Protein AF-0000000080060599 (afdb_homodimer)

Nearest PDB structures (foldseek):
  7nps-assembly1_B6  TM=2.228E-01  e=9.775E-01  Mycobacterium tuberculosis H37Rv
  7np7-assembly1_B4  TM=2.222E-01  e=7.904E-01  Mycobacterium tuberculosis H37Rv
  6sgy-assembly1_B  TM=2.007E-01  e=9.092E+00  Mycolicibacterium smegmatis MC2 155
  7np7-assembly1_B4  TM=2.135E-01  e=5.544E-01  Mycobacterium tuberculosis H37Rv
  7nps-assembly1_B6  TM=2.148E-01  e=8.032E-01  Mycobacterium tuberculosis H37Rv

Sequence (1050 aa):
MPGYEYFALPTGSSSIRVLLLQPSTEDTASINCQLINYSLPTTGDGYLPYEALSYVWGSESTPRCIFLDGTTLSITDNLYAALLHLRDHQLPRMLWVDAVCINQQDEQEKGYQIQLMPTIYGRASHVIVWLGEAADHSDRALEDIRLAAEDESFRYEPTRPRGNECTAILKLLQRPWFRRIWVLQEISAARSILVMCGHFKINGIAFASGLNKLNLTNTDYASSGLENTIRSITYLMRGAISRPDYVTRPYGMLSLGELIDMYHTREATKKHDKVYALLGMSADRFNKADLLPNYQLPWDILLQRVIMSILPEIHSVETWPDKEIAVLQGRGYILGRIDAVNRDSFRYDRQRVKISFKESLVSKIYMAIWGTIWTLQATASSIKEGDLVCLFSGAWKPSIVTMCEDYFAVKVINAVDRKEWKVGMFSDMILQDLLQSEKTSLREMLLVWNWEVSRANSVEEGQLQVSKSLRDAVPYLEIDFERKRQHEVELIIKDIAMIAREARWAREANHGTPMSRNWTKSPNYMPGYEYFALPTGSSSIRVLLLQPSTEDTASINCQLINYSLPTTGDGYLPYEALSYVWGSESTPRCIFLDGTTLSITDNLYAALLHLRDHQLPRMLWVDAVCINQQDEQEKGYQIQLMPTIYGRASHVIVWLGEAADHSDRALEDIRLAAEDESFRYEPTRPRGNECTAILKLLQRPWFRRIWVLQEISAARSILVMCGHFKINGIAFASGLNKLNLTNTDYASSGLENTIRSITYLMRGAISRPDYVTRPYGMLSLGELIDMYHTREATKKHDKVYALLGMSADRFNKADLLPNYQLPWDILLQRVIMSILPEIHSVETWPDKEIAVLQGRGYILGRIDAVNRDSFRYDRQRVKISFKESLVSKIYMAIWGTIWTLQATASSIKEGDLVCLFSGAWKPSIVTMCEDYFAVKVINAVDRKEWKVGMFSDMILQDLLQSEKTSLREMLLVWNWEVSRANSVEEGQLQVSKSLRDAVPYLEIDFERKRQHEVELIIKDIAMIAREARWAREANHGTPMSRNWTKSPNY

Radius of gyration: 34.1 Å; Cα contacts (8 Å, |Δi|>4): 1994; chains: 2; bounding box: 94×103×81 Å

Secondary structure (DSSP, 8-state):
-PPPPPPPPPTTS-EEEEEEE---S-TTSPPEEEEEEEE--SSS-S--S-EEEE-----SSS-EEEEETTEEEEE-HHHHHHHHHH--SSS-EEEE-HHHHS-TT-HHHHHHHHHHHHHHHHH-S-EEEE--SS-TTHHHHHHHHHHHHHTTSS-SS-----HHHHHHHHHHHTSGGGGBHHHHHHHHH-SSEEEEETTEEEEHHHHHHHHHHTTTTSHHHHTTTHHHHHHHHHHHHHGGGG--TT-SS---SS-HHHHHHHHTTSB-SSTTHHHHHHHTT-------GGGS--TTS-HHHHHHHHHHHHSTT-SEEEE-TT-SEEEEEEEEEEEEEEEEEEE-SSSTTEEEEEEEEPSSHHHHHHHHHH-SEEEEE--SSPP-TT-EEEEETT-SS-EEEEE-SSSEEEEESS-----S-------HHHHHHHHHH-GGG-EEEEEEEES-------SS-S-----SSHHHH-TT------TTHHHHHHHHHHHHHHHHHHHHHHHHHHHS-------------/-PPPPPPPPPTTS-EEEEEEE---S-TTSPPEEEEEEEE--SSS-S--S-EEEE-----SSS-EEEEETTEEEEE-HHHHHHHHHH--SSS-EEEE-HHHHS-TT-HHHHHHHHHHHHHHHHH-S-EEEE--SS-TTHHHHHHHHHHHHHTTTS-SS-----HHHHHHHHHHHTSGGGGBHHHHHHHHH-SSEEEEETTEEEEHHHHHHHHHHTTTTSSSSGGGTHHHHHHHHHHHHHGGGG--TT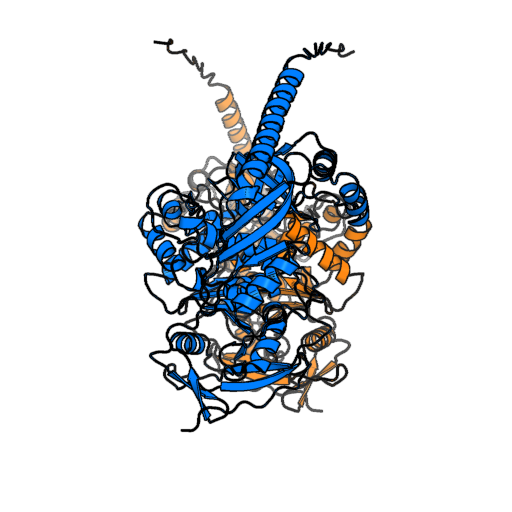-SS---SS-HHHHHHHHTTSB-SSTTHHHHHHHTT-------GGGS--TTS-HHHHHHHHHHHHSTT-SEEEE-TT-SEEEEEEEEEEEEEEEEEEE-SSSTTEEEEEEEE-SSHHHHHHHHHH-SEEEEE--SSPP-TT-EEEEETT-SS-EEEEE-SSSEEEEESS----S--------HHHHHHHHHH-GGG-EEEEEEEES-------SS-S-----SSHHHH-TT------TTHHHHHHHHHHHHHHHHHHHHHHHHHHHS-------------

InterPro domains:
  IPR010730 Heterokaryon incompatibility [PF06985] (50-186)
  IPR052895 Heterokaryon Regulation/Transcriptional Modulator [PTHR24148] (3-402)

Structure (mmCIF, N/CA/C/O backbone):
data_AF-0000000080060599-model_v1
#
loop_
_entity.id
_entity.type
_entity.pdbx_description
1 polymer 'Heterokaryon incompatibility domain-containing protein'
#
loop_
_atom_site.group_PDB
_atom_site.id
_atom_site.type_symbol
_atom_site.label_atom_id
_atom_site.label_alt_id
_atom_site.label_comp_id
_atom_site.label_asym_id
_atom_site.label_entity_id
_atom_site.label_seq_id
_atom_site.pdbx_PDB_ins_code
_atom_site.Cartn_x
_atom_site.Cartn_y
_atom_site.Cartn_z
_atom_site.occupancy
_atom_site.B_iso_or_equiv
_atom_site.auth_seq_id
_atom_site.auth_comp_id
_atom_site.auth_asym_id
_atom_site.auth_atom_id
_atom_site.pdbx_PDB_model_num
ATOM 1 N N . MET A 1 1 ? -32.094 -29.578 7.668 1 47.81 1 MET A N 1
ATOM 2 C CA . MET A 1 1 ? -32.531 -28.328 7.027 1 47.81 1 MET A CA 1
ATOM 3 C C . MET A 1 1 ? -31.891 -28.188 5.648 1 47.81 1 MET A C 1
ATOM 5 O O . MET A 1 1 ? -30.719 -28.547 5.449 1 47.81 1 MET A O 1
ATOM 9 N N . PRO A 1 2 ? -32.719 -28.094 4.688 1 58 2 PRO A N 1
ATOM 10 C CA . PRO A 1 2 ? -32.156 -28.125 3.334 1 58 2 PRO A CA 1
ATOM 11 C C . PRO A 1 2 ? -31.062 -27.078 3.121 1 58 2 PRO A C 1
ATOM 13 O O . PRO A 1 2 ? -31.094 -26.016 3.738 1 58 2 PRO A O 1
ATOM 16 N N . GLY A 1 3 ? -29.828 -27.469 2.68 1 76.06 3 GLY A N 1
ATOM 17 C CA . GLY A 1 3 ? -28.656 -26.672 2.371 1 76.06 3 GLY A CA 1
ATOM 18 C C . GLY A 1 3 ? -28.953 -25.5 1.452 1 76.06 3 GLY A C 1
ATOM 19 O O . GLY A 1 3 ? -30.031 -25.438 0.855 1 76.06 3 GLY A O 1
ATOM 20 N N . TYR A 1 4 ? -28.359 -24.422 1.42 1 88.44 4 TYR A N 1
ATOM 21 C CA . TYR A 1 4 ? -28.531 -23.234 0.583 1 88.44 4 TYR A CA 1
ATOM 22 C C . TYR A 1 4 ? -28.562 -23.609 -0.894 1 88.44 4 TYR A C 1
ATOM 24 O O . TYR A 1 4 ? -27.766 -24.438 -1.339 1 88.44 4 TYR A O 1
ATOM 32 N N . GLU A 1 5 ? -29.562 -23.141 -1.624 1 91.31 5 GLU A N 1
ATOM 33 C CA . GLU A 1 5 ? -29.672 -23.375 -3.061 1 91.31 5 GLU A CA 1
ATOM 34 C C . GLU A 1 5 ? -29.219 -22.156 -3.859 1 91.31 5 GLU A C 1
ATOM 36 O O . GLU A 1 5 ? -29.828 -21.094 -3.76 1 91.31 5 GLU A O 1
ATOM 41 N N . TYR A 1 6 ? -28.234 -22.328 -4.656 1 94 6 TYR A N 1
ATOM 42 C CA . TYR A 1 6 ? -27.703 -21.25 -5.465 1 94 6 TYR A CA 1
ATOM 43 C C . TYR A 1 6 ? -28.562 -21 -6.695 1 94 6 TYR A C 1
ATOM 45 O O . TYR A 1 6 ? -29.047 -21.953 -7.32 1 94 6 TYR A O 1
ATOM 53 N N . PHE A 1 7 ? -28.703 -19.703 -6.961 1 90.75 7 PHE A N 1
ATOM 54 C CA . PHE A 1 7 ? -29.297 -19.359 -8.242 1 90.75 7 PHE A CA 1
ATOM 55 C C . PHE A 1 7 ? -28.219 -19.297 -9.336 1 90.75 7 PHE A C 1
ATOM 57 O O . PHE A 1 7 ? -27.109 -18.812 -9.102 1 90.75 7 PHE A O 1
ATOM 64 N N . ALA A 1 8 ? -28.656 -19.766 -10.523 1 90.06 8 ALA A N 1
ATOM 65 C CA . ALA A 1 8 ? -27.703 -19.797 -11.625 1 90.06 8 ALA A CA 1
ATOM 66 C C . ALA A 1 8 ? -27.281 -18.391 -12.047 1 90.06 8 ALA A C 1
ATOM 68 O O . ALA A 1 8 ? -28.109 -17.484 -12.094 1 90.06 8 ALA A O 1
ATOM 69 N N . LEU A 1 9 ? -26 -18.203 -12.258 1 90.94 9 LEU A N 1
ATOM 70 C CA . LEU A 1 9 ? -25.484 -16.969 -12.828 1 90.94 9 LEU A CA 1
ATOM 71 C C . LEU A 1 9 ? -25.641 -16.953 -14.344 1 90.94 9 LEU A C 1
ATOM 73 O O . LEU A 1 9 ? -25.609 -18.016 -14.984 1 90.94 9 LEU A O 1
ATOM 77 N N . PRO A 1 10 ? -25.859 -15.695 -14.859 1 81.94 10 PRO A N 1
ATOM 78 C CA . PRO A 1 10 ? -25.953 -15.656 -16.328 1 81.94 10 PRO A CA 1
ATOM 79 C C . PRO A 1 10 ? -24.672 -16.172 -17 1 81.94 10 PRO A C 1
ATOM 81 O O . PRO A 1 10 ? -23.562 -15.82 -16.578 1 81.94 10 PRO A O 1
ATOM 84 N N . THR A 1 11 ? -24.906 -17.141 -17.953 1 70.88 11 THR A N 1
ATOM 85 C CA . THR A 1 11 ? -23.797 -17.781 -18.625 1 70.88 11 THR A CA 1
ATOM 86 C C . THR A 1 11 ? -23.094 -16.812 -19.562 1 70.88 11 THR A C 1
ATOM 88 O O . THR A 1 11 ? -23.734 -16.016 -20.25 1 70.88 11 THR A O 1
ATOM 91 N N . GLY A 1 12 ? -21.844 -16.969 -19.672 1 64.88 12 GLY A N 1
ATOM 92 C CA . GLY A 1 12 ? -21.031 -16.188 -20.609 1 64.88 12 GLY A CA 1
ATOM 93 C C . GLY A 1 12 ? -20.844 -14.75 -20.156 1 64.88 12 GLY A C 1
ATOM 94 O O . GLY A 1 12 ? -20.391 -13.914 -20.938 1 64.88 12 GLY A O 1
ATOM 95 N N . SER A 1 13 ? -21.203 -14.562 -18.859 1 74.44 13 SER A N 1
ATOM 96 C CA . SER A 1 13 ? -21.125 -13.18 -18.406 1 74.44 13 SER A CA 1
ATOM 97 C C . SER A 1 13 ? -20.031 -13.008 -17.359 1 74.44 13 SER A C 1
ATOM 99 O O . SER A 1 13 ? -19.469 -13.992 -16.875 1 74.44 13 SER A O 1
ATOM 101 N N . SER A 1 14 ? -19.531 -11.867 -17.188 1 88.81 14 SER A N 1
ATOM 102 C CA . SER A 1 14 ? -18.578 -11.508 -16.125 1 88.81 14 SER A CA 1
ATOM 103 C C . SER A 1 14 ? -19.312 -11.25 -14.812 1 88.81 14 SER A C 1
ATOM 105 O O . SER A 1 14 ? -18.938 -10.336 -14.07 1 88.81 14 SER A O 1
ATOM 107 N N . SER A 1 15 ? -20.344 -12.211 -14.57 1 93.81 15 SER A N 1
ATOM 108 C CA . SER A 1 15 ? -21.125 -12.062 -13.359 1 93.81 15 SER A CA 1
ATOM 109 C C . SER A 1 15 ? -20.547 -12.891 -12.211 1 93.81 15 SER A C 1
ATOM 111 O O . SER A 1 15 ? -20.188 -14.055 -12.406 1 93.81 15 SER A O 1
ATOM 113 N N . ILE A 1 16 ? -20.469 -12.297 -11.109 1 96.31 16 ILE A N 1
ATOM 114 C CA . ILE A 1 16 ? -20.016 -12.969 -9.898 1 96.31 16 ILE A CA 1
ATOM 115 C C . ILE A 1 16 ? -21 -12.711 -8.758 1 96.31 16 ILE A C 1
ATOM 117 O O . ILE A 1 16 ? -22 -12.039 -8.945 1 96.31 16 ILE A O 1
ATOM 121 N N . ARG A 1 17 ? -20.844 -13.391 -7.676 1 97.44 17 ARG A N 1
ATOM 122 C CA . ARG A 1 17 ? -21.594 -13.117 -6.461 1 97.44 17 ARG A CA 1
ATOM 123 C C . ARG A 1 17 ? -20.719 -12.422 -5.418 1 97.44 17 ARG A C 1
ATOM 125 O O . ARG A 1 17 ? -19.531 -12.727 -5.285 1 97.44 17 ARG A O 1
ATOM 132 N N . VAL A 1 18 ? -21.297 -11.461 -4.785 1 98 18 VAL A N 1
ATOM 133 C CA . VAL A 1 18 ? -20.641 -10.766 -3.684 1 98 18 VAL A CA 1
ATOM 134 C C . VAL A 1 18 ? -21.375 -11.047 -2.379 1 98 18 VAL A C 1
ATOM 136 O O . VAL A 1 18 ? -22.609 -11.008 -2.338 1 98 18 VAL A O 1
ATOM 139 N N . LEU A 1 19 ? -20.625 -11.445 -1.395 1 98.44 19 LEU A N 1
ATOM 140 C CA . LEU A 1 19 ? -21.172 -11.758 -0.078 1 98.44 19 LEU A CA 1
ATOM 141 C C . LEU A 1 19 ? -21.297 -10.5 0.772 1 98.44 19 LEU A C 1
ATOM 143 O O . LEU A 1 19 ? -20.312 -9.805 1.015 1 98.44 19 LEU A O 1
ATOM 147 N N . LEU A 1 20 ? -22.484 -10.18 1.161 1 98.31 20 LEU A N 1
ATOM 148 C CA . LEU A 1 20 ? -22.719 -9.102 2.115 1 98.31 20 LEU A CA 1
ATOM 149 C C . LEU A 1 20 ? -22.75 -9.633 3.543 1 98.31 20 LEU A C 1
ATOM 151 O O . LEU A 1 20 ? -23.703 -10.312 3.939 1 98.31 20 LEU A O 1
ATOM 155 N N . LEU A 1 21 ? -21.719 -9.422 4.305 1 98.12 21 LEU A N 1
ATOM 156 C CA . LEU A 1 21 ? -21.609 -9.828 5.699 1 98.12 21 LEU A CA 1
ATOM 157 C C . LEU A 1 21 ? -22.297 -8.82 6.613 1 98.12 21 LEU A C 1
ATOM 159 O O . LEU A 1 21 ? -21.844 -7.688 6.758 1 98.12 21 LEU A O 1
ATOM 163 N N . GLN A 1 22 ? -23.359 -9.273 7.246 1 97.88 22 GLN A N 1
ATOM 164 C CA . GLN A 1 22 ? -24.141 -8.375 8.086 1 97.88 22 GLN A CA 1
ATOM 165 C C . GLN A 1 22 ? -23.453 -8.117 9.422 1 97.88 22 GLN A C 1
ATOM 167 O O . GLN A 1 22 ? -22.844 -9.023 9.992 1 97.88 22 GLN A O 1
ATOM 172 N N . PRO A 1 23 ? -23.547 -6.859 9.875 1 96.06 23 PRO A N 1
ATOM 173 C CA . PRO A 1 23 ? -22.922 -6.523 11.148 1 96.06 23 PRO A CA 1
ATOM 174 C C . PRO A 1 23 ? -23.672 -7.094 12.352 1 96.06 23 PRO A C 1
ATOM 176 O O . PRO A 1 23 ? -24.797 -7.586 12.203 1 96.06 23 PRO A O 1
ATOM 179 N N . SER A 1 24 ? -22.953 -7.137 13.422 1 95.06 24 SER A N 1
ATOM 180 C CA . SER A 1 24 ? -23.547 -7.488 14.711 1 95.06 24 SER A CA 1
ATOM 181 C C . SER A 1 24 ? -22.781 -6.855 15.867 1 95.06 24 SER A C 1
ATOM 183 O O . SER A 1 24 ? -21.547 -6.773 15.828 1 95.06 24 SER A O 1
ATOM 185 N N . THR A 1 25 ? -23.453 -6.391 16.891 1 90.38 25 THR A N 1
ATOM 186 C CA . THR A 1 25 ? -22.828 -5.824 18.062 1 90.38 25 THR A CA 1
ATOM 187 C C . THR A 1 25 ? -22.375 -6.93 19.016 1 90.38 25 THR A C 1
ATOM 189 O O . THR A 1 25 ? -21.547 -6.691 19.906 1 90.38 25 THR A O 1
ATOM 192 N N . GLU A 1 26 ? -22.969 -8.086 18.781 1 90.06 26 GLU A N 1
ATOM 193 C CA . GLU A 1 26 ? -22.641 -9.219 19.641 1 90.06 26 GLU A CA 1
ATOM 194 C C . GLU A 1 26 ? -21.594 -10.125 18.984 1 90.06 26 GLU A C 1
ATOM 196 O O . GLU A 1 26 ? -21.844 -10.695 17.922 1 90.06 26 GLU A O 1
ATOM 201 N N . ASP A 1 27 ? -20.594 -10.312 19.609 1 81.38 27 ASP A N 1
ATOM 202 C CA . ASP A 1 27 ? -19.484 -11.086 19.062 1 81.38 27 ASP A CA 1
ATOM 203 C C . ASP A 1 27 ? -19.875 -12.555 18.891 1 81.38 27 ASP A C 1
ATOM 205 O O . ASP A 1 27 ? -19.344 -13.242 18.031 1 81.38 27 ASP A O 1
ATOM 209 N N . THR A 1 28 ? -20.781 -13.016 19.688 1 86.06 28 THR A N 1
ATOM 210 C CA . THR A 1 28 ? -21.094 -14.438 19.672 1 86.06 28 THR A CA 1
ATOM 211 C C . THR A 1 28 ? -22.328 -14.711 18.812 1 86.06 28 THR A C 1
ATOM 213 O O . THR A 1 28 ? -22.75 -15.859 18.672 1 86.06 28 THR A O 1
ATOM 216 N N . ALA A 1 29 ? -22.891 -13.641 18.266 1 91.94 29 ALA A N 1
ATOM 217 C CA . ALA A 1 29 ? -24.078 -13.82 17.422 1 91.94 29 ALA A CA 1
ATOM 218 C C . ALA A 1 29 ? -23.75 -14.625 16.172 1 91.94 29 ALA A C 1
ATOM 220 O O . ALA A 1 29 ? -22.609 -14.625 15.703 1 91.94 29 ALA A O 1
ATOM 221 N N . SER A 1 30 ? -24.75 -15.32 15.711 1 94.31 30 SER A N 1
ATOM 222 C CA . SER A 1 30 ? -24.594 -16.062 14.469 1 94.31 30 SER A CA 1
ATOM 223 C C . SER A 1 30 ? -24.219 -15.141 13.312 1 94.31 30 SER A C 1
ATOM 225 O O . SER A 1 30 ? -24.562 -13.953 13.32 1 94.31 30 SER A O 1
ATOM 227 N N . ILE A 1 31 ? -23.578 -15.672 12.352 1 97.06 31 ILE A N 1
ATOM 228 C CA . ILE A 1 31 ? -23.156 -14.898 11.195 1 97.06 31 ILE A CA 1
ATOM 229 C C . ILE A 1 31 ? -24.266 -14.883 10.141 1 97.06 31 ILE A C 1
ATOM 231 O O . ILE A 1 31 ? -24.703 -15.945 9.688 1 97.06 31 ILE A O 1
ATOM 235 N N . ASN A 1 32 ? -24.734 -13.727 9.844 1 97.75 32 ASN A N 1
ATOM 236 C CA . ASN A 1 32 ? -25.766 -13.523 8.828 1 97.75 32 ASN A CA 1
ATOM 237 C C . ASN A 1 32 ? -25.203 -12.859 7.578 1 97.75 32 ASN A C 1
ATOM 239 O O . ASN A 1 32 ? -24.469 -11.875 7.668 1 97.75 32 ASN A O 1
ATOM 243 N N . CYS A 1 33 ? -25.531 -13.461 6.379 1 98 33 CYS A N 1
ATOM 244 C CA . CYS A 1 33 ? -25 -12.953 5.117 1 98 33 CYS A CA 1
ATOM 245 C C . CYS A 1 33 ? -26.078 -12.938 4.039 1 98 33 CYS A C 1
ATOM 247 O O . CYS A 1 33 ? -27.141 -13.516 4.223 1 98 33 CYS A O 1
ATOM 249 N N . GLN A 1 34 ? -25.828 -12.195 3.043 1 97.5 34 GLN A N 1
ATOM 250 C CA . GLN A 1 34 ? -26.609 -12.172 1.811 1 97.5 34 GLN A CA 1
ATOM 251 C C . GLN A 1 34 ? -25.703 -12.266 0.585 1 97.5 34 GLN A C 1
ATOM 253 O O . GLN A 1 34 ? -24.547 -11.805 0.615 1 97.5 34 GLN A O 1
ATOM 258 N N . LEU A 1 35 ? -26.188 -12.938 -0.468 1 96.69 35 LEU A N 1
ATOM 259 C CA . LEU A 1 35 ? -25.469 -12.984 -1.729 1 96.69 35 LEU A CA 1
ATOM 260 C C . LEU A 1 35 ? -26.078 -12.039 -2.754 1 96.69 35 LEU A C 1
ATOM 262 O O . LEU A 1 35 ? -27.297 -12.047 -2.959 1 96.69 35 LEU A O 1
ATOM 266 N N . ILE A 1 36 ? -25.234 -11.203 -3.344 1 95.38 36 ILE A N 1
ATOM 267 C CA . ILE A 1 36 ? -25.672 -10.258 -4.371 1 95.38 36 ILE A CA 1
ATOM 268 C C . ILE A 1 36 ? -24.984 -10.594 -5.695 1 95.38 36 ILE A C 1
ATOM 270 O O . ILE A 1 36 ? -23.766 -10.766 -5.742 1 95.38 36 ILE A O 1
ATOM 274 N N . ASN A 1 37 ? -25.781 -10.711 -6.77 1 94.75 37 ASN A N 1
ATOM 275 C CA . ASN A 1 37 ? -25.188 -10.836 -8.094 1 94.75 37 ASN A CA 1
ATOM 276 C C . ASN A 1 37 ? -24.516 -9.539 -8.531 1 94.75 37 ASN A C 1
ATOM 278 O O . ASN A 1 37 ? -25.062 -8.453 -8.305 1 94.75 37 ASN A O 1
ATOM 282 N N . TYR A 1 38 ? -23.375 -9.633 -9.008 1 95.19 38 TYR A N 1
ATOM 283 C CA . TYR A 1 38 ? -22.578 -8.469 -9.406 1 95.19 38 TYR A CA 1
ATOM 284 C C . TYR A 1 38 ? -21.938 -8.695 -10.766 1 95.19 38 TYR A C 1
ATOM 286 O O . TYR A 1 38 ? -21.25 -9.695 -10.977 1 95.19 38 TYR A O 1
ATOM 294 N N . SER A 1 39 ? -22.188 -7.789 -11.688 1 92.5 39 SER A N 1
ATOM 295 C CA . SER A 1 39 ? -21.562 -7.852 -13 1 92.5 39 SER A CA 1
ATOM 296 C C . SER A 1 39 ? -20.25 -7.074 -13.016 1 92.5 39 SER A C 1
ATOM 298 O O . SER A 1 39 ? -20.234 -5.855 -12.82 1 92.5 39 SER A O 1
ATOM 300 N N . LEU A 1 40 ? -19.141 -7.82 -13.219 1 91.62 40 LEU A N 1
ATOM 301 C CA . LEU A 1 40 ? -17.859 -7.141 -13.305 1 91.62 40 LEU A CA 1
ATOM 302 C C . LEU A 1 40 ? -17.828 -6.199 -14.508 1 91.62 40 LEU A C 1
ATOM 304 O O . LEU A 1 40 ? -18.125 -6.605 -15.633 1 91.62 40 LEU A O 1
ATOM 308 N N . PRO A 1 41 ? -17.5 -4.965 -14.219 1 84.56 41 PRO A N 1
ATOM 309 C CA . PRO A 1 41 ? -17.438 -4.039 -15.352 1 84.56 41 PRO A CA 1
ATOM 310 C C . PRO A 1 41 ? -16.328 -4.391 -16.328 1 84.56 41 PRO A C 1
ATOM 312 O O . PRO A 1 41 ? -15.25 -4.852 -15.922 1 84.56 41 PRO A O 1
ATOM 315 N N . THR A 1 42 ? -16.562 -4.184 -17.609 1 74.69 42 THR A N 1
ATOM 316 C CA . THR A 1 42 ? -15.578 -4.477 -18.641 1 74.69 42 THR A CA 1
ATOM 317 C C . THR A 1 42 ? -14.633 -3.297 -18.828 1 74.69 42 THR A C 1
ATOM 319 O O . THR A 1 42 ? -13.531 -3.459 -19.359 1 74.69 42 THR A O 1
ATOM 322 N N . THR A 1 43 ? -15.219 -2.15 -18.641 1 64.38 43 THR A N 1
ATOM 323 C CA . THR A 1 43 ? -14.414 -0.942 -18.766 1 64.38 43 THR A CA 1
ATOM 324 C C . THR A 1 43 ? -14.305 -0.229 -17.422 1 64.38 43 THR A C 1
ATOM 326 O O . THR A 1 43 ? -15.07 -0.511 -16.5 1 64.38 43 THR A O 1
ATOM 329 N N . GLY A 1 44 ? -13.344 0.449 -17.359 1 60.81 44 GLY A N 1
ATOM 330 C CA . GLY A 1 44 ? -13.383 1.384 -16.25 1 60.81 44 GLY A CA 1
ATOM 331 C C . GLY A 1 44 ? -12.266 1.173 -15.25 1 60.81 44 GLY A C 1
ATOM 332 O O . GLY A 1 44 ? -11.219 0.623 -15.586 1 60.81 44 GLY A O 1
ATOM 333 N N . ASP A 1 45 ? -12.695 1.415 -13.938 1 62.53 45 ASP A N 1
ATOM 334 C CA . ASP A 1 45 ? -11.867 1.733 -12.773 1 62.53 45 ASP A CA 1
ATOM 335 C C . ASP A 1 45 ? -11.297 0.467 -12.141 1 62.53 45 ASP A C 1
ATOM 337 O O . ASP A 1 45 ? -11.977 -0.561 -12.078 1 62.53 45 ASP A O 1
ATOM 341 N N . GLY A 1 46 ? -10.047 0.35 -11.875 1 65.31 46 GLY A N 1
ATOM 342 C CA . GLY A 1 46 ? -9.312 -0.761 -11.289 1 65.31 46 GLY A CA 1
ATOM 343 C C . GLY A 1 46 ? -9.859 -1.198 -9.945 1 65.31 46 GLY A C 1
ATOM 344 O O . GLY A 1 46 ? -10.031 -2.395 -9.695 1 65.31 46 GLY A O 1
ATOM 345 N N . TYR A 1 47 ? -10.367 -0.391 -9.023 1 81.44 47 TYR A N 1
ATOM 346 C CA . TYR A 1 47 ? -10.773 -0.757 -7.672 1 81.44 47 TYR A CA 1
ATOM 347 C C . TYR A 1 47 ? -12.289 -0.796 -7.547 1 81.44 47 TYR A C 1
ATOM 349 O O . TYR A 1 47 ? -12.969 0.19 -7.844 1 81.44 47 TYR A O 1
ATOM 357 N N . LEU A 1 48 ? -12.805 -1.95 -7.184 1 90.44 48 LEU A N 1
ATOM 358 C CA . LEU A 1 48 ? -14.234 -2.139 -6.938 1 90.44 48 LEU A CA 1
ATOM 359 C C . LEU A 1 48 ? -14.523 -2.17 -5.441 1 90.44 48 LEU A C 1
ATOM 361 O O . LEU A 1 48 ? -13.609 -2.295 -4.629 1 90.44 48 LEU A O 1
ATOM 365 N N . PRO A 1 49 ? -15.773 -2.025 -5.051 1 92.94 49 PRO A N 1
ATOM 366 C CA . PRO A 1 49 ? -16.094 -1.777 -3.643 1 92.94 49 PRO A CA 1
ATOM 367 C C . PRO A 1 49 ? -15.961 -3.031 -2.779 1 92.94 49 PRO A C 1
ATOM 369 O O . PRO A 1 49 ? -15.93 -2.938 -1.55 1 92.94 49 PRO A O 1
ATOM 372 N N . TYR A 1 50 ? -15.898 -4.195 -3.361 1 96.5 50 TYR A N 1
ATOM 373 C CA . TYR A 1 50 ? -15.828 -5.395 -2.537 1 96.5 50 TYR A CA 1
ATOM 374 C C . TYR A 1 50 ? -14.383 -5.73 -2.184 1 96.5 50 TYR A C 1
ATOM 376 O O . TYR A 1 50 ? -13.453 -5.27 -2.848 1 96.5 50 TYR A O 1
ATOM 384 N N . GLU A 1 51 ? -14.211 -6.441 -1.098 1 97.38 51 GLU A N 1
ATOM 385 C CA . GLU A 1 51 ? -12.938 -7.035 -0.709 1 97.38 51 GLU A CA 1
ATOM 386 C C . GLU A 1 51 ? -12.898 -8.523 -1.038 1 97.38 51 GLU A C 1
ATOM 388 O O . GLU A 1 51 ? -13.945 -9.172 -1.122 1 97.38 51 GLU A O 1
ATOM 393 N N . ALA A 1 52 ? -11.773 -9.039 -1.388 1 98.31 52 ALA A N 1
ATOM 394 C CA . ALA A 1 52 ? -11.633 -10.461 -1.673 1 98.31 52 ALA A CA 1
ATOM 395 C C . ALA A 1 52 ? -10.812 -11.164 -0.591 1 98.31 52 ALA A C 1
ATOM 397 O O . ALA A 1 52 ? -9.805 -10.625 -0.123 1 98.31 52 ALA A O 1
ATOM 398 N N . LEU A 1 53 ? -11.258 -12.336 -0.187 1 98.62 53 LEU A N 1
ATOM 399 C CA . LEU A 1 53 ? -10.617 -13.062 0.905 1 98.62 53 LEU A CA 1
ATOM 400 C C . LEU A 1 53 ? -9.672 -14.133 0.366 1 98.62 53 LEU A C 1
ATOM 402 O O . LEU A 1 53 ? -10.062 -14.938 -0.48 1 98.62 53 LEU A O 1
ATOM 406 N N . SER A 1 54 ? -8.406 -14.086 0.719 1 98.44 54 SER A N 1
ATOM 407 C CA . SER A 1 54 ? -7.422 -15.141 0.49 1 98.44 54 SER A CA 1
ATOM 408 C C . SER A 1 54 ? -7.141 -15.922 1.769 1 98.44 54 SER A C 1
ATOM 410 O O . SER A 1 54 ? -6.621 -15.367 2.74 1 98.44 54 SER A O 1
ATOM 412 N N . TYR A 1 55 ? -7.504 -17.172 1.798 1 97.56 55 TYR A N 1
ATOM 413 C CA . TYR A 1 55 ? -7.426 -18.016 2.986 1 97.56 55 TYR A CA 1
ATOM 414 C C . TYR A 1 55 ? -7.32 -19.484 2.605 1 97.56 55 TYR A C 1
ATOM 416 O O . TYR A 1 55 ? -7.473 -19.844 1.435 1 97.56 55 TYR A O 1
ATOM 424 N N . VAL A 1 56 ? -6.938 -20.281 3.57 1 95.75 56 VAL A N 1
ATOM 425 C CA . VAL A 1 56 ? -6.973 -21.734 3.367 1 95.75 56 VAL A CA 1
ATOM 426 C C . VAL A 1 56 ? -8.297 -22.297 3.883 1 95.75 56 VAL A C 1
ATOM 428 O O . VAL A 1 56 ? -8.75 -21.938 4.969 1 95.75 56 VAL A O 1
ATOM 431 N N . TRP A 1 57 ? -8.914 -23.062 3.119 1 89.19 57 TRP A N 1
ATOM 432 C CA . TRP A 1 57 ? -10.219 -23.594 3.49 1 89.19 57 TRP A CA 1
ATOM 433 C C . TRP A 1 57 ? -10.141 -24.344 4.816 1 89.19 57 TRP A C 1
ATOM 435 O O . TRP A 1 57 ? -11.023 -24.219 5.664 1 89.19 57 TRP A O 1
ATOM 445 N N . GLY A 1 58 ? -8.969 -25.125 5.016 1 82.06 58 GLY A N 1
ATOM 446 C CA . GLY A 1 58 ? -8.859 -25.938 6.215 1 82.06 58 GLY A CA 1
ATOM 447 C C . GLY A 1 58 ? -9.68 -27.203 6.148 1 82.06 58 GLY A C 1
ATOM 448 O O . GLY A 1 58 ? -10.094 -27.625 5.066 1 82.06 58 GLY A O 1
ATOM 449 N N . SER A 1 59 ? -9.859 -27.812 7.344 1 79.56 59 SER A N 1
ATOM 450 C CA . SER A 1 59 ? -10.531 -29.109 7.438 1 79.56 59 SER A CA 1
ATOM 451 C C . SER A 1 59 ? -12.039 -28.969 7.281 1 79.56 59 SER A C 1
ATOM 453 O O . SER A 1 59 ? -12.633 -28.016 7.781 1 79.56 59 SER A O 1
ATOM 455 N N . GLU A 1 60 ? -12.609 -29.859 6.562 1 77.38 60 GLU A N 1
ATOM 456 C CA . GLU A 1 60 ? -14.062 -29.906 6.395 1 77.38 60 GLU A CA 1
ATOM 457 C C . GLU A 1 60 ? -14.711 -30.797 7.449 1 77.38 60 GLU A C 1
ATOM 459 O O . GLU A 1 60 ? -15.93 -30.953 7.473 1 77.38 60 GLU A O 1
ATOM 464 N N . SER A 1 61 ? -13.906 -31.25 8.305 1 78.81 61 SER A N 1
ATOM 465 C CA . SER A 1 61 ? -14.398 -32.25 9.25 1 78.81 61 SER A CA 1
ATOM 466 C C . SER A 1 61 ? -15.281 -31.625 10.312 1 78.81 61 SER A C 1
ATOM 468 O O . SER A 1 61 ? -16.141 -32.281 10.891 1 78.81 61 SER A O 1
ATOM 470 N N . THR A 1 62 ? -15.109 -30.391 10.609 1 81.19 62 THR A N 1
ATOM 471 C CA . THR A 1 62 ? -15.906 -29.703 11.609 1 81.19 62 THR A CA 1
ATOM 472 C C . THR A 1 62 ? -16.578 -28.469 11.016 1 81.19 62 THR A C 1
ATOM 474 O O . THR A 1 62 ? -16.188 -27.344 11.32 1 81.19 62 THR A O 1
ATOM 477 N N . PRO A 1 63 ? -17.578 -28.766 10.32 1 85.81 63 PRO A N 1
ATOM 478 C CA . PRO A 1 63 ? -18.234 -27.641 9.648 1 85.81 63 PRO A CA 1
ATOM 479 C C . PRO A 1 63 ? -19.016 -26.75 10.617 1 85.81 63 PRO A C 1
ATOM 481 O O . PRO A 1 63 ? -19.422 -27.219 11.688 1 85.81 63 PRO A O 1
ATOM 484 N N . ARG A 1 64 ? -19.016 -25.469 10.344 1 92.5 64 ARG A N 1
ATOM 485 C CA . ARG A 1 64 ? -19.828 -24.453 11.008 1 92.5 64 ARG A CA 1
ATOM 486 C C . ARG A 1 64 ? -20.891 -23.906 10.055 1 92.5 64 ARG A C 1
ATOM 488 O O . ARG A 1 64 ? -20.781 -24.062 8.836 1 92.5 64 ARG A O 1
ATOM 495 N N . CYS A 1 65 ? -21.906 -23.344 10.688 1 93.75 65 CYS A N 1
ATOM 496 C CA . CYS A 1 65 ? -23 -22.875 9.844 1 93.75 65 CYS A CA 1
ATOM 497 C C . CYS A 1 65 ? -23.125 -21.359 9.891 1 93.75 65 CYS A C 1
ATOM 499 O O . CYS A 1 65 ? -22.953 -20.75 10.945 1 93.75 65 CYS A O 1
ATOM 501 N N . ILE A 1 66 ? -23.453 -20.797 8.734 1 96 66 ILE A N 1
ATOM 502 C CA . ILE A 1 66 ? -23.828 -19.391 8.641 1 96 66 ILE A CA 1
ATOM 503 C C . ILE A 1 66 ? -25.219 -19.266 8.023 1 96 66 ILE A C 1
ATOM 505 O O . ILE A 1 66 ? -25.719 -20.219 7.41 1 96 66 ILE A O 1
ATOM 509 N N . PHE A 1 67 ? -25.844 -18.125 8.289 1 96.56 67 PHE A N 1
ATOM 510 C CA . PHE A 1 67 ? -27.109 -17.859 7.641 1 96.56 67 PHE A CA 1
ATOM 511 C C . PHE A 1 67 ? -26.906 -17.078 6.348 1 96.56 67 PHE A C 1
ATOM 513 O O . PHE A 1 67 ? -26.297 -16 6.355 1 96.56 67 PHE A O 1
ATOM 520 N N . LEU A 1 68 ? -27.344 -17.641 5.262 1 96 68 LEU A N 1
ATOM 521 C CA . LEU A 1 68 ? -27.266 -17.031 3.939 1 96 68 LEU A CA 1
ATOM 522 C C . LEU A 1 68 ? -28.656 -16.844 3.336 1 96 68 LEU A C 1
ATOM 524 O O . LEU A 1 68 ? -29.312 -17.828 2.971 1 96 68 LEU A O 1
ATOM 528 N N . ASP A 1 69 ? -29.109 -15.602 3.215 1 94.88 69 ASP A N 1
ATOM 529 C CA . ASP A 1 69 ? -30.438 -15.289 2.697 1 94.88 69 ASP A CA 1
ATOM 530 C C . ASP A 1 69 ? -31.531 -16.062 3.455 1 94.88 69 ASP A C 1
ATOM 532 O O . ASP A 1 69 ? -32.406 -16.656 2.846 1 94.88 69 ASP A O 1
ATOM 536 N N . GLY A 1 70 ? -31.344 -16.141 4.758 1 92.06 70 GLY A N 1
ATOM 537 C CA . GLY A 1 70 ? -32.344 -16.719 5.621 1 92.06 70 GLY A CA 1
ATOM 538 C C . GLY A 1 70 ? -32.219 -18.234 5.75 1 92.06 70 GLY A C 1
ATOM 539 O O . GLY A 1 70 ? -32.938 -18.859 6.547 1 92.06 70 GLY A O 1
ATOM 540 N N . THR A 1 71 ? -31.328 -18.797 4.992 1 94.56 71 THR A N 1
ATOM 541 C CA . THR A 1 71 ? -31.094 -20.234 5.066 1 94.56 71 THR A CA 1
ATOM 542 C C . THR A 1 71 ? -29.688 -20.547 5.562 1 94.56 71 THR A C 1
ATOM 544 O O . THR A 1 71 ? -28.844 -19.656 5.613 1 94.56 71 THR A O 1
ATOM 547 N N . THR A 1 72 ? -29.484 -21.766 5.852 1 94.19 72 THR A N 1
ATOM 548 C CA . THR A 1 72 ? -28.203 -22.141 6.445 1 94.19 72 THR A CA 1
ATOM 549 C C . THR A 1 72 ? -27.25 -22.688 5.383 1 94.19 72 THR A C 1
ATOM 551 O O . THR A 1 72 ? -27.672 -23.375 4.453 1 94.19 72 THR A O 1
ATOM 554 N N . LEU A 1 73 ? -26.031 -22.391 5.477 1 94.62 73 LEU A N 1
ATOM 555 C CA . LEU A 1 73 ? -24.938 -22.906 4.656 1 94.62 73 LEU A CA 1
ATOM 556 C C . LEU A 1 73 ? -23.781 -23.375 5.523 1 94.62 73 LEU A C 1
ATOM 558 O O . LEU A 1 73 ? -23.359 -22.672 6.438 1 94.62 73 LEU A O 1
ATOM 562 N N . SER A 1 74 ? -23.328 -24.594 5.234 1 93.62 74 SER A N 1
ATOM 563 C CA . SER A 1 74 ? -22.172 -25.125 5.957 1 93.62 74 SER A CA 1
ATOM 564 C C . SER A 1 74 ? -20.859 -24.641 5.359 1 93.62 74 SER A C 1
ATOM 566 O O . SER A 1 74 ? -20.656 -24.703 4.145 1 93.62 74 SER A O 1
ATOM 568 N N . ILE A 1 75 ? -19.984 -24.094 6.23 1 94.31 75 ILE A N 1
ATOM 569 C CA . ILE A 1 75 ? -18.672 -23.625 5.805 1 94.31 75 ILE A CA 1
ATOM 570 C C . ILE A 1 75 ? -17.594 -24.203 6.73 1 94.31 75 ILE A C 1
ATOM 572 O O . ILE A 1 75 ? -17.922 -24.844 7.734 1 94.31 75 ILE A O 1
ATOM 576 N N . THR A 1 76 ? -16.344 -24.047 6.398 1 94.75 76 THR A N 1
ATOM 577 C CA . THR A 1 76 ? -15.25 -24.578 7.203 1 94.75 76 THR A CA 1
ATOM 578 C C . THR A 1 76 ? -15.039 -23.719 8.445 1 94.75 76 THR A C 1
ATOM 580 O O . THR A 1 76 ? -15.469 -22.562 8.5 1 94.75 76 THR A O 1
ATOM 583 N N . ASP A 1 77 ? -14.352 -24.281 9.398 1 94.75 77 ASP A N 1
ATOM 584 C CA . ASP A 1 77 ? -14.07 -23.594 10.656 1 94.75 77 ASP A CA 1
ATOM 585 C C . ASP A 1 77 ? -13.195 -22.359 10.414 1 94.75 77 ASP A C 1
ATOM 587 O O . ASP A 1 77 ? -13.414 -21.312 11.023 1 94.75 77 ASP A O 1
ATOM 591 N N . ASN A 1 78 ? -12.25 -22.531 9.562 1 95.88 78 ASN A N 1
ATOM 592 C CA . ASN A 1 78 ? -11.328 -21.438 9.297 1 95.88 78 ASN A CA 1
ATOM 593 C C . ASN A 1 78 ? -12.039 -20.266 8.641 1 95.88 78 ASN A C 1
ATOM 595 O O . ASN A 1 78 ? -11.781 -19.109 8.977 1 95.88 78 ASN A O 1
ATOM 599 N N . LEU A 1 79 ? -12.945 -20.531 7.711 1 96.88 79 LEU A N 1
ATOM 600 C CA . LEU A 1 79 ? -13.711 -19.469 7.078 1 96.88 79 LEU A CA 1
ATOM 601 C C . LEU A 1 79 ? -14.641 -18.797 8.086 1 96.88 79 LEU A C 1
ATOM 603 O O . LEU A 1 79 ? -14.797 -17.578 8.07 1 96.88 79 LEU A O 1
ATOM 607 N N . TYR A 1 80 ? -15.234 -19.641 8.938 1 96.31 80 TYR A N 1
ATOM 608 C CA . TYR A 1 80 ? -16.094 -19.078 9.977 1 96.31 80 TYR A CA 1
ATOM 609 C C . TYR A 1 80 ? -15.336 -18.094 10.852 1 96.31 80 TYR A C 1
ATOM 611 O O . TYR A 1 80 ? -15.82 -17 11.125 1 96.31 80 TYR A O 1
ATOM 619 N N . ALA A 1 81 ? -14.18 -18.5 11.25 1 95.19 81 ALA A N 1
ATOM 620 C CA . ALA A 1 81 ? -13.336 -17.641 12.078 1 95.19 81 ALA A CA 1
ATOM 621 C C . ALA A 1 81 ? -12.984 -16.359 11.336 1 95.19 81 ALA A C 1
ATOM 623 O O . ALA A 1 81 ? -13 -15.273 11.922 1 95.19 81 ALA A O 1
ATOM 624 N N . ALA A 1 82 ? -12.656 -16.438 10.062 1 96.56 82 ALA A N 1
ATOM 625 C CA . ALA A 1 82 ? -12.32 -15.266 9.266 1 96.56 82 ALA A CA 1
ATOM 626 C C . ALA A 1 82 ? -13.492 -14.289 9.219 1 96.56 82 ALA A C 1
ATOM 628 O O . ALA A 1 82 ? -13.312 -13.086 9.445 1 96.56 82 ALA A O 1
ATOM 629 N N . LEU A 1 83 ? -14.719 -14.82 8.945 1 97.06 83 LEU A N 1
ATOM 630 C CA . LEU A 1 83 ? -15.906 -13.984 8.836 1 97.06 83 LEU A CA 1
ATOM 631 C C . LEU A 1 83 ? -16.234 -13.328 10.172 1 97.06 83 LEU A C 1
ATOM 633 O O . LEU A 1 83 ? -16.641 -12.164 10.219 1 97.06 83 LEU A O 1
ATOM 637 N N . LEU A 1 84 ? -16 -14.086 11.219 1 95.5 84 LEU A N 1
ATOM 638 C CA . LEU A 1 84 ? -16.25 -13.531 12.547 1 95.5 84 LEU A CA 1
ATOM 639 C C . LEU A 1 84 ? -15.32 -12.352 12.82 1 95.5 84 LEU A C 1
ATOM 641 O O . LEU A 1 84 ? -15.75 -11.336 13.375 1 95.5 84 LEU A O 1
ATOM 645 N N . HIS A 1 85 ? -14.078 -12.461 12.445 1 93.31 85 HIS A N 1
ATOM 646 C CA . HIS A 1 85 ? -13.102 -11.414 12.688 1 93.31 85 HIS A CA 1
ATOM 647 C C . HIS A 1 85 ? -13.32 -10.227 11.75 1 93.31 85 HIS A C 1
ATOM 649 O O . HIS A 1 85 ? -12.938 -9.102 12.062 1 93.31 85 HIS A O 1
ATOM 655 N N . LEU A 1 86 ? -13.961 -10.438 10.578 1 94.94 86 LEU A N 1
ATOM 656 C CA . LEU A 1 86 ? -14.156 -9.391 9.586 1 94.94 86 LEU A CA 1
ATOM 657 C C . LEU A 1 86 ? -15.477 -8.664 9.82 1 94.94 86 LEU A C 1
ATOM 659 O O . LEU A 1 86 ? -15.688 -7.574 9.281 1 94.94 86 LEU A O 1
ATOM 663 N N . ARG A 1 87 ? -16.328 -9.273 10.617 1 95.5 87 ARG A N 1
ATOM 664 C CA . ARG A 1 87 ? -17.641 -8.68 10.891 1 95.5 87 ARG A CA 1
ATOM 665 C C . ARG A 1 87 ? -17.484 -7.379 11.68 1 95.5 87 ARG A C 1
ATOM 667 O O . ARG A 1 87 ? -16.734 -7.316 12.648 1 95.5 87 ARG A O 1
ATOM 674 N N . ASP A 1 88 ? -18.094 -6.34 11.18 1 94.19 88 ASP A N 1
ATOM 675 C CA . ASP A 1 88 ? -18.156 -5.066 11.898 1 94.19 88 ASP A CA 1
ATOM 676 C C . ASP A 1 88 ? -19.344 -5.02 12.844 1 94.19 88 ASP A C 1
ATOM 678 O O . ASP A 1 88 ? -20.281 -5.809 12.711 1 94.19 88 ASP A O 1
ATOM 682 N N . HIS A 1 89 ? -19.312 -4.086 13.75 1 92.31 89 HIS A N 1
ATOM 683 C CA . HIS A 1 89 ? -20.359 -4.039 14.75 1 92.31 89 HIS A CA 1
ATOM 684 C C . HIS A 1 89 ? -21.594 -3.311 14.219 1 92.31 89 HIS A C 1
ATOM 686 O O . HIS A 1 89 ? -22.703 -3.508 14.727 1 92.31 89 HIS A O 1
ATOM 692 N N . GLN A 1 90 ? -21.406 -2.432 13.18 1 94.06 90 GLN A N 1
ATOM 693 C CA . GLN A 1 90 ? -22.562 -1.638 12.781 1 94.06 90 GLN A CA 1
ATOM 694 C C . GLN A 1 90 ? -22.688 -1.582 11.258 1 94.06 90 GLN A C 1
ATOM 696 O O . GLN A 1 90 ? -23.781 -1.369 10.734 1 94.06 90 GLN A O 1
ATOM 701 N N . LEU A 1 91 ? -21.609 -1.766 10.539 1 95.62 91 LEU A N 1
ATOM 702 C CA . LEU A 1 91 ? -21.641 -1.614 9.086 1 95.62 91 LEU A CA 1
ATOM 703 C C . LEU A 1 91 ? -21.469 -2.963 8.398 1 95.62 91 LEU A C 1
ATOM 705 O O . LEU A 1 91 ? -20.672 -3.795 8.836 1 95.62 91 LEU A O 1
ATOM 709 N N . PRO A 1 92 ? -22.281 -3.191 7.336 1 96.5 92 PRO A N 1
ATOM 710 C CA . PRO A 1 92 ? -22.047 -4.406 6.547 1 96.5 92 PRO A CA 1
ATOM 711 C C . PRO A 1 92 ? -20.75 -4.367 5.762 1 96.5 92 PRO A C 1
ATOM 713 O O . PRO A 1 92 ? -20.172 -3.291 5.559 1 96.5 92 PRO A O 1
ATOM 716 N N . ARG A 1 93 ? -20.312 -5.477 5.441 1 96.75 93 ARG A N 1
ATOM 717 C CA . ARG A 1 93 ? -19.078 -5.609 4.68 1 96.75 93 ARG A CA 1
ATOM 718 C C . ARG A 1 93 ? -19.297 -6.438 3.418 1 96.75 93 ARG A C 1
ATOM 720 O O . ARG A 1 93 ? -20 -7.457 3.449 1 96.75 93 ARG A O 1
ATOM 727 N N . MET A 1 94 ? -18.812 -5.988 2.236 1 97.69 94 MET A N 1
ATOM 728 C CA . MET A 1 94 ? -18.922 -6.707 0.97 1 97.69 94 MET A CA 1
ATOM 729 C C . MET A 1 94 ? -17.656 -7.516 0.688 1 97.69 94 MET A C 1
ATOM 731 O O . MET A 1 94 ? -16.578 -6.945 0.535 1 97.69 94 MET A O 1
ATOM 735 N N . LEU A 1 95 ? -17.828 -8.844 0.514 1 98.25 95 LEU A N 1
ATOM 736 C CA . LEU A 1 95 ? -16.688 -9.742 0.364 1 98.25 95 LEU A CA 1
ATOM 737 C C . LEU A 1 95 ? -16.906 -10.688 -0.814 1 98.25 95 LEU A C 1
ATOM 739 O O . LEU A 1 95 ? -18.031 -11.039 -1.144 1 98.25 95 LEU A O 1
ATOM 743 N N . TRP A 1 96 ? -15.867 -10.953 -1.461 1 98.56 96 TRP A N 1
ATOM 744 C CA . TRP A 1 96 ? -15.844 -12.125 -2.328 1 98.56 96 TRP A CA 1
ATOM 745 C C . TRP A 1 96 ? -15.086 -13.273 -1.673 1 98.56 96 TRP A C 1
ATOM 747 O O . TRP A 1 96 ? -13.914 -13.125 -1.311 1 98.56 96 TRP A O 1
ATOM 757 N N . VAL A 1 97 ? -15.766 -14.352 -1.462 1 98.25 97 VAL A N 1
ATOM 758 C CA . VAL A 1 97 ? -15.234 -15.57 -0.842 1 98.25 97 VAL A CA 1
ATOM 759 C C . VAL A 1 97 ? -15.5 -16.766 -1.748 1 98.25 97 VAL A C 1
ATOM 761 O O . VAL A 1 97 ? -16.656 -17.141 -1.978 1 98.25 97 VAL A O 1
ATOM 764 N N . ASP A 1 98 ? -14.5 -17.406 -2.217 1 96.62 98 ASP A N 1
ATOM 765 C CA . ASP A 1 98 ? -14.648 -18.453 -3.227 1 96.62 98 ASP A CA 1
ATOM 766 C C . ASP A 1 98 ? -15.594 -19.547 -2.742 1 96.62 98 ASP A C 1
ATOM 768 O O . ASP A 1 98 ? -16.453 -20.016 -3.492 1 96.62 98 ASP A O 1
ATOM 772 N N . ALA A 1 99 ? -15.484 -19.969 -1.446 1 95.06 99 ALA A N 1
ATOM 773 C CA . ALA A 1 99 ? -16.25 -21.094 -0.912 1 95.06 99 ALA A CA 1
ATOM 774 C C . ALA A 1 99 ? -17.75 -20.781 -0.883 1 95.06 99 ALA A C 1
ATOM 776 O O . ALA A 1 99 ? -18.578 -21.688 -0.881 1 95.06 99 ALA A O 1
ATOM 777 N N . VAL A 1 100 ? -18.109 -19.5 -0.881 1 96.88 100 VAL A N 1
ATOM 778 C CA . VAL A 1 100 ? -19.5 -19.109 -0.721 1 96.88 100 VAL A CA 1
ATOM 779 C C . VAL A 1 100 ? -20.016 -18.469 -2.01 1 96.88 100 VAL A C 1
ATOM 781 O O . VAL A 1 100 ? -21.141 -18.719 -2.434 1 96.88 100 VAL A O 1
ATOM 784 N N . CYS A 1 101 ? -19.188 -17.688 -2.646 1 97.81 101 CYS A N 1
ATOM 785 C CA . CYS A 1 101 ? -19.609 -16.906 -3.809 1 97.81 101 CYS A CA 1
ATOM 786 C C . CYS A 1 101 ? -19.656 -17.781 -5.055 1 97.81 101 CYS A C 1
ATOM 788 O O . CYS A 1 101 ? -20.25 -17.406 -6.062 1 97.81 101 CYS A O 1
ATOM 790 N N . ILE A 1 102 ? -19 -18.906 -5.02 1 96.06 102 ILE A N 1
ATOM 791 C CA . ILE A 1 102 ? -19.062 -19.891 -6.09 1 96.06 102 ILE A CA 1
ATOM 792 C C . ILE A 1 102 ? -19.891 -21.094 -5.645 1 96.06 102 ILE A C 1
ATOM 794 O O . ILE A 1 102 ? -19.719 -21.594 -4.527 1 96.06 102 ILE A O 1
ATOM 798 N N . ASN A 1 103 ? -20.828 -21.547 -6.453 1 94.75 103 ASN A N 1
ATOM 799 C CA . ASN A 1 103 ? -21.5 -22.828 -6.191 1 94.75 103 ASN A CA 1
ATOM 800 C C . ASN A 1 103 ? -20.531 -24 -6.367 1 94.75 103 ASN A C 1
ATOM 802 O O . ASN A 1 103 ? -20.344 -24.5 -7.477 1 94.75 103 ASN A O 1
ATOM 806 N N . GLN A 1 104 ? -20 -24.453 -5.27 1 91.19 104 GLN A N 1
ATOM 807 C CA . GLN A 1 104 ? -18.938 -25.469 -5.281 1 91.19 104 GLN A CA 1
ATOM 808 C C . GLN A 1 104 ? -19.469 -26.812 -5.77 1 91.19 104 GLN A C 1
ATOM 810 O O . GLN A 1 104 ? -18.688 -27.703 -6.102 1 91.19 104 GLN A O 1
ATOM 815 N N . GLN A 1 105 ? -20.797 -26.953 -5.875 1 90.94 105 GLN A N 1
ATOM 816 C CA . GLN A 1 105 ? -21.406 -28.203 -6.316 1 90.94 105 GLN A CA 1
ATOM 817 C C . GLN A 1 105 ? -21.656 -28.188 -7.82 1 90.94 105 GLN A C 1
ATOM 819 O O . GLN A 1 105 ? -22.094 -29.188 -8.391 1 90.94 105 GLN A O 1
ATOM 824 N N . ASP A 1 106 ? -21.391 -27.078 -8.43 1 92.31 106 ASP A N 1
ATOM 825 C CA . ASP A 1 106 ? -21.562 -26.922 -9.867 1 92.31 106 ASP A CA 1
ATOM 826 C C . ASP A 1 106 ? -20.203 -26.734 -10.562 1 92.31 106 ASP A C 1
ATOM 828 O O . ASP A 1 106 ? -19.656 -25.641 -10.594 1 92.31 106 ASP A O 1
ATOM 832 N N . GLU A 1 107 ? -19.766 -27.797 -11.258 1 90.25 107 GLU A N 1
ATOM 833 C CA . GLU A 1 107 ? -18.422 -27.797 -11.844 1 90.25 107 GLU A CA 1
ATOM 834 C C . GLU A 1 107 ? -18.328 -26.828 -13.016 1 90.25 107 GLU A C 1
ATOM 836 O O . GLU A 1 107 ? -17.266 -26.25 -13.273 1 90.25 107 GLU A O 1
ATOM 841 N N . GLN A 1 108 ? -19.391 -26.672 -13.688 1 88.94 108 GLN A N 1
ATOM 842 C CA . GLN A 1 108 ? -19.391 -25.719 -14.789 1 88.94 108 GLN A CA 1
ATOM 843 C C . GLN A 1 108 ? -19.234 -24.281 -14.281 1 88.94 108 GLN A C 1
ATOM 845 O O . GLN A 1 108 ? -18.438 -23.516 -14.805 1 88.94 108 GLN A O 1
ATOM 850 N N . GLU A 1 109 ? -20 -23.938 -13.242 1 92.25 109 GLU A N 1
ATOM 851 C CA . GLU A 1 109 ? -19.859 -22.609 -12.648 1 92.25 109 GLU A CA 1
ATOM 852 C C . GLU A 1 109 ? -18.453 -22.406 -12.094 1 92.25 109 GLU A C 1
ATOM 854 O O . GLU A 1 109 ? -17.875 -21.328 -12.25 1 92.25 109 GLU A O 1
ATOM 859 N N . LYS A 1 110 ? -17.984 -23.453 -11.484 1 92.19 110 LYS A N 1
ATOM 860 C CA . LYS A 1 110 ? -16.625 -23.391 -10.938 1 92.19 110 LYS A CA 1
ATOM 861 C C . LYS A 1 110 ? -15.609 -23.031 -12.023 1 92.19 110 LYS A C 1
ATOM 863 O O . LYS A 1 110 ? -14.766 -22.156 -11.828 1 92.19 110 LYS A O 1
ATOM 868 N N . GLY A 1 111 ? -15.695 -23.797 -13.102 1 89.75 111 GLY A N 1
ATOM 869 C CA . GLY A 1 111 ? -14.789 -23.531 -14.211 1 89.75 111 GLY A CA 1
ATOM 870 C C . GLY A 1 111 ? -14.844 -22.094 -14.703 1 89.75 111 GLY A C 1
ATOM 871 O O . GLY A 1 111 ? -13.805 -21.469 -14.922 1 89.75 111 GLY A O 1
ATOM 872 N N . TYR A 1 112 ? -16.016 -21.547 -14.773 1 90.75 112 TYR A N 1
ATOM 873 C CA . TYR A 1 112 ? -16.203 -20.172 -15.25 1 90.75 112 TYR A CA 1
ATOM 874 C C . TYR A 1 112 ? -15.672 -19.172 -14.234 1 90.75 112 TYR A C 1
ATOM 876 O O . TYR A 1 112 ? -15 -18.203 -14.602 1 90.75 112 TYR A O 1
ATOM 884 N N . GLN A 1 113 ? -16.016 -19.344 -12.969 1 94.19 113 GLN A N 1
ATOM 885 C CA . GLN A 1 113 ? -15.617 -18.406 -11.914 1 94.19 113 GLN A CA 1
ATOM 886 C C . GLN A 1 113 ? -14.102 -18.422 -11.727 1 94.19 113 GLN A C 1
ATOM 888 O O . GLN A 1 113 ? -13.508 -17.375 -11.445 1 94.19 113 GLN A O 1
ATOM 893 N N . ILE A 1 114 ? -13.492 -19.594 -11.883 1 93.5 114 ILE A N 1
ATOM 894 C CA . ILE A 1 114 ? -12.039 -19.703 -11.781 1 93.5 114 ILE A CA 1
ATOM 895 C C . ILE A 1 114 ? -11.375 -18.844 -12.859 1 93.5 114 ILE A C 1
ATOM 897 O O . ILE A 1 114 ? -10.367 -18.188 -12.602 1 93.5 114 ILE A O 1
ATOM 901 N N . GLN A 1 115 ? -11.945 -18.812 -14.039 1 90.56 115 GLN A N 1
ATOM 902 C CA . GLN A 1 115 ? -11.422 -17.984 -15.117 1 90.56 115 GLN A CA 1
ATOM 903 C C . GLN A 1 115 ? -11.492 -16.5 -14.766 1 90.56 115 GLN A C 1
ATOM 905 O O . GLN A 1 115 ? -10.688 -15.695 -15.25 1 90.56 115 GLN A O 1
ATOM 910 N N . LEU A 1 116 ? -12.375 -16.109 -13.859 1 92.69 116 LEU A N 1
ATOM 911 C CA . LEU A 1 116 ? -12.594 -14.711 -13.5 1 92.69 116 LEU A CA 1
ATOM 912 C C . LEU A 1 116 ? -11.789 -14.336 -12.266 1 92.69 116 LEU A C 1
ATOM 914 O O . LEU A 1 116 ? -11.703 -13.164 -11.906 1 92.69 116 LEU A O 1
ATOM 918 N N . MET A 1 117 ? -11.156 -15.289 -11.617 1 94.19 117 MET A N 1
ATOM 919 C CA . MET A 1 117 ? -10.531 -15.062 -10.312 1 94.19 117 MET A CA 1
ATOM 920 C C . MET A 1 117 ? -9.43 -14.016 -10.414 1 94.19 117 MET A C 1
ATOM 922 O O . MET A 1 117 ? -9.312 -13.141 -9.555 1 94.19 117 MET A O 1
ATOM 926 N N . PRO A 1 118 ? -8.57 -14.031 -11.508 1 92.06 118 PRO A N 1
ATOM 927 C CA . PRO A 1 118 ? -7.574 -12.953 -11.602 1 92.06 118 PRO A CA 1
ATOM 928 C C . PRO A 1 118 ? -8.211 -11.57 -11.617 1 92.06 118 PRO A C 1
ATOM 930 O O . PRO A 1 118 ? -7.703 -10.641 -10.977 1 92.06 118 PRO A O 1
ATOM 933 N N . THR A 1 119 ? -9.32 -11.461 -12.266 1 92.12 119 THR A N 1
ATOM 934 C CA . THR A 1 119 ? -10.039 -10.188 -12.328 1 92.12 119 THR A CA 1
ATOM 935 C C . THR A 1 119 ? -10.68 -9.859 -10.984 1 92.12 119 THR A C 1
ATOM 937 O O . THR A 1 119 ? -10.617 -8.719 -10.523 1 92.12 119 THR A O 1
ATOM 940 N N . ILE A 1 120 ? -11.281 -10.852 -10.375 1 94.94 120 ILE A N 1
ATOM 941 C CA . ILE A 1 120 ? -11.961 -10.672 -9.094 1 94.94 120 ILE A CA 1
ATOM 942 C C . ILE A 1 120 ? -10.961 -10.18 -8.055 1 94.94 120 ILE A C 1
ATOM 944 O O . ILE A 1 120 ? -11.195 -9.156 -7.402 1 94.94 120 ILE A O 1
ATOM 948 N N . TYR A 1 121 ? -9.867 -10.828 -7.941 1 95.19 121 TYR A N 1
ATOM 949 C CA . TYR A 1 121 ? -8.859 -10.43 -6.969 1 95.19 121 TYR A CA 1
ATOM 950 C C . TYR A 1 121 ? -8.156 -9.148 -7.398 1 95.19 121 TYR A C 1
ATOM 952 O O . TYR A 1 121 ? -7.816 -8.312 -6.562 1 95.19 121 TYR A O 1
ATOM 960 N N . GLY A 1 122 ? -7.965 -8.984 -8.656 1 92.31 122 GLY A N 1
ATOM 961 C CA . GLY A 1 122 ? -7.258 -7.82 -9.172 1 92.31 122 GLY A CA 1
ATOM 962 C C . GLY A 1 122 ? -8.047 -6.531 -9.039 1 92.31 122 GLY A C 1
ATOM 963 O O . GLY A 1 122 ? -7.465 -5.445 -8.992 1 92.31 122 GLY A O 1
ATOM 964 N N . ARG A 1 123 ? -9.32 -6.656 -8.906 1 92.56 123 ARG A N 1
ATOM 965 C CA . ARG A 1 123 ? -10.133 -5.449 -8.883 1 92.56 123 ARG A CA 1
ATOM 966 C C . ARG A 1 123 ? -10.758 -5.234 -7.508 1 92.56 123 ARG A C 1
ATOM 968 O O . ARG A 1 123 ? -11.516 -4.285 -7.305 1 92.56 123 ARG A O 1
ATOM 975 N N . ALA A 1 124 ? -10.469 -6.113 -6.562 1 94.69 124 ALA A N 1
ATOM 976 C CA . ALA A 1 124 ? -10.945 -5.957 -5.191 1 94.69 124 ALA A CA 1
ATOM 977 C C . ALA A 1 124 ? -10.312 -4.734 -4.527 1 94.69 124 ALA A C 1
ATOM 979 O O . ALA A 1 124 ? -9.164 -4.395 -4.801 1 94.69 124 ALA A O 1
ATOM 980 N N . SER A 1 125 ? -11.07 -4.098 -3.645 1 93.69 125 SER A N 1
ATOM 981 C CA . SER A 1 125 ? -10.539 -2.969 -2.893 1 93.69 125 SER A CA 1
ATOM 982 C C . SER A 1 125 ? -9.344 -3.385 -2.045 1 93.69 125 SER A C 1
ATOM 984 O O . SER A 1 125 ? -8.328 -2.678 -1.998 1 93.69 125 SER A O 1
ATOM 986 N N . HIS A 1 126 ? -9.516 -4.477 -1.355 1 95.06 126 HIS A N 1
ATOM 987 C CA . HIS A 1 126 ? -8.453 -5.16 -0.634 1 95.06 126 HIS A CA 1
ATOM 988 C C . HIS A 1 126 ? -8.508 -6.664 -0.859 1 95.06 126 HIS A C 1
ATOM 990 O O . HIS A 1 126 ? -9.602 -7.242 -0.948 1 95.06 126 HIS A O 1
ATOM 996 N N . VAL A 1 127 ? -7.371 -7.184 -1.091 1 97 127 VAL A N 1
ATOM 997 C CA . VAL A 1 127 ? -7.262 -8.617 -0.861 1 97 127 VAL A CA 1
ATOM 998 C C . VAL A 1 127 ? -6.828 -8.883 0.579 1 97 127 VAL A C 1
ATOM 1000 O O . VAL A 1 127 ? -5.727 -8.5 0.98 1 97 127 VAL A O 1
ATOM 1003 N N . ILE A 1 128 ? -7.727 -9.477 1.341 1 97.75 128 ILE A N 1
ATOM 1004 C CA . ILE A 1 128 ? -7.473 -9.758 2.75 1 97.75 128 ILE A CA 1
ATOM 1005 C C . ILE A 1 128 ? -6.879 -11.156 2.898 1 97.75 128 ILE A C 1
ATOM 1007 O O . ILE A 1 128 ? -7.555 -12.156 2.633 1 97.75 128 ILE A O 1
ATOM 1011 N N . VAL A 1 129 ? -5.625 -11.219 3.277 1 98.31 129 VAL A N 1
ATOM 1012 C CA . VAL A 1 129 ? -4.957 -12.477 3.576 1 98.31 129 VAL A CA 1
ATOM 1013 C C . VAL A 1 129 ? -5.25 -12.891 5.016 1 98.31 129 VAL A C 1
ATOM 1015 O O . VAL A 1 129 ? -4.848 -12.203 5.961 1 98.31 129 VAL A O 1
ATOM 1018 N N . TRP A 1 130 ? -5.992 -13.961 5.156 1 98.25 130 TRP A N 1
ATOM 1019 C CA . TRP A 1 130 ? -6.309 -14.5 6.473 1 98.25 130 TRP A CA 1
ATOM 1020 C C . TRP A 1 130 ? -5.387 -15.664 6.82 1 98.25 130 TRP A C 1
ATOM 1022 O O . TRP A 1 130 ? -5.477 -16.734 6.215 1 98.25 130 TRP A O 1
ATOM 1032 N N . LEU A 1 131 ? -4.527 -15.484 7.863 1 97.81 131 LEU A N 1
ATOM 1033 C CA . LEU A 1 131 ? -3.527 -16.484 8.211 1 97.81 131 LEU A CA 1
ATOM 1034 C C . LEU A 1 131 ? -4.016 -17.359 9.352 1 97.81 131 LEU A C 1
ATOM 1036 O O . LEU A 1 131 ? -3.275 -18.219 9.844 1 97.81 131 LEU A O 1
ATOM 1040 N N . GLY A 1 132 ? -5.242 -17.125 9.812 1 96.56 132 GLY A N 1
ATOM 1041 C CA . GLY A 1 132 ? -5.809 -17.922 10.891 1 96.56 132 GLY A CA 1
ATOM 1042 C C . GLY A 1 132 ? -5.949 -17.156 12.188 1 96.56 132 GLY A C 1
ATOM 1043 O O . GLY A 1 132 ? -5.668 -15.945 12.234 1 96.56 132 GLY A O 1
ATOM 1044 N N . GLU A 1 133 ? -6.43 -17.781 13.18 1 95.69 133 GLU A N 1
ATOM 1045 C CA . GLU A 1 133 ? -6.578 -17.188 14.508 1 95.69 133 GLU A CA 1
ATOM 1046 C C . GLU A 1 133 ? -5.219 -16.969 15.164 1 95.69 133 GLU A C 1
ATOM 1048 O O . GLU A 1 133 ? -4.223 -17.578 14.773 1 95.69 133 GLU A O 1
ATOM 1053 N N . ALA A 1 134 ? -5.219 -16.109 16.156 1 95.19 134 ALA A N 1
ATOM 1054 C CA . ALA A 1 134 ? -3.979 -15.836 16.875 1 95.19 134 ALA A CA 1
ATOM 1055 C C . ALA A 1 134 ? -3.469 -17.094 17.578 1 95.19 134 ALA A C 1
ATOM 1057 O O . ALA A 1 134 ? -4.234 -17.797 18.25 1 95.19 134 ALA A O 1
ATOM 1058 N N . ALA A 1 135 ? -2.289 -17.453 17.266 1 95.81 135 ALA A N 1
ATOM 1059 C CA . ALA A 1 135 ? -1.604 -18.578 17.891 1 95.81 135 ALA A CA 1
ATOM 1060 C C . ALA A 1 135 ? -0.09 -18.453 17.766 1 95.81 135 ALA A C 1
ATOM 1062 O O . ALA A 1 135 ? 0.4 -17.703 16.906 1 95.81 135 ALA A O 1
ATOM 1063 N N . ASP A 1 136 ? 0.69 -19.016 18.672 1 94.94 136 ASP A N 1
ATOM 1064 C CA . ASP A 1 136 ? 2.146 -19.094 18.594 1 94.94 136 ASP A CA 1
ATOM 1065 C C . ASP A 1 136 ? 2.773 -17.703 18.578 1 94.94 136 ASP A C 1
ATOM 1067 O O . ASP A 1 136 ? 3.725 -17.453 17.828 1 94.94 136 ASP A O 1
ATOM 1071 N N . HIS A 1 137 ? 2.17 -16.75 19.266 1 94.25 137 HIS A N 1
ATOM 1072 C CA . HIS A 1 137 ? 2.643 -15.375 19.359 1 94.25 137 HIS A CA 1
ATOM 1073 C C . HIS A 1 137 ? 2.633 -14.695 18 1 94.25 137 HIS A C 1
ATOM 1075 O O . HIS A 1 137 ? 3.578 -13.984 17.641 1 94.25 137 HIS A O 1
ATOM 1081 N N . SER A 1 138 ? 1.559 -15.016 17.25 1 94.94 138 SER A N 1
ATOM 1082 C CA . SER A 1 138 ? 1.449 -14.461 15.906 1 94.94 138 SER A CA 1
ATOM 1083 C C . SER A 1 138 ? 1.335 -12.938 15.938 1 94.94 138 SER A C 1
ATOM 1085 O O . SER A 1 138 ? 1.797 -12.258 15.023 1 94.94 138 SER A O 1
ATOM 1087 N N . ASP A 1 139 ? 0.765 -12.359 17 1 90.69 139 ASP A N 1
ATOM 1088 C CA . ASP A 1 139 ? 0.661 -10.906 17.125 1 90.69 139 ASP A CA 1
ATOM 1089 C C . ASP A 1 139 ? 2.043 -10.266 17.234 1 90.69 139 ASP A C 1
ATOM 1091 O O . ASP A 1 139 ? 2.322 -9.273 16.547 1 90.69 139 ASP A O 1
ATOM 1095 N N . ARG A 1 140 ? 2.84 -10.844 18.016 1 91.19 140 ARG A N 1
ATOM 1096 C CA . ARG A 1 140 ? 4.207 -10.359 18.172 1 91.19 140 ARG A CA 1
ATOM 1097 C C . ARG A 1 140 ? 4.988 -10.516 16.875 1 91.19 140 ARG A C 1
ATOM 1099 O O . ARG A 1 140 ? 5.77 -9.633 16.5 1 91.19 140 ARG A O 1
ATOM 1106 N N . ALA A 1 141 ? 4.77 -11.648 16.219 1 93.38 141 ALA A N 1
ATOM 1107 C CA . ALA A 1 141 ? 5.449 -11.891 14.945 1 93.38 141 ALA A CA 1
ATOM 1108 C C . ALA A 1 141 ? 5.113 -10.805 13.922 1 93.38 141 ALA A C 1
ATOM 1110 O O . ALA A 1 141 ? 6.012 -10.242 13.297 1 93.38 141 ALA A O 1
ATOM 1111 N N . LEU A 1 142 ? 3.836 -10.492 13.805 1 93.12 142 LEU A N 1
ATOM 1112 C CA . LEU A 1 142 ? 3.4 -9.484 12.844 1 93.12 142 LEU A CA 1
ATOM 1113 C C . LEU A 1 142 ? 3.928 -8.109 13.227 1 93.12 142 LEU A C 1
ATOM 1115 O O . LEU A 1 142 ? 4.312 -7.32 12.359 1 93.12 142 LEU A O 1
ATOM 1119 N N . GLU A 1 143 ? 3.959 -7.836 14.5 1 89.94 143 GLU A N 1
ATOM 1120 C CA . GLU A 1 143 ? 4.492 -6.559 14.953 1 89.94 143 GLU A CA 1
ATOM 1121 C C . GLU A 1 143 ? 5.98 -6.438 14.648 1 89.94 143 GLU A C 1
ATOM 1123 O O . GLU A 1 143 ? 6.445 -5.387 14.203 1 89.94 143 GLU A O 1
ATOM 1128 N N . ASP A 1 144 ? 6.684 -7.496 14.875 1 88.69 144 ASP A N 1
ATOM 1129 C CA . ASP A 1 144 ? 8.117 -7.5 14.578 1 88.69 144 ASP A CA 1
ATOM 1130 C C . ASP A 1 144 ? 8.367 -7.293 13.086 1 88.69 144 ASP A C 1
ATOM 1132 O O . ASP A 1 144 ? 9.297 -6.586 12.703 1 88.69 144 ASP A O 1
ATOM 1136 N N . ILE A 1 145 ? 7.582 -7.898 12.266 1 91.19 145 ILE A N 1
ATOM 1137 C CA . ILE A 1 145 ? 7.703 -7.738 10.82 1 91.19 145 ILE A CA 1
ATOM 1138 C C . ILE A 1 145 ? 7.41 -6.289 10.438 1 91.19 145 ILE A C 1
ATOM 1140 O O . ILE A 1 145 ? 8.125 -5.699 9.625 1 91.19 145 ILE A O 1
ATOM 1144 N N . ARG A 1 146 ? 6.387 -5.711 11.016 1 89.62 146 ARG A N 1
ATOM 1145 C CA . ARG A 1 146 ? 6.031 -4.324 10.734 1 89.62 146 ARG A CA 1
ATOM 1146 C C . ARG A 1 146 ? 7.168 -3.381 11.117 1 89.62 146 ARG A C 1
ATOM 1148 O O . ARG A 1 146 ? 7.516 -2.477 10.359 1 89.62 146 ARG A O 1
ATOM 1155 N N . LEU A 1 147 ? 7.746 -3.561 12.289 1 85.06 147 LEU A N 1
ATOM 1156 C CA . LEU A 1 147 ? 8.828 -2.723 12.789 1 85.06 147 LEU A CA 1
ATOM 1157 C C . LEU A 1 147 ? 10.055 -2.828 11.883 1 85.06 147 LEU A C 1
ATOM 1159 O O . LEU A 1 147 ? 10.758 -1.835 11.664 1 85.06 147 LEU A O 1
ATOM 1163 N N . ALA A 1 148 ? 10.281 -4.043 11.391 1 85.31 148 ALA A N 1
ATOM 1164 C CA . ALA A 1 148 ? 11.398 -4.238 10.477 1 85.31 148 ALA A CA 1
ATOM 1165 C C . ALA A 1 148 ? 11.219 -3.428 9.195 1 85.31 148 ALA A C 1
ATOM 1167 O O . ALA A 1 148 ? 12.188 -2.963 8.602 1 85.31 148 ALA A O 1
ATOM 1168 N N . ALA A 1 149 ? 10.023 -3.271 8.758 1 85.38 149 ALA A N 1
ATOM 1169 C CA . ALA A 1 149 ? 9.719 -2.518 7.539 1 85.38 149 ALA A CA 1
ATOM 1170 C C . ALA A 1 149 ? 9.961 -1.025 7.746 1 85.38 149 ALA A C 1
ATOM 1172 O O . ALA A 1 149 ? 10.312 -0.31 6.805 1 85.38 149 ALA A O 1
ATOM 1173 N N . GLU A 1 150 ? 9.625 -0.511 8.906 1 73.62 150 GLU A N 1
ATOM 1174 C CA . GLU A 1 150 ? 9.75 0.904 9.242 1 73.62 150 GLU A CA 1
ATOM 1175 C C . GLU A 1 150 ? 11.219 1.344 9.234 1 73.62 150 GLU A C 1
ATOM 1177 O O . GLU A 1 150 ? 11.523 2.486 8.891 1 73.62 150 GLU A O 1
ATOM 1182 N N . ASP A 1 151 ? 12.25 0.526 9.828 1 56.81 151 ASP A N 1
ATOM 1183 C CA . ASP A 1 151 ? 13.656 0.845 10.047 1 56.81 151 ASP A CA 1
ATOM 1184 C C . ASP A 1 151 ? 14.336 1.261 8.742 1 56.81 151 ASP A C 1
ATOM 1186 O O . ASP A 1 151 ? 15.492 1.695 8.742 1 56.81 151 ASP A O 1
ATOM 1190 N N . GLU A 1 152 ? 13.898 1.021 7.613 1 50.81 152 GLU A N 1
ATOM 1191 C CA . GLU A 1 152 ? 14.641 1.513 6.457 1 50.81 152 GLU A CA 1
ATOM 1192 C C . GLU A 1 152 ? 14.953 3 6.594 1 50.81 152 GLU A C 1
ATOM 1194 O O . GLU A 1 152 ? 15.977 3.475 6.094 1 50.81 152 GLU A O 1
ATOM 1199 N N . SER A 1 153 ? 14 3.908 7.027 1 42.66 153 SER A N 1
ATOM 1200 C CA . SER A 1 153 ? 14.305 5.336 7.055 1 42.66 153 SER A CA 1
ATOM 1201 C C . SER A 1 153 ? 15.266 5.676 8.188 1 42.66 153 SER A C 1
ATOM 1203 O O . SER A 1 153 ? 15.906 6.727 8.172 1 42.66 153 SER A O 1
ATOM 1205 N N . PHE A 1 154 ? 14.984 5.297 9.453 1 37.22 154 PHE A N 1
ATOM 1206 C CA . PHE A 1 154 ? 15.727 5.82 10.594 1 37.22 154 PHE A CA 1
ATOM 1207 C C . PHE A 1 154 ? 17 5.012 10.836 1 37.22 154 PHE A C 1
ATOM 1209 O O . PHE A 1 154 ? 18.031 5.566 11.227 1 37.22 154 PHE A O 1
ATOM 1216 N N . ARG A 1 155 ? 16.828 3.738 11.484 1 37.78 155 ARG A N 1
ATOM 1217 C CA . ARG A 1 155 ? 17.859 3.154 12.344 1 37.78 155 ARG A CA 1
ATOM 1218 C C . ARG A 1 155 ? 18.969 2.535 11.516 1 37.78 155 ARG A C 1
ATOM 1220 O O . ARG A 1 155 ? 18.75 2.113 10.383 1 37.78 155 ARG A O 1
ATOM 1227 N N . TYR A 1 156 ? 20.172 2.543 12.086 1 36.47 156 TYR A N 1
ATOM 1228 C CA . TYR A 1 156 ? 21.469 1.88 11.977 1 36.47 156 TYR A CA 1
ATOM 1229 C C . TYR A 1 156 ? 21.312 0.417 11.586 1 36.47 156 TYR A C 1
ATOM 1231 O O . TYR A 1 156 ? 20.188 -0.056 11.391 1 36.47 156 TYR A O 1
ATOM 1239 N N . GLU A 1 157 ? 21.906 -0.442 12.406 1 39.78 157 GLU A N 1
ATOM 1240 C CA . GLU A 1 157 ? 22.234 -1.862 12.344 1 39.78 157 GLU A CA 1
ATOM 1241 C C . GLU A 1 157 ? 20.984 -2.723 12.336 1 39.78 157 GLU A C 1
ATOM 1243 O O . GLU A 1 157 ? 20.078 -2.527 13.164 1 39.78 157 GLU A O 1
ATOM 1248 N N . PRO A 1 158 ? 20.672 -3.271 11.203 1 43.5 158 PRO A N 1
ATOM 1249 C CA . PRO A 1 158 ? 19.641 -4.305 11.297 1 43.5 158 PRO A CA 1
ATOM 1250 C C . PRO A 1 158 ? 19.516 -4.898 12.703 1 43.5 158 PRO A C 1
ATOM 1252 O O . PRO A 1 158 ? 20.5 -5.441 13.227 1 43.5 158 PRO A O 1
ATOM 1255 N N . THR A 1 159 ? 18.922 -4.266 13.648 1 43.69 159 THR A N 1
ATOM 1256 C CA . THR A 1 159 ? 18.75 -5.023 14.883 1 43.69 159 THR A CA 1
ATOM 1257 C C . THR A 1 159 ? 18.266 -6.438 14.586 1 43.69 159 THR A C 1
ATOM 1259 O O . THR A 1 159 ? 17.156 -6.621 14.055 1 43.69 159 THR A O 1
ATOM 1262 N N . ARG A 1 160 ? 19.156 -7.324 14.477 1 49.59 160 ARG A N 1
ATOM 1263 C CA . ARG A 1 160 ? 18.844 -8.742 14.391 1 49.59 160 ARG A CA 1
ATOM 1264 C C . ARG A 1 160 ? 17.797 -9.133 15.43 1 49.59 160 ARG A C 1
ATOM 1266 O O . ARG A 1 160 ? 17.938 -8.82 16.609 1 49.59 160 ARG A O 1
ATOM 1273 N N . PRO A 1 161 ? 16.609 -9.461 14.859 1 53.5 161 PRO A N 1
ATOM 1274 C CA . PRO A 1 161 ? 15.68 -9.969 15.875 1 53.5 161 PRO A CA 1
ATOM 1275 C C . PRO A 1 161 ? 16.375 -10.828 16.922 1 53.5 161 PRO A C 1
ATOM 1277 O O . PRO A 1 161 ? 17.266 -11.617 16.594 1 53.5 161 PRO A O 1
ATOM 1280 N N . ARG A 1 162 ? 16.281 -10.531 18.203 1 51.47 162 ARG A N 1
ATOM 1281 C CA . ARG A 1 162 ? 16.75 -11.414 19.266 1 51.47 162 ARG A CA 1
ATOM 1282 C C . ARG A 1 162 ? 16.188 -12.828 19.094 1 51.47 162 ARG A C 1
ATOM 1284 O O . ARG A 1 162 ? 15.148 -13.016 18.469 1 51.47 162 ARG A O 1
ATOM 1291 N N . GLY A 1 163 ? 16.859 -13.906 19.359 1 53.06 163 GLY A N 1
ATOM 1292 C CA . GLY A 1 163 ? 16.641 -15.336 19.219 1 53.06 163 GLY A CA 1
ATOM 1293 C C . GLY A 1 163 ? 15.172 -15.719 19.297 1 53.06 163 GLY A C 1
ATOM 1294 O O . GLY A 1 163 ? 14.664 -16.422 18.422 1 53.06 163 GLY A O 1
ATOM 1295 N N . ASN A 1 164 ? 14.391 -15.297 20.25 1 55.03 164 ASN A N 1
ATOM 1296 C CA . ASN A 1 164 ? 13 -15.68 20.469 1 55.03 164 ASN A CA 1
ATOM 1297 C C . ASN A 1 164 ? 12.078 -15.055 19.422 1 55.03 164 ASN A C 1
ATOM 1299 O O . ASN A 1 164 ? 11.07 -15.656 19.047 1 55.03 164 ASN A O 1
ATOM 1303 N N . GLU A 1 165 ? 12.453 -13.938 18.891 1 60.59 165 GLU A N 1
ATOM 1304 C CA . GLU A 1 165 ? 11.633 -13.219 17.922 1 60.59 165 GLU A CA 1
ATOM 1305 C C . GLU A 1 165 ? 11.648 -13.93 16.562 1 60.59 165 GLU A C 1
ATOM 1307 O O . GLU A 1 165 ? 10.617 -14.008 15.891 1 60.59 165 GLU A O 1
ATOM 1312 N N . CYS A 1 166 ? 12.586 -14.75 16.438 1 72.5 166 CYS A N 1
ATOM 1313 C CA . CYS A 1 166 ? 12.734 -15.453 15.172 1 72.5 166 CYS A CA 1
ATOM 1314 C C . CYS A 1 166 ? 11.883 -16.719 15.148 1 72.5 166 CYS A C 1
ATOM 1316 O O . CYS A 1 166 ? 11.336 -17.078 14.109 1 72.5 166 CYS A O 1
ATOM 1318 N N . THR A 1 167 ? 11.547 -17.094 16.375 1 83.81 167 THR A N 1
ATOM 1319 C CA . THR A 1 167 ? 10.773 -18.328 16.438 1 83.81 167 THR A CA 1
ATOM 1320 C C . THR A 1 167 ? 9.312 -18.078 16.109 1 83.81 167 THR A C 1
ATOM 1322 O O . THR A 1 167 ? 8.688 -18.859 15.383 1 83.81 167 THR A O 1
ATOM 1325 N N . ALA A 1 168 ? 8.789 -16.938 16.578 1 91.69 168 ALA A N 1
ATOM 1326 C CA . ALA A 1 168 ? 7.395 -16.609 16.328 1 91.69 168 ALA A CA 1
ATOM 1327 C C . ALA A 1 168 ? 7.156 -16.344 14.844 1 91.69 168 ALA A C 1
ATOM 1329 O O . ALA A 1 168 ? 6.145 -16.766 14.281 1 91.69 168 ALA A O 1
ATOM 1330 N N . ILE A 1 169 ? 8.078 -15.703 14.281 1 92.12 169 ILE A N 1
ATOM 1331 C CA . ILE A 1 169 ? 7.965 -15.391 12.859 1 92.12 169 ILE A CA 1
ATOM 1332 C C . ILE A 1 169 ? 8.031 -16.688 12.047 1 92.12 169 ILE A C 1
ATOM 1334 O O . ILE A 1 169 ? 7.254 -16.875 11.109 1 92.12 169 ILE A O 1
ATOM 1338 N N . LEU A 1 170 ? 8.898 -17.578 12.445 1 88.88 170 LEU A N 1
ATOM 1339 C CA . LEU A 1 170 ? 9.031 -18.844 11.75 1 88.88 170 LEU A CA 1
ATOM 1340 C C . LEU A 1 170 ? 7.738 -19.656 11.844 1 88.88 170 LEU A C 1
ATOM 1342 O O . LEU A 1 170 ? 7.277 -20.219 10.852 1 88.88 170 LEU A O 1
ATOM 1346 N N . LYS A 1 171 ? 7.207 -19.656 12.977 1 93.06 171 LYS A N 1
ATOM 1347 C CA . LYS A 1 171 ? 5.961 -20.391 13.172 1 93.06 171 LYS A CA 1
ATOM 1348 C C . LYS A 1 171 ? 4.836 -19.797 12.328 1 93.06 171 LYS A C 1
ATOM 1350 O O . LYS A 1 171 ? 4.016 -20.531 11.773 1 93.06 171 LYS A O 1
ATOM 1355 N N . LEU A 1 172 ? 4.789 -18.484 12.258 1 95 172 LEU A N 1
ATOM 1356 C CA . LEU A 1 172 ? 3.795 -17.797 11.438 1 95 172 LEU A CA 1
ATOM 1357 C C . LEU A 1 172 ? 3.943 -18.203 9.969 1 95 172 LEU A C 1
ATOM 1359 O O . LEU A 1 172 ? 2.953 -18.516 9.305 1 95 172 LEU A O 1
ATOM 1363 N N . LEU A 1 173 ? 5.191 -18.328 9.516 1 93.31 173 LEU A N 1
ATOM 1364 C CA . LEU A 1 173 ? 5.469 -18.547 8.102 1 93.31 173 LEU A CA 1
ATOM 1365 C C . LEU A 1 173 ? 5.312 -20.031 7.75 1 93.31 173 LEU A C 1
ATOM 1367 O O . LEU A 1 173 ? 5.332 -20.391 6.574 1 93.31 173 LEU A O 1
ATOM 1371 N N . GLN A 1 174 ? 5.129 -20.844 8.719 1 92.5 174 GLN A N 1
ATOM 1372 C CA . GLN A 1 174 ? 4.922 -22.281 8.508 1 92.5 174 GLN A CA 1
ATOM 1373 C C . GLN A 1 174 ? 3.438 -22.594 8.359 1 92.5 174 GLN A C 1
ATOM 1375 O O . GLN A 1 174 ? 3.07 -23.734 8.07 1 92.5 174 GLN A O 1
ATOM 1380 N N . ARG A 1 175 ? 2.621 -21.625 8.445 1 94.81 175 ARG A N 1
ATOM 1381 C CA . ARG A 1 175 ? 1.188 -21.859 8.289 1 94.81 175 ARG A CA 1
ATOM 1382 C C . ARG A 1 175 ? 0.849 -22.25 6.859 1 94.81 175 ARG A C 1
ATOM 1384 O O . ARG A 1 175 ? 1.565 -21.891 5.922 1 94.81 175 ARG A O 1
ATOM 1391 N N . PRO A 1 176 ? -0.213 -22.938 6.688 1 93.88 176 PRO A N 1
ATOM 1392 C CA . PRO A 1 176 ? -0.514 -23.562 5.398 1 93.88 176 PRO A CA 1
ATOM 1393 C C . PRO A 1 176 ? -0.703 -22.547 4.277 1 93.88 176 PRO A C 1
ATOM 1395 O O . PRO A 1 176 ? -0.451 -22.859 3.109 1 93.88 176 PRO A O 1
ATOM 1398 N N . TRP A 1 177 ? -1.181 -21.359 4.598 1 96.38 177 TRP A N 1
ATOM 1399 C CA . TRP A 1 177 ? -1.436 -20.344 3.58 1 96.38 177 TRP A CA 1
ATOM 1400 C C . TRP A 1 177 ? -0.21 -20.141 2.693 1 96.38 177 TRP A C 1
ATOM 1402 O O . TRP A 1 177 ? -0.331 -20.031 1.472 1 96.38 177 TRP A O 1
ATOM 1412 N N . PHE A 1 178 ? 0.948 -20.266 3.24 1 94.81 178 PHE A N 1
ATOM 1413 C CA . PHE A 1 178 ? 2.182 -19.938 2.537 1 94.81 178 PHE A CA 1
ATOM 1414 C C . PHE A 1 178 ? 2.549 -21.031 1.546 1 94.81 178 PHE A C 1
ATOM 1416 O O . PHE A 1 178 ? 3.375 -20.828 0.655 1 94.81 178 PHE A O 1
ATOM 1423 N N . ARG A 1 179 ? 1.895 -22.141 1.608 1 92.62 179 ARG A N 1
ATOM 1424 C CA . ARG A 1 179 ? 2.328 -23.281 0.808 1 92.62 179 ARG A CA 1
ATOM 1425 C C . ARG A 1 179 ? 1.319 -23.594 -0.294 1 92.62 179 ARG A C 1
ATOM 1427 O O . ARG A 1 179 ? 1.585 -24.422 -1.171 1 92.62 179 ARG A O 1
ATOM 1434 N N . ARG A 1 180 ? 0.207 -22.906 -0.305 1 94.25 180 ARG A N 1
ATOM 1435 C CA . ARG A 1 180 ? -0.859 -23.25 -1.242 1 94.25 180 ARG A CA 1
ATOM 1436 C C . ARG A 1 180 ? -0.655 -22.547 -2.582 1 94.25 180 ARG A C 1
ATOM 1438 O O . ARG A 1 180 ? -0.248 -21.391 -2.623 1 94.25 180 ARG A O 1
ATOM 1445 N N . ILE A 1 181 ? -1.027 -23.188 -3.65 1 95.62 181 ILE A N 1
ATOM 1446 C CA . ILE A 1 181 ? -0.729 -22.703 -4.996 1 95.62 181 ILE A CA 1
ATOM 1447 C C . ILE A 1 181 ? -1.672 -21.562 -5.355 1 95.62 181 ILE A C 1
ATOM 1449 O O . ILE A 1 181 ? -1.269 -20.609 -6.016 1 95.62 181 ILE A O 1
ATOM 1453 N N . TRP A 1 182 ? -2.975 -21.578 -4.902 1 96.25 182 TRP A N 1
ATOM 1454 C CA . TRP A 1 182 ? -3.957 -20.578 -5.273 1 96.25 182 TRP A CA 1
ATOM 1455 C C . TRP A 1 182 ? -3.557 -19.203 -4.742 1 96.25 182 TRP A C 1
ATOM 1457 O O . TRP A 1 182 ? -3.855 -18.172 -5.359 1 96.25 182 TRP A O 1
ATOM 1467 N N . VAL A 1 183 ? -2.879 -19.234 -3.633 1 95.88 183 VAL A N 1
ATOM 1468 C CA . VAL A 1 183 ? -2.512 -17.969 -2.99 1 95.88 183 VAL A CA 1
ATOM 1469 C C . VAL A 1 183 ? -1.601 -17.156 -3.912 1 95.88 183 VAL A C 1
ATOM 1471 O O . VAL A 1 183 ? -1.641 -15.93 -3.914 1 95.88 183 VAL A O 1
ATOM 1474 N N . LEU A 1 184 ? -0.825 -17.844 -4.73 1 94.19 184 LEU A N 1
ATOM 1475 C CA . LEU A 1 184 ? 0.081 -17.156 -5.652 1 94.19 184 LEU A CA 1
ATOM 1476 C C . LEU A 1 184 ? -0.696 -16.312 -6.656 1 94.19 184 LEU A C 1
ATOM 1478 O O . LEU A 1 184 ? -0.355 -15.156 -6.895 1 94.19 184 LEU A O 1
ATO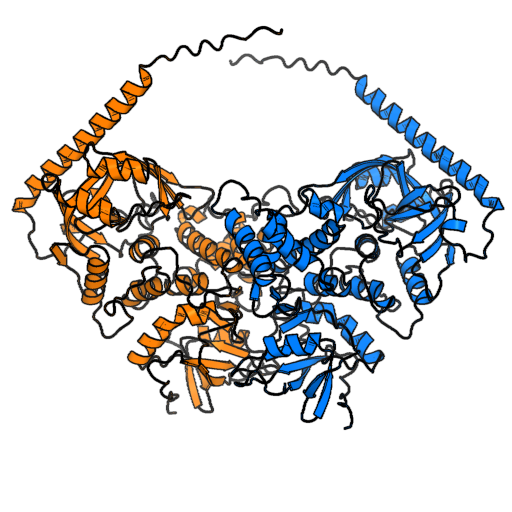M 1482 N N . GLN A 1 185 ? -1.735 -16.859 -7.191 1 94.56 185 GLN A N 1
ATOM 1483 C CA . GLN A 1 185 ? -2.572 -16.125 -8.133 1 94.56 185 GLN A CA 1
ATOM 1484 C C . GLN A 1 185 ? -3.279 -14.953 -7.453 1 94.56 185 GLN A C 1
ATOM 1486 O O . GLN A 1 185 ? -3.346 -13.852 -8.008 1 94.56 185 GLN A O 1
ATOM 1491 N N . GLU A 1 186 ? -3.775 -15.211 -6.266 1 96.31 186 GLU A N 1
ATOM 1492 C CA . GLU A 1 186 ? -4.551 -14.227 -5.523 1 96.31 186 GLU A CA 1
ATOM 1493 C C . GLU A 1 186 ? -3.717 -12.984 -5.207 1 96.31 186 GLU A C 1
ATOM 1495 O O . GLU A 1 186 ? -4.129 -11.859 -5.496 1 96.31 186 GLU A O 1
ATOM 1500 N N . ILE A 1 187 ? -2.537 -13.219 -4.719 1 94.06 187 ILE A N 1
ATOM 1501 C CA . ILE A 1 187 ? -1.712 -12.094 -4.297 1 94.06 187 ILE A CA 1
ATOM 1502 C C . ILE A 1 187 ? -1.042 -11.461 -5.516 1 94.06 187 ILE A C 1
ATOM 1504 O O . ILE A 1 187 ? -0.772 -10.258 -5.527 1 94.06 187 ILE A O 1
ATOM 1508 N N . SER A 1 188 ? -0.772 -12.25 -6.562 1 91.94 188 SER A N 1
ATOM 1509 C CA . SER A 1 188 ? -0.183 -11.703 -7.777 1 91.94 188 SER A CA 1
ATOM 1510 C C . SER A 1 188 ? -1.137 -10.727 -8.461 1 91.94 188 SER A C 1
ATOM 1512 O O . SER A 1 188 ? -0.699 -9.789 -9.133 1 91.94 188 SER A O 1
ATOM 1514 N N . ALA A 1 189 ? -2.406 -10.938 -8.281 1 92.38 189 ALA A N 1
ATOM 1515 C CA . ALA A 1 189 ? -3.418 -10.102 -8.93 1 92.38 189 ALA A CA 1
ATOM 1516 C C . ALA A 1 189 ? -3.766 -8.891 -8.07 1 92.38 189 ALA A C 1
ATOM 1518 O O . ALA A 1 189 ? -4.203 -7.863 -8.586 1 92.38 189 ALA A O 1
ATOM 1519 N N . ALA A 1 190 ? -3.57 -8.984 -6.809 1 93.69 190 ALA A N 1
ATOM 1520 C CA . ALA A 1 190 ? -4.043 -7.992 -5.844 1 93.69 190 ALA A CA 1
ATOM 1521 C C . ALA A 1 190 ? -3.359 -6.645 -6.055 1 93.69 190 ALA A C 1
ATOM 1523 O O . ALA A 1 190 ? -2.166 -6.59 -6.359 1 93.69 190 ALA A O 1
ATOM 1524 N N . ARG A 1 191 ? -4.105 -5.57 -5.855 1 90.81 191 ARG A N 1
ATOM 1525 C CA . ARG A 1 191 ? -3.557 -4.223 -5.926 1 90.81 191 ARG A CA 1
ATOM 1526 C C . ARG A 1 191 ? -3.344 -3.643 -4.531 1 90.81 191 ARG A C 1
ATOM 1528 O O . ARG A 1 191 ? -2.564 -2.703 -4.355 1 90.81 191 ARG A O 1
ATOM 1535 N N . SER A 1 192 ? -4.051 -4.117 -3.65 1 92.44 192 SER A N 1
ATOM 1536 C CA . SER A 1 192 ? -3.969 -3.771 -2.234 1 92.44 192 SER A CA 1
ATOM 1537 C C . SER A 1 192 ? -4.148 -5.004 -1.354 1 92.44 192 SER A C 1
ATOM 1539 O O . SER A 1 192 ? -5.113 -5.754 -1.518 1 92.44 192 SER A O 1
ATOM 1541 N N . ILE A 1 193 ? -3.186 -5.215 -0.48 1 95.25 193 ILE A N 1
ATOM 1542 C CA . ILE A 1 193 ? -3.199 -6.434 0.323 1 95.25 193 ILE A CA 1
ATOM 1543 C C . ILE A 1 193 ? -3.199 -6.074 1.807 1 95.25 193 ILE A C 1
ATOM 1545 O O . ILE A 1 193 ? -2.469 -5.18 2.234 1 95.25 193 ILE A O 1
ATOM 1549 N N . LEU A 1 194 ? -4.039 -6.664 2.541 1 95.12 194 LEU A N 1
ATOM 1550 C CA . LEU A 1 194 ? -4.062 -6.613 3.998 1 95.12 194 LEU A CA 1
ATOM 1551 C C . LEU A 1 194 ? -3.832 -8 4.594 1 95.12 194 LEU A C 1
ATOM 1553 O O . LEU A 1 194 ? -4.555 -8.945 4.273 1 95.12 194 LEU A O 1
ATOM 1557 N N . VAL A 1 195 ? -2.799 -8.141 5.41 1 96.25 195 VAL A N 1
ATOM 1558 C CA . VAL A 1 195 ? -2.504 -9.414 6.059 1 96.25 195 VAL A CA 1
ATOM 1559 C C . VAL A 1 195 ? -3.088 -9.43 7.469 1 96.25 195 VAL A C 1
ATOM 1561 O O . VAL A 1 195 ? -2.834 -8.516 8.258 1 96.25 195 VAL A O 1
ATOM 1564 N N . MET A 1 196 ? -3.812 -10.461 7.68 1 95.69 196 MET A N 1
ATOM 1565 C CA . MET A 1 196 ? -4.52 -10.547 8.953 1 95.69 196 MET A CA 1
ATOM 1566 C C . MET A 1 196 ? -4.234 -11.875 9.648 1 95.69 196 MET A C 1
ATOM 1568 O O . MET A 1 196 ? -4.195 -12.922 9 1 95.69 196 MET A O 1
ATOM 1572 N N . CYS A 1 197 ? -3.99 -11.867 10.922 1 95.88 197 CYS A N 1
ATOM 1573 C CA . CYS A 1 197 ? -3.916 -13.016 11.82 1 95.88 197 CYS A CA 1
ATOM 1574 C C . CYS A 1 197 ? -4.594 -12.703 13.156 1 95.88 197 CYS A C 1
ATOM 1576 O O . CYS A 1 197 ? -4.109 -11.875 13.922 1 95.88 197 CYS A O 1
ATOM 1578 N N . GLY A 1 198 ? -5.715 -13.375 13.391 1 92.56 198 GLY A N 1
ATOM 1579 C CA . GLY A 1 198 ? -6.539 -12.906 14.5 1 92.56 198 GLY A CA 1
ATOM 1580 C C . GLY A 1 198 ? -7.031 -11.484 14.32 1 92.56 198 GLY A C 1
ATOM 1581 O O . GLY A 1 198 ? -7.59 -11.141 13.273 1 92.56 198 GLY A O 1
ATOM 1582 N N . HIS A 1 199 ? -6.812 -10.688 15.305 1 88.44 199 HIS A N 1
ATOM 1583 C CA . HIS A 1 199 ? -7.285 -9.305 15.242 1 88.44 199 HIS A CA 1
ATOM 1584 C C . HIS A 1 199 ? -6.199 -8.375 14.719 1 88.44 199 HIS A C 1
ATOM 1586 O O . HIS A 1 199 ? -6.465 -7.199 14.445 1 88.44 199 HIS A O 1
ATOM 1592 N N . PHE A 1 200 ? -5.039 -8.93 14.5 1 89.62 200 PHE A N 1
ATOM 1593 C CA . PHE A 1 200 ? -3.922 -8.094 14.086 1 89.62 200 PHE A CA 1
ATOM 1594 C C . PHE A 1 200 ? -3.848 -8 12.562 1 89.62 200 PHE A C 1
ATOM 1596 O O . PHE A 1 200 ? -3.971 -9.016 11.867 1 89.62 200 PHE A O 1
ATOM 1603 N N . LYS A 1 201 ? -3.73 -6.777 12.109 1 91.19 201 LYS A N 1
ATOM 1604 C CA . LYS A 1 201 ? -3.652 -6.527 10.672 1 91.19 201 LYS A CA 1
ATOM 1605 C C . LYS A 1 201 ? -2.412 -5.707 10.32 1 91.19 201 LYS A C 1
ATOM 1607 O O . LYS A 1 201 ? -2.021 -4.812 11.078 1 91.19 201 LYS A O 1
ATOM 1612 N N . ILE A 1 202 ? -1.771 -6.023 9.234 1 91.19 202 ILE A N 1
ATOM 1613 C CA . ILE A 1 202 ? -0.683 -5.195 8.727 1 91.19 202 ILE A CA 1
ATOM 1614 C C . ILE A 1 202 ? -0.806 -5.055 7.211 1 91.19 202 ILE A C 1
ATOM 1616 O O . ILE A 1 202 ? -1.359 -5.934 6.543 1 91.19 202 ILE A O 1
ATOM 1620 N N . ASN A 1 203 ? -0.325 -3.955 6.734 1 91.06 203 ASN A N 1
ATOM 1621 C CA . ASN A 1 203 ? -0.274 -3.727 5.293 1 91.06 203 ASN A CA 1
ATOM 1622 C C . ASN A 1 203 ? 0.585 -4.773 4.59 1 91.06 203 ASN A C 1
ATOM 1624 O O . ASN A 1 203 ? 1.651 -5.145 5.086 1 91.06 203 ASN A O 1
ATOM 1628 N N . GLY A 1 204 ? 0.117 -5.242 3.465 1 93.56 204 GLY A N 1
ATOM 1629 C CA . GLY A 1 204 ? 0.824 -6.281 2.732 1 93.56 204 GLY A CA 1
ATOM 1630 C C . GLY A 1 204 ? 2.221 -5.867 2.309 1 93.56 204 GLY A C 1
ATOM 1631 O O . GLY A 1 204 ? 3.145 -6.684 2.318 1 93.56 204 GLY A O 1
ATOM 1632 N N . ILE A 1 205 ? 2.41 -4.629 1.962 1 90.5 205 ILE A N 1
ATOM 1633 C CA . ILE A 1 205 ? 3.717 -4.145 1.529 1 90.5 205 ILE A CA 1
ATOM 1634 C C . ILE A 1 205 ? 4.672 -4.102 2.721 1 90.5 205 ILE A C 1
ATOM 1636 O O . ILE A 1 205 ? 5.84 -4.484 2.602 1 90.5 205 ILE A O 1
ATOM 1640 N N . ALA A 1 206 ? 4.145 -3.619 3.82 1 90.44 206 ALA A N 1
ATOM 1641 C CA . ALA A 1 206 ? 4.945 -3.645 5.039 1 90.44 206 ALA A CA 1
ATOM 1642 C C . ALA A 1 206 ? 5.34 -5.07 5.406 1 90.44 206 ALA A C 1
ATOM 1644 O O . ALA A 1 206 ? 6.48 -5.324 5.812 1 90.44 206 ALA A O 1
ATOM 1645 N N . PHE A 1 207 ? 4.387 -5.949 5.246 1 93.56 207 PHE A N 1
ATOM 1646 C CA . PHE A 1 207 ? 4.629 -7.359 5.516 1 93.56 207 PHE A CA 1
ATOM 1647 C C . PHE A 1 207 ? 5.758 -7.895 4.645 1 93.56 207 PHE A C 1
ATOM 1649 O O . PHE A 1 207 ? 6.707 -8.5 5.148 1 93.56 207 PHE A O 1
ATOM 1656 N N . ALA A 1 208 ? 5.723 -7.648 3.357 1 91 208 ALA A N 1
ATOM 1657 C CA . ALA A 1 208 ? 6.723 -8.125 2.404 1 91 208 ALA A CA 1
ATOM 1658 C C . ALA A 1 208 ? 8.078 -7.465 2.654 1 91 208 ALA A C 1
ATOM 1660 O O . ALA A 1 208 ? 9.102 -8.148 2.717 1 91 208 ALA A O 1
ATOM 1661 N N . SER A 1 209 ? 8.086 -6.164 2.861 1 87.75 209 SER A N 1
ATOM 1662 C CA . SER A 1 209 ? 9.328 -5.422 3.092 1 87.75 209 SER A CA 1
ATOM 1663 C C . SER A 1 209 ? 9.984 -5.84 4.406 1 87.75 209 SER A C 1
ATOM 1665 O O . SER A 1 209 ? 11.203 -5.961 4.48 1 87.75 209 SER A O 1
ATOM 1667 N N . GLY A 1 210 ? 9.148 -6.004 5.391 1 88.31 210 GLY A N 1
ATOM 1668 C CA . GLY A 1 210 ? 9.68 -6.445 6.672 1 88.31 210 GLY A CA 1
ATOM 1669 C C . GLY A 1 210 ? 10.352 -7.801 6.602 1 88.31 210 GLY A C 1
ATOM 1670 O O . GLY A 1 210 ? 11.438 -7.988 7.156 1 88.31 210 GLY A O 1
ATOM 1671 N N . LEU A 1 211 ? 9.719 -8.695 5.926 1 88.44 211 LEU A N 1
ATOM 1672 C CA . LEU A 1 211 ? 10.289 -10.031 5.777 1 88.44 211 LEU A CA 1
ATOM 1673 C C . LEU A 1 211 ? 11.602 -9.977 5 1 88.44 211 LEU A C 1
ATOM 1675 O O . LEU A 1 211 ? 12.547 -10.703 5.312 1 88.44 211 LEU A O 1
ATOM 1679 N N . ASN A 1 212 ? 11.641 -9.148 3.99 1 82.94 212 ASN A N 1
ATOM 1680 C CA . ASN A 1 212 ? 12.867 -9 3.209 1 82.94 212 ASN A CA 1
ATOM 1681 C C . ASN A 1 212 ? 14.008 -8.445 4.055 1 82.94 212 ASN A C 1
ATOM 1683 O O . ASN A 1 212 ? 15.156 -8.883 3.914 1 82.94 212 ASN A O 1
ATOM 1687 N N . LYS A 1 213 ? 13.719 -7.582 4.879 1 81.56 213 LYS A N 1
ATOM 1688 C CA . LYS A 1 213 ? 14.734 -6.949 5.723 1 81.56 213 LYS A CA 1
ATOM 1689 C C . LYS A 1 213 ? 15.211 -7.906 6.809 1 81.56 213 LYS A C 1
ATOM 1691 O O . LYS A 1 213 ? 16.375 -7.855 7.215 1 81.56 213 LYS A O 1
ATOM 1696 N N . LEU A 1 214 ? 14.32 -8.625 7.301 1 80.06 214 LEU A N 1
ATOM 1697 C CA . LEU A 1 214 ? 14.672 -9.57 8.352 1 80.06 214 LEU A CA 1
ATOM 1698 C C . LEU A 1 214 ? 15.578 -10.672 7.801 1 80.06 214 LEU A C 1
ATOM 1700 O O . LEU A 1 214 ? 16.219 -11.398 8.57 1 80.06 214 LEU A O 1
ATOM 1704 N N . ASN A 1 215 ? 16.078 -10.531 6.555 1 68.62 215 ASN A N 1
ATOM 1705 C CA . ASN A 1 215 ? 16.984 -11.477 5.898 1 68.62 215 ASN A CA 1
ATOM 1706 C C . ASN A 1 215 ? 16.812 -12.883 6.473 1 68.62 215 ASN A C 1
ATOM 1708 O O . ASN A 1 215 ? 17.781 -13.453 6.996 1 68.62 215 ASN A O 1
ATOM 1712 N N . LEU A 1 216 ? 15.672 -13.273 6.535 1 61.41 216 LEU A N 1
ATOM 1713 C CA . LEU A 1 216 ? 15.391 -14.578 7.113 1 61.41 216 LEU A CA 1
ATOM 1714 C C . LEU A 1 216 ? 16.266 -15.656 6.477 1 61.41 216 LEU A C 1
ATOM 1716 O O . LEU A 1 216 ? 16.047 -16.844 6.691 1 61.41 216 LEU A O 1
ATOM 1720 N N . THR A 1 217 ? 17.203 -15.305 5.512 1 53.78 217 THR A N 1
ATOM 1721 C CA . THR A 1 217 ? 18.125 -16.25 4.883 1 53.78 217 THR A CA 1
ATOM 1722 C C . THR A 1 217 ? 19.141 -16.766 5.895 1 53.78 217 THR A C 1
ATOM 1724 O O . THR A 1 217 ? 19.875 -17.719 5.617 1 53.78 217 THR A O 1
ATOM 1727 N N . ASN A 1 218 ? 19.25 -15.977 6.957 1 49.69 218 ASN A N 1
ATOM 1728 C CA . ASN A 1 218 ? 20.312 -16.562 7.762 1 49.69 218 ASN A CA 1
ATOM 1729 C C . ASN A 1 218 ? 20.031 -18.016 8.094 1 49.69 218 ASN A C 1
ATOM 1731 O O . ASN A 1 218 ? 18.938 -18.516 7.828 1 49.69 218 ASN A O 1
ATOM 1735 N N . THR A 1 219 ? 20.75 -18.594 9.102 1 52.78 219 THR A N 1
ATOM 1736 C CA . THR A 1 219 ? 21.125 -19.984 9.375 1 52.78 219 THR A CA 1
ATOM 1737 C C . THR A 1 219 ? 19.891 -20.859 9.5 1 52.78 219 THR A C 1
ATOM 1739 O O . THR A 1 219 ? 19.812 -21.938 8.891 1 52.78 219 THR A O 1
ATOM 1742 N N . ASP A 1 220 ? 19.047 -20.484 10.312 1 51.94 220 ASP A N 1
ATOM 1743 C CA . ASP A 1 220 ? 18.047 -21.453 10.711 1 51.94 220 ASP A CA 1
ATOM 1744 C C . ASP A 1 220 ? 16.906 -21.531 9.688 1 51.94 220 ASP A C 1
ATOM 1746 O O . ASP A 1 220 ? 16.328 -22.594 9.469 1 51.94 220 ASP A O 1
ATOM 1750 N N . TYR A 1 221 ? 16.672 -20.531 8.836 1 56.12 221 TYR A N 1
ATOM 1751 C CA . TYR A 1 221 ? 15.539 -20.531 7.918 1 56.12 221 TYR A CA 1
ATOM 1752 C C . TYR A 1 221 ? 15.891 -21.266 6.621 1 56.12 221 TYR A C 1
ATOM 1754 O O . TYR A 1 221 ? 15.039 -21.922 6.016 1 56.12 221 TYR A O 1
ATOM 1762 N N . ALA A 1 222 ? 17.188 -21.078 6.254 1 53.78 222 ALA A N 1
ATOM 1763 C CA . ALA A 1 222 ? 17.672 -21.766 5.059 1 53.78 222 ALA A CA 1
ATOM 1764 C C . ALA A 1 222 ? 17.422 -23.266 5.141 1 53.78 222 ALA A C 1
ATOM 1766 O O . ALA A 1 222 ? 17.078 -23.906 4.145 1 53.78 222 ALA A O 1
ATOM 1767 N N . SER A 1 223 ? 17.453 -23.688 6.441 1 51 223 SER A N 1
ATOM 1768 C CA . SER A 1 223 ? 17.297 -25.125 6.613 1 51 223 SER A CA 1
ATOM 1769 C C . SER A 1 223 ? 15.844 -25.562 6.48 1 51 223 SER A C 1
ATOM 1771 O O . SER A 1 223 ? 15.555 -26.734 6.254 1 51 223 SER A O 1
ATOM 1773 N N . SER A 1 224 ? 14.938 -24.594 6.555 1 54.19 224 SER A N 1
ATOM 1774 C CA . SER A 1 224 ? 13.523 -24.953 6.641 1 54.19 224 SER A CA 1
ATOM 1775 C C . SER A 1 224 ? 12.891 -25.047 5.254 1 54.19 224 SER A C 1
ATOM 1777 O O . SER A 1 224 ? 11.766 -25.531 5.109 1 54.19 224 SER A O 1
ATOM 1779 N N . GLY A 1 225 ? 13.625 -24.859 4.188 1 63 225 GLY A N 1
ATOM 1780 C CA . GLY A 1 225 ? 13.055 -24.906 2.854 1 63 225 GLY A CA 1
ATOM 1781 C C . GLY A 1 225 ? 12.047 -23.797 2.604 1 63 225 GLY A C 1
ATOM 1782 O O . GLY A 1 225 ? 11.422 -23.75 1.542 1 63 225 GLY A O 1
ATOM 1783 N N . LEU A 1 226 ? 11.852 -22.969 3.643 1 73.94 226 LEU A N 1
ATOM 1784 C CA . LEU A 1 226 ? 10.82 -21.938 3.578 1 73.94 226 LEU A CA 1
ATOM 1785 C C . LEU A 1 226 ? 11.297 -20.734 2.773 1 73.94 226 LEU A C 1
ATOM 1787 O O . LEU A 1 226 ? 10.484 -19.922 2.322 1 73.94 226 LEU A O 1
ATOM 1791 N N . GLU A 1 227 ? 12.492 -20.641 2.561 1 74.44 227 GLU A N 1
ATOM 1792 C CA . GLU A 1 227 ? 13.078 -19.453 1.963 1 74.44 227 GLU A CA 1
ATOM 1793 C C . GLU A 1 227 ? 12.5 -19.188 0.578 1 74.44 227 GLU A C 1
ATOM 1795 O O . GLU A 1 227 ? 12.062 -18.062 0.284 1 74.44 227 GLU A O 1
ATOM 1800 N N . ASN A 1 228 ? 12.43 -20.281 -0.196 1 74.5 228 ASN A N 1
ATOM 1801 C CA . ASN A 1 228 ? 11.93 -20.109 -1.556 1 74.5 228 ASN A CA 1
ATOM 1802 C C . ASN A 1 228 ? 10.453 -19.734 -1.567 1 74.5 228 ASN A C 1
ATOM 1804 O O . ASN A 1 228 ? 10.023 -18.906 -2.373 1 74.5 228 ASN A O 1
ATOM 1808 N N . THR A 1 229 ? 9.789 -20.328 -0.651 1 82.88 229 THR A N 1
ATOM 1809 C CA . THR A 1 229 ? 8.359 -20.078 -0.559 1 82.88 229 THR A CA 1
ATOM 1810 C C . THR A 1 229 ? 8.086 -18.625 -0.166 1 82.88 229 THR A C 1
ATOM 1812 O O . THR A 1 229 ? 7.27 -17.953 -0.791 1 82.88 229 THR A O 1
ATOM 1815 N N . ILE A 1 230 ? 8.797 -18.188 0.766 1 85.12 230 ILE A N 1
ATOM 1816 C CA . ILE A 1 230 ? 8.586 -16.844 1.289 1 85.12 230 ILE A CA 1
ATOM 1817 C C . ILE A 1 230 ? 9.062 -15.805 0.269 1 85.12 230 ILE A C 1
ATOM 1819 O O . ILE A 1 230 ? 8.406 -14.781 0.061 1 85.12 230 ILE A O 1
ATOM 1823 N N . ARG A 1 231 ? 10.055 -16.109 -0.35 1 82.25 231 ARG A N 1
ATOM 1824 C CA . ARG A 1 231 ? 10.602 -15.195 -1.343 1 82.25 231 ARG A CA 1
ATOM 1825 C C . ARG A 1 231 ? 9.617 -14.969 -2.484 1 82.25 231 ARG A C 1
ATOM 1827 O O . ARG A 1 231 ? 9.438 -13.844 -2.947 1 82.25 231 ARG A O 1
ATOM 1834 N N . SER A 1 232 ? 9.055 -16.016 -2.947 1 85.25 232 SER A N 1
ATOM 1835 C CA . SER A 1 232 ? 8.078 -15.914 -4.023 1 85.25 232 SER A CA 1
ATOM 1836 C C . SER A 1 232 ? 6.875 -15.07 -3.6 1 85.25 232 SER A C 1
ATOM 1838 O O . SER A 1 232 ? 6.414 -14.219 -4.355 1 85.25 232 SER A O 1
ATOM 1840 N N . ILE A 1 233 ? 6.488 -15.312 -2.416 1 90.62 233 ILE A N 1
ATOM 1841 C CA . ILE A 1 233 ? 5.312 -14.625 -1.897 1 90.62 233 ILE A CA 1
ATOM 1842 C C . ILE A 1 233 ? 5.613 -13.133 -1.744 1 90.62 233 ILE A C 1
ATOM 1844 O O . ILE A 1 233 ? 4.82 -12.289 -2.168 1 90.62 233 ILE A O 1
ATOM 1848 N N . THR A 1 234 ? 6.754 -12.789 -1.154 1 89.19 234 THR A N 1
ATOM 1849 C CA . THR A 1 234 ? 7.102 -11.391 -0.938 1 89.19 234 THR A CA 1
ATOM 1850 C C . THR A 1 234 ? 7.305 -10.664 -2.268 1 89.19 234 THR A C 1
ATOM 1852 O O . THR A 1 234 ? 6.949 -9.492 -2.406 1 89.19 234 THR A O 1
ATOM 1855 N N . TYR A 1 235 ? 7.832 -11.383 -3.227 1 85.19 235 TYR A N 1
ATOM 1856 C CA . TYR A 1 235 ? 8.008 -10.82 -4.562 1 85.19 235 TYR A CA 1
ATOM 1857 C C . TYR A 1 235 ? 6.668 -10.469 -5.188 1 85.19 235 TYR A C 1
ATOM 1859 O O . TYR A 1 235 ? 6.488 -9.359 -5.703 1 85.19 235 TYR A O 1
ATOM 1867 N N . LEU A 1 236 ? 5.785 -11.367 -5.137 1 88.88 236 LEU A N 1
ATOM 1868 C CA . LEU A 1 236 ? 4.469 -11.156 -5.734 1 88.88 236 LEU A CA 1
ATOM 1869 C C . LEU A 1 236 ? 3.707 -10.055 -5 1 88.88 236 LEU A C 1
ATOM 1871 O O . LEU A 1 236 ? 3.051 -9.227 -5.629 1 88.88 236 LEU A O 1
ATOM 1875 N N . MET A 1 237 ? 3.781 -9.984 -3.688 1 91 237 MET A N 1
ATOM 1876 C CA . MET A 1 237 ? 3.088 -8.984 -2.881 1 91 237 MET A CA 1
ATOM 1877 C C . MET A 1 237 ? 3.609 -7.586 -3.184 1 91 237 MET A C 1
ATOM 1879 O O . MET A 1 237 ? 2.832 -6.633 -3.246 1 91 237 MET A O 1
ATOM 1883 N N . ARG A 1 238 ? 4.84 -7.426 -3.369 1 85.56 238 ARG A N 1
ATOM 1884 C CA . ARG A 1 238 ? 5.461 -6.125 -3.6 1 85.56 238 ARG A CA 1
ATOM 1885 C C . ARG A 1 238 ? 4.992 -5.523 -4.922 1 85.56 238 ARG A C 1
ATOM 1887 O O . ARG A 1 238 ? 4.934 -4.301 -5.066 1 85.56 238 ARG A O 1
ATOM 1894 N N . GLY A 1 239 ? 4.641 -6.387 -5.828 1 84.25 239 GLY A N 1
ATOM 1895 C CA . GLY A 1 239 ? 4.172 -5.906 -7.117 1 84.25 239 GLY A CA 1
ATOM 1896 C C . GLY A 1 239 ? 2.803 -5.258 -7.055 1 84.25 239 GLY A C 1
ATOM 1897 O O . GLY A 1 239 ? 2.385 -4.582 -7.996 1 84.25 239 GLY A O 1
ATOM 1898 N N . ALA A 1 240 ? 2.182 -5.371 -5.949 1 83 240 ALA A N 1
ATOM 1899 C CA . ALA A 1 240 ? 0.8 -4.914 -5.812 1 83 240 ALA A CA 1
ATOM 1900 C C . ALA A 1 240 ? 0.696 -3.408 -6.031 1 83 240 ALA A C 1
ATOM 1902 O O . ALA A 1 240 ? -0.241 -2.932 -6.68 1 83 240 ALA A O 1
ATOM 1903 N N . ILE A 1 241 ? 1.646 -2.668 -5.582 1 79.12 241 ILE A N 1
ATOM 1904 C CA . ILE A 1 241 ? 1.535 -1.213 -5.574 1 79.12 241 ILE A CA 1
ATOM 1905 C C . ILE A 1 241 ? 1.764 -0.67 -6.984 1 79.12 241 ILE A C 1
ATOM 1907 O O . ILE A 1 241 ? 1.364 0.455 -7.293 1 79.12 241 ILE A O 1
ATOM 1911 N N . SER A 1 242 ? 2.342 -1.415 -7.824 1 78.81 242 SER A N 1
ATOM 1912 C CA . SER A 1 242 ? 2.727 -0.888 -9.133 1 78.81 242 SER A CA 1
ATOM 1913 C C . SER A 1 242 ? 1.778 -1.369 -10.219 1 78.81 242 SER A C 1
ATOM 1915 O O . SER A 1 242 ? 1.917 -0.985 -11.383 1 78.81 242 SER A O 1
ATOM 1917 N N . ARG A 1 243 ? 0.862 -2.072 -9.867 1 79.56 243 ARG A N 1
ATOM 1918 C CA . ARG A 1 243 ? -0.056 -2.59 -10.875 1 79.56 243 ARG A CA 1
ATOM 1919 C C . ARG A 1 243 ? -0.982 -1.49 -11.383 1 79.56 243 ARG A C 1
ATOM 1921 O O . ARG A 1 243 ? -1.576 -0.755 -10.594 1 79.56 243 ARG A O 1
ATOM 1928 N N . PRO A 1 244 ? -1.055 -1.469 -12.711 1 71.38 244 PRO A N 1
ATOM 1929 C CA . PRO A 1 244 ? -1.848 -0.376 -13.281 1 71.38 244 PRO A CA 1
ATOM 1930 C C . PRO A 1 244 ? -3.348 -0.558 -13.055 1 71.38 244 PRO A C 1
ATOM 1932 O O . PRO A 1 244 ? -3.836 -1.689 -13.016 1 71.38 244 PRO A O 1
ATOM 1935 N N . ASP A 1 245 ? -4.035 0.526 -13 1 69.25 245 ASP A N 1
ATOM 1936 C CA . ASP A 1 245 ? -5.469 0.576 -12.734 1 69.25 245 ASP A CA 1
ATOM 1937 C C . ASP A 1 245 ? -6.273 0.127 -13.945 1 69.25 245 ASP A C 1
ATOM 1939 O O . ASP A 1 245 ? -7.371 -0.412 -13.805 1 69.25 245 ASP A O 1
ATOM 1943 N N . TYR A 1 246 ? -5.715 0.3 -15.062 1 63.94 246 TYR A N 1
ATOM 1944 C CA . TYR A 1 246 ? -6.52 0.1 -16.266 1 63.94 246 TYR A CA 1
ATOM 1945 C C . TYR A 1 246 ? -6.492 -1.36 -16.703 1 63.94 246 TYR A C 1
ATOM 1947 O O . TYR A 1 246 ? -7.277 -1.771 -17.562 1 63.94 246 TYR A O 1
ATOM 1955 N N . VAL A 1 247 ? -5.535 -2.018 -16.109 1 60.84 247 VAL A N 1
ATOM 1956 C CA . VAL A 1 247 ? -5.473 -3.428 -16.469 1 60.84 247 VAL A CA 1
ATOM 1957 C C . VAL A 1 247 ? -6.543 -4.211 -15.719 1 60.84 247 VAL A C 1
ATOM 1959 O O . VAL A 1 247 ? -6.488 -4.324 -14.492 1 60.84 247 VAL A O 1
ATOM 1962 N N . THR A 1 248 ? -7.613 -4.5 -16.484 1 54.88 248 THR A N 1
ATOM 1963 C CA . THR A 1 248 ? -8.727 -5.223 -15.883 1 54.88 248 THR A CA 1
ATOM 1964 C C . THR A 1 248 ? -8.391 -6.699 -15.711 1 54.88 248 THR A C 1
ATOM 1966 O O . THR A 1 248 ? -8.938 -7.371 -14.836 1 54.88 248 THR A O 1
ATOM 1969 N N . ARG A 1 249 ? -7.586 -7.16 -16.641 1 54.75 249 ARG A N 1
ATOM 1970 C CA . ARG A 1 249 ? -7.137 -8.539 -16.516 1 54.75 249 ARG A CA 1
ATOM 1971 C C . ARG A 1 249 ? -5.621 -8.617 -16.391 1 54.75 249 ARG A C 1
ATOM 1973 O O . ARG A 1 249 ? -4.902 -8.539 -17.391 1 54.75 249 ARG A O 1
ATOM 1980 N N . PRO A 1 250 ? -5.188 -8.586 -15.102 1 55.66 250 PRO A N 1
ATOM 1981 C CA . PRO A 1 250 ? -3.73 -8.602 -14.953 1 55.66 250 PRO A CA 1
ATOM 1982 C C . PRO A 1 250 ? -3.09 -9.867 -15.516 1 55.66 250 PRO A C 1
ATOM 1984 O O . PRO A 1 250 ? -3.512 -10.977 -15.18 1 55.66 250 PRO A O 1
ATOM 1987 N N . TYR A 1 251 ? -2.662 -9.82 -16.828 1 56.62 251 TYR A N 1
ATOM 1988 C CA . TYR A 1 251 ? -1.857 -10.938 -17.312 1 56.62 251 TYR A CA 1
ATOM 1989 C C . TYR A 1 251 ? -0.407 -10.797 -16.875 1 56.62 251 TYR A C 1
ATOM 1991 O O . TYR A 1 251 ? 0.1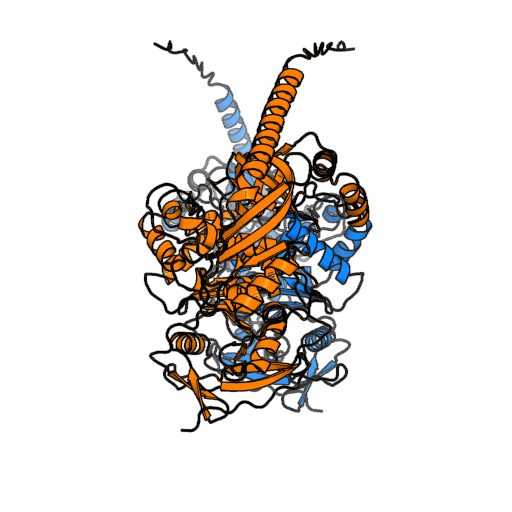02 -9.688 -16.734 1 56.62 251 TYR A O 1
ATOM 1999 N N . GLY A 1 252 ? -0.052 -11.945 -16.25 1 64.25 252 GLY A N 1
ATOM 2000 C CA . GLY A 1 252 ? 1.349 -11.938 -15.859 1 64.25 252 GLY A CA 1
ATOM 2001 C C . GLY A 1 252 ? 2.299 -11.797 -17.031 1 64.25 252 GLY A C 1
ATOM 2002 O O . GLY A 1 252 ? 1.865 -11.555 -18.156 1 64.25 252 GLY A O 1
ATOM 2003 N N . MET A 1 253 ? 3.471 -11.648 -16.766 1 68.5 253 MET A N 1
ATOM 2004 C CA . MET A 1 253 ? 4.531 -11.508 -17.766 1 68.5 253 MET A CA 1
ATOM 2005 C C . MET A 1 253 ? 5.191 -12.852 -18.047 1 68.5 253 MET A C 1
ATOM 2007 O O . MET A 1 253 ? 5.887 -13 -19.062 1 68.5 253 MET A O 1
ATOM 2011 N N . LEU A 1 254 ? 4.727 -13.891 -17.344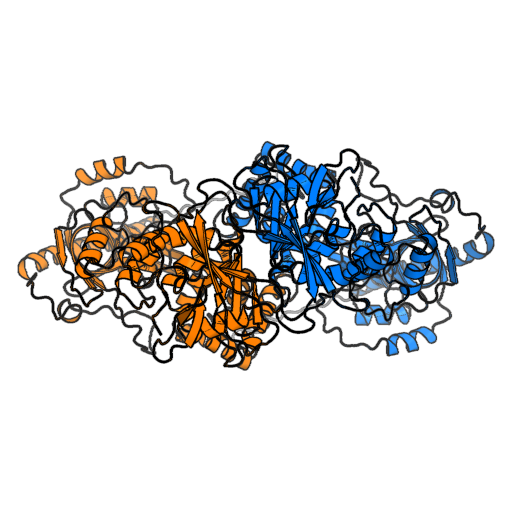 1 86.12 254 LEU A N 1
ATOM 2012 C CA . LEU A 1 254 ? 5.414 -15.172 -17.453 1 86.12 254 LEU A CA 1
ATOM 2013 C C . LEU A 1 254 ? 4.555 -16.188 -18.188 1 86.12 254 LEU A C 1
ATOM 2015 O O . LEU A 1 254 ? 3.324 -16.125 -18.125 1 86.12 254 LEU A O 1
ATOM 2019 N N . SER A 1 255 ? 5.242 -17.016 -18.891 1 88.81 255 SER A N 1
ATOM 2020 C CA . SER A 1 255 ? 4.535 -18.109 -19.562 1 88.81 255 SER A CA 1
ATOM 2021 C C . SER A 1 255 ? 4.094 -19.172 -18.562 1 88.81 255 SER A C 1
ATOM 2023 O O . SER A 1 255 ? 4.605 -19.234 -17.453 1 88.81 255 SER A O 1
ATOM 2025 N N . LEU A 1 256 ? 3.139 -19.984 -19 1 91.75 256 LEU A N 1
ATOM 2026 C CA . LEU A 1 256 ? 2.678 -21.078 -18.141 1 91.75 256 LEU A CA 1
ATOM 2027 C C . LEU A 1 256 ? 3.828 -22.016 -17.781 1 91.75 256 LEU A C 1
ATOM 2029 O O . LEU A 1 256 ? 3.945 -22.453 -16.641 1 91.75 256 LEU A O 1
ATOM 2033 N N . GLY A 1 257 ? 4.715 -22.266 -18.781 1 92.69 257 GLY A N 1
ATOM 2034 C CA . GLY A 1 257 ? 5.871 -23.125 -18.516 1 92.69 257 GLY A CA 1
ATOM 2035 C C . GLY A 1 257 ? 6.797 -22.547 -17.453 1 92.69 257 GLY A C 1
ATOM 2036 O O . GLY A 1 257 ? 7.242 -23.281 -16.562 1 92.69 257 GLY A O 1
ATOM 2037 N N . GLU A 1 258 ? 7.039 -21.281 -17.531 1 92.12 258 GLU A N 1
ATOM 2038 C CA . GLU A 1 258 ? 7.875 -20.625 -16.531 1 92.12 258 GLU A CA 1
ATOM 2039 C C . GLU A 1 258 ? 7.242 -20.703 -15.148 1 92.12 258 GLU A C 1
ATOM 2041 O O . GLU A 1 258 ? 7.926 -21 -14.156 1 92.12 258 GLU A O 1
ATOM 2046 N N . LEU A 1 259 ? 6 -20.5 -15.117 1 93.31 259 LEU A N 1
ATOM 2047 C CA . LEU A 1 259 ? 5.285 -20.5 -13.844 1 93.31 259 LEU A CA 1
ATOM 2048 C C . LEU A 1 259 ? 5.297 -21.875 -13.211 1 93.31 259 LEU A C 1
ATOM 2050 O O . LEU A 1 259 ? 5.492 -22.016 -12 1 93.31 259 LEU A O 1
ATOM 2054 N N . ILE A 1 260 ? 5.09 -22.859 -14.031 1 94.38 260 ILE A N 1
ATOM 2055 C CA . ILE A 1 260 ? 5.129 -24.219 -13.523 1 94.38 260 ILE A CA 1
ATOM 2056 C C . ILE A 1 260 ? 6.523 -24.531 -12.992 1 94.38 260 ILE A C 1
ATOM 2058 O O . ILE A 1 260 ? 6.668 -25.125 -11.914 1 94.38 260 ILE A O 1
ATOM 2062 N N . ASP A 1 261 ? 7.543 -24.109 -13.719 1 92.75 261 ASP A N 1
ATOM 2063 C CA . ASP A 1 261 ? 8.914 -24.328 -13.289 1 92.75 261 ASP A CA 1
ATOM 2064 C C . ASP A 1 261 ? 9.172 -23.688 -11.922 1 92.75 261 ASP A C 1
ATOM 2066 O O . ASP A 1 261 ? 9.945 -24.219 -11.117 1 92.75 261 ASP A O 1
ATOM 2070 N N . MET A 1 262 ? 8.469 -22.703 -11.695 1 90.94 262 MET A N 1
ATOM 2071 C CA . MET A 1 262 ? 8.703 -21.938 -10.469 1 90.94 262 MET A CA 1
ATOM 2072 C C . MET A 1 262 ? 7.91 -22.516 -9.305 1 90.94 262 MET A C 1
ATOM 2074 O O . MET A 1 262 ? 8.391 -22.562 -8.172 1 90.94 262 MET A O 1
ATOM 2078 N N . TYR A 1 263 ? 6.641 -23.047 -9.602 1 92.44 263 TYR A N 1
ATOM 2079 C CA . TYR A 1 263 ? 5.715 -23.141 -8.477 1 92.44 263 TYR A CA 1
ATOM 2080 C C . TYR A 1 263 ? 5.105 -24.531 -8.391 1 92.44 263 TYR A C 1
ATOM 2082 O O . TYR A 1 263 ? 4.223 -24.781 -7.566 1 92.44 263 TYR A O 1
ATOM 2090 N N . HIS A 1 264 ? 5.496 -25.484 -9.141 1 91.88 264 HIS A N 1
ATOM 2091 C CA . HIS A 1 264 ? 4.848 -26.797 -9.172 1 91.88 264 HIS A CA 1
ATOM 2092 C C . HIS A 1 264 ? 4.961 -27.5 -7.832 1 91.88 264 HIS A C 1
ATOM 2094 O O . HIS A 1 264 ? 4.227 -28.453 -7.562 1 91.88 264 HIS A O 1
ATOM 2100 N N . THR A 1 265 ? 5.871 -27.047 -6.949 1 89.69 265 THR A N 1
ATOM 2101 C CA . THR A 1 265 ? 6.059 -27.703 -5.656 1 89.69 265 THR A CA 1
ATOM 2102 C C . THR A 1 265 ? 5.016 -27.219 -4.652 1 89.69 265 THR A C 1
ATOM 2104 O O . THR A 1 265 ? 4.91 -27.766 -3.551 1 89.69 265 THR A O 1
ATOM 2107 N N . ARG A 1 266 ? 4.258 -26.234 -4.98 1 92.88 266 ARG A N 1
ATOM 2108 C CA . ARG A 1 266 ? 3.229 -25.719 -4.086 1 92.88 266 ARG A CA 1
ATOM 2109 C C . ARG A 1 266 ? 2.102 -26.734 -3.908 1 92.88 266 ARG A C 1
ATOM 2111 O O . ARG A 1 266 ? 1.845 -27.547 -4.797 1 92.88 266 ARG A O 1
ATOM 2118 N N . GLU A 1 267 ? 1.466 -26.625 -2.775 1 93 267 GLU A N 1
ATOM 2119 C CA . GLU A 1 267 ? 0.443 -27.609 -2.428 1 93 267 GLU A CA 1
ATOM 2120 C C . GLU A 1 267 ? -0.897 -27.266 -3.068 1 93 267 GLU A C 1
ATOM 2122 O O . GLU A 1 267 ? -1.22 -26.094 -3.242 1 93 267 GLU A O 1
ATOM 2127 N N . ALA A 1 268 ? -1.624 -28.281 -3.475 1 93.56 268 ALA A N 1
ATOM 2128 C CA . ALA A 1 268 ? -2.975 -28.172 -4.02 1 93.56 268 ALA A CA 1
ATOM 2129 C C . ALA A 1 268 ? -3.83 -29.375 -3.613 1 93.56 268 ALA A C 1
ATOM 2131 O O . ALA A 1 268 ? -3.332 -30.5 -3.529 1 93.56 268 ALA A O 1
ATOM 2132 N N . THR A 1 269 ? -5.07 -29.125 -3.295 1 90.38 269 THR A N 1
ATOM 2133 C CA . THR A 1 269 ? -5.984 -30.219 -2.979 1 90.38 269 THR A CA 1
ATOM 2134 C C . THR A 1 269 ? -6.293 -31.047 -4.227 1 90.38 269 THR A C 1
ATOM 2136 O O . THR A 1 269 ? -6.203 -32.281 -4.199 1 90.38 269 THR A O 1
ATOM 2139 N N . LYS A 1 270 ? -6.672 -30.438 -5.293 1 92.88 270 LYS A N 1
ATOM 2140 C CA . LYS A 1 270 ? -6.828 -31.078 -6.594 1 92.88 270 LYS A CA 1
ATOM 2141 C C . LYS A 1 270 ? -5.613 -30.828 -7.48 1 92.88 270 LYS A C 1
ATOM 2143 O O . LYS A 1 270 ? -5.125 -29.703 -7.566 1 92.88 270 LYS A O 1
ATOM 2148 N N . LYS A 1 271 ? -5.141 -31.875 -8.156 1 95.38 271 LYS A N 1
ATOM 2149 C CA . LYS A 1 271 ? -3.973 -31.734 -9.023 1 95.38 271 LYS A CA 1
ATOM 2150 C C . LYS A 1 271 ? -4.215 -30.672 -10.102 1 95.38 271 LYS A C 1
ATOM 2152 O O . LYS A 1 271 ? -3.299 -29.953 -10.484 1 95.38 271 LYS A O 1
ATOM 2157 N N . HIS A 1 272 ? -5.477 -30.578 -10.539 1 96.06 272 HIS A N 1
ATOM 2158 C CA . HIS A 1 272 ? -5.859 -29.625 -11.57 1 96.06 272 HIS A CA 1
ATOM 2159 C C . HIS A 1 272 ? -5.488 -28.188 -11.172 1 96.06 272 HIS A C 1
ATOM 2161 O O . HIS A 1 272 ? -5.176 -27.359 -12.031 1 96.06 272 HIS A O 1
ATOM 2167 N N . ASP A 1 273 ? -5.48 -27.938 -9.859 1 95.44 273 ASP A N 1
ATOM 2168 C CA . ASP A 1 273 ? -5.238 -26.594 -9.344 1 95.44 273 ASP A CA 1
ATOM 2169 C C . ASP A 1 273 ? -3.816 -26.141 -9.648 1 95.44 273 ASP A C 1
ATOM 2171 O O . ASP A 1 273 ? -3.555 -24.938 -9.758 1 95.44 273 ASP A O 1
ATOM 2175 N N . LYS A 1 274 ? -2.904 -27.031 -9.797 1 95.38 274 LYS A N 1
ATOM 2176 C CA . LYS A 1 274 ? -1.515 -26.703 -10.094 1 95.38 274 LYS A CA 1
ATOM 2177 C C . LYS A 1 274 ? -1.386 -26.062 -11.477 1 95.38 274 LYS A C 1
ATOM 2179 O O . LYS A 1 274 ? -0.421 -25.344 -11.75 1 95.38 274 LYS A O 1
ATOM 2184 N N . VAL A 1 275 ? -2.338 -26.359 -12.281 1 95.19 275 VAL A N 1
ATOM 2185 C CA . VAL A 1 275 ? -2.34 -25.781 -13.625 1 95.19 275 VAL A CA 1
ATOM 2186 C C . VAL A 1 275 ? -3.26 -24.562 -13.664 1 95.19 275 VAL A C 1
ATOM 2188 O O . VAL A 1 275 ? -2.85 -23.484 -14.094 1 95.19 275 VAL A O 1
ATOM 2191 N N . TYR A 1 276 ? -4.484 -24.703 -13.156 1 94.81 276 TYR A N 1
ATOM 2192 C CA . TYR A 1 276 ? -5.496 -23.672 -13.305 1 94.81 276 TYR A CA 1
ATOM 2193 C C . TYR A 1 276 ? -5.117 -22.422 -12.523 1 94.81 276 TYR A C 1
ATOM 2195 O O . TYR A 1 276 ? -5.387 -21.297 -12.961 1 94.81 276 TYR A O 1
ATOM 2203 N N . ALA A 1 277 ? -4.555 -22.562 -11.359 1 95.38 277 ALA A N 1
ATOM 2204 C CA . ALA A 1 277 ? -4.09 -21.406 -10.594 1 95.38 277 ALA A CA 1
ATOM 2205 C C . ALA A 1 277 ? -3.049 -20.609 -11.375 1 95.38 277 ALA A C 1
ATOM 2207 O O . ALA A 1 277 ? -3.125 -19.375 -11.461 1 95.38 277 ALA A O 1
ATOM 2208 N N . LEU A 1 278 ? -2.145 -21.344 -11.961 1 94.31 278 LEU A N 1
ATOM 2209 C CA . LEU A 1 278 ? -1.042 -20.719 -12.672 1 94.31 278 LEU A CA 1
ATOM 2210 C C . LEU A 1 278 ? -1.51 -20.156 -14.008 1 94.31 278 LEU A C 1
ATOM 2212 O O . LEU A 1 278 ? -0.958 -19.172 -14.5 1 94.31 278 LEU A O 1
ATOM 2216 N N . LEU A 1 279 ? -2.463 -20.766 -14.578 1 92.12 279 LEU A N 1
ATOM 2217 C CA . LEU A 1 279 ? -3.023 -20.266 -15.828 1 92.12 279 LEU A CA 1
ATOM 2218 C C . LEU A 1 279 ? -3.527 -18.844 -15.672 1 92.12 279 LEU A C 1
ATOM 2220 O O . LEU A 1 279 ? -3.355 -18.016 -16.562 1 92.12 279 LEU A O 1
ATOM 2224 N N . GLY A 1 280 ? -4.109 -18.547 -14.547 1 90.19 280 GLY A N 1
ATOM 2225 C CA . GLY A 1 280 ? -4.613 -17.219 -14.273 1 90.19 280 GLY A CA 1
ATOM 2226 C C . GLY A 1 280 ? -3.516 -16.188 -14.133 1 90.19 280 GLY A C 1
ATOM 2227 O O . GLY A 1 280 ? -3.775 -14.977 -14.211 1 90.19 280 GLY A O 1
ATOM 2228 N N . MET A 1 281 ? -2.355 -16.656 -13.984 1 90.75 281 MET A N 1
ATOM 2229 C CA . MET A 1 281 ? -1.197 -15.781 -13.844 1 90.75 281 MET A CA 1
ATOM 2230 C C . MET A 1 281 ? -0.426 -15.672 -15.156 1 90.75 281 MET A C 1
ATOM 2232 O O . MET A 1 281 ? 0.476 -14.844 -15.281 1 90.75 281 MET A O 1
ATOM 2236 N N . SER A 1 282 ? -0.676 -16.5 -16.031 1 89.88 282 SER A N 1
ATOM 2237 C CA . SER A 1 282 ? 0.137 -16.672 -17.234 1 89.88 282 SER A CA 1
ATOM 2238 C C . SER A 1 282 ? -0.147 -15.57 -18.266 1 89.88 282 SER A C 1
ATOM 2240 O O . SER A 1 282 ? -1.276 -15.086 -18.359 1 89.88 282 SER A O 1
ATOM 2242 N N . ALA A 1 283 ? 0.851 -15.133 -18.969 1 81.31 283 ALA A N 1
ATOM 2243 C CA . ALA A 1 283 ? 0.734 -14.164 -20.062 1 81.31 283 ALA A CA 1
ATOM 2244 C C . ALA A 1 283 ? 0.223 -14.836 -21.328 1 81.31 283 ALA A C 1
ATOM 2246 O O . ALA A 1 283 ? -0.205 -14.156 -22.266 1 81.31 283 ALA A O 1
ATOM 2247 N N . ASP A 1 284 ? 0.352 -16.062 -21.328 1 75.12 284 ASP A N 1
ATOM 2248 C CA . ASP A 1 284 ? 0.022 -16.812 -22.547 1 75.12 284 ASP A CA 1
ATOM 2249 C C . ASP A 1 284 ? -1.433 -16.578 -22.953 1 75.12 284 ASP A C 1
ATOM 2251 O O . ASP A 1 284 ? -2.324 -16.578 -22.094 1 75.12 284 ASP A O 1
ATOM 2255 N N . ARG A 1 285 ? -1.662 -15.781 -24.109 1 62.81 285 ARG A N 1
ATOM 2256 C CA . ARG A 1 285 ? -3.01 -15.586 -24.641 1 62.81 285 ARG A CA 1
ATOM 2257 C C . ARG A 1 285 ? -3.57 -16.891 -25.188 1 62.81 285 ARG A C 1
ATOM 2259 O O . ARG A 1 285 ? -3.205 -17.328 -26.297 1 62.81 285 ARG A O 1
ATOM 2266 N N . PHE A 1 286 ? -3.494 -17.797 -24.641 1 52.03 286 PHE A N 1
ATOM 2267 C CA . PHE A 1 286 ? -3.869 -19.062 -25.281 1 52.03 286 PHE A CA 1
ATOM 2268 C C . PHE A 1 286 ? -5.234 -18.938 -25.953 1 52.03 286 PHE A C 1
ATOM 2270 O O . PHE A 1 286 ? -6.172 -18.391 -25.359 1 52.03 286 PHE A O 1
ATOM 2277 N N . ASN A 1 287 ? -5.336 -18.719 -27.203 1 50.81 287 ASN A N 1
ATOM 2278 C CA . ASN A 1 287 ? -6.523 -19.266 -27.844 1 50.81 287 ASN A CA 1
ATOM 2279 C C . ASN A 1 287 ? -6.992 -20.547 -27.156 1 50.81 287 ASN A C 1
ATOM 2281 O O . ASN A 1 287 ? -7.637 -21.391 -27.781 1 50.81 287 ASN A O 1
ATOM 2285 N N . LYS A 1 288 ? -6.621 -20.844 -25.969 1 57.56 288 LYS A N 1
ATOM 2286 C CA . LYS A 1 288 ? -6.391 -22.125 -25.297 1 57.56 288 LYS A CA 1
ATOM 2287 C C . LYS A 1 288 ? -7.688 -22.688 -24.719 1 57.56 288 LYS A C 1
ATOM 2289 O O . LYS A 1 288 ? -7.855 -22.75 -23.5 1 57.56 288 LYS A O 1
ATOM 2294 N N . ALA A 1 289 ? -8.523 -22.688 -25.453 1 61.41 289 ALA A N 1
ATOM 2295 C CA . ALA A 1 289 ? -9.781 -23.344 -25.094 1 61.41 289 ALA A CA 1
ATOM 2296 C C . ALA A 1 289 ? -9.523 -24.688 -24.406 1 61.41 289 ALA A C 1
ATOM 2298 O O . ALA A 1 289 ? -10.25 -25.062 -23.5 1 61.41 289 ALA A O 1
ATOM 2299 N N . ASP A 1 290 ? -8.266 -25.219 -24.734 1 79.38 290 ASP A N 1
ATOM 2300 C CA . ASP A 1 290 ? -8.062 -26.578 -24.25 1 79.38 290 ASP A CA 1
ATOM 2301 C C . ASP A 1 290 ? -7.551 -26.578 -22.812 1 79.38 290 ASP A C 1
ATOM 2303 O O . ASP A 1 290 ? -7.594 -27.609 -22.141 1 79.38 290 ASP A O 1
ATOM 2307 N N . LEU A 1 291 ? -7.109 -25.438 -22.328 1 89.25 291 LEU A N 1
ATOM 2308 C CA . LEU A 1 291 ? -6.555 -25.469 -20.984 1 89.25 291 LEU A CA 1
ATOM 2309 C C . LEU A 1 291 ? -7.465 -24.719 -20.016 1 89.25 291 LEU A C 1
ATOM 2311 O O . LEU A 1 291 ? -7.113 -24.531 -18.844 1 89.25 291 LEU A O 1
ATOM 2315 N N . LEU A 1 292 ? -8.641 -24.406 -20.531 1 89.44 292 LEU A N 1
ATOM 2316 C CA . LEU A 1 292 ? -9.57 -23.688 -19.656 1 89.44 292 LEU A CA 1
ATOM 2317 C C . LEU A 1 292 ? -9.977 -24.562 -18.469 1 89.44 292 LEU A C 1
ATOM 2319 O O . LEU A 1 292 ? -10.078 -25.781 -18.594 1 89.44 292 LEU A O 1
ATOM 2323 N N . PRO A 1 293 ? -10.242 -23.984 -17.406 1 91.88 293 PRO A N 1
ATOM 2324 C CA . PRO A 1 293 ? -10.562 -24.766 -16.203 1 91.88 293 PRO A CA 1
ATOM 2325 C C . PRO A 1 293 ? -11.766 -25.672 -16.406 1 91.88 293 PRO A C 1
ATOM 2327 O O . PRO A 1 293 ? -12.844 -25.219 -16.797 1 91.88 293 PRO A O 1
ATOM 2330 N N . ASN A 1 294 ? -11.578 -26.922 -16.297 1 92.56 294 ASN A N 1
ATOM 2331 C CA . ASN A 1 294 ? -12.547 -28 -16.406 1 92.56 294 ASN A CA 1
ATOM 2332 C C . ASN A 1 294 ? -12.164 -29.188 -15.523 1 92.56 294 ASN A C 1
ATOM 2334 O O . ASN A 1 294 ? -11.289 -29.984 -15.883 1 92.56 294 ASN A O 1
ATOM 2338 N N . TYR A 1 295 ? -12.898 -29.375 -14.445 1 92.38 295 TYR A N 1
ATOM 2339 C CA . TYR A 1 295 ? -12.531 -30.406 -13.484 1 92.38 295 TYR A CA 1
ATOM 2340 C C . TYR A 1 295 ? -13.086 -31.75 -13.891 1 92.38 295 TYR A C 1
ATOM 2342 O O . TYR A 1 295 ? -12.766 -32.781 -13.281 1 92.38 295 TYR A O 1
ATOM 2350 N N . GLN A 1 296 ? -13.898 -31.688 -14.891 1 91.56 296 GLN A N 1
ATOM 2351 C CA . GLN A 1 296 ? -14.383 -32.969 -15.422 1 91.56 296 GLN A CA 1
ATOM 2352 C C . GLN A 1 296 ? -13.328 -33.625 -16.297 1 91.56 296 GLN A C 1
ATOM 2354 O O . GLN A 1 296 ? -13.406 -34.844 -16.562 1 91.56 296 GLN A O 1
ATOM 2359 N N . LEU A 1 297 ? -12.367 -32.875 -16.656 1 93.81 297 LEU A N 1
ATOM 2360 C CA . LEU A 1 297 ? -11.25 -33.406 -17.422 1 93.81 297 LEU A CA 1
ATOM 2361 C C . LEU A 1 297 ? -10.305 -34.188 -16.531 1 93.81 297 LEU A C 1
ATOM 2363 O O . LEU A 1 297 ? -9.852 -33.688 -15.5 1 93.81 297 LEU A O 1
ATOM 2367 N N . PRO A 1 298 ? -10.039 -35.438 -16.891 1 96.12 298 PRO A N 1
ATOM 2368 C CA . PRO A 1 298 ? -9.07 -36.188 -16.078 1 96.12 298 PRO A CA 1
ATOM 2369 C C . PRO A 1 298 ? -7.695 -35.531 -16.047 1 96.12 298 PRO A C 1
ATOM 2371 O O . PRO A 1 298 ? -7.258 -34.938 -17.031 1 96.12 298 PRO A O 1
ATOM 2374 N N . TRP A 1 299 ? -7.027 -35.656 -14.969 1 96.25 299 TRP A N 1
ATOM 2375 C CA . TRP A 1 299 ? -5.75 -35 -14.727 1 96.25 299 TRP A CA 1
ATOM 2376 C C . TRP A 1 299 ? -4.727 -35.375 -15.789 1 96.25 299 TRP A C 1
ATOM 2378 O O . TRP A 1 299 ? -3.996 -34.531 -16.297 1 96.25 299 TRP A O 1
ATOM 2388 N N . ASP A 1 300 ? -4.578 -36.688 -16.109 1 96.19 300 ASP A N 1
ATOM 2389 C CA . ASP A 1 300 ? -3.572 -37.156 -17.062 1 96.19 300 ASP A CA 1
ATOM 2390 C C . ASP A 1 300 ? -3.771 -36.5 -18.438 1 96.19 300 ASP A C 1
ATOM 2392 O O . ASP A 1 300 ? -2.801 -36.188 -19.109 1 96.19 300 ASP A O 1
ATOM 2396 N N . ILE A 1 301 ? -5.008 -36.312 -18.766 1 96 301 ILE A N 1
ATOM 2397 C CA . ILE A 1 301 ? -5.309 -35.656 -20.031 1 96 301 ILE A CA 1
ATOM 2398 C C . ILE A 1 301 ? -4.93 -34.188 -19.969 1 96 301 ILE A C 1
ATOM 2400 O O . ILE A 1 301 ? -4.359 -33.625 -20.906 1 96 301 ILE A O 1
ATOM 2404 N N . LEU A 1 302 ? -5.289 -33.5 -18.844 1 95.88 302 LEU A N 1
ATOM 2405 C CA . LEU A 1 302 ? -4.922 -32.125 -18.672 1 95.88 302 LEU A CA 1
ATOM 2406 C C . LEU A 1 302 ? -3.408 -31.938 -18.75 1 95.88 302 LEU A C 1
ATOM 2408 O O . LEU A 1 302 ? -2.92 -31.047 -19.453 1 95.88 302 LEU A O 1
ATOM 2412 N N . LEU A 1 303 ? -2.678 -32.781 -18.031 1 96.38 303 LEU A N 1
ATOM 2413 C CA . LEU A 1 303 ? -1.222 -32.688 -18.031 1 96.38 303 LEU A CA 1
ATOM 2414 C C . LEU A 1 303 ? -0.663 -32.875 -19.438 1 96.38 303 LEU A C 1
ATOM 2416 O O . LEU A 1 303 ? 0.273 -32.188 -19.844 1 96.38 303 LEU A O 1
ATOM 2420 N N . GLN A 1 304 ? -1.18 -33.781 -20.172 1 95.5 304 GLN A N 1
ATOM 2421 C CA . GLN A 1 304 ? -0.779 -34 -21.562 1 95.5 304 GLN A CA 1
ATOM 2422 C C . GLN A 1 304 ? -1.007 -32.719 -22.391 1 95.5 304 GLN A C 1
ATOM 2424 O O . GLN A 1 304 ? -0.146 -32.344 -23.188 1 95.5 304 GLN A O 1
ATOM 2429 N N . ARG A 1 305 ? -2.16 -32.125 -22.203 1 93.44 305 ARG A N 1
ATOM 2430 C CA . ARG A 1 305 ? -2.49 -30.922 -22.953 1 93.44 305 ARG A CA 1
ATOM 2431 C C . ARG A 1 305 ? -1.531 -29.797 -22.594 1 93.44 305 ARG A C 1
ATOM 2433 O O . ARG A 1 305 ? -1.149 -29.016 -23.469 1 93.44 305 ARG A O 1
ATOM 2440 N N . VAL A 1 306 ? -1.221 -29.688 -21.312 1 94.44 306 VAL A N 1
ATOM 2441 C CA . VAL A 1 306 ? -0.268 -28.672 -20.875 1 94.44 306 VAL A CA 1
ATOM 2442 C C . VAL A 1 306 ? 1.068 -28.875 -21.578 1 94.44 306 VAL A C 1
ATOM 2444 O O . VAL A 1 306 ? 1.635 -27.938 -22.125 1 94.44 306 VAL A O 1
ATOM 2447 N N . ILE A 1 307 ? 1.562 -30.062 -21.625 1 94.5 307 ILE A N 1
ATOM 2448 C CA . ILE A 1 307 ? 2.852 -30.391 -22.219 1 94.5 307 ILE A CA 1
ATOM 2449 C C . ILE A 1 307 ? 2.818 -30.078 -23.719 1 94.5 307 ILE A C 1
ATOM 2451 O O . ILE A 1 307 ? 3.74 -29.453 -24.25 1 94.5 307 ILE A O 1
ATOM 2455 N N . MET A 1 308 ? 1.783 -30.438 -24.344 1 91.81 308 MET A N 1
ATOM 2456 C CA . MET A 1 308 ? 1.655 -30.219 -25.781 1 91.81 308 MET A CA 1
ATOM 2457 C C . MET A 1 308 ? 1.581 -28.734 -26.094 1 91.81 308 MET A C 1
ATOM 2459 O O . MET A 1 308 ? 2.025 -28.297 -27.156 1 91.81 308 MET A O 1
ATOM 2463 N N . SER A 1 309 ? 1.004 -28.016 -25.172 1 90.62 309 SER A N 1
ATOM 2464 C CA . SER A 1 309 ? 0.938 -26.578 -25.359 1 90.62 309 SER A CA 1
ATOM 2465 C C . SER A 1 309 ? 2.316 -25.938 -25.234 1 90.62 309 SER A C 1
ATOM 2467 O O . SER A 1 309 ? 2.602 -24.922 -25.891 1 90.62 309 SER A O 1
ATOM 2469 N N . ILE A 1 310 ? 3.139 -26.469 -24.438 1 91.12 310 ILE A N 1
ATOM 2470 C CA . ILE A 1 310 ? 4.473 -25.938 -24.188 1 91.12 310 ILE A CA 1
ATOM 2471 C C . ILE A 1 310 ? 5.434 -26.453 -25.266 1 91.12 310 ILE A C 1
ATOM 2473 O O . ILE A 1 310 ? 6.25 -25.688 -25.797 1 91.12 310 ILE A O 1
ATOM 2477 N N . LEU A 1 311 ? 5.352 -27.766 -25.547 1 92.44 311 LEU A N 1
ATOM 2478 C CA . LEU A 1 311 ? 6.148 -28.438 -26.562 1 92.44 311 LEU A CA 1
ATOM 2479 C C . LEU A 1 311 ? 5.25 -29.062 -27.625 1 92.44 311 LEU A C 1
ATOM 2481 O O . LEU A 1 311 ? 5.004 -30.266 -27.609 1 92.44 311 LEU A O 1
ATOM 2485 N N . PRO A 1 312 ? 4.965 -28.312 -28.656 1 88.69 312 PRO A N 1
ATOM 2486 C CA . PRO A 1 312 ? 3.928 -28.734 -29.594 1 88.69 312 PRO A CA 1
ATOM 2487 C C . PRO A 1 312 ? 4.363 -29.938 -30.453 1 88.69 312 PRO A C 1
ATOM 2489 O O . PRO A 1 312 ? 3.523 -30.719 -30.891 1 88.69 312 PRO A O 1
ATOM 2492 N N . GLU A 1 313 ? 5.633 -30.156 -30.656 1 89.75 313 GLU A N 1
ATOM 2493 C CA . GLU A 1 313 ? 6.062 -31.203 -31.562 1 89.75 313 GLU A CA 1
ATOM 2494 C C . GLU A 1 313 ? 6.691 -32.375 -30.812 1 89.75 313 GLU A C 1
ATOM 2496 O O . GLU A 1 313 ? 7.488 -33.125 -31.375 1 89.75 313 GLU A O 1
ATOM 2501 N N . ILE A 1 314 ? 6.332 -32.438 -29.609 1 90.12 314 ILE A N 1
ATOM 2502 C CA . ILE A 1 314 ? 6.805 -33.594 -28.844 1 90.12 314 ILE A CA 1
ATOM 2503 C C . ILE A 1 314 ? 6.168 -34.875 -29.375 1 90.12 314 ILE A C 1
ATOM 2505 O O . ILE A 1 314 ? 5 -34.875 -29.766 1 90.12 314 ILE A O 1
ATOM 2509 N N . HIS A 1 315 ? 6.934 -35.938 -29.5 1 87.44 315 HIS A N 1
ATOM 2510 C CA . HIS A 1 315 ? 6.523 -37.188 -30.188 1 87.44 315 HIS A CA 1
ATOM 2511 C C . HIS A 1 315 ? 5.602 -38 -29.297 1 87.44 315 HIS A C 1
ATOM 2513 O O . HIS A 1 315 ? 4.617 -38.562 -29.781 1 87.44 315 HIS A O 1
ATOM 2519 N N . SER A 1 316 ? 6 -38.156 -28.109 1 91.38 316 SER A N 1
ATOM 2520 C CA . SER A 1 316 ? 5.242 -39.031 -27.203 1 91.38 316 SER A CA 1
ATOM 2521 C C . SER A 1 316 ? 5.199 -38.406 -25.797 1 91.38 316 SER A C 1
ATOM 2523 O O . SER A 1 316 ? 6.188 -37.844 -25.328 1 91.38 316 SER A O 1
ATOM 2525 N N . VAL A 1 317 ? 4.016 -38.562 -25.25 1 94.38 317 VAL A N 1
ATOM 2526 C CA . VAL A 1 317 ? 3.805 -38.094 -23.875 1 94.38 317 VAL A CA 1
ATOM 2527 C C . VAL A 1 317 ? 3.061 -39.156 -23.078 1 94.38 317 VAL A C 1
ATOM 2529 O O . VAL A 1 317 ? 1.999 -39.625 -23.5 1 94.38 317 VAL A O 1
ATOM 2532 N N . GLU A 1 318 ? 3.65 -39.625 -22 1 94.44 318 GLU A N 1
ATOM 2533 C CA . GLU A 1 318 ? 3.004 -40.531 -21.094 1 94.44 318 GLU A CA 1
ATOM 2534 C C . GLU A 1 318 ? 2.725 -39.906 -19.734 1 94.44 318 GLU A C 1
ATOM 2536 O O . GLU A 1 318 ? 3.633 -39.344 -19.109 1 94.44 318 GLU A O 1
ATOM 2541 N N . THR A 1 319 ? 1.5 -39.938 -19.359 1 95.06 319 THR A N 1
ATOM 2542 C CA . THR A 1 319 ? 1.058 -39.406 -18.078 1 95.06 319 THR A CA 1
ATOM 2543 C C . THR A 1 319 ? 0.142 -40.375 -17.375 1 95.06 319 THR A C 1
ATOM 2545 O O . THR A 1 319 ? -0.286 -41.375 -17.969 1 95.06 319 THR A O 1
ATOM 2548 N N . TRP A 1 320 ? -0.126 -40.219 -16.094 1 94.94 320 TRP A N 1
ATOM 2549 C CA . TRP A 1 320 ? -0.954 -41.094 -15.266 1 94.94 320 TRP A CA 1
ATOM 2550 C C . TRP A 1 320 ? -1.955 -40.281 -14.445 1 94.94 320 TRP A C 1
ATOM 2552 O O . TRP A 1 320 ? -1.658 -39.156 -14.023 1 94.94 320 TRP A O 1
ATOM 2562 N N . PRO A 1 321 ? -3.121 -40.812 -14.164 1 93.94 321 PRO A N 1
ATOM 2563 C CA . PRO A 1 321 ? -4.191 -40.062 -13.5 1 93.94 321 PRO A CA 1
ATOM 2564 C C . PRO A 1 321 ? -3.834 -39.656 -12.07 1 93.94 321 PRO A C 1
ATOM 2566 O O . PRO A 1 321 ? -4.344 -38.688 -11.555 1 93.94 321 PRO A O 1
ATOM 2569 N N . ASP A 1 322 ? -2.977 -40.375 -11.398 1 92.31 322 ASP A N 1
ATOM 2570 C CA . ASP A 1 322 ? -2.748 -40.125 -9.984 1 92.31 322 ASP A CA 1
ATOM 2571 C C . ASP A 1 322 ? -1.324 -39.625 -9.734 1 92.31 322 ASP A C 1
ATOM 2573 O O . ASP A 1 322 ? -0.884 -39.531 -8.586 1 92.31 322 ASP A O 1
ATOM 2577 N N . LYS A 1 323 ? -0.629 -39.281 -10.82 1 93.19 323 LYS A N 1
ATOM 2578 C CA . LYS A 1 323 ? 0.764 -38.875 -10.672 1 93.19 323 LYS A CA 1
ATOM 2579 C C . LYS A 1 323 ? 1.003 -37.5 -11.297 1 93.19 323 LYS A C 1
ATOM 2581 O O . LYS A 1 323 ? 0.374 -37.156 -12.305 1 93.19 323 LYS A O 1
ATOM 2586 N N . GLU A 1 324 ? 1.838 -36.781 -10.672 1 94.75 324 GLU A N 1
ATOM 2587 C CA . GLU A 1 324 ? 2.258 -35.5 -11.227 1 94.75 324 GLU A CA 1
ATOM 2588 C C . GLU A 1 324 ? 3.615 -35.625 -11.914 1 94.75 324 GLU A C 1
ATOM 2590 O O . GLU A 1 324 ? 4.531 -34.844 -11.625 1 94.75 324 GLU A O 1
ATOM 2595 N N . ILE A 1 325 ? 3.783 -36.594 -12.695 1 93.94 325 ILE A N 1
ATOM 2596 C CA . ILE A 1 325 ? 4.996 -36.875 -13.453 1 93.94 325 ILE A CA 1
ATOM 2597 C C . ILE A 1 325 ? 4.633 -37.188 -14.906 1 93.94 325 ILE A C 1
ATOM 2599 O O . ILE A 1 325 ? 3.543 -37.688 -15.188 1 93.94 325 ILE A O 1
ATOM 2603 N N . ALA A 1 326 ? 5.48 -36.812 -15.836 1 95.56 326 ALA A N 1
ATOM 2604 C CA . ALA A 1 326 ? 5.293 -37.125 -17.25 1 95.56 326 ALA A CA 1
ATOM 2605 C C . ALA A 1 326 ? 6.59 -37.594 -17.891 1 95.56 326 ALA A C 1
ATOM 2607 O O . ALA A 1 326 ? 7.68 -37.156 -17.5 1 95.56 326 ALA A O 1
ATOM 2608 N N . VAL A 1 327 ? 6.52 -38.5 -18.734 1 94.69 327 VAL A N 1
ATOM 2609 C CA . VAL A 1 327 ? 7.621 -38.969 -19.562 1 94.69 327 VAL A CA 1
ATOM 2610 C C . VAL A 1 327 ? 7.41 -38.531 -21.016 1 94.69 327 VAL A C 1
ATOM 2612 O O . VAL A 1 327 ? 6.348 -38.781 -21.594 1 94.69 327 VAL A O 1
ATOM 2615 N N . LEU A 1 328 ? 8.391 -37.812 -21.5 1 94.69 328 LEU A N 1
ATOM 2616 C CA . LEU A 1 328 ? 8.297 -37.25 -22.844 1 94.69 328 LEU A CA 1
ATOM 2617 C C . LEU A 1 328 ? 9.406 -37.781 -23.734 1 94.69 328 LEU A C 1
ATOM 2619 O O . LEU A 1 328 ? 10.531 -38 -23.281 1 94.69 328 LEU A O 1
ATOM 2623 N N . GLN A 1 329 ? 9.102 -38.031 -24.969 1 91.81 329 GLN A N 1
ATOM 2624 C CA . GLN A 1 329 ? 10.086 -38.312 -26 1 91.81 329 GLN A CA 1
ATOM 2625 C C . GLN A 1 329 ? 10.047 -37.281 -27.125 1 91.81 329 GLN A C 1
ATOM 2627 O O . GLN A 1 329 ? 8.992 -37.031 -27.688 1 91.81 329 GLN A O 1
ATOM 2632 N N . GLY A 1 330 ? 11.125 -36.656 -27.281 1 89.75 330 GLY A N 1
ATOM 2633 C CA . GLY A 1 330 ? 11.164 -35.625 -28.312 1 89.75 330 GLY A CA 1
ATOM 2634 C C . GLY A 1 330 ? 12.547 -35.406 -28.891 1 89.75 330 GLY A C 1
ATOM 2635 O O . GLY A 1 330 ? 13.523 -35.969 -28.391 1 89.75 330 GLY A O 1
ATOM 2636 N N . ARG A 1 331 ? 12.562 -34.688 -30.016 1 90.5 331 ARG A N 1
ATOM 2637 C CA . ARG A 1 331 ? 13.805 -34.312 -30.672 1 90.5 331 ARG A CA 1
ATOM 2638 C C . ARG A 1 331 ? 14.156 -32.844 -30.438 1 90.5 331 ARG A C 1
ATOM 2640 O O . ARG A 1 331 ? 13.273 -32 -30.422 1 90.5 331 ARG A O 1
ATOM 2647 N N . GLY A 1 332 ? 15.445 -32.656 -30.109 1 90.69 332 GLY A N 1
ATOM 2648 C CA . GLY A 1 332 ? 15.852 -31.281 -29.859 1 90.69 332 GLY A CA 1
ATOM 2649 C C . GLY A 1 332 ? 17.312 -31.031 -30.156 1 90.69 332 GLY A C 1
ATOM 2650 O O . GLY A 1 332 ? 18.078 -31.969 -30.406 1 90.69 332 GLY A O 1
ATOM 2651 N N . TYR A 1 333 ? 17.656 -29.75 -30.219 1 90.81 333 TYR A N 1
ATOM 2652 C CA . TYR A 1 333 ? 19.031 -29.297 -30.391 1 90.81 333 TYR A CA 1
ATOM 2653 C C . TYR A 1 333 ? 19.703 -29.078 -29.047 1 90.81 333 TYR A C 1
ATOM 2655 O O . TYR A 1 333 ? 19.094 -28.547 -28.125 1 90.81 333 TYR A O 1
ATOM 2663 N N . ILE A 1 334 ? 20.906 -29.625 -28.938 1 92.75 334 ILE A N 1
ATOM 2664 C CA . ILE A 1 334 ? 21.719 -29.25 -27.781 1 92.75 334 ILE A CA 1
ATOM 2665 C C . ILE A 1 334 ? 22.375 -27.891 -28.047 1 92.75 334 ILE A C 1
ATOM 2667 O O . ILE A 1 334 ? 23.25 -27.766 -28.891 1 92.75 334 ILE A O 1
ATOM 2671 N N . LEU A 1 335 ? 21.953 -26.938 -27.297 1 93.06 335 LEU A N 1
ATOM 2672 C CA . LEU A 1 335 ? 22.453 -25.578 -27.516 1 93.06 335 LEU A CA 1
ATOM 2673 C C . LEU A 1 335 ? 23.766 -25.359 -26.75 1 93.06 335 LEU A C 1
ATOM 2675 O O . LEU A 1 335 ? 24.656 -24.656 -27.234 1 93.06 335 LEU A O 1
ATOM 2679 N N . GLY A 1 336 ? 23.75 -25.844 -25.578 1 94.88 336 GLY A N 1
ATOM 2680 C CA . GLY A 1 336 ? 24.922 -25.625 -24.75 1 94.88 336 GLY A CA 1
ATOM 2681 C C . GLY A 1 336 ? 24.812 -26.266 -23.375 1 94.88 336 GLY A C 1
ATOM 2682 O O . GLY A 1 336 ? 24 -27.172 -23.172 1 94.88 336 GLY A O 1
ATOM 2683 N N . ARG A 1 337 ? 25.781 -25.906 -22.531 1 96 337 ARG A N 1
ATOM 2684 C CA . ARG A 1 337 ? 25.875 -26.438 -21.172 1 96 337 ARG A CA 1
ATOM 2685 C C . ARG A 1 337 ? 26.031 -25.312 -20.156 1 96 337 ARG A C 1
ATOM 2687 O O . ARG A 1 337 ? 26.688 -24.297 -20.438 1 96 337 ARG A O 1
ATOM 2694 N N . ILE A 1 338 ? 25.422 -25.531 -18.984 1 96.31 338 ILE A N 1
ATOM 2695 C CA . ILE A 1 338 ? 25.5 -24.547 -17.922 1 96.31 338 ILE A CA 1
ATOM 2696 C C . ILE A 1 338 ? 26.875 -24.609 -17.266 1 96.31 338 ILE A C 1
ATOM 2698 O O . ILE A 1 338 ? 27.297 -25.656 -16.766 1 96.31 338 ILE A O 1
ATOM 2702 N N . ASP A 1 339 ? 27.516 -23.469 -17.188 1 94.62 339 ASP A N 1
ATOM 2703 C CA . ASP A 1 339 ? 28.859 -23.406 -16.609 1 94.62 339 ASP A CA 1
ATOM 2704 C C . ASP A 1 339 ? 28.797 -22.969 -15.148 1 94.62 339 ASP A C 1
ATOM 2706 O O . ASP A 1 339 ? 29.594 -23.422 -14.32 1 94.62 339 ASP A O 1
ATOM 2710 N N . ALA A 1 340 ? 27.938 -22.031 -15 1 94.38 340 ALA A N 1
ATOM 2711 C CA . ALA A 1 340 ? 27.828 -21.484 -13.648 1 94.38 340 ALA A CA 1
ATOM 2712 C C . ALA A 1 340 ? 26.422 -20.953 -13.383 1 94.38 340 ALA A C 1
ATOM 2714 O O . ALA A 1 340 ? 25.734 -20.516 -14.312 1 94.38 340 ALA A O 1
ATOM 2715 N N . VAL A 1 341 ? 26.078 -21.125 -12.164 1 92.94 341 VAL A N 1
ATOM 2716 C CA . VAL A 1 341 ? 24.797 -20.594 -11.711 1 92.94 341 VAL A CA 1
ATOM 2717 C C . VAL A 1 341 ? 25.031 -19.641 -10.531 1 92.94 341 VAL A C 1
ATOM 2719 O O . VAL A 1 341 ? 25.688 -20 -9.555 1 92.94 341 VAL A O 1
ATOM 2722 N N . ASN A 1 342 ? 24.594 -18.375 -10.703 1 87.12 342 ASN A N 1
ATOM 2723 C CA . ASN A 1 342 ? 24.688 -17.391 -9.633 1 87.12 342 ASN A CA 1
ATOM 2724 C C . ASN A 1 342 ? 23.312 -16.891 -9.211 1 87.12 342 ASN A C 1
ATOM 2726 O O . ASN A 1 342 ? 22.5 -16.5 -10.055 1 87.12 342 ASN A O 1
ATOM 2730 N N . ARG A 1 343 ? 23.141 -17.047 -7.992 1 76.06 343 ARG A N 1
ATOM 2731 C CA . ARG A 1 343 ? 21.859 -16.547 -7.48 1 76.06 343 ARG A CA 1
ATOM 2732 C C . ARG A 1 343 ? 21.953 -15.07 -7.148 1 76.06 343 ARG A C 1
ATOM 2734 O O . ARG A 1 343 ? 22.984 -14.594 -6.66 1 76.06 343 ARG A O 1
ATOM 2741 N N . ASP A 1 344 ? 21.016 -14.32 -7.773 1 61.91 344 ASP A N 1
ATOM 2742 C CA . ASP A 1 344 ? 20.984 -12.898 -7.457 1 61.91 344 ASP A CA 1
ATOM 2743 C C . ASP A 1 344 ? 20.531 -12.664 -6.012 1 61.91 344 ASP A C 1
ATOM 2745 O O . ASP A 1 344 ? 19.406 -13 -5.641 1 61.91 344 ASP A O 1
ATOM 2749 N N . SER A 1 345 ? 21.469 -12.375 -5.109 1 55.62 345 SER A N 1
ATOM 2750 C CA . SER A 1 345 ? 21.203 -12.195 -3.686 1 55.62 345 SER A CA 1
ATOM 2751 C C . SER A 1 345 ? 20.234 -11.047 -3.439 1 55.62 345 SER A C 1
ATOM 2753 O O . SER A 1 345 ? 19.578 -11 -2.398 1 55.62 345 SER A O 1
ATOM 2755 N N . PHE A 1 346 ? 20.172 -10.156 -4.473 1 51.09 346 PHE A N 1
ATOM 2756 C CA . PHE A 1 346 ? 19.391 -8.961 -4.215 1 51.09 346 PHE A CA 1
ATOM 2757 C C . PHE A 1 346 ? 17.938 -9.156 -4.652 1 51.09 346 PHE A C 1
ATOM 2759 O O . PHE A 1 346 ? 17.016 -8.625 -4.031 1 51.09 346 PHE A O 1
ATOM 2766 N N . ARG A 1 347 ? 17.906 -9.789 -5.832 1 56.22 347 ARG A N 1
ATOM 2767 C CA . ARG A 1 347 ? 16.578 -10.062 -6.363 1 56.22 347 ARG A CA 1
ATOM 2768 C C . ARG A 1 347 ? 16.25 -11.547 -6.309 1 56.22 347 ARG A C 1
ATOM 2770 O O . ARG A 1 347 ? 16.484 -12.273 -7.277 1 56.22 347 ARG A O 1
ATOM 2777 N N . TYR A 1 348 ? 15.906 -11.969 -5.242 1 56.97 348 TYR A N 1
ATOM 2778 C CA . TYR A 1 348 ? 15.836 -13.375 -4.848 1 56.97 348 TYR A CA 1
ATOM 2779 C C . TYR A 1 348 ? 14.914 -14.156 -5.773 1 56.97 348 TYR A C 1
ATOM 2781 O O . TYR A 1 348 ? 14.852 -15.383 -5.703 1 56.97 348 TYR A O 1
ATOM 2789 N N . ASP A 1 349 ? 14.328 -13.461 -6.77 1 70.62 349 ASP A N 1
ATOM 2790 C CA . ASP A 1 349 ? 13.406 -14.203 -7.629 1 70.62 349 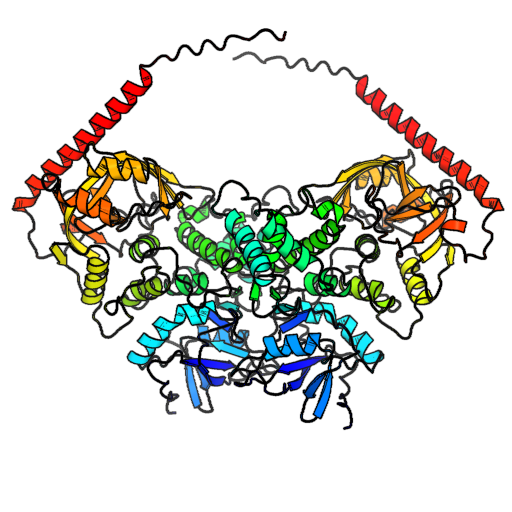ASP A CA 1
ATOM 2791 C C . ASP A 1 349 ? 14.031 -14.477 -8.992 1 70.62 349 ASP A C 1
ATOM 2793 O O . ASP A 1 349 ? 13.375 -15.023 -9.883 1 70.62 349 ASP A O 1
ATOM 2797 N N . ARG A 1 350 ? 15.375 -14.086 -9.023 1 80.5 350 ARG A N 1
ATOM 2798 C CA . ARG A 1 350 ? 16.047 -14.297 -10.305 1 80.5 350 ARG A CA 1
ATOM 2799 C C . ARG A 1 350 ? 17.375 -15.039 -10.102 1 80.5 350 ARG A C 1
ATOM 2801 O O . ARG A 1 350 ? 17.859 -15.164 -8.969 1 80.5 350 ARG A O 1
ATOM 2808 N N . GLN A 1 351 ? 17.828 -15.625 -11.109 1 87.06 351 GLN A N 1
ATOM 2809 C CA . GLN A 1 351 ? 19.125 -16.297 -11.141 1 87.06 351 GLN A CA 1
ATOM 2810 C C . GLN A 1 351 ? 19.844 -16.062 -12.469 1 87.06 351 GLN A C 1
ATOM 2812 O O . GLN A 1 351 ? 19.203 -15.898 -13.508 1 87.06 351 GLN A O 1
ATOM 2817 N N . ARG A 1 352 ? 21.141 -15.938 -12.312 1 90.44 352 ARG A N 1
ATOM 2818 C CA . ARG A 1 352 ? 21.969 -15.781 -13.508 1 90.44 352 ARG A CA 1
ATOM 2819 C C . ARG A 1 352 ? 22.703 -17.078 -13.836 1 90.44 352 ARG A C 1
ATOM 2821 O O . ARG A 1 352 ? 23.312 -17.688 -12.953 1 90.44 352 ARG A O 1
ATOM 2828 N N . VAL A 1 353 ? 22.547 -17.453 -15.102 1 94 353 VAL A N 1
ATOM 2829 C CA . VAL A 1 353 ? 23.203 -18.672 -15.539 1 94 353 VAL A CA 1
ATOM 2830 C C . VAL A 1 353 ? 24.172 -18.359 -16.672 1 94 353 VAL A C 1
ATOM 2832 O O . VAL A 1 353 ? 23.844 -17.594 -17.594 1 94 353 VAL A O 1
ATOM 2835 N N . LYS A 1 354 ? 25.344 -18.812 -16.516 1 95.38 354 LYS A N 1
ATOM 2836 C CA . LYS A 1 354 ? 26.328 -18.703 -17.578 1 95.38 354 LYS A CA 1
ATOM 2837 C C . LYS A 1 354 ? 26.312 -19.953 -18.469 1 95.38 354 LYS A C 1
ATOM 2839 O O . LYS A 1 354 ? 26.359 -21.078 -17.953 1 95.38 354 LYS A O 1
ATOM 2844 N N . ILE A 1 355 ? 26.297 -19.75 -19.75 1 95.88 355 ILE A N 1
ATOM 2845 C CA . ILE A 1 355 ? 26.141 -20.859 -20.688 1 95.88 355 ILE A CA 1
ATOM 2846 C C . ILE A 1 355 ? 27.328 -20.906 -21.641 1 95.88 355 ILE A C 1
ATOM 2848 O O . ILE A 1 355 ? 27.75 -19.875 -22.172 1 95.88 355 ILE A O 1
ATOM 2852 N N . SER A 1 356 ? 27.891 -22.062 -21.812 1 94.5 356 SER A N 1
ATOM 2853 C CA . SER A 1 356 ? 28.797 -22.359 -22.906 1 94.5 356 SER A CA 1
ATOM 2854 C C . SER A 1 356 ? 28.062 -22.984 -24.094 1 94.5 356 SER A C 1
ATOM 2856 O O . SER A 1 356 ? 27.578 -24.109 -23.984 1 94.5 356 SER A O 1
ATOM 2858 N N . PHE A 1 357 ? 28.078 -22.328 -25.172 1 93.75 357 PHE A N 1
ATOM 2859 C CA . PHE A 1 357 ? 27.266 -22.75 -26.312 1 93.75 357 PHE A CA 1
ATOM 2860 C C . PHE A 1 357 ? 28.078 -23.672 -27.219 1 93.75 357 PHE A C 1
ATOM 2862 O O . PHE A 1 357 ? 29.297 -23.562 -27.312 1 93.75 357 PHE A O 1
ATOM 2869 N N . LYS A 1 358 ? 27.281 -24.516 -27.797 1 90.31 358 LYS A N 1
ATOM 2870 C CA . LYS A 1 358 ? 27.828 -25.359 -28.859 1 90.31 358 LYS A CA 1
ATOM 2871 C C . LYS A 1 358 ? 28.062 -24.547 -30.125 1 90.31 358 LYS A C 1
ATOM 2873 O O . LYS A 1 358 ? 27.406 -23.531 -30.359 1 90.31 358 LYS A O 1
ATOM 2878 N N . GLU A 1 359 ? 29.016 -25.031 -30.953 1 85.62 359 GLU A N 1
ATOM 2879 C CA . GLU A 1 359 ? 29.266 -24.359 -32.219 1 85.62 359 GLU A CA 1
ATOM 2880 C C . GLU A 1 359 ? 28.266 -24.812 -33.281 1 85.62 359 GLU A C 1
ATOM 2882 O O . GLU A 1 359 ? 28.609 -25.625 -34.156 1 85.62 359 GLU A O 1
ATOM 2887 N N . SER A 1 360 ? 27.156 -24.484 -33.156 1 84.88 360 SER A N 1
ATOM 2888 C CA . SER A 1 360 ? 26.094 -24.734 -34.156 1 84.88 360 SER A CA 1
ATOM 2889 C C . SER A 1 360 ? 25.375 -23.438 -34.5 1 84.88 360 SER A C 1
ATOM 2891 O O . SER A 1 360 ? 25.484 -22.438 -33.812 1 84.88 360 SER A O 1
ATOM 2893 N N . LEU A 1 361 ? 24.734 -23.5 -35.594 1 82.88 361 LEU A N 1
ATOM 2894 C CA . LEU A 1 361 ? 24.031 -22.297 -36.062 1 82.88 361 LEU A CA 1
ATOM 2895 C C . LEU A 1 361 ? 22.969 -21.859 -35.062 1 82.88 361 LEU A C 1
ATOM 2897 O O . LEU A 1 361 ? 22.844 -20.672 -34.75 1 82.88 361 LEU A O 1
ATOM 2901 N N . VAL A 1 362 ? 22.188 -22.844 -34.594 1 84.38 362 VAL A N 1
ATOM 2902 C CA . VAL A 1 362 ? 21.109 -22.547 -33.688 1 84.38 362 VAL A CA 1
ATOM 2903 C C . VAL A 1 362 ? 21.672 -21.938 -32.375 1 84.38 362 VAL A C 1
ATOM 2905 O O . VAL A 1 362 ? 21.141 -20.969 -31.859 1 84.38 362 VAL A O 1
ATOM 2908 N N . SER A 1 363 ? 22.734 -22.516 -31.922 1 89.31 363 SER A N 1
ATOM 2909 C CA . SER A 1 363 ? 23.391 -22.016 -30.719 1 89.31 363 SER A CA 1
ATOM 2910 C C . SER A 1 363 ? 23.875 -20.578 -30.906 1 89.31 363 SER A C 1
ATOM 2912 O O . SER A 1 363 ? 23.75 -19.75 -30 1 89.31 363 SER A O 1
ATOM 2914 N N . LYS A 1 364 ? 24.406 -20.266 -32.031 1 86.31 364 LYS A N 1
ATOM 2915 C CA . LYS A 1 364 ? 24.922 -18.938 -32.344 1 86.31 364 LYS A CA 1
ATOM 2916 C C . LYS A 1 364 ? 23.812 -17.906 -32.344 1 86.31 364 LYS A C 1
ATOM 2918 O O . LYS A 1 364 ? 24.031 -16.75 -31.953 1 86.31 364 LYS A O 1
ATOM 2923 N N . ILE A 1 365 ? 22.766 -18.344 -32.781 1 83.69 365 ILE A N 1
ATOM 2924 C CA . ILE A 1 365 ? 21.625 -17.438 -32.844 1 83.69 365 ILE A CA 1
ATOM 2925 C C . ILE A 1 365 ? 21.219 -17.047 -31.422 1 83.69 365 ILE A C 1
ATOM 2927 O O . ILE A 1 365 ? 21.062 -15.859 -31.125 1 83.69 365 ILE A O 1
ATOM 2931 N N . TYR A 1 366 ? 21.047 -18.016 -30.594 1 88 366 TYR A N 1
ATOM 2932 C CA . TYR A 1 366 ? 20.656 -17.734 -29.219 1 88 366 TYR A CA 1
ATOM 2933 C C . TYR A 1 366 ? 21.75 -16.953 -28.5 1 88 366 TYR A C 1
ATOM 2935 O O . TYR A 1 366 ? 21.453 -16.078 -27.688 1 88 366 TYR A O 1
ATOM 2943 N N . MET A 1 367 ? 22.922 -17.281 -28.797 1 88.69 367 MET A N 1
ATOM 2944 C CA . MET A 1 367 ? 24.031 -16.531 -28.219 1 88.69 367 MET A CA 1
ATOM 2945 C C . MET A 1 367 ? 23.984 -15.07 -28.641 1 88.69 367 MET A C 1
ATOM 2947 O O . MET A 1 367 ? 24.266 -14.18 -27.828 1 88.69 367 MET A O 1
ATOM 2951 N N . ALA A 1 368 ? 23.641 -14.859 -29.812 1 84.75 368 ALA A N 1
ATOM 2952 C CA . ALA A 1 368 ? 23.609 -13.5 -30.344 1 84.75 368 ALA A CA 1
ATOM 2953 C C . ALA A 1 368 ? 22.453 -12.711 -29.734 1 84.75 368 ALA A C 1
ATOM 2955 O O . ALA A 1 368 ? 22.578 -11.516 -29.453 1 84.75 368 ALA A O 1
ATOM 2956 N N . ILE A 1 369 ? 21.375 -13.422 -29.562 1 82 369 ILE A N 1
ATOM 2957 C CA . ILE A 1 369 ? 20.172 -12.727 -29.125 1 82 369 ILE A CA 1
ATOM 2958 C C . ILE A 1 369 ? 20.188 -12.586 -27.609 1 82 369 ILE A C 1
ATOM 2960 O O . ILE A 1 369 ? 19.922 -11.508 -27.078 1 82 369 ILE A O 1
ATOM 2964 N N . TRP A 1 370 ? 20.547 -13.664 -26.906 1 88.19 370 TRP A N 1
ATOM 2965 C CA . TRP A 1 370 ? 20.375 -13.688 -25.453 1 88.19 370 TRP A CA 1
ATOM 2966 C C . TRP A 1 370 ? 21.719 -13.547 -24.75 1 88.19 370 TRP A C 1
ATOM 2968 O O . TRP A 1 370 ? 21.781 -13.266 -23.547 1 88.19 370 TRP A O 1
ATOM 2978 N N . GLY A 1 371 ? 22.734 -13.672 -25.469 1 89 371 GLY A N 1
ATOM 2979 C CA . GLY A 1 371 ? 24.047 -13.641 -24.844 1 89 371 GLY A CA 1
ATOM 2980 C C . GLY A 1 371 ? 24.391 -14.93 -24.141 1 89 371 GLY A C 1
ATOM 2981 O O . GLY A 1 371 ? 23.688 -15.93 -24.266 1 89 371 GLY A O 1
ATOM 2982 N N . THR A 1 372 ? 25.531 -14.938 -23.391 1 93.25 372 THR A N 1
ATOM 2983 C CA . THR A 1 372 ? 26.016 -16.125 -22.719 1 93.25 372 THR A CA 1
ATOM 2984 C C . THR A 1 372 ? 25.594 -16.141 -21.25 1 93.25 372 THR A C 1
ATOM 2986 O O . THR A 1 372 ? 25.719 -17.172 -20.578 1 93.25 372 THR A O 1
ATOM 2989 N N . ILE A 1 373 ? 25.141 -15.039 -20.844 1 92.94 373 ILE A N 1
ATOM 2990 C CA . ILE A 1 373 ? 24.625 -14.938 -19.484 1 92.94 373 ILE A CA 1
ATOM 2991 C C . ILE A 1 373 ? 23.125 -14.656 -19.516 1 92.94 373 ILE A C 1
ATOM 2993 O O . ILE A 1 373 ? 22.703 -13.594 -19.969 1 92.94 373 ILE A O 1
ATOM 2997 N N . TRP A 1 374 ? 22.422 -15.688 -19.062 1 92.25 374 TRP A N 1
ATOM 2998 C CA . TRP A 1 374 ? 20.969 -15.555 -19.031 1 92.25 374 TRP A CA 1
ATOM 2999 C C . TRP A 1 374 ? 20.484 -15.203 -17.625 1 92.25 374 TRP A C 1
ATOM 3001 O O . TRP A 1 374 ? 20.984 -15.727 -16.641 1 92.25 374 TRP A O 1
ATOM 3011 N N . THR A 1 375 ? 19.531 -14.266 -17.516 1 89.31 375 THR A N 1
ATOM 3012 C CA . THR A 1 375 ? 18.797 -14 -16.281 1 89.31 375 THR A CA 1
ATOM 3013 C C . THR A 1 375 ? 17.438 -14.688 -16.297 1 89.31 375 THR A C 1
ATOM 3015 O O . THR A 1 375 ? 16.547 -14.305 -17.078 1 89.31 375 THR A O 1
ATOM 3018 N N . LEU A 1 376 ? 17.328 -15.727 -15.477 1 89.81 376 LEU A N 1
ATOM 3019 C CA . LEU A 1 376 ? 16.109 -16.531 -15.43 1 89.81 376 LEU A CA 1
ATOM 3020 C C . LEU A 1 376 ? 15.391 -16.344 -14.094 1 89.81 376 LEU A C 1
ATOM 3022 O O . LEU A 1 376 ? 16 -15.938 -13.109 1 89.81 376 LEU A O 1
ATOM 3026 N N . GLN A 1 377 ? 14.094 -16.609 -14.148 1 86.19 377 GLN A N 1
ATOM 3027 C CA . GLN A 1 377 ? 13.391 -16.688 -12.875 1 86.19 377 GLN A CA 1
ATOM 3028 C C . GLN A 1 377 ? 13.906 -17.859 -12.039 1 86.19 377 GLN A C 1
ATOM 3030 O O . GLN A 1 377 ? 14.336 -18.875 -12.586 1 86.19 377 GLN A O 1
ATOM 3035 N N . ALA A 1 378 ? 13.898 -17.609 -10.758 1 84.56 378 ALA A N 1
ATOM 3036 C CA . ALA A 1 378 ? 14.289 -18.734 -9.898 1 84.56 378 ALA A CA 1
ATOM 3037 C C . ALA A 1 378 ? 13.305 -19.891 -10.031 1 84.56 378 ALA A C 1
ATOM 3039 O O . ALA A 1 378 ? 12.094 -19.688 -10.062 1 84.56 378 ALA A O 1
ATOM 3040 N N . THR A 1 379 ? 13.875 -21.094 -10.195 1 88.38 379 THR A N 1
ATOM 3041 C CA . THR A 1 379 ? 13.055 -22.281 -10.422 1 88.38 379 THR A CA 1
ATOM 3042 C C . THR A 1 379 ? 13 -23.156 -9.164 1 88.38 379 THR A C 1
ATOM 3044 O O . THR A 1 379 ? 13.859 -23.031 -8.289 1 88.38 379 THR A O 1
ATOM 3047 N N . ALA A 1 380 ? 11.922 -23.922 -9.055 1 86.19 380 ALA A N 1
ATOM 3048 C CA . ALA A 1 380 ? 11.781 -24.844 -7.93 1 86.19 380 ALA A CA 1
ATOM 3049 C C . ALA A 1 380 ? 12.891 -25.906 -7.941 1 86.19 380 ALA A C 1
ATOM 3051 O O . ALA A 1 380 ? 13.453 -26.234 -6.895 1 86.19 380 ALA A O 1
ATOM 3052 N N . SER A 1 381 ? 13.156 -26.438 -9.102 1 86.5 381 SER A N 1
ATOM 3053 C CA . SER A 1 381 ? 14.289 -27.328 -9.273 1 86.5 381 SER A CA 1
ATOM 3054 C C . SER A 1 381 ? 15.57 -26.547 -9.547 1 86.5 381 SER A C 1
ATOM 3056 O O . SER A 1 381 ? 15.625 -25.75 -10.477 1 86.5 381 SER A O 1
ATOM 3058 N N . SER A 1 382 ? 16.547 -26.844 -8.844 1 87.06 382 SER A N 1
ATOM 3059 C CA . SER A 1 382 ? 17.781 -26.062 -8.945 1 87.06 382 SER A CA 1
ATOM 3060 C C . SER A 1 382 ? 18.531 -26.406 -10.227 1 87.06 382 SER A C 1
ATOM 3062 O O . SER A 1 382 ? 18.766 -27.578 -10.516 1 87.06 382 SER A O 1
ATOM 3064 N N . ILE A 1 383 ? 18.875 -25.406 -10.938 1 92.62 383 ILE A N 1
ATOM 3065 C CA . ILE A 1 383 ? 19.781 -25.578 -12.07 1 92.62 383 ILE A CA 1
ATOM 3066 C C . ILE A 1 383 ? 21.203 -25.781 -11.562 1 92.62 383 ILE A C 1
ATOM 3068 O O . ILE A 1 383 ? 21.625 -25.141 -10.602 1 92.62 383 ILE A O 1
ATOM 3072 N N . LYS A 1 384 ? 21.906 -26.688 -12.094 1 93.31 384 LYS A N 1
ATOM 3073 C CA . LYS A 1 384 ? 23.266 -26.984 -11.648 1 93.31 384 LYS A CA 1
ATOM 3074 C C . LYS A 1 384 ? 24.25 -26.875 -12.805 1 93.31 384 LYS A C 1
ATOM 3076 O O . LYS A 1 384 ? 23.859 -26.922 -13.977 1 93.31 384 LYS A O 1
ATOM 3081 N N . GLU A 1 385 ? 25.484 -26.734 -12.281 1 94 385 GLU A N 1
ATOM 3082 C CA . GLU A 1 385 ? 26.562 -26.828 -13.273 1 94 385 GLU A CA 1
ATOM 3083 C C . GLU A 1 385 ? 26.547 -28.172 -13.984 1 94 385 GLU A C 1
ATOM 3085 O O . GLU A 1 385 ? 26.375 -29.219 -13.352 1 94 385 GLU A O 1
ATOM 3090 N N . GLY A 1 386 ? 26.641 -28.094 -15.266 1 93.94 386 GLY A N 1
ATOM 3091 C CA . GLY A 1 386 ? 26.656 -29.328 -16.031 1 93.94 386 GLY A CA 1
ATOM 3092 C C . GLY A 1 386 ? 25.312 -29.625 -16.703 1 93.94 386 GLY A C 1
ATOM 3093 O O . GLY A 1 386 ? 25.25 -30.469 -17.594 1 93.94 3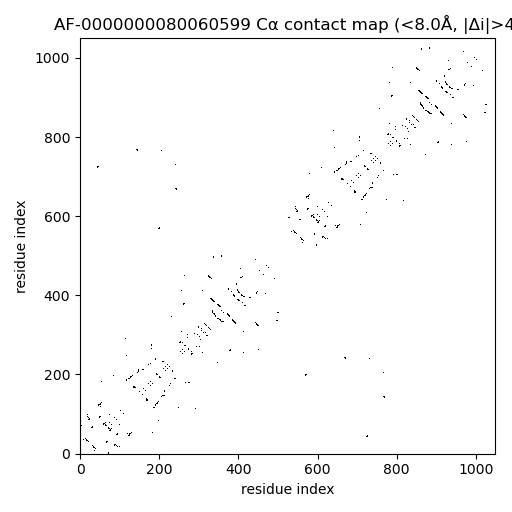86 GLY A O 1
ATOM 3094 N N . ASP A 1 387 ? 24.312 -28.922 -16.297 1 96.44 387 ASP A N 1
ATOM 3095 C CA . ASP A 1 387 ? 23.016 -29.094 -16.953 1 96.44 387 ASP A CA 1
ATOM 3096 C C . ASP A 1 387 ? 23.094 -28.688 -18.422 1 96.44 387 ASP A C 1
ATOM 3098 O O . ASP A 1 387 ? 23.938 -27.875 -18.797 1 96.44 387 ASP A O 1
ATOM 3102 N N . LEU A 1 388 ? 22.203 -29.234 -19.188 1 96.31 388 LEU A N 1
ATOM 3103 C CA . LEU A 1 388 ? 22.219 -28.984 -20.625 1 96.31 388 LEU A CA 1
ATOM 3104 C C . LEU A 1 388 ? 21.094 -28.031 -21.016 1 96.31 388 LEU A C 1
ATOM 3106 O O . LEU A 1 388 ? 19.984 -28.109 -20.484 1 96.31 388 LEU A O 1
ATOM 3110 N N . VAL A 1 389 ? 21.406 -27.141 -21.938 1 96.69 389 VAL A N 1
ATOM 3111 C CA . VAL A 1 389 ? 20.406 -26.281 -22.562 1 96.69 389 VAL A CA 1
ATOM 3112 C C . VAL A 1 389 ? 20 -26.859 -23.906 1 96.69 389 VAL A C 1
ATOM 3114 O O . VAL A 1 389 ? 20.844 -27.078 -24.781 1 96.69 389 VAL A O 1
ATOM 3117 N N . CYS A 1 390 ? 18.719 -27.094 -24.062 1 94.94 390 CYS A N 1
ATOM 3118 C CA . CYS A 1 390 ? 18.219 -27.734 -25.281 1 94.94 390 CYS A CA 1
ATOM 3119 C C . CYS A 1 390 ? 17.062 -26.938 -25.875 1 94.94 390 CYS A C 1
ATOM 3121 O O . CYS A 1 390 ? 16.375 -26.219 -25.156 1 94.94 390 CYS A O 1
ATOM 3123 N N . LEU A 1 391 ? 16.953 -27.078 -27.141 1 93.44 391 LEU A N 1
ATOM 3124 C CA . LEU A 1 391 ? 15.805 -26.531 -27.844 1 93.44 391 LEU A CA 1
ATOM 3125 C C . LEU A 1 391 ? 15.047 -27.641 -28.562 1 93.44 391 LEU A C 1
ATOM 3127 O O . LEU A 1 391 ? 15.539 -28.188 -29.547 1 93.44 391 LEU A O 1
ATOM 3131 N N . PHE A 1 392 ? 13.922 -27.906 -28.078 1 92.19 392 PHE A N 1
ATOM 3132 C CA . PHE A 1 392 ? 13.141 -28.969 -28.688 1 92.19 392 PHE A CA 1
ATOM 3133 C C . PHE A 1 392 ? 12.445 -28.484 -29.953 1 92.19 392 PHE A C 1
ATOM 3135 O O . PHE A 1 392 ? 12.109 -27.312 -30.078 1 92.19 392 PHE A O 1
ATOM 3142 N N . SER A 1 393 ? 12.211 -29.406 -30.812 1 87.56 393 SER A N 1
ATOM 3143 C CA . SER A 1 393 ? 11.594 -29.094 -32.094 1 87.56 393 SER A CA 1
ATOM 3144 C C . SER A 1 393 ? 10.227 -28.453 -31.906 1 87.56 393 SER A C 1
ATOM 3146 O O . SER A 1 393 ? 9.414 -28.938 -31.109 1 87.56 393 SER A O 1
ATOM 3148 N N . GLY A 1 394 ? 9.984 -27.375 -32.562 1 83 394 GLY A N 1
ATOM 3149 C CA . GLY A 1 394 ? 8.703 -26.703 -32.531 1 83 394 GLY A CA 1
ATOM 3150 C C . GLY A 1 394 ? 8.609 -25.672 -31.406 1 83 394 GLY A C 1
ATOM 3151 O O . GLY A 1 394 ? 7.684 -24.859 -31.375 1 83 394 GLY A O 1
ATOM 3152 N N . ALA A 1 395 ? 9.539 -25.781 -30.484 1 86.81 395 ALA A N 1
ATOM 3153 C CA . ALA A 1 395 ? 9.539 -24.844 -29.359 1 86.81 395 ALA A CA 1
ATOM 3154 C C . ALA A 1 395 ? 10.422 -23.641 -29.672 1 86.81 395 ALA A C 1
ATOM 3156 O O . ALA A 1 395 ? 11.344 -23.734 -30.484 1 86.81 395 ALA A O 1
ATOM 3157 N N . TRP A 1 396 ? 10.125 -22.531 -29.047 1 82 396 TRP A N 1
ATOM 3158 C CA . TRP A 1 396 ? 10.93 -21.328 -29.234 1 82 396 TRP A CA 1
ATOM 3159 C C . TRP A 1 396 ? 11.734 -21.016 -27.969 1 82 396 TRP A C 1
ATOM 3161 O O . TRP A 1 396 ? 12.727 -20.281 -28.031 1 82 396 TRP A O 1
ATOM 3171 N N . LYS A 1 397 ? 11.266 -21.547 -26.922 1 89.69 397 LYS A N 1
ATOM 3172 C CA . LYS A 1 397 ? 11.977 -21.344 -25.656 1 89.69 397 LYS A CA 1
ATOM 3173 C C . LYS A 1 397 ? 12.781 -22.594 -25.281 1 89.69 397 LYS A C 1
ATOM 3175 O O . LYS A 1 397 ? 12.258 -23.703 -25.281 1 89.69 397 LYS A O 1
ATOM 3180 N N . PRO A 1 398 ? 14.008 -22.328 -24.953 1 94.56 398 PRO A N 1
ATOM 3181 C CA . PRO A 1 398 ? 14.852 -23.469 -24.594 1 94.56 398 PRO A CA 1
ATOM 3182 C C . PRO A 1 398 ? 14.445 -24.109 -23.266 1 94.56 398 PRO A C 1
ATOM 3184 O O . PRO A 1 398 ? 13.711 -23.5 -22.484 1 94.56 398 PRO A O 1
ATOM 3187 N N . SER A 1 399 ? 14.875 -25.344 -23.109 1 96.62 399 SER A N 1
ATOM 3188 C CA . SER A 1 399 ? 14.719 -26.078 -21.859 1 96.62 399 SER A CA 1
ATOM 3189 C C . SER A 1 399 ? 16.062 -26.391 -21.234 1 96.62 399 SER A C 1
ATOM 3191 O O . SER A 1 399 ? 17.094 -26.391 -21.906 1 96.62 399 SER A O 1
ATOM 3193 N N . ILE A 1 400 ? 16.078 -26.516 -19.953 1 97.5 400 ILE A N 1
ATOM 3194 C CA . ILE A 1 400 ? 17.266 -26.953 -19.234 1 97.5 400 ILE A CA 1
ATOM 3195 C C . ILE A 1 400 ? 17.016 -28.312 -18.594 1 97.5 400 ILE A C 1
ATOM 3197 O O . ILE A 1 400 ? 16.047 -28.484 -17.859 1 97.5 400 ILE A O 1
ATOM 3201 N N . VAL A 1 401 ? 17.953 -29.281 -18.906 1 96.25 401 VAL A N 1
ATOM 3202 C CA . VAL A 1 401 ? 17.75 -30.656 -18.453 1 96.25 401 VAL A CA 1
ATOM 3203 C C . VAL A 1 401 ? 19.031 -31.172 -17.797 1 96.25 401 VAL A C 1
ATOM 3205 O O . VAL A 1 401 ? 20.125 -30.688 -18.078 1 96.25 401 VAL A O 1
ATOM 3208 N N . THR A 1 402 ? 18.859 -32.062 -16.891 1 95.31 402 THR A N 1
ATOM 3209 C CA . THR A 1 402 ? 19.984 -32.781 -16.281 1 95.31 402 THR A CA 1
ATOM 3210 C C . THR A 1 402 ? 20.109 -34.188 -16.859 1 95.31 402 THR A C 1
ATOM 3212 O O . THR A 1 402 ? 19.125 -34.906 -16.984 1 95.31 402 THR A O 1
ATOM 3215 N N . MET A 1 403 ? 21.312 -34.5 -17.266 1 92.81 403 MET A N 1
ATOM 3216 C CA . MET A 1 403 ? 21.562 -35.844 -17.812 1 92.81 403 MET A CA 1
ATOM 3217 C C . MET A 1 403 ? 21.656 -36.875 -16.688 1 92.81 403 MET A C 1
ATOM 3219 O O . MET A 1 403 ? 22.469 -36.719 -15.773 1 92.81 403 MET A O 1
ATOM 3223 N N . CYS A 1 404 ? 20.828 -37.812 -16.75 1 91.31 404 CYS A N 1
ATOM 3224 C CA . CYS A 1 404 ? 20.859 -38.969 -15.844 1 91.31 404 CYS A CA 1
ATOM 3225 C C . CYS A 1 404 ? 21.406 -40.188 -16.547 1 91.31 404 CYS A C 1
ATOM 3227 O O . CYS A 1 404 ? 22.109 -40.094 -17.547 1 91.31 404 CYS A O 1
ATOM 3229 N N . GLU A 1 405 ? 21.188 -41.406 -15.992 1 85.25 405 GLU A N 1
ATOM 3230 C CA . GLU A 1 405 ? 21.781 -42.594 -16.562 1 85.25 405 GLU A CA 1
ATOM 3231 C C . GLU A 1 405 ? 21.141 -42.938 -17.906 1 85.25 405 GLU A C 1
ATOM 3233 O O . GLU A 1 405 ? 21.844 -43.25 -18.875 1 85.25 405 GLU A O 1
ATOM 3238 N N . ASP A 1 406 ? 19.828 -42.906 -17.984 1 86.38 406 ASP A N 1
ATOM 3239 C CA . ASP A 1 406 ? 19.172 -43.375 -19.203 1 86.38 406 ASP A CA 1
ATOM 3240 C C . ASP A 1 406 ? 18.047 -42.406 -19.625 1 86.38 406 ASP A C 1
ATOM 3242 O O . ASP A 1 406 ? 17.203 -42.781 -20.453 1 86.38 406 ASP A O 1
ATOM 3246 N N . TYR A 1 407 ? 18.016 -41.281 -19.031 1 91.06 407 TYR A N 1
ATOM 3247 C CA . TYR A 1 407 ? 17.016 -40.281 -19.375 1 91.06 407 TYR A CA 1
ATOM 3248 C C . TYR A 1 407 ? 17.484 -38.875 -19 1 91.06 407 TYR A C 1
ATOM 3250 O O . TYR A 1 407 ? 18.578 -38.719 -18.469 1 91.06 407 TYR A O 1
ATOM 3258 N N . PHE A 1 408 ? 16.734 -37.875 -19.328 1 93.88 408 PHE A N 1
ATOM 3259 C CA . PHE A 1 408 ? 17.016 -36.5 -18.953 1 93.88 408 PHE A CA 1
ATOM 3260 C C . PHE A 1 408 ? 15.914 -35.938 -18.078 1 93.88 408 PHE A C 1
ATOM 3262 O O . PHE A 1 408 ? 14.734 -36.031 -18.422 1 93.88 408 PHE A O 1
ATOM 3269 N N . ALA A 1 409 ? 16.281 -35.438 -16.953 1 94.69 409 ALA A N 1
ATOM 3270 C CA . ALA A 1 409 ? 15.312 -34.812 -16.047 1 94.69 409 ALA A CA 1
ATOM 3271 C C . ALA A 1 409 ? 15.117 -33.344 -16.391 1 94.69 409 ALA A C 1
ATOM 3273 O O . ALA A 1 409 ? 16.078 -32.594 -16.484 1 94.69 409 ALA A O 1
ATOM 3274 N N . VAL A 1 410 ? 13.914 -32.969 -16.578 1 95.69 410 VAL A N 1
ATOM 3275 C CA . VAL A 1 410 ? 13.609 -31.578 -16.922 1 95.69 410 VAL A CA 1
ATOM 3276 C C . VAL A 1 410 ? 13.711 -30.703 -15.672 1 95.69 410 VAL A C 1
ATOM 3278 O O . VAL A 1 410 ? 13.031 -30.953 -14.672 1 95.69 410 VAL A O 1
ATOM 3281 N N . LYS A 1 411 ? 14.531 -29.656 -15.68 1 94.5 411 LYS A N 1
ATOM 3282 C CA . LYS A 1 411 ? 14.633 -28.672 -14.617 1 94.5 411 LYS A CA 1
ATOM 3283 C C . LYS A 1 411 ? 13.836 -27.406 -14.953 1 94.5 411 LYS A C 1
ATOM 3285 O O . LYS A 1 411 ? 13.203 -26.812 -14.078 1 94.5 411 LYS A O 1
ATOM 3290 N N . VAL A 1 412 ? 14.008 -27 -16.156 1 96.19 412 VAL A N 1
ATOM 3291 C CA . VAL A 1 412 ? 13.289 -25.859 -16.719 1 96.19 412 VAL A CA 1
ATOM 3292 C C . VAL A 1 412 ? 12.672 -26.234 -18.062 1 96.19 412 VAL A C 1
ATOM 3294 O O . VAL A 1 412 ? 13.391 -26.625 -18.984 1 96.19 412 VAL A O 1
ATOM 3297 N N . ILE A 1 413 ? 11.445 -26.141 -18.156 1 95.5 413 ILE A N 1
ATOM 3298 C CA . ILE A 1 413 ? 10.781 -26.547 -19.391 1 95.5 413 ILE A CA 1
ATOM 3299 C C . ILE A 1 413 ? 10.781 -25.391 -20.391 1 95.5 413 ILE A C 1
ATOM 3301 O O . ILE A 1 413 ? 10.859 -25.594 -21.594 1 95.5 413 ILE A O 1
ATOM 3305 N N . ASN A 1 414 ? 10.648 -24.172 -19.844 1 92.25 414 ASN A N 1
ATOM 3306 C CA . ASN A 1 414 ? 10.68 -22.953 -20.641 1 92.25 414 ASN A CA 1
ATOM 3307 C C . ASN A 1 414 ? 11.586 -21.891 -20.031 1 92.25 414 ASN A C 1
ATOM 3309 O O . ASN A 1 414 ? 11.18 -21.172 -19.125 1 92.25 414 ASN A O 1
ATOM 3313 N N . ALA A 1 415 ? 12.742 -21.734 -20.594 1 92.62 415 ALA A N 1
ATOM 3314 C CA . ALA A 1 415 ? 13.664 -20.703 -20.141 1 92.62 415 ALA A CA 1
ATOM 3315 C C . ALA A 1 415 ? 13.484 -19.406 -20.938 1 92.62 415 ALA A C 1
ATOM 3317 O O . ALA A 1 415 ? 13.422 -19.438 -22.172 1 92.62 415 ALA A O 1
ATOM 3318 N N . VAL A 1 416 ? 13.328 -18.375 -20.25 1 87.69 416 VAL A N 1
ATOM 3319 C CA . VAL A 1 416 ? 13.211 -17.062 -20.891 1 87.69 416 VAL A CA 1
ATOM 3320 C C . VAL A 1 416 ? 14.188 -16.078 -20.234 1 87.69 416 VAL A C 1
ATOM 3322 O O . VAL A 1 416 ? 14.164 -15.891 -19.016 1 87.69 416 VAL A O 1
ATOM 3325 N N . ASP A 1 417 ? 15.047 -15.492 -21.031 1 87.62 417 ASP A N 1
ATOM 3326 C CA . ASP A 1 417 ? 15.977 -14.492 -20.516 1 87.62 417 ASP A CA 1
ATOM 3327 C C . ASP A 1 417 ? 15.266 -13.188 -20.203 1 87.62 417 ASP A C 1
ATOM 3329 O O . ASP A 1 417 ? 14.656 -12.57 -21.094 1 87.62 417 ASP A O 1
ATOM 3333 N N . ARG A 1 418 ? 15.297 -12.836 -18.984 1 77.62 418 ARG A N 1
ATOM 3334 C CA . ARG A 1 418 ? 14.602 -11.641 -18.531 1 77.62 418 ARG A CA 1
ATOM 3335 C C . ARG A 1 418 ? 15.531 -10.43 -18.516 1 77.62 418 ARG A C 1
ATOM 3337 O O . ARG A 1 418 ? 15.273 -9.453 -17.812 1 77.62 418 ARG A O 1
ATOM 3344 N N . LYS A 1 419 ? 16.672 -10.359 -19.141 1 66.62 419 LYS A N 1
ATOM 3345 C CA . LYS A 1 419 ? 17.484 -9.148 -19.219 1 66.62 419 LYS A CA 1
ATOM 3346 C C . LYS A 1 419 ? 16.688 -7.992 -19.828 1 66.62 419 LYS A C 1
ATOM 3348 O O . LYS A 1 419 ? 15.719 -8.211 -20.562 1 66.62 419 LYS A O 1
ATOM 3353 N N . GLU A 1 420 ? 16.719 -6.691 -19.25 1 51.66 420 GLU A N 1
ATOM 3354 C CA . GLU A 1 420 ? 16.109 -5.449 -19.703 1 51.66 420 GLU A CA 1
ATOM 3355 C C . GLU A 1 420 ? 16.125 -5.34 -21.234 1 51.66 420 GLU A C 1
ATOM 3357 O O . GLU A 1 420 ? 15.812 -4.289 -21.781 1 51.66 420 GLU A O 1
ATOM 3362 N N . TRP A 1 421 ? 16.75 -6.113 -21.922 1 42.91 421 TRP A N 1
ATOM 3363 C CA . TRP A 1 421 ? 16.984 -5.672 -23.297 1 42.91 421 TRP A CA 1
ATOM 3364 C C . TRP A 1 421 ? 15.672 -5.395 -24.016 1 42.91 421 TRP A C 1
ATOM 3366 O O . TRP A 1 421 ? 14.625 -5.918 -23.625 1 42.91 421 TRP A O 1
ATOM 3376 N N . LYS A 1 422 ? 15.742 -4.41 -24.969 1 38.94 422 LYS A N 1
ATOM 3377 C CA . LYS A 1 422 ? 14.961 -4.152 -26.172 1 38.94 422 LYS A CA 1
ATOM 3378 C C . LYS A 1 422 ? 14.562 -5.457 -26.859 1 38.94 422 LYS A C 1
ATOM 3380 O O . LYS A 1 422 ? 15.367 -6.043 -27.594 1 38.94 422 LYS A O 1
ATOM 3385 N N . VAL A 1 423 ? 14.055 -6.254 -26.203 1 38.91 423 VAL A N 1
ATOM 3386 C CA . VAL A 1 423 ? 13.664 -7.426 -26.984 1 38.91 423 VAL A CA 1
ATOM 3387 C C . VAL A 1 423 ? 13.211 -6.996 -28.375 1 38.91 423 VAL A C 1
ATOM 3389 O O . VAL A 1 423 ? 12.141 -6.41 -28.531 1 38.91 423 VAL A O 1
ATOM 3392 N N . GLY A 1 424 ? 13.945 -6.301 -28.969 1 37.66 424 GLY A N 1
ATOM 3393 C CA . GLY A 1 424 ? 13.555 -6.266 -30.375 1 37.66 424 GLY A CA 1
ATOM 3394 C C . GLY A 1 424 ? 12.992 -7.586 -30.859 1 37.66 424 GLY A C 1
ATOM 3395 O O . GLY A 1 424 ? 13.305 -8.648 -30.312 1 37.66 424 GLY A O 1
ATOM 3396 N N . MET A 1 425 ? 11.734 -7.543 -31.297 1 42.16 425 MET A N 1
ATOM 3397 C CA . MET A 1 425 ? 11 -8.547 -32.062 1 42.16 425 MET A CA 1
ATOM 3398 C C . MET A 1 425 ? 11.953 -9.43 -32.844 1 42.16 425 MET A C 1
ATOM 3400 O O . MET A 1 425 ? 12.289 -9.117 -34 1 42.16 425 MET A O 1
ATOM 3404 N N . PHE A 1 426 ? 13.031 -9.719 -32.531 1 43.62 426 PHE A N 1
ATOM 3405 C CA . PHE A 1 426 ? 13.5 -10.734 -33.469 1 43.62 426 PHE A CA 1
ATOM 3406 C C . PHE A 1 426 ? 12.438 -11.797 -33.688 1 43.62 426 PHE A C 1
ATOM 3408 O O . PHE A 1 426 ? 11.953 -12.414 -32.75 1 43.62 426 PHE A O 1
ATOM 3415 N N . SER A 1 427 ? 11.594 -11.57 -34.594 1 46.22 427 SER A N 1
ATOM 3416 C CA . SER A 1 427 ? 10.398 -12.258 -35.062 1 46.22 427 SER A CA 1
ATOM 3417 C C . SER A 1 427 ? 10.586 -13.773 -35.031 1 46.22 427 SER A C 1
ATOM 3419 O O . SER A 1 427 ? 11.648 -14.289 -35.375 1 46.22 427 SER A O 1
ATOM 3421 N N . ASP A 1 428 ? 9.836 -14.492 -34.125 1 51.72 428 ASP A N 1
ATOM 3422 C CA . ASP A 1 428 ? 9.516 -15.914 -34.156 1 51.72 428 ASP A CA 1
ATOM 3423 C C . ASP A 1 428 ? 9.766 -16.5 -35.531 1 51.72 428 ASP A C 1
ATOM 3425 O O . ASP A 1 428 ? 10.234 -17.625 -35.656 1 51.72 428 ASP A O 1
ATOM 3429 N N . MET A 1 429 ? 9.617 -15.625 -36.469 1 51.75 429 MET A N 1
ATOM 3430 C CA . MET A 1 429 ? 9.672 -16.109 -37.844 1 51.75 429 MET A CA 1
ATOM 3431 C C . MET A 1 429 ? 11.102 -16.422 -38.25 1 51.75 429 MET A C 1
ATOM 3433 O O . MET A 1 429 ? 11.359 -17.438 -38.906 1 51.75 429 MET A O 1
ATOM 3437 N N . ILE A 1 430 ? 12.016 -15.602 -37.875 1 53.41 430 ILE A N 1
ATOM 3438 C CA . ILE A 1 430 ? 13.383 -15.797 -38.344 1 53.41 430 ILE A CA 1
ATOM 3439 C C . ILE A 1 430 ? 13.984 -17.047 -37.688 1 53.41 430 ILE A C 1
ATOM 3441 O O . ILE A 1 430 ? 14.688 -17.812 -38.344 1 53.41 430 ILE A O 1
ATOM 3445 N N . LEU A 1 431 ? 13.586 -17.219 -36.469 1 57.62 431 LEU A N 1
ATOM 3446 C CA . LEU A 1 431 ? 14.109 -18.391 -35.781 1 57.62 431 LEU A CA 1
ATOM 3447 C C . LEU A 1 431 ? 13.562 -19.672 -36.406 1 57.62 431 LEU A C 1
ATOM 3449 O O . LEU A 1 431 ? 14.281 -20.672 -36.531 1 57.62 431 LEU A O 1
ATOM 3453 N N . GLN A 1 432 ? 12.289 -19.594 -36.844 1 57.97 432 GLN A N 1
ATOM 3454 C CA . GLN A 1 432 ? 11.672 -20.781 -37.406 1 57.97 432 GLN A CA 1
ATOM 3455 C C . GLN A 1 432 ? 12.375 -21.188 -38.719 1 57.97 432 GLN A C 1
ATOM 3457 O O . GLN A 1 432 ? 12.617 -22.359 -38.938 1 57.97 432 GLN A O 1
ATOM 3462 N N . ASP A 1 433 ? 12.586 -20.219 -39.531 1 58.31 433 ASP A N 1
ATOM 3463 C CA . ASP A 1 433 ? 13.18 -20.531 -40.812 1 58.31 433 ASP A CA 1
ATOM 3464 C C . ASP A 1 433 ? 14.602 -21.062 -40.656 1 58.31 433 ASP A C 1
ATOM 3466 O O . ASP A 1 433 ? 15.008 -21.984 -41.375 1 58.31 433 ASP A O 1
ATOM 3470 N N . LEU A 1 434 ? 15.273 -20.531 -39.688 1 56.38 434 LEU A N 1
ATOM 3471 C CA . LEU A 1 434 ? 16.672 -20.906 -39.5 1 56.38 434 LEU A CA 1
ATOM 3472 C C . LEU A 1 434 ? 16.781 -22.297 -38.875 1 56.38 434 LEU A C 1
ATOM 3474 O O . LEU A 1 434 ? 17.703 -23.047 -39.219 1 56.38 434 LEU A O 1
ATOM 3478 N N . LEU A 1 435 ? 15.805 -22.641 -38.125 1 60.56 435 LEU A N 1
ATOM 3479 C CA . LEU A 1 435 ? 15.828 -23.938 -37.469 1 60.56 435 LEU A CA 1
ATOM 3480 C C . LEU A 1 435 ? 15.492 -25.047 -38.438 1 60.56 435 LEU A C 1
ATOM 3482 O O . LEU A 1 435 ? 15.945 -26.188 -38.281 1 60.56 435 LEU A O 1
ATOM 3486 N N . GLN A 1 436 ? 14.727 -24.781 -39.469 1 58.81 436 GLN A N 1
ATOM 3487 C CA . GLN A 1 436 ? 14.352 -25.797 -40.438 1 58.81 436 GLN A CA 1
ATOM 3488 C C . GLN A 1 436 ? 15.555 -26.25 -41.25 1 58.81 436 GLN A C 1
ATOM 3490 O O . GLN A 1 436 ? 15.594 -27.375 -41.75 1 58.81 436 GLN A O 1
ATOM 3495 N N . SER A 1 437 ? 16.531 -25.406 -41.312 1 54.69 437 SER A N 1
ATOM 3496 C CA . SER A 1 437 ? 17.625 -25.734 -42.219 1 54.69 437 SER A CA 1
ATOM 3497 C C . SER A 1 437 ? 18.641 -26.672 -41.562 1 54.69 437 SER A C 1
ATOM 3499 O O . SER A 1 437 ? 19.406 -27.344 -42.25 1 54.69 437 SER A O 1
ATOM 3501 N N . GLU A 1 438 ? 18.781 -26.75 -40.25 1 58.59 438 GLU A N 1
ATOM 3502 C CA . GLU A 1 438 ? 19.797 -27.578 -39.625 1 58.59 438 GLU A CA 1
ATOM 3503 C C . GLU A 1 438 ? 19.188 -28.828 -39 1 58.59 438 GLU A C 1
ATOM 3505 O O . GLU A 1 438 ? 19.328 -29.062 -37.781 1 58.59 438 GLU A O 1
ATOM 3510 N N . LYS A 1 439 ? 18.5 -29.688 -39.812 1 60.78 439 LYS A N 1
ATOM 3511 C CA . LYS A 1 439 ? 17.844 -30.906 -39.344 1 60.78 439 LYS A CA 1
ATOM 3512 C C . LYS A 1 439 ? 18.875 -31.938 -38.875 1 60.78 439 LYS A C 1
ATOM 3514 O O . LYS A 1 439 ? 18.578 -32.75 -38 1 60.78 439 LYS A O 1
ATOM 3519 N N . THR A 1 440 ? 20.094 -31.922 -39.312 1 60.91 440 THR A N 1
ATOM 3520 C CA . THR A 1 440 ? 21.062 -32.969 -39.031 1 60.91 440 THR A CA 1
ATOM 3521 C C . THR A 1 440 ? 21.547 -32.938 -37.594 1 60.91 440 THR A C 1
ATOM 3523 O O . THR A 1 440 ? 22.109 -33.906 -37.094 1 60.91 440 THR A O 1
ATOM 3526 N N . SER A 1 441 ? 21.141 -31.953 -36.812 1 78.75 441 SER A N 1
ATOM 3527 C CA . SER A 1 441 ? 21.719 -31.828 -35.469 1 78.75 441 SER A CA 1
ATOM 3528 C C . SER A 1 441 ? 20.688 -32.062 -34.375 1 78.75 441 SER A C 1
ATOM 3530 O O . SER A 1 441 ? 20.969 -31.859 -33.188 1 78.75 441 SER A O 1
ATOM 3532 N N . LEU A 1 442 ? 19.641 -32.781 -34.844 1 86.94 442 LEU A N 1
ATOM 3533 C CA . LEU A 1 442 ? 18.609 -33.062 -33.875 1 86.94 442 LEU A CA 1
ATOM 3534 C C . LEU A 1 442 ? 18.906 -34.375 -33.125 1 86.94 442 LEU A C 1
ATOM 3536 O O . LEU A 1 442 ? 19.344 -35.344 -33.75 1 86.94 442 LEU A O 1
ATOM 3540 N N . ARG A 1 443 ? 18.734 -34.344 -31.859 1 89.06 443 ARG A N 1
ATOM 3541 C CA . ARG A 1 443 ? 18.922 -35.531 -31.016 1 89.06 443 ARG A CA 1
ATOM 3542 C C . ARG A 1 443 ? 17.594 -35.969 -30.391 1 89.06 443 ARG A C 1
ATOM 3544 O O . ARG A 1 443 ? 16.781 -35.125 -29.984 1 89.06 443 ARG A O 1
ATOM 3551 N N . GLU A 1 444 ? 17.375 -37.281 -30.422 1 90.25 444 GLU A N 1
ATOM 3552 C CA . GLU A 1 444 ? 16.219 -37.812 -29.703 1 90.25 444 GLU A CA 1
ATOM 3553 C C . GLU A 1 444 ? 16.5 -37.906 -28.203 1 90.25 444 GLU A C 1
ATOM 3555 O O . GLU A 1 444 ? 17.531 -38.438 -27.797 1 90.25 444 GLU A O 1
ATOM 3560 N N . MET A 1 445 ? 15.625 -37.406 -27.391 1 91.5 445 MET A N 1
ATOM 3561 C CA . MET A 1 445 ? 15.828 -37.375 -25.938 1 91.5 445 MET A CA 1
ATOM 3562 C C . MET A 1 445 ? 14.594 -37.906 -25.219 1 91.5 445 MET A C 1
ATOM 3564 O O . MET A 1 445 ? 13.461 -37.656 -25.641 1 91.5 445 MET A O 1
ATOM 3568 N N . LEU A 1 446 ? 14.852 -38.75 -24.234 1 92.56 446 LEU A N 1
ATOM 3569 C CA . LEU A 1 446 ? 13.828 -39.156 -23.297 1 92.56 446 LEU A CA 1
ATOM 3570 C C . LEU A 1 446 ? 13.844 -38.281 -22.047 1 92.56 446 LEU A C 1
ATOM 3572 O O . LEU A 1 446 ? 14.836 -38.25 -21.328 1 92.56 446 LEU A O 1
ATOM 3576 N N . LEU A 1 447 ? 12.734 -37.625 -21.844 1 93.94 447 LEU A N 1
ATOM 3577 C CA . LEU A 1 447 ? 12.664 -36.625 -20.781 1 93.94 447 LEU A CA 1
ATOM 3578 C C . LEU A 1 447 ? 11.695 -37.094 -19.688 1 93.94 447 LEU A C 1
ATOM 3580 O O . LEU A 1 447 ? 10.703 -37.75 -19.969 1 93.94 447 LEU A O 1
ATOM 3584 N N . VAL A 1 448 ? 12.016 -36.812 -18.438 1 94.62 448 VAL A N 1
ATOM 3585 C CA . VAL A 1 448 ? 11.102 -36.969 -17.312 1 94.62 448 VAL A CA 1
ATOM 3586 C C . VAL A 1 448 ? 10.852 -35.625 -16.641 1 94.62 448 VAL A C 1
ATOM 3588 O O . VAL A 1 448 ? 11.797 -34.938 -16.234 1 94.62 448 VAL A O 1
ATOM 3591 N N . TRP A 1 449 ? 9.648 -35.219 -16.688 1 95.19 449 TRP A N 1
ATOM 3592 C CA . TRP A 1 449 ? 9.219 -34 -16 1 95.19 449 TRP A CA 1
ATOM 3593 C C . TRP A 1 449 ? 8.438 -34.344 -14.734 1 95.19 449 TRP A C 1
ATOM 3595 O O . TRP A 1 449 ? 7.242 -34.625 -14.789 1 95.19 449 TRP A O 1
ATOM 3605 N N . ASN A 1 450 ? 9.102 -34.281 -13.539 1 93.19 450 ASN A N 1
ATOM 3606 C CA . ASN A 1 450 ? 8.57 -34.719 -12.258 1 93.19 450 ASN A CA 1
ATOM 3607 C C . ASN A 1 450 ? 8.219 -33.562 -11.352 1 93.19 450 ASN A C 1
ATOM 3609 O O . ASN A 1 450 ? 9.109 -32.812 -10.914 1 93.19 450 ASN A O 1
ATOM 3613 N N . TRP A 1 451 ? 6.887 -33.406 -11.102 1 92.12 451 TRP A N 1
ATOM 3614 C CA . TRP A 1 451 ? 6.426 -32.344 -10.227 1 92.12 451 TRP A CA 1
ATOM 3615 C C . TRP A 1 451 ? 6.375 -32.812 -8.773 1 92.12 451 TRP A C 1
ATOM 3617 O O . TRP A 1 451 ? 6.145 -32 -7.871 1 92.12 451 TRP A O 1
ATOM 3627 N N . GLU A 1 452 ? 6.441 -34.094 -8.547 1 82.25 452 GLU A N 1
ATOM 3628 C CA . GLU A 1 452 ? 6.273 -34.656 -7.215 1 82.25 452 GLU A CA 1
ATOM 3629 C C . GLU A 1 452 ? 7.539 -34.469 -6.375 1 82.25 452 GLU A C 1
ATOM 3631 O O . GLU A 1 452 ? 7.555 -34.812 -5.191 1 82.25 452 GLU A O 1
ATOM 3636 N N . VAL A 1 453 ? 8.453 -33.969 -6.914 1 59.88 453 VAL A N 1
ATOM 3637 C CA . VAL A 1 453 ? 9.75 -34.031 -6.254 1 59.88 453 VAL A CA 1
ATOM 3638 C C . VAL A 1 453 ? 9.602 -33.656 -4.781 1 59.88 453 VAL A C 1
ATOM 3640 O O . VAL A 1 453 ? 9.039 -32.594 -4.453 1 59.88 453 VAL A O 1
ATOM 3643 N N . SER A 1 454 ? 9.383 -34.656 -4 1 51.66 454 SER A N 1
ATOM 3644 C CA . SER A 1 454 ? 9.289 -34.844 -2.557 1 51.66 454 SER A CA 1
ATOM 3645 C C . SER A 1 454 ? 10.156 -33.812 -1.816 1 51.66 454 SER A C 1
ATOM 3647 O O . SER A 1 454 ? 11.32 -33.625 -2.17 1 51.66 454 SER A O 1
ATOM 3649 N N . ARG A 1 455 ? 9.648 -32.781 -1.246 1 45.72 455 ARG A N 1
ATOM 3650 C CA . ARG A 1 455 ? 10.359 -32.125 -0.148 1 45.72 455 ARG A CA 1
ATOM 3651 C C . ARG A 1 455 ? 10.984 -33.156 0.786 1 45.72 455 ARG A C 1
ATOM 3653 O O . ARG A 1 455 ? 10.383 -33.531 1.802 1 45.72 455 ARG A O 1
ATOM 3660 N N . ALA A 1 456 ? 11.242 -34.281 0.526 1 38.12 456 ALA A N 1
ATOM 3661 C CA . ALA A 1 456 ? 11.875 -35.031 1.616 1 38.12 456 ALA A CA 1
ATOM 3662 C C . ALA A 1 456 ? 12.852 -34.125 2.379 1 38.12 456 ALA A C 1
ATOM 3664 O O . ALA A 1 456 ? 13.57 -33.312 1.778 1 38.12 456 ALA A O 1
ATOM 3665 N N . ASN A 1 457 ? 12.5 -33.875 3.609 1 36.84 457 ASN A N 1
ATOM 3666 C CA . ASN A 1 457 ? 13.266 -33.375 4.742 1 36.84 457 ASN A CA 1
ATOM 3667 C C . ASN A 1 457 ? 14.758 -33.625 4.574 1 36.84 457 ASN A C 1
ATOM 3669 O O . ASN A 1 457 ? 15.453 -33.938 5.539 1 36.84 457 ASN A O 1
ATOM 3673 N N . SER A 1 458 ? 15.281 -34.25 3.646 1 35.97 458 SER A N 1
ATOM 3674 C CA . SER A 1 458 ? 16.672 -34.594 3.904 1 35.97 458 SER A CA 1
ATOM 3675 C C . SER A 1 458 ? 17.469 -33.375 4.395 1 35.97 458 SER A C 1
ATOM 3677 O O . SER A 1 458 ? 17.375 -32.281 3.822 1 35.97 458 SER A O 1
ATOM 3679 N N . VAL A 1 459 ? 17.734 -33.25 5.59 1 37.09 459 VAL A N 1
ATOM 3680 C CA . VAL A 1 459 ? 18.766 -32.5 6.312 1 37.09 459 VAL A CA 1
ATOM 3681 C C . VAL A 1 459 ? 19.828 -32 5.332 1 37.09 459 VAL A C 1
ATOM 3683 O O . VAL A 1 459 ? 20.516 -31.031 5.602 1 37.09 459 VAL A O 1
ATOM 3686 N N . GLU A 1 460 ? 20.438 -32.969 4.535 1 36.97 460 GLU A N 1
ATOM 3687 C CA . GLU A 1 460 ? 21.578 -32.469 3.783 1 36.97 460 GLU A CA 1
ATOM 3688 C C . GLU A 1 460 ? 21.156 -31.406 2.756 1 36.97 460 GLU A C 1
ATOM 3690 O O . GLU A 1 460 ? 19.969 -31.297 2.436 1 36.97 460 GLU A O 1
ATOM 3695 N N . GLU A 1 461 ? 22.031 -30.922 1.839 1 37.28 461 GLU A N 1
ATOM 3696 C CA . GLU A 1 461 ? 21.984 -29.812 0.894 1 37.28 461 GLU A CA 1
ATOM 3697 C C . GLU A 1 461 ? 20.734 -29.875 0.023 1 37.28 461 GLU A C 1
ATOM 3699 O O . GLU A 1 461 ? 20.469 -30.891 -0.624 1 37.28 461 GLU A O 1
ATOM 3704 N N . GLY A 1 462 ? 19.531 -29.109 0.162 1 41.09 462 GLY A N 1
ATOM 3705 C CA . GLY A 1 462 ? 18.422 -28.5 -0.526 1 41.09 462 GLY A CA 1
ATOM 3706 C C . GLY A 1 462 ? 18.109 -29.141 -1.866 1 41.09 462 GLY A C 1
ATOM 3707 O O . GLY A 1 462 ? 17.406 -28.562 -2.691 1 41.09 462 GLY A O 1
ATOM 3708 N N . GLN A 1 463 ? 18.875 -30.016 -2.463 1 48.09 463 GLN A N 1
ATOM 3709 C CA . GLN A 1 463 ? 18.781 -30.344 -3.883 1 48.09 463 GLN A CA 1
ATOM 3710 C C . GLN A 1 463 ? 17.781 -31.453 -4.129 1 48.09 463 GLN A C 1
ATOM 3712 O O . GLN A 1 463 ? 17.844 -32.5 -3.482 1 48.09 463 GLN A O 1
ATOM 3717 N N . LEU A 1 464 ? 16.5 -31.234 -4.57 1 54.44 464 LEU A N 1
ATOM 3718 C CA . LEU A 1 464 ? 15.641 -32.25 -5.172 1 54.44 464 LEU A CA 1
ATOM 3719 C C . LEU A 1 464 ? 16.469 -33.312 -5.863 1 54.44 464 LEU A C 1
ATOM 3721 O O . LEU A 1 464 ? 17.25 -33.031 -6.766 1 54.44 464 LEU A O 1
ATOM 3725 N N . GLN A 1 465 ? 16.672 -34.531 -5.199 1 62.41 465 GLN A N 1
ATOM 3726 C CA . GLN A 1 465 ? 17.516 -35.594 -5.734 1 62.41 465 GLN A CA 1
ATOM 3727 C C . GLN A 1 465 ? 16.875 -36.219 -6.957 1 62.41 465 GLN A C 1
ATOM 3729 O O . GLN A 1 465 ? 15.758 -36.75 -6.883 1 62.41 465 GLN A O 1
ATOM 3734 N N . VAL A 1 466 ? 17.328 -35.906 -8.125 1 70.88 466 VAL A N 1
ATOM 3735 C CA . VAL A 1 466 ? 16.984 -36.562 -9.391 1 70.88 466 VAL A CA 1
ATOM 3736 C C . VAL A 1 466 ? 17.406 -38.031 -9.352 1 70.88 466 VAL A C 1
ATOM 3738 O O . VAL A 1 466 ? 18.516 -38.344 -8.922 1 70.88 466 VAL A O 1
ATOM 3741 N N . SER A 1 467 ? 16.391 -38.938 -9.578 1 77.5 467 SER A N 1
ATOM 3742 C CA . SER A 1 467 ? 16.688 -40.375 -9.648 1 77.5 467 SER A CA 1
ATOM 3743 C C . SER A 1 467 ? 17.734 -40.656 -10.719 1 77.5 467 SER A C 1
ATOM 3745 O O . SER A 1 467 ? 17.766 -40 -11.758 1 77.5 467 SER A O 1
ATOM 3747 N N . LYS A 1 468 ? 18.484 -41.625 -10.469 1 79.56 468 LYS A N 1
ATOM 3748 C CA . LYS A 1 468 ? 19.578 -41.938 -11.383 1 79.56 468 LYS A CA 1
ATOM 3749 C C . LYS A 1 468 ? 19.062 -42.656 -12.633 1 79.56 468 LYS A C 1
ATOM 3751 O O . LYS A 1 468 ? 19.484 -42.344 -13.75 1 79.56 468 LYS A O 1
ATOM 3756 N N . SER A 1 469 ? 18.094 -43.562 -12.422 1 84.94 469 SER A N 1
ATOM 3757 C CA . SER A 1 469 ? 17.578 -44.312 -13.562 1 84.94 469 SER A CA 1
ATOM 3758 C C . SER A 1 469 ? 16.109 -44.031 -13.812 1 84.94 469 SER A C 1
ATOM 3760 O O . SER A 1 469 ? 15.391 -43.594 -12.906 1 84.94 469 SER A O 1
ATOM 3762 N N . LEU A 1 470 ? 15.758 -44.25 -15.062 1 86.88 470 LEU A N 1
ATOM 3763 C CA . LEU A 1 470 ? 14.367 -44.062 -15.453 1 86.88 470 LEU A CA 1
ATOM 3764 C C . LEU A 1 470 ? 13.445 -44.969 -14.633 1 86.88 470 LEU A C 1
ATOM 3766 O O . LEU A 1 470 ? 12.359 -44.562 -14.227 1 86.88 470 LEU A O 1
ATOM 3770 N N . ARG A 1 471 ? 13.891 -46.219 -14.383 1 83.56 471 ARG A N 1
ATOM 3771 C CA . ARG A 1 471 ? 13.109 -47.188 -13.617 1 83.56 471 ARG A CA 1
ATOM 3772 C C . ARG A 1 471 ? 12.875 -46.719 -12.188 1 83.56 471 ARG A C 1
ATOM 3774 O O . ARG A 1 471 ? 11.812 -46.938 -11.617 1 83.56 471 ARG A O 1
ATOM 3781 N N . ASP A 1 472 ? 13.828 -46.031 -11.734 1 85 472 ASP A N 1
ATOM 3782 C CA . ASP A 1 472 ? 13.703 -45.5 -10.391 1 85 472 ASP A CA 1
ATOM 3783 C C . ASP A 1 472 ? 12.805 -44.25 -10.383 1 85 472 ASP A C 1
ATOM 3785 O O . ASP A 1 472 ? 12.078 -44 -9.422 1 85 472 ASP A O 1
ATOM 3789 N N .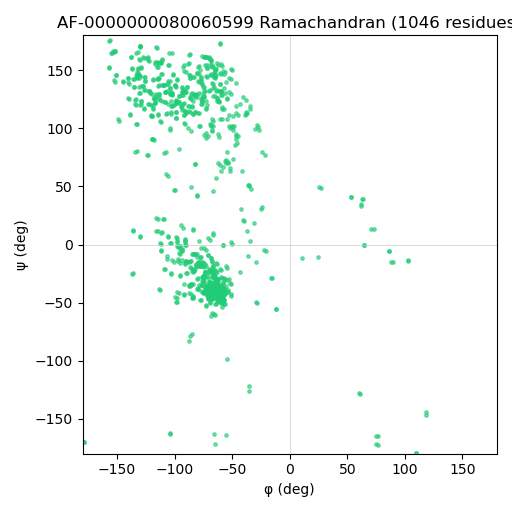 ALA A 1 473 ? 12.93 -43.531 -11.469 1 85.31 473 ALA A N 1
ATOM 3790 C CA . ALA A 1 473 ? 12.172 -42.312 -11.547 1 85.31 473 ALA A CA 1
ATOM 3791 C C . ALA A 1 473 ? 10.695 -42.594 -11.812 1 85.31 473 ALA A C 1
ATOM 3793 O O . ALA A 1 473 ? 9.82 -41.938 -11.234 1 85.31 473 ALA A O 1
ATOM 3794 N N . VAL A 1 474 ? 10.445 -43.562 -12.727 1 90.12 474 VAL A N 1
ATOM 3795 C CA . VAL A 1 474 ? 9.078 -43.906 -13.102 1 90.12 474 VAL A CA 1
ATOM 3796 C C . VAL A 1 474 ? 8.906 -45.438 -13.078 1 90.12 474 VAL A C 1
ATOM 3798 O O . VAL A 1 474 ? 8.773 -46.062 -14.133 1 90.12 474 VAL A O 1
ATOM 3801 N N . PRO A 1 475 ? 8.711 -46 -11.93 1 81.56 475 PRO A N 1
ATOM 3802 C CA . PRO A 1 475 ? 8.648 -47.438 -11.805 1 81.56 475 PRO A CA 1
ATOM 3803 C C . PRO A 1 475 ? 7.426 -48.031 -12.508 1 81.56 475 PRO A C 1
ATOM 3805 O O . PRO A 1 475 ? 7.426 -49.219 -12.844 1 81.56 475 PRO A O 1
ATOM 3808 N N . TYR A 1 476 ? 6.48 -47.344 -12.789 1 80.75 476 TYR A N 1
ATOM 3809 C CA . TYR A 1 476 ? 5.234 -47.875 -13.352 1 80.75 476 TYR A CA 1
ATOM 3810 C C . TYR A 1 476 ? 5.215 -47.688 -14.867 1 80.75 476 TYR A C 1
ATOM 3812 O O . TYR A 1 476 ? 4.215 -48 -15.516 1 80.75 476 TYR A O 1
ATOM 3820 N N . LEU A 1 477 ? 6.387 -47.219 -15.367 1 83.31 477 LEU A N 1
ATOM 3821 C CA . LEU A 1 477 ? 6.469 -47.062 -16.812 1 83.31 477 LEU A CA 1
ATOM 3822 C C . LEU A 1 477 ? 6.547 -48.406 -17.516 1 83.31 477 LEU A C 1
ATOM 3824 O O . LEU A 1 477 ? 7.398 -49.25 -17.172 1 83.31 477 LEU A O 1
ATOM 3828 N N . GLU A 1 478 ? 5.695 -48.812 -18.375 1 71.06 478 GLU A N 1
ATOM 3829 C CA . GLU A 1 478 ? 5.637 -50.125 -19.047 1 71.06 478 GLU A CA 1
ATOM 3830 C C . GLU A 1 478 ? 6.367 -50.062 -20.391 1 71.06 478 GLU A C 1
ATOM 3832 O O . GLU A 1 478 ? 6.77 -51.125 -20.922 1 71.06 478 GLU A O 1
ATOM 3837 N N . ILE A 1 479 ? 6.691 -48.906 -20.906 1 64.94 479 ILE A N 1
ATOM 3838 C CA . ILE A 1 479 ? 7.223 -48.844 -22.266 1 64.94 479 ILE A CA 1
ATOM 3839 C C . ILE A 1 479 ? 8.742 -49.031 -22.234 1 64.94 479 ILE A C 1
ATOM 3841 O O . ILE A 1 479 ? 9.43 -48.406 -21.422 1 64.94 479 ILE A O 1
ATOM 3845 N N . ASP A 1 480 ? 9.281 -50.125 -22.812 1 60.47 480 ASP A N 1
ATOM 3846 C CA . ASP A 1 480 ? 10.711 -50.375 -22.984 1 60.47 480 ASP A CA 1
ATOM 3847 C C . ASP A 1 480 ? 11.305 -49.438 -24.047 1 60.47 480 ASP A C 1
ATOM 3849 O O . ASP A 1 480 ? 10.984 -49.562 -25.234 1 60.47 480 ASP A O 1
ATOM 3853 N N . PHE A 1 481 ? 11.844 -48.312 -23.672 1 60.34 481 PHE A N 1
ATOM 3854 C CA . PHE A 1 481 ? 12.438 -47.375 -24.609 1 60.34 481 PHE A CA 1
ATOM 3855 C C . PHE A 1 481 ? 13.867 -47.75 -24.938 1 60.34 481 PHE A C 1
ATOM 3857 O O . PHE A 1 481 ? 14.617 -46.969 -25.516 1 60.34 481 PHE A O 1
ATOM 3864 N N . GLU A 1 482 ? 14.484 -49 -24.641 1 56.66 482 GLU A N 1
ATOM 3865 C CA . GLU A 1 482 ? 15.883 -49.344 -24.453 1 56.66 482 GLU A CA 1
ATOM 3866 C C . GLU A 1 482 ? 16.656 -49.219 -25.766 1 56.66 482 GLU A C 1
ATOM 3868 O O . GLU A 1 482 ? 17.766 -48.656 -25.781 1 56.66 482 GLU A O 1
ATOM 3873 N N . ARG A 1 483 ? 16.391 -49.906 -26.812 1 52 483 ARG A N 1
ATOM 3874 C CA . ARG A 1 483 ? 17.438 -50.219 -27.781 1 52 483 ARG A CA 1
ATOM 3875 C C . ARG A 1 483 ? 17.969 -48.969 -28.469 1 52 483 ARG A C 1
ATOM 3877 O O . ARG A 1 483 ? 19.172 -48.781 -28.562 1 52 483 ARG A O 1
ATOM 3884 N N . LYS A 1 484 ? 17.281 -48.125 -29.203 1 58.03 484 LYS A N 1
ATOM 3885 C CA . LYS A 1 484 ? 17.672 -47 -30.047 1 58.03 484 LYS A CA 1
ATOM 3886 C C . LYS A 1 484 ? 18.188 -45.844 -29.203 1 58.03 484 LYS A C 1
ATOM 3888 O O . LYS A 1 484 ? 18.984 -45.031 -29.688 1 58.03 484 LYS A O 1
ATOM 3893 N N . ARG A 1 485 ? 18.266 -46.062 -27.906 1 68.19 485 ARG A N 1
ATOM 3894 C CA . ARG A 1 485 ? 18.531 -44.938 -27.031 1 68.19 485 ARG A CA 1
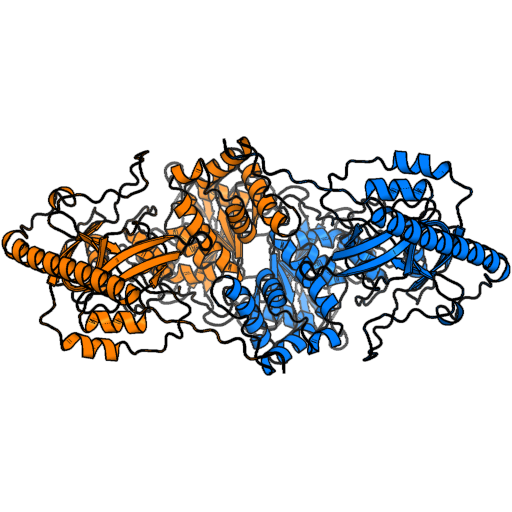ATOM 3895 C C . ARG A 1 485 ? 20.016 -44.812 -26.719 1 68.19 485 ARG A C 1
ATOM 3897 O O . ARG A 1 485 ? 20.547 -43.688 -26.609 1 68.19 485 ARG A O 1
ATOM 3904 N N . GLN A 1 486 ? 20.672 -45.938 -26.797 1 72.69 486 GLN A N 1
ATOM 3905 C CA . GLN A 1 486 ? 22.094 -45.875 -26.453 1 72.69 486 GLN A CA 1
ATOM 3906 C C . GLN A 1 486 ? 22.875 -45.062 -27.484 1 72.69 486 GLN A C 1
ATOM 3908 O O . GLN A 1 486 ? 23.766 -44.281 -27.125 1 72.69 486 GLN A O 1
ATOM 3913 N N . HIS A 1 487 ? 22.453 -45.25 -28.703 1 77.88 487 HIS A N 1
ATOM 3914 C CA . HIS A 1 487 ? 23.141 -44.531 -29.766 1 77.88 487 HIS A CA 1
ATOM 3915 C C . HIS A 1 487 ? 22.938 -43.031 -29.641 1 77.88 487 HIS A C 1
ATOM 3917 O O . HIS A 1 487 ? 23.875 -42.25 -29.797 1 77.88 487 HIS A O 1
ATOM 3923 N N . GLU A 1 488 ? 21.781 -42.688 -29.359 1 82.56 488 GLU A N 1
ATOM 3924 C CA . GLU A 1 488 ? 21.453 -41.281 -29.25 1 82.56 488 GLU A CA 1
ATOM 3925 C C . GLU A 1 488 ? 22.188 -40.625 -28.062 1 82.56 488 GLU A C 1
ATOM 3927 O O . GLU A 1 488 ? 22.641 -39.5 -28.156 1 82.56 488 GLU A O 1
ATOM 3932 N N . VAL A 1 489 ? 22.312 -41.344 -27.047 1 82.94 489 VAL A N 1
ATOM 3933 C CA . VAL A 1 489 ? 22.984 -40.812 -25.844 1 82.94 489 VAL A CA 1
ATOM 3934 C C . VAL A 1 489 ? 24.469 -40.594 -26.141 1 82.94 489 VAL A C 1
ATOM 3936 O O . VAL A 1 489 ? 25.062 -39.625 -25.688 1 82.94 489 VAL A O 1
ATOM 3939 N N . GLU A 1 490 ? 24.984 -41.5 -26.906 1 82.62 490 GLU A N 1
ATOM 3940 C CA . GLU A 1 490 ? 26.391 -41.375 -27.281 1 82.62 490 GLU A CA 1
ATOM 3941 C C . GLU A 1 490 ? 26.609 -40.094 -28.109 1 82.62 490 GLU A C 1
ATOM 3943 O O . GLU A 1 490 ? 27.625 -39.406 -27.953 1 82.62 490 GLU A O 1
ATOM 3948 N N . LEU A 1 491 ? 25.688 -39.875 -28.938 1 85.5 491 LEU A N 1
ATOM 3949 C CA . LEU A 1 491 ? 25.781 -38.656 -29.75 1 85.5 491 LEU A CA 1
ATOM 3950 C C . LEU A 1 491 ? 25.688 -37.406 -28.891 1 85.5 491 LEU A C 1
ATOM 3952 O O . LEU A 1 491 ? 26.375 -36.438 -29.156 1 85.5 491 LEU A O 1
ATOM 3956 N N . ILE A 1 492 ? 24.875 -37.469 -27.938 1 88.56 492 ILE A N 1
ATOM 3957 C CA . ILE A 1 492 ? 24.703 -36.312 -27.047 1 88.56 492 ILE A CA 1
ATOM 3958 C C . ILE A 1 492 ? 25.969 -36.094 -26.219 1 88.56 492 ILE A C 1
ATOM 3960 O O . ILE A 1 492 ? 26.406 -34.969 -26.016 1 88.56 492 ILE A O 1
ATOM 3964 N N . ILE A 1 493 ? 26.562 -37.156 -25.797 1 86.31 493 ILE A N 1
ATOM 3965 C CA . ILE A 1 493 ? 27.812 -37.094 -25.047 1 86.31 493 ILE A CA 1
ATOM 3966 C C . ILE A 1 493 ? 28.906 -36.469 -25.906 1 86.31 493 ILE A C 1
ATOM 3968 O O . ILE A 1 493 ? 29.703 -35.656 -25.422 1 86.31 493 ILE A O 1
ATOM 3972 N N . LYS A 1 494 ? 28.859 -36.812 -27.156 1 86.12 494 LYS A N 1
ATOM 3973 C CA . LYS A 1 494 ? 29.797 -36.188 -28.094 1 86.12 494 LYS A CA 1
ATOM 3974 C C . LYS A 1 494 ? 29.578 -34.688 -28.203 1 86.12 494 LYS A C 1
ATOM 3976 O O . LYS A 1 494 ? 30.531 -33.906 -28.25 1 86.12 494 LYS A O 1
ATOM 3981 N N . ASP A 1 495 ? 28.359 -34.375 -28.312 1 87.5 495 ASP A N 1
ATOM 3982 C CA . ASP A 1 495 ? 28.016 -32.969 -28.359 1 87.5 495 ASP A CA 1
ATOM 3983 C C . ASP A 1 495 ? 28.531 -32.219 -27.125 1 87.5 495 ASP A C 1
ATOM 3985 O O . ASP A 1 495 ? 29.078 -31.125 -27.219 1 87.5 495 ASP A O 1
ATOM 3989 N N . ILE A 1 496 ? 28.375 -32.844 -25.953 1 87.94 496 ILE A N 1
ATOM 3990 C CA . ILE A 1 496 ? 28.797 -32.25 -24.688 1 87.94 496 ILE A CA 1
ATOM 3991 C C . ILE A 1 496 ? 30.312 -32.062 -24.672 1 87.94 496 ILE A C 1
ATOM 3993 O O . ILE A 1 496 ? 30.828 -31.031 -24.234 1 87.94 496 ILE A O 1
ATOM 3997 N N . ALA A 1 497 ? 30.938 -33.062 -25.156 1 86.38 497 ALA A N 1
ATOM 3998 C CA . ALA A 1 497 ? 32.375 -33.031 -25.219 1 86.38 497 ALA A CA 1
ATOM 3999 C C . ALA A 1 497 ? 32.844 -31.906 -26.141 1 86.38 497 ALA A C 1
ATOM 4001 O O . ALA A 1 497 ? 33.844 -31.234 -25.859 1 86.38 497 ALA A O 1
ATOM 4002 N N . MET A 1 498 ? 32.188 -31.766 -27.188 1 85.88 498 MET A N 1
ATOM 4003 C CA . MET A 1 498 ? 32.531 -30.703 -28.125 1 85.88 498 MET A CA 1
ATOM 4004 C C . MET A 1 498 ? 32.375 -29.328 -27.484 1 85.88 498 MET A C 1
ATOM 4006 O O . MET A 1 498 ? 33.188 -28.438 -27.703 1 85.88 498 MET A O 1
ATOM 4010 N N . ILE A 1 499 ? 31.359 -29.156 -26.75 1 88.88 499 ILE A N 1
ATOM 4011 C CA . ILE A 1 499 ? 31.109 -27.891 -26.062 1 88.88 499 ILE A CA 1
ATOM 4012 C C . ILE A 1 499 ? 32.25 -27.609 -25.078 1 88.88 499 ILE A C 1
ATOM 4014 O O . ILE A 1 499 ? 32.75 -26.484 -25 1 88.88 499 ILE A O 1
ATOM 4018 N N . ALA A 1 500 ? 32.625 -28.625 -24.312 1 84.75 500 ALA A N 1
ATOM 4019 C CA . ALA A 1 500 ? 33.688 -28.484 -23.328 1 84.75 500 ALA A CA 1
ATOM 4020 C C . ALA A 1 500 ? 35 -28.109 -24.016 1 84.75 500 ALA A C 1
ATOM 4022 O O . ALA A 1 500 ? 35.75 -27.266 -23.5 1 84.75 500 ALA A O 1
ATOM 4023 N N . ARG A 1 501 ? 35.281 -28.703 -25.125 1 81.38 501 ARG A N 1
ATOM 4024 C CA . ARG A 1 501 ? 36.5 -28.406 -25.875 1 81.38 501 ARG A CA 1
ATOM 4025 C C . ARG A 1 501 ? 36.5 -26.984 -26.406 1 81.38 501 ARG A C 1
ATOM 4027 O O . ARG A 1 501 ? 37.5 -26.281 -26.312 1 81.38 501 ARG A O 1
ATOM 4034 N N . GLU A 1 502 ? 35.438 -26.656 -26.922 1 80.25 502 GLU A N 1
ATOM 4035 C CA . GLU A 1 502 ? 35.312 -25.312 -27.484 1 80.25 502 GLU A CA 1
ATOM 4036 C C . GLU A 1 502 ? 35.406 -24.25 -26.406 1 80.25 502 GLU A C 1
ATOM 4038 O O . GLU A 1 502 ? 36 -23.188 -26.625 1 80.25 502 GLU A O 1
ATOM 4043 N N . ALA A 1 503 ? 34.812 -24.531 -25.266 1 76.38 503 ALA A N 1
ATOM 4044 C CA . ALA A 1 503 ? 34.906 -23.609 -24.141 1 76.38 503 ALA A CA 1
ATOM 4045 C C . ALA A 1 503 ? 36.344 -23.438 -23.672 1 76.38 503 ALA A C 1
ATOM 4047 O O . ALA A 1 503 ? 36.781 -22.328 -23.312 1 76.38 503 ALA A O 1
ATOM 4048 N N . ARG A 1 504 ? 37.125 -24.5 -23.703 1 71.19 504 ARG A N 1
ATOM 4049 C CA . ARG A 1 504 ? 38.531 -24.453 -23.344 1 71.19 504 ARG A CA 1
ATOM 4050 C C . ARG A 1 504 ? 39.312 -23.641 -24.359 1 71.19 504 ARG A C 1
ATOM 4052 O O . ARG A 1 504 ? 40.188 -22.844 -23.984 1 71.19 504 ARG A O 1
ATOM 4059 N N . TRP A 1 505 ? 39 -23.781 -25.578 1 68.56 505 TRP A N 1
ATOM 4060 C CA . TRP A 1 505 ? 39.688 -23.062 -26.625 1 68.56 505 TRP A CA 1
ATOM 4061 C C . TRP A 1 505 ? 39.406 -21.562 -26.531 1 68.56 505 TRP A C 1
ATOM 4063 O O . TRP A 1 505 ? 40.312 -20.75 -26.688 1 68.56 505 TRP A O 1
ATOM 4073 N N . ALA A 1 506 ? 38.188 -21.25 -26.25 1 69.12 506 ALA A N 1
ATOM 4074 C CA . ALA A 1 506 ? 37.781 -19.844 -26.125 1 69.12 506 ALA A CA 1
ATOM 4075 C C . ALA A 1 506 ? 38.5 -19.188 -24.938 1 69.12 506 ALA A C 1
ATOM 4077 O O . ALA A 1 506 ? 38.938 -18.047 -25.031 1 69.12 506 ALA A O 1
ATOM 4078 N N . ARG A 1 507 ? 38.75 -19.906 -23.875 1 66.69 507 ARG A N 1
ATOM 4079 C CA . ARG A 1 507 ? 39.5 -19.406 -22.719 1 66.69 507 ARG A CA 1
ATOM 4080 C C . ARG A 1 507 ? 40.969 -19.234 -23.047 1 66.69 507 ARG A C 1
ATOM 4082 O O . ARG A 1 507 ? 41.594 -18.25 -22.641 1 66.69 507 ARG A O 1
ATOM 4089 N N . GLU A 1 508 ? 41.562 -20.125 -23.75 1 64.81 508 GLU A N 1
ATOM 4090 C CA . GLU A 1 508 ? 42.969 -20.078 -24.141 1 64.81 508 GLU A CA 1
ATOM 4091 C C . GLU A 1 508 ? 43.219 -18.969 -25.156 1 64.81 508 GLU A C 1
ATOM 4093 O O . GLU A 1 508 ? 44.25 -18.297 -25.109 1 64.81 508 GLU A O 1
ATOM 4098 N N . ALA A 1 509 ? 42.281 -18.781 -25.984 1 60.91 509 ALA A N 1
ATOM 4099 C CA . ALA A 1 509 ? 42.406 -17.719 -26.984 1 60.91 509 ALA A CA 1
ATOM 4100 C C . ALA A 1 509 ? 42.312 -16.344 -26.328 1 60.91 509 ALA A C 1
ATOM 4102 O O . ALA A 1 509 ? 43 -15.406 -26.766 1 60.91 509 ALA A O 1
ATOM 4103 N N . ASN A 1 510 ? 41.562 -16.172 -25.406 1 58.06 510 ASN A N 1
ATOM 4104 C CA . ASN A 1 510 ? 41.469 -14.906 -24.688 1 58.06 510 ASN A CA 1
ATOM 4105 C C . ASN A 1 510 ? 42.656 -14.664 -23.797 1 58.06 510 ASN A C 1
ATOM 4107 O O . ASN A 1 510 ? 43.031 -13.516 -23.516 1 58.06 510 ASN A O 1
ATOM 4111 N N . HIS A 1 511 ? 43.438 -15.539 -23.312 1 55.06 511 HIS A N 1
ATOM 4112 C CA . HIS A 1 511 ? 44.688 -15.375 -22.562 1 55.06 511 HIS A CA 1
ATOM 4113 C C . HIS A 1 511 ? 45.875 -15.117 -23.469 1 55.06 511 HIS A C 1
ATOM 4115 O O . HIS A 1 511 ? 46.938 -14.703 -23.016 1 55.06 511 HIS A O 1
ATOM 4121 N N . GLY A 1 512 ? 45.969 -15.312 -24.75 1 45.22 512 GLY A N 1
ATOM 4122 C CA . GLY A 1 512 ? 47.125 -15.07 -25.609 1 45.22 512 GLY A CA 1
ATOM 4123 C C . GLY A 1 512 ? 47.219 -13.633 -26.078 1 45.22 512 GLY A C 1
ATOM 4124 O O . GLY A 1 512 ? 48.156 -13.289 -26.812 1 45.22 512 GLY A O 1
ATOM 4125 N N . THR A 1 513 ? 46.281 -12.844 -26.344 1 41.81 513 THR A N 1
ATOM 4126 C CA . THR A 1 513 ? 46.562 -11.5 -26.828 1 41.81 513 THR A CA 1
ATOM 4127 C C . THR A 1 513 ? 47.062 -10.609 -25.703 1 41.81 513 THR A C 1
ATOM 4129 O O . THR A 1 513 ? 46.344 -10.312 -24.75 1 41.81 513 THR A O 1
ATOM 4132 N N . PRO A 1 514 ? 48.438 -10.461 -25.5 1 39.38 514 PRO A N 1
ATOM 4133 C CA . PRO A 1 514 ? 49.062 -9.461 -24.641 1 39.38 514 PRO A CA 1
ATOM 4134 C C . PRO A 1 514 ? 48.75 -8.031 -25.062 1 39.38 514 PRO A C 1
ATOM 4136 O O . PRO A 1 514 ? 49.062 -7.617 -26.172 1 39.38 514 PRO A O 1
ATOM 4139 N N . MET A 1 515 ? 47.594 -7.387 -25.016 1 32.78 515 MET A N 1
ATOM 4140 C CA . MET A 1 515 ? 47.5 -5.945 -25.234 1 32.78 515 MET A CA 1
ATOM 4141 C C . MET A 1 515 ? 48.469 -5.188 -24.344 1 32.78 515 MET A C 1
ATOM 4143 O O . MET A 1 515 ? 48.469 -5.336 -23.125 1 32.78 515 MET A O 1
ATOM 4147 N N . SER A 1 516 ? 49.656 -4.754 -24.922 1 29.75 516 SER A N 1
ATOM 4148 C CA . SER A 1 516 ? 50.562 -3.688 -24.547 1 29.75 516 SER A CA 1
ATOM 4149 C C . SER A 1 516 ? 49.844 -2.361 -24.359 1 29.75 516 SER A C 1
ATOM 4151 O O . SER A 1 516 ? 49.438 -1.734 -25.344 1 29.75 516 SER A O 1
ATOM 4153 N N . ARG A 1 517 ? 48.969 -2.104 -23.5 1 26.36 517 ARG A N 1
ATOM 4154 C CA . ARG A 1 517 ? 48.438 -0.81 -23.109 1 26.36 517 ARG A CA 1
ATOM 4155 C C . ARG A 1 517 ? 49.531 0.138 -22.656 1 26.36 517 ARG A C 1
ATOM 4157 O O . ARG A 1 517 ? 50.062 0.001 -21.547 1 26.36 517 ARG A O 1
ATOM 4164 N N . ASN A 1 518 ? 50.344 0.625 -23.609 1 27.3 518 ASN A N 1
ATOM 4165 C CA . ASN A 1 518 ? 51.188 1.817 -23.453 1 27.3 518 ASN A CA 1
ATOM 4166 C C . ASN A 1 518 ? 50.312 3.061 -23.219 1 27.3 518 ASN A C 1
ATOM 4168 O O . ASN A 1 518 ? 49.625 3.533 -24.125 1 27.3 518 ASN A O 1
ATOM 4172 N N . TRP A 1 519 ? 49.656 3.238 -22.109 1 23.25 519 TRP A N 1
ATOM 4173 C CA . TRP A 1 519 ? 49.094 4.484 -21.625 1 23.25 519 TRP A CA 1
ATOM 4174 C C . TRP A 1 519 ? 50.156 5.582 -21.531 1 23.25 519 TRP A C 1
ATOM 4176 O O . TRP A 1 519 ? 51.062 5.5 -20.703 1 23.25 519 TRP A O 1
ATOM 4186 N N . THR A 1 520 ? 50.625 6.125 -22.625 1 22.58 520 THR A N 1
ATOM 4187 C CA . THR A 1 520 ? 51.406 7.355 -22.719 1 22.58 520 THR A CA 1
ATOM 4188 C C . THR A 1 520 ? 50.656 8.523 -22.109 1 22.58 520 THR A C 1
ATOM 4190 O O . THR A 1 520 ? 49.469 8.742 -22.422 1 22.58 520 THR A O 1
ATOM 4193 N N . LYS A 1 521 ? 51.156 9.188 -21 1 28.45 521 LYS A N 1
ATOM 4194 C CA . LYS A 1 521 ? 50.938 10.391 -20.219 1 28.45 521 LYS A CA 1
ATOM 4195 C C . LYS A 1 521 ? 51 11.641 -21.078 1 28.45 521 LYS A C 1
ATOM 4197 O O . LYS A 1 521 ? 52.031 11.93 -21.703 1 28.45 521 LYS A O 1
ATOM 4202 N N . SER A 1 522 ? 50.031 11.914 -21.969 1 23.23 522 SER A N 1
ATOM 4203 C CA . SER A 1 522 ? 50.156 13.234 -22.594 1 23.23 522 SER A CA 1
ATOM 4204 C C . SER A 1 522 ? 50.438 14.305 -21.547 1 23.23 522 SER A C 1
ATOM 4206 O O . SER A 1 522 ? 49.875 14.266 -20.438 1 23.23 522 SER A O 1
ATOM 4208 N N . PRO A 1 523 ? 51.594 14.977 -21.688 1 27.92 523 PRO A N 1
ATOM 4209 C CA . PRO A 1 523 ? 52.031 16.156 -20.953 1 27.92 523 PRO A CA 1
ATOM 4210 C C . PRO A 1 523 ? 51 17.266 -20.906 1 27.92 523 PRO A C 1
ATOM 4212 O O . PRO A 1 523 ? 50.156 17.359 -21.812 1 27.92 523 PRO A O 1
ATOM 4215 N N . ASN A 1 524 ? 50.438 17.5 -19.688 1 23.25 524 ASN A N 1
ATOM 4216 C CA . ASN A 1 524 ? 49.719 18.719 -19.328 1 23.25 524 ASN A CA 1
ATOM 4217 C C . ASN A 1 524 ? 50.438 19.969 -19.875 1 23.25 524 ASN A C 1
ATOM 4219 O O . ASN A 1 524 ? 51.531 20.281 -19.469 1 23.25 524 ASN A O 1
ATOM 4223 N N . TYR A 1 525 ? 50.5 20.016 -21.297 1 21.58 525 TYR A N 1
ATOM 4224 C CA . TYR A 1 525 ? 50.5 21.422 -21.688 1 21.58 525 TYR A CA 1
ATOM 4225 C C . TYR A 1 525 ? 49.156 22.062 -21.438 1 21.58 525 TYR A C 1
ATOM 4227 O O . TYR A 1 525 ? 48.125 21.422 -21.594 1 21.58 525 TYR A O 1
ATOM 4235 N N . MET B 1 1 ? -36.844 24.25 -1.567 1 48.16 1 MET B N 1
ATOM 4236 C CA . MET B 1 1 ? -36.969 22.984 -0.87 1 48.16 1 MET B CA 1
ATOM 4237 C C . MET B 1 1 ? -36.094 22.953 0.376 1 48.16 1 MET B C 1
ATOM 4239 O O . MET B 1 1 ? -35 23.469 0.369 1 48.16 1 MET B O 1
ATOM 4243 N N . PRO B 1 2 ? -36.75 22.734 1.461 1 58 2 PRO B N 1
ATOM 4244 C CA . PRO B 1 2 ? -35.969 22.875 2.693 1 58 2 PRO B CA 1
ATOM 4245 C C . PRO B 1 2 ? -34.719 22.016 2.695 1 58 2 PRO B C 1
ATOM 4247 O O . PRO B 1 2 ? -34.688 20.938 2.078 1 58 2 PRO B O 1
ATOM 4250 N N . GLY B 1 3 ? -33.469 22.562 2.93 1 76.31 3 GLY B N 1
ATOM 4251 C CA . GLY B 1 3 ? -32.156 21.938 3.018 1 76.31 3 GLY B CA 1
ATOM 4252 C C . GLY B 1 3 ? -32.125 20.75 3.965 1 76.31 3 GLY B C 1
ATOM 4253 O O . GLY B 1 3 ? -33.062 20.531 4.734 1 76.31 3 GLY B O 1
ATOM 4254 N N . TYR B 1 4 ? -31.375 19.766 3.881 1 88.38 4 TYR B N 1
ATOM 4255 C CA . TYR B 1 4 ? -31.25 18.578 4.727 1 88.38 4 TYR B CA 1
ATOM 4256 C C . TYR B 1 4 ? -31.062 18.969 6.188 1 88.38 4 TYR B C 1
ATOM 4258 O O . TYR B 1 4 ? -30.328 19.922 6.496 1 88.38 4 TYR B O 1
ATOM 4266 N N . GLU B 1 5 ? -31.844 18.359 7.078 1 91.31 5 GLU B N 1
ATOM 4267 C CA . GLU B 1 5 ? -31.734 18.594 8.516 1 91.31 5 GLU B CA 1
ATOM 4268 C C . GLU B 1 5 ? -30.984 17.469 9.211 1 91.31 5 GLU B C 1
ATOM 4270 O O . GLU B 1 5 ? -31.438 16.328 9.211 1 91.31 5 GLU B O 1
ATOM 4275 N N . TYR B 1 6 ? -29.906 17.812 9.836 1 94 6 TYR B N 1
ATOM 4276 C CA . TYR B 1 6 ? -29.078 16.828 10.523 1 94 6 TYR B CA 1
ATOM 4277 C C . TYR B 1 6 ? -29.672 16.469 11.883 1 94 6 TYR B C 1
ATOM 4279 O O . TYR B 1 6 ? -30.188 17.344 12.594 1 94 6 TYR B O 1
ATOM 4287 N N . PHE B 1 7 ? -29.562 15.18 12.148 1 90.81 7 PHE B N 1
ATOM 4288 C CA . PHE B 1 7 ? -29.859 14.766 13.516 1 90.81 7 PHE B CA 1
ATOM 4289 C C . PHE B 1 7 ? -28.625 14.875 14.398 1 90.81 7 PHE B C 1
ATOM 4291 O O . PHE B 1 7 ? -27.516 14.562 13.961 1 90.81 7 PHE B O 1
ATOM 4298 N N . ALA B 1 8 ? -28.906 15.281 15.641 1 90.19 8 ALA B N 1
ATOM 4299 C CA . ALA B 1 8 ? -27.797 15.484 16.562 1 90.19 8 ALA B CA 1
ATOM 4300 C C . ALA B 1 8 ? -27.109 14.156 16.891 1 90.19 8 ALA B C 1
ATOM 4302 O O . ALA B 1 8 ? -27.781 13.141 17.078 1 90.19 8 ALA B O 1
ATOM 4303 N N . LEU B 1 9 ? -25.781 14.156 16.859 1 90.88 9 LEU B N 1
ATOM 4304 C CA . LEU B 1 9 ? -25 13.016 17.312 1 90.88 9 LEU B CA 1
ATOM 4305 C C . LEU B 1 9 ? -24.875 13.016 18.844 1 90.88 9 LEU B C 1
ATOM 4307 O O . LEU B 1 9 ? -24.891 14.078 19.469 1 90.88 9 LEU B O 1
ATOM 4311 N N . PRO B 1 10 ? -24.812 11.75 19.375 1 81.88 10 PRO B N 1
ATOM 4312 C CA . PRO B 1 10 ? -24.625 11.734 20.828 1 81.88 10 PRO B CA 1
ATOM 4313 C C . PRO B 1 10 ? -23.344 12.445 21.266 1 81.88 10 PRO B C 1
ATOM 4315 O O . PRO B 1 10 ? -22.281 12.258 20.641 1 81.88 10 PRO B O 1
ATOM 4318 N N . THR B 1 11 ? -23.547 13.383 22.25 1 70.81 11 THR B N 1
ATOM 4319 C CA . THR B 1 11 ? -22.438 14.203 22.719 1 70.81 11 THR B CA 1
ATOM 4320 C C . THR B 1 11 ? -21.422 13.352 23.484 1 70.81 11 THR B C 1
ATOM 4322 O O . THR B 1 11 ? -21.812 12.484 24.281 1 70.81 11 THR B O 1
ATOM 4325 N N . GLY B 1 12 ? -20.219 13.711 23.375 1 65 12 GLY B N 1
ATOM 4326 C CA . GLY B 1 12 ? -19.156 13.07 24.125 1 65 12 GLY B CA 1
ATOM 4327 C C . GLY B 1 12 ? -18.844 11.664 23.656 1 65 12 GLY B C 1
ATOM 4328 O O . GLY B 1 12 ? -18.125 10.922 24.328 1 65 12 GLY B O 1
ATOM 4329 N N . SER B 1 13 ? -19.422 11.398 22.453 1 74.12 13 SER B N 1
ATOM 4330 C CA . SER B 1 13 ? -19.219 10.023 21.984 1 74.12 13 SER B CA 1
ATOM 4331 C C . SER B 1 13 ? -18.328 9.984 20.766 1 74.12 13 SER B C 1
ATOM 4333 O O . SER B 1 13 ? -17.984 11.023 20.188 1 74.12 13 SER B O 1
ATOM 4335 N N . SER B 1 14 ? -17.703 8.914 20.5 1 88.94 14 SER B N 1
ATOM 4336 C CA . SER B 1 14 ? -16.922 8.664 19.297 1 88.94 14 SER B CA 1
ATOM 4337 C C . SER B 1 14 ? -17.812 8.281 18.125 1 88.94 14 SER B C 1
ATOM 4339 O O . SER B 1 14 ? -17.469 7.402 17.328 1 88.94 14 SER B O 1
ATOM 4341 N N . SER B 1 15 ? -19.016 9.094 18.078 1 93.88 15 SER B N 1
ATOM 4342 C CA . SER B 1 15 ? -19.969 8.812 17.016 1 93.88 15 SER B CA 1
ATOM 4343 C C . SER B 1 15 ? -19.734 9.695 15.805 1 93.88 15 SER B C 1
ATOM 4345 O O . SER B 1 15 ? -19.516 10.898 15.938 1 93.88 15 SER B O 1
ATOM 4347 N N . ILE B 1 16 ? -19.766 9.117 14.688 1 96.31 16 ILE B N 1
ATOM 4348 C CA . ILE B 1 16 ? -19.625 9.828 13.422 1 96.31 16 ILE B CA 1
ATOM 4349 C C . ILE B 1 16 ? -20.75 9.414 12.477 1 96.31 16 ILE B C 1
ATOM 4351 O O . ILE B 1 16 ? -21.609 8.609 12.828 1 96.31 16 ILE B O 1
ATOM 4355 N N . ARG B 1 17 ? -20.875 10.086 11.391 1 97.44 17 ARG B N 1
ATOM 4356 C CA . ARG B 1 17 ? -21.797 9.695 10.32 1 97.44 17 ARG B CA 1
ATOM 4357 C C . ARG B 1 17 ? -21.016 9.117 9.133 1 97.44 17 ARG B C 1
ATOM 4359 O O . ARG B 1 17 ? -19.938 9.586 8.805 1 97.44 17 ARG B O 1
ATOM 4366 N N . VAL B 1 18 ? -21.547 8.07 8.602 1 98 18 VAL B N 1
ATOM 4367 C CA . VAL B 1 18 ? -21 7.465 7.391 1 98 18 VAL B CA 1
ATOM 4368 C C . VAL B 1 18 ? -21.984 7.617 6.242 1 98 18 VAL B C 1
ATOM 4370 O O . VAL B 1 18 ? -23.188 7.391 6.414 1 98 18 VAL B O 1
ATOM 4373 N N . LEU B 1 19 ? -21.484 8.109 5.145 1 98.5 19 LEU B N 1
ATOM 4374 C CA . LEU B 1 19 ? -22.281 8.328 3.949 1 98.5 19 LEU B CA 1
ATOM 4375 C C . LEU B 1 19 ? -22.375 7.051 3.121 1 98.5 19 LEU B C 1
ATOM 4377 O O . LEU B 1 19 ? -21.359 6.5 2.699 1 98.5 19 LEU B O 1
ATOM 4381 N N . LEU B 1 20 ? -23.562 6.547 2.943 1 98.31 20 LEU B N 1
ATOM 4382 C CA . LEU B 1 20 ? -23.812 5.434 2.033 1 98.31 20 LEU B CA 1
ATOM 4383 C C . LEU B 1 20 ? -24.156 5.938 0.639 1 98.31 20 LEU B C 1
ATOM 4385 O O . LEU B 1 20 ? -25.25 6.473 0.427 1 98.31 20 LEU B O 1
ATOM 4389 N N . LEU B 1 21 ? -23.25 5.871 -0.295 1 98.19 21 LEU B N 1
ATOM 4390 C CA . LEU B 1 21 ? -23.453 6.27 -1.685 1 98.19 21 LEU B CA 1
ATOM 4391 C C . LEU B 1 21 ? -24.141 5.156 -2.475 1 98.19 21 LEU B C 1
ATOM 4393 O O . LEU B 1 21 ? -23.547 4.102 -2.711 1 98.19 21 LEU B O 1
ATOM 4397 N N . GLN B 1 22 ? -25.359 5.445 -2.908 1 97.88 22 GLN B N 1
ATOM 4398 C CA . GLN B 1 22 ? -26.141 4.43 -3.604 1 97.88 22 GLN B CA 1
ATOM 4399 C C . GLN B 1 22 ? -25.656 4.258 -5.043 1 97.88 22 GLN B C 1
ATOM 4401 O O . GLN B 1 22 ? -25.297 5.234 -5.703 1 97.88 22 GLN B O 1
ATOM 4406 N N . PRO B 1 23 ? -25.641 2.984 -5.492 1 96.12 23 PRO B N 1
ATOM 4407 C CA . PRO B 1 23 ? -25.203 2.729 -6.867 1 96.12 23 PRO B CA 1
ATOM 4408 C C . PRO B 1 23 ? -26.219 3.17 -7.91 1 96.12 23 PRO B C 1
ATOM 4410 O O . PRO B 1 23 ? -27.359 3.496 -7.562 1 96.12 23 PRO B O 1
ATOM 4413 N N . SER B 1 24 ? -25.719 3.311 -9.086 1 95 24 SER B N 1
ATOM 4414 C CA . SER B 1 24 ? -26.562 3.561 -10.242 1 95 24 SER B CA 1
ATOM 4415 C C . SER B 1 24 ? -25.938 3.029 -11.523 1 95 24 SER B C 1
ATOM 4417 O O . SER B 1 24 ? -24.719 3.121 -11.703 1 95 24 SER B O 1
ATOM 4419 N N . THR B 1 25 ? -26.719 2.447 -12.414 1 90.25 25 THR B N 1
ATOM 4420 C CA . THR B 1 25 ? -26.219 1.958 -13.695 1 90.25 25 THR B CA 1
ATOM 4421 C C . THR B 1 25 ? -26.109 3.1 -14.703 1 90.25 25 THR B C 1
ATOM 4423 O O . THR B 1 25 ? -25.422 2.969 -15.727 1 90.25 25 THR B O 1
ATOM 4426 N N . GLU B 1 26 ? -26.812 4.168 -14.352 1 90 26 GLU B N 1
ATOM 4427 C CA . GLU B 1 26 ? -26.797 5.32 -15.25 1 90 26 GLU B CA 1
ATOM 4428 C C . GLU B 1 26 ? -25.797 6.375 -14.781 1 90 26 GLU B C 1
ATOM 4430 O O . GLU B 1 26 ? -25.938 6.918 -13.68 1 90 26 GLU B O 1
ATOM 4435 N N . ASP B 1 27 ? -24.969 6.707 -15.555 1 81.38 27 ASP B N 1
ATOM 4436 C CA . ASP B 1 27 ? -23.906 7.648 -15.211 1 81.38 27 ASP B CA 1
ATOM 4437 C C . ASP B 1 27 ? -24.469 9.047 -14.961 1 81.38 27 ASP B C 1
ATOM 4439 O O . ASP B 1 27 ? -23.891 9.82 -14.195 1 81.38 27 ASP B O 1
ATOM 4443 N N . THR B 1 28 ? -25.562 9.359 -15.578 1 85.94 28 THR B N 1
ATOM 4444 C CA . THR B 1 28 ? -26.078 10.719 -15.5 1 85.94 28 THR B CA 1
ATOM 4445 C C . THR B 1 28 ? -27.156 10.82 -14.422 1 85.94 28 THR B C 1
ATOM 4447 O O . THR B 1 28 ? -27.719 11.891 -14.188 1 85.94 28 THR B O 1
ATOM 4450 N N . ALA B 1 29 ? -27.453 9.688 -13.797 1 91.88 29 ALA B N 1
ATOM 4451 C CA . ALA B 1 29 ? -28.484 9.695 -12.766 1 91.88 29 ALA B CA 1
ATOM 4452 C C . ALA B 1 29 ? -28.062 10.555 -11.578 1 91.88 29 ALA B C 1
ATOM 4454 O O . ALA B 1 29 ? -26.859 10.734 -11.32 1 91.88 29 ALA B O 1
ATOM 4455 N N . SER B 1 30 ? -29.062 11.094 -10.93 1 94.31 30 SER B N 1
ATOM 4456 C CA . SER B 1 30 ? -28.797 11.875 -9.727 1 94.31 30 SER B CA 1
ATOM 4457 C C . SER B 1 30 ? -28.094 11.031 -8.664 1 94.31 30 SER B C 1
ATOM 4459 O O . SER B 1 30 ? -28.266 9.805 -8.625 1 94.31 30 SER B O 1
ATOM 4461 N N . ILE B 1 31 ? -27.391 11.672 -7.82 1 97.06 31 ILE B N 1
ATOM 4462 C CA . ILE B 1 31 ? -26.656 10.984 -6.758 1 97.06 31 ILE B CA 1
ATOM 4463 C C . ILE B 1 31 ? -27.547 10.828 -5.535 1 97.06 31 ILE B C 1
ATOM 4465 O O . ILE B 1 31 ? -28.062 11.82 -4.996 1 97.06 31 ILE B O 1
ATOM 4469 N N . ASN B 1 32 ? -27.781 9.617 -5.168 1 97.75 32 ASN B N 1
ATOM 4470 C CA . ASN B 1 32 ? -28.578 9.281 -3.994 1 97.75 32 ASN B CA 1
ATOM 4471 C C . ASN B 1 32 ? -27.719 8.727 -2.865 1 97.75 32 ASN B C 1
ATOM 4473 O O . ASN B 1 32 ? -26.875 7.852 -3.094 1 97.75 32 ASN B O 1
ATOM 4477 N N . CYS B 1 33 ? -27.922 9.289 -1.622 1 98 33 CYS B N 1
ATOM 4478 C CA . CYS B 1 33 ? -27.109 8.883 -0.482 1 98 33 CYS B CA 1
ATOM 4479 C C . CYS B 1 33 ? -27.969 8.727 0.769 1 98 33 CYS B C 1
ATOM 4481 O O . CYS B 1 33 ? -29.125 9.133 0.785 1 98 33 CYS B O 1
ATOM 4483 N N . GLN B 1 34 ? -27.438 8.039 1.696 1 97.5 34 GLN B N 1
ATOM 4484 C CA . GLN B 1 34 ? -27.969 7.914 3.047 1 97.5 34 GLN B CA 1
ATOM 4485 C C . GLN B 1 34 ? -26.891 8.156 4.094 1 97.5 34 GLN B C 1
ATOM 4487 O O . GLN B 1 34 ? -25.719 7.863 3.859 1 97.5 34 GLN B O 1
ATOM 4492 N N . LEU B 1 35 ? -27.281 8.758 5.227 1 96.69 35 LEU B N 1
ATOM 4493 C CA . LEU B 1 35 ? -26.359 8.922 6.34 1 96.69 35 LEU B CA 1
ATOM 4494 C C . LEU B 1 35 ? -26.641 7.914 7.445 1 96.69 35 LEU B C 1
ATOM 4496 O O . LEU B 1 35 ? -27.797 7.754 7.859 1 96.69 35 LEU B O 1
ATOM 4500 N N . ILE B 1 36 ? -25.609 7.227 7.875 1 95.38 36 ILE B N 1
ATOM 4501 C CA . ILE B 1 36 ? -25.703 6.242 8.945 1 95.38 36 ILE B CA 1
ATOM 4502 C C . ILE B 1 36 ? -24.859 6.691 10.141 1 95.38 36 ILE B C 1
ATOM 4504 O O . ILE B 1 36 ? -23.688 7.043 9.977 1 95.38 36 ILE B O 1
ATOM 4508 N N . ASN B 1 37 ? -25.469 6.715 11.344 1 94.75 37 ASN B N 1
ATOM 4509 C CA . ASN B 1 37 ? -24.672 6.949 12.539 1 94.75 37 ASN B CA 1
ATOM 4510 C C . ASN B 1 37 ? -23.766 5.766 12.852 1 94.75 37 ASN B C 1
ATOM 4512 O O . ASN B 1 37 ? -24.172 4.609 12.711 1 94.75 37 ASN B O 1
ATOM 4516 N N . TYR B 1 38 ? -22.562 6.031 13.109 1 95.25 38 TYR B N 1
ATOM 4517 C CA . TYR B 1 38 ? -21.562 5 13.352 1 95.25 38 TYR B CA 1
ATOM 4518 C C . TYR B 1 38 ? -20.719 5.332 14.578 1 95.25 38 TYR B C 1
ATOM 4520 O O . TYR B 1 38 ? -20.172 6.43 14.68 1 95.25 38 TYR B O 1
ATOM 4528 N N . SER B 1 39 ? -20.672 4.402 15.508 1 92.56 39 SER B N 1
ATOM 4529 C CA . SER B 1 39 ? -19.844 4.574 16.688 1 92.56 39 SER B CA 1
ATOM 4530 C C . SER B 1 39 ? -18.438 3.996 16.469 1 92.56 39 SER B C 1
ATOM 4532 O O . SER B 1 39 ? -18.297 2.791 16.25 1 92.56 39 SER B O 1
ATOM 4534 N N . LEU B 1 40 ? -17.438 4.887 16.484 1 91.62 40 LEU B N 1
ATOM 4535 C CA . LEU B 1 40 ? -16.078 4.406 16.328 1 91.62 40 LEU B CA 1
ATOM 4536 C C . LEU B 1 40 ? -15.695 3.494 17.5 1 91.62 40 LEU B C 1
ATOM 4538 O O . LEU B 1 40 ? -15.844 3.871 18.656 1 91.62 40 LEU B O 1
ATOM 4542 N N . PRO B 1 41 ? -15.25 2.332 17.141 1 84.94 41 PRO B N 1
ATOM 4543 C CA . PRO B 1 41 ? -14.859 1.441 18.234 1 84.94 41 PRO B CA 1
ATOM 4544 C C . PRO B 1 41 ? -13.648 1.959 19 1 84.94 41 PRO B C 1
ATOM 4546 O O . PRO B 1 41 ? -12.742 2.559 18.422 1 84.94 41 PRO B O 1
ATOM 4549 N N . THR B 1 42 ? -13.625 1.721 20.297 1 75 42 THR B N 1
ATOM 4550 C CA . THR B 1 42 ? -12.523 2.164 21.141 1 75 42 THR B CA 1
ATOM 4551 C C . THR B 1 42 ? -11.391 1.143 21.141 1 75 42 THR B C 1
ATOM 4553 O O . THR B 1 42 ? -10.242 1.475 21.453 1 75 42 THR B O 1
ATOM 4556 N N . THR B 1 43 ? -11.836 -0.078 21.047 1 64.62 43 THR B N 1
ATOM 4557 C CA . THR B 1 43 ? -10.844 -1.147 21 1 64.62 43 THR B CA 1
ATOM 4558 C C . THR B 1 43 ? -10.883 -1.864 19.656 1 64.62 43 THR B C 1
ATOM 4560 O O . THR B 1 43 ? -11.836 -1.723 18.891 1 64.62 43 THR B O 1
ATOM 4563 N N . GLY B 1 44 ? -9.859 -2.41 19.422 1 61.44 44 GLY B N 1
ATOM 4564 C CA . GLY B 1 44 ? -9.969 -3.354 18.312 1 61.44 44 GLY B CA 1
ATOM 4565 C C . GLY B 1 44 ? -9.07 -3 17.141 1 61.44 44 GLY B C 1
ATOM 4566 O O . GLY B 1 44 ? -8.078 -2.295 17.297 1 61.44 44 GLY B O 1
ATOM 4567 N N . ASP B 1 45 ? -9.672 -3.363 15.945 1 62.66 45 ASP B N 1
ATOM 4568 C CA . ASP B 1 45 ? -9.008 -3.564 14.664 1 62.66 45 ASP B CA 1
ATOM 4569 C C . ASP B 1 45 ? -8.773 -2.236 13.945 1 62.66 45 ASP B C 1
ATOM 4571 O O . ASP B 1 45 ? -9.609 -1.335 14.016 1 62.66 45 ASP B O 1
ATOM 4575 N N . GLY B 1 46 ? -7.625 -1.896 13.477 1 66.5 46 GLY B N 1
ATOM 4576 C CA . GLY B 1 46 ? -7.18 -0.691 12.797 1 66.5 46 GLY B CA 1
ATOM 4577 C C . GLY B 1 46 ? -8.031 -0.337 11.586 1 66.5 46 GLY B C 1
ATOM 4578 O O . GLY B 1 46 ? -8.477 0.802 11.453 1 66.5 46 GLY B O 1
ATOM 4579 N N . TYR B 1 47 ? -8.523 -1.213 10.734 1 82 47 TYR B N 1
ATOM 4580 C CA . TYR B 1 47 ? -9.219 -0.91 9.492 1 82 47 TYR B CA 1
ATOM 4581 C C . TYR B 1 47 ? -10.727 -1.09 9.648 1 82 47 TYR B C 1
ATOM 4583 O O . TYR B 1 47 ? -11.188 -2.141 10.102 1 82 47 TYR B O 1
ATOM 4591 N N . LEU B 1 48 ? -11.469 -0.059 9.367 1 90.56 48 LEU B N 1
ATOM 4592 C CA . LEU B 1 48 ? -12.93 -0.087 9.375 1 90.56 48 LEU B CA 1
ATOM 4593 C C . LEU B 1 48 ? -13.477 -0.115 7.953 1 90.56 48 LEU B C 1
ATOM 4595 O O . LEU B 1 48 ? -12.75 0.134 6.996 1 90.56 48 LEU B O 1
ATOM 4599 N N . PRO B 1 49 ? -14.742 -0.456 7.785 1 92.94 49 PRO B N 1
ATOM 4600 C CA . PRO B 1 49 ? -15.266 -0.766 6.449 1 92.94 49 PRO B CA 1
ATOM 4601 C C . PRO B 1 49 ? -15.477 0.481 5.594 1 92.94 49 PRO B C 1
ATOM 4603 O O . PRO B 1 49 ? -15.648 0.377 4.379 1 92.94 49 PRO B O 1
ATOM 4606 N N . TYR B 1 50 ? -15.477 1.656 6.156 1 96.5 50 TYR B N 1
ATOM 4607 C CA . TYR B 1 50 ? -15.734 2.844 5.348 1 96.5 50 TYR B CA 1
ATOM 4608 C C . TYR B 1 50 ? -14.438 3.379 4.75 1 96.5 50 TYR B C 1
ATOM 4610 O O . TYR B 1 50 ? -13.344 3.066 5.234 1 96.5 50 TYR B O 1
ATOM 4618 N N . GLU B 1 51 ? -14.562 4.086 3.662 1 97.44 51 GLU B N 1
ATOM 4619 C CA . GLU B 1 51 ? -13.477 4.852 3.064 1 97.44 51 GLU B CA 1
ATOM 4620 C C . GLU B 1 51 ? -13.602 6.336 3.395 1 97.44 51 GLU B C 1
ATOM 4622 O O . GLU B 1 51 ? -14.695 6.828 3.658 1 97.44 51 GLU B O 1
ATOM 4627 N N . ALA B 1 52 ? -12.508 7.016 3.555 1 98.31 52 ALA B N 1
ATOM 4628 C CA . ALA B 1 52 ? -12.531 8.453 3.826 1 98.31 52 ALA B CA 1
ATOM 4629 C C . ALA B 1 52 ? -12.023 9.242 2.625 1 98.31 52 ALA B C 1
ATOM 4631 O O . ALA B 1 52 ? -11.047 8.852 1.98 1 98.31 52 ALA B O 1
ATOM 4632 N N . LEU B 1 53 ? -12.703 10.328 2.314 1 98.62 53 LEU B N 1
ATOM 4633 C CA . LEU B 1 53 ? -12.383 11.133 1.138 1 98.62 53 LEU B CA 1
ATOM 4634 C C . LEU B 1 53 ? -11.516 12.328 1.515 1 98.62 53 LEU B C 1
ATOM 4636 O O . LEU B 1 53 ? -11.859 13.086 2.428 1 98.62 53 LEU B O 1
ATOM 4640 N N . SER B 1 54 ? -10.344 12.469 0.947 1 98.44 54 SER B N 1
ATOM 4641 C CA . SER B 1 54 ? -9.492 13.648 1.011 1 98.44 54 SER B CA 1
ATOM 4642 C C . SER B 1 54 ? -9.555 14.445 -0.287 1 98.44 54 SER B C 1
ATOM 4644 O O . SER B 1 54 ? -9.141 13.961 -1.341 1 98.44 54 SER B O 1
ATOM 4646 N N . TYR B 1 55 ? -10.109 15.625 -0.243 1 97.56 55 TYR B N 1
ATOM 4647 C CA . TYR B 1 55 ? -10.359 16.453 -1.417 1 97.56 55 TYR B CA 1
ATOM 4648 C C . TYR B 1 55 ? -10.406 17.922 -1.044 1 97.56 55 TYR B C 1
ATOM 4650 O O . TYR B 1 55 ? -10.398 18.281 0.14 1 97.56 55 TYR B O 1
ATOM 4658 N N . VAL B 1 56 ? -10.32 18.766 -2.047 1 95.62 56 VAL B N 1
ATOM 4659 C CA . VAL B 1 56 ? -10.531 20.203 -1.821 1 95.62 56 VAL B CA 1
ATOM 4660 C C . VAL B 1 56 ? -11.984 20.562 -2.09 1 95.62 56 VAL B C 1
ATOM 4662 O O . VAL B 1 56 ? -12.57 20.125 -3.086 1 95.62 56 VAL B O 1
ATOM 4665 N N . TRP B 1 57 ? -12.562 21.234 -1.226 1 89.12 57 TRP B N 1
ATOM 4666 C CA . TRP B 1 57 ? -13.977 21.578 -1.352 1 89.12 57 TRP B CA 1
ATOM 4667 C C . TRP B 1 57 ? -14.25 22.312 -2.662 1 89.12 57 TRP B C 1
ATOM 4669 O O . TRP B 1 57 ? -15.242 22.031 -3.34 1 89.12 57 TRP B O 1
ATOM 4679 N N . GLY B 1 58 ? -13.25 23.219 -3.061 1 82.31 58 GLY B N 1
ATOM 4680 C CA . GLY B 1 58 ? -13.477 24.031 -4.25 1 82.31 58 GLY B CA 1
ATOM 4681 C C . GLY B 1 58 ? -14.453 25.172 -4.023 1 82.31 58 GLY B C 1
ATOM 4682 O O . GLY B 1 58 ? -14.719 25.547 -2.883 1 82.31 58 GLY B O 1
ATOM 4683 N N . SER B 1 59 ? -14.938 25.734 -5.164 1 79.12 59 SER B N 1
ATOM 4684 C CA . SER B 1 59 ? -15.789 26.906 -5.121 1 79.12 59 SER B CA 1
ATOM 4685 C C . SER B 1 59 ? -17.203 26.547 -4.699 1 79.12 59 SER B C 1
ATOM 4687 O O . SER B 1 59 ? -17.734 25.516 -5.094 1 79.12 59 SER B O 1
ATOM 4689 N N . GLU B 1 60 ? -17.766 27.359 -3.871 1 76.75 60 GLU B N 1
ATOM 4690 C CA . GLU B 1 60 ? -19.156 27.203 -3.447 1 76.75 60 GLU B CA 1
ATOM 4691 C C . GLU B 1 60 ? -20.109 27.984 -4.352 1 76.75 60 GLU B C 1
ATOM 4693 O O . GLU B 1 60 ? -21.312 27.969 -4.148 1 76.75 60 GLU B O 1
ATOM 4698 N N . SER B 1 61 ? -19.531 28.516 -5.332 1 78.69 61 SER B N 1
ATOM 4699 C CA . SER B 1 61 ? -20.328 29.422 -6.16 1 78.69 61 SER B CA 1
ATOM 4700 C C . SER B 1 61 ? -21.297 28.656 -7.055 1 78.69 61 SER B C 1
ATOM 4702 O O . SER B 1 61 ? -22.344 29.188 -7.441 1 78.69 61 SER B O 1
ATOM 4704 N N . THR B 1 62 ? -21 27.484 -7.398 1 80.69 62 THR B N 1
ATOM 4705 C CA . THR B 1 62 ? -21.859 26.672 -8.25 1 80.69 62 THR B CA 1
ATOM 4706 C C . THR B 1 62 ? -22.219 25.359 -7.562 1 80.69 62 THR B C 1
ATOM 4708 O O . THR B 1 62 ? -21.734 24.297 -7.949 1 80.69 62 THR B O 1
ATOM 4711 N N . PRO B 1 63 ? -23.109 25.531 -6.695 1 85.62 63 PRO B N 1
ATOM 4712 C CA . PRO B 1 63 ? -23.469 24.328 -5.938 1 85.62 63 PRO B CA 1
ATOM 4713 C C . PRO B 1 63 ? -24.266 23.328 -6.758 1 85.62 63 PRO B C 1
ATOM 4715 O O . PRO B 1 63 ? -24.938 23.703 -7.719 1 85.62 63 PRO B O 1
ATOM 4718 N N . ARG B 1 64 ? -24.031 22.047 -6.52 1 92.56 64 ARG B N 1
ATOM 4719 C CA . ARG B 1 64 ? -24.797 20.922 -7.039 1 92.56 64 ARG B CA 1
ATOM 4720 C C . ARG B 1 64 ? -25.578 20.234 -5.922 1 92.56 64 ARG B C 1
ATOM 4722 O O . ARG B 1 64 ? -25.281 20.422 -4.742 1 92.56 64 ARG B O 1
ATOM 4729 N N . CYS B 1 65 ? -26.594 19.516 -6.375 1 93.69 65 CYS B N 1
ATOM 4730 C CA . CYS B 1 65 ? -27.438 18.922 -5.355 1 93.69 65 CYS B CA 1
ATOM 4731 C C . CYS B 1 65 ? -27.359 17.391 -5.398 1 93.69 65 CYS B C 1
ATOM 4733 O O . CYS B 1 65 ? -27.281 16.812 -6.48 1 93.69 65 CYS B O 1
ATOM 4735 N N . ILE B 1 66 ? -27.375 16.812 -4.211 1 96.06 66 ILE B N 1
ATOM 4736 C CA . ILE B 1 66 ? -27.516 15.367 -4.074 1 96.06 66 ILE B CA 1
ATOM 4737 C C . ILE B 1 66 ? -28.75 15.047 -3.221 1 96.06 66 ILE B C 1
ATOM 4739 O O . ILE B 1 66 ? -29.266 15.922 -2.514 1 96.06 66 ILE B O 1
ATOM 4743 N N . PHE B 1 67 ? -29.234 13.828 -3.395 1 96.5 67 PHE B N 1
ATOM 4744 C CA . PHE B 1 67 ? -30.312 13.375 -2.529 1 96.5 67 PHE B CA 1
ATOM 4745 C C . PHE B 1 67 ? -29.766 12.664 -1.302 1 96.5 67 PHE B C 1
ATOM 4747 O O . PHE B 1 67 ? -29 11.695 -1.429 1 96.5 67 PHE B O 1
ATOM 4754 N N . LEU B 1 68 ? -30.094 13.164 -0.141 1 96 68 LEU B N 1
ATOM 4755 C CA . LEU B 1 68 ? -29.703 12.586 1.138 1 96 68 LEU B CA 1
ATOM 4756 C C . LEU B 1 68 ? -30.922 12.219 1.975 1 96 68 LEU B C 1
ATOM 4758 O O . LEU B 1 68 ? -31.625 13.094 2.467 1 96 68 LEU B O 1
ATOM 4762 N N . ASP B 1 69 ? -31.156 10.914 2.164 1 94.81 69 ASP B N 1
ATOM 4763 C CA . ASP B 1 69 ? -32.312 10.422 2.904 1 94.81 69 ASP B CA 1
ATOM 4764 C C . ASP B 1 69 ? -33.594 11.008 2.359 1 94.81 69 ASP B C 1
ATOM 4766 O O . ASP B 1 69 ? -34.438 11.484 3.125 1 94.81 69 ASP B O 1
ATOM 4770 N N . GLY B 1 70 ? -33.688 11.094 1.04 1 91.94 70 GLY B N 1
ATOM 4771 C CA . GLY B 1 70 ? -34.906 11.516 0.377 1 91.94 70 GLY B CA 1
ATOM 4772 C C . GLY B 1 70 ? -35.031 13.023 0.244 1 91.94 70 GLY B C 1
ATOM 4773 O O . GLY B 1 70 ? -35.938 13.523 -0.41 1 91.94 70 GLY B O 1
ATOM 4774 N N . THR B 1 71 ? -34.094 13.734 0.84 1 94.56 71 THR B N 1
ATOM 4775 C CA . THR B 1 71 ? -34.094 15.188 0.742 1 94.56 71 THR B CA 1
ATOM 4776 C C . THR B 1 71 ? -32.844 15.688 0.004 1 94.56 71 THR B C 1
ATOM 4778 O O . THR B 1 71 ? -31.906 14.922 -0.221 1 94.56 71 THR B O 1
ATOM 4781 N N . THR B 1 72 ? -32.875 16.922 -0.291 1 94.12 72 THR B N 1
ATOM 4782 C CA . THR B 1 72 ? -31.781 17.469 -1.098 1 94.12 72 THR B CA 1
ATOM 4783 C C . THR B 1 72 ? -30.75 18.156 -0.218 1 94.12 72 THR B C 1
ATOM 4785 O O . THR B 1 72 ? -31.094 18.797 0.783 1 94.12 72 THR B O 1
ATOM 4788 N N . LEU B 1 73 ? -29.531 18.031 -0.523 1 94.62 73 LEU B N 1
ATOM 4789 C CA . LEU B 1 73 ? -28.406 18.719 0.096 1 94.62 73 LEU B CA 1
ATOM 4790 C C . LEU B 1 73 ? -27.5 19.344 -0.961 1 94.62 73 LEU B C 1
ATOM 4792 O O . LEU B 1 73 ? -27.141 18.703 -1.943 1 94.62 73 LEU B O 1
ATOM 4796 N N . SER B 1 74 ? -27.188 20.625 -0.75 1 93.62 74 SER B N 1
ATOM 4797 C CA . SER B 1 74 ? -26.266 21.312 -1.663 1 93.62 74 SER B CA 1
ATOM 4798 C C . SER B 1 74 ? -24.812 21.016 -1.31 1 93.62 74 SER B C 1
ATOM 4800 O O . SER B 1 74 ? -24.422 21.141 -0.149 1 93.62 74 SER B O 1
ATOM 4802 N N . ILE B 1 75 ? -24.047 20.594 -2.328 1 94.31 75 ILE B N 1
ATOM 4803 C CA . ILE B 1 75 ? -22.609 20.344 -2.143 1 94.31 75 ILE B CA 1
ATOM 4804 C C . ILE B 1 75 ? -21.828 21.047 -3.236 1 94.31 75 ILE B C 1
ATOM 4806 O O . ILE B 1 75 ? -22.406 21.625 -4.156 1 94.31 75 ILE B O 1
ATOM 4810 N N . THR B 1 76 ? -20.531 21.094 -3.137 1 94.75 76 THR B N 1
ATOM 4811 C CA . THR B 1 76 ? -19.672 21.75 -4.117 1 94.75 76 THR B CA 1
ATOM 4812 C C . THR B 1 76 ? -19.562 20.922 -5.391 1 94.75 76 THR B C 1
ATOM 4814 O O . THR B 1 76 ? -19.828 19.719 -5.375 1 94.75 76 THR B O 1
ATOM 4817 N N . ASP B 1 77 ? -19.141 21.578 -6.441 1 94.75 77 ASP B N 1
ATOM 4818 C CA . ASP B 1 77 ? -18.984 20.922 -7.734 1 94.75 77 ASP B CA 1
ATOM 4819 C C . ASP B 1 77 ? -17.906 19.828 -7.664 1 94.75 77 ASP B C 1
ATOM 4821 O O . ASP B 1 77 ? -18.078 18.75 -8.242 1 94.75 77 ASP B O 1
ATOM 4825 N N . ASN B 1 78 ? -16.875 20.156 -6.984 1 95.88 78 ASN B N 1
ATOM 4826 C CA . ASN B 1 78 ? -15.766 19.203 -6.895 1 95.88 78 ASN B CA 1
ATOM 4827 C C . ASN B 1 78 ? -16.172 17.953 -6.137 1 95.88 78 ASN B C 1
ATOM 4829 O O . ASN B 1 78 ? -15.812 16.844 -6.531 1 95.88 78 ASN B O 1
ATOM 4833 N N . LEU B 1 79 ? -16.938 18.094 -5.062 1 96.81 79 LEU B N 1
ATOM 4834 C CA . LEU B 1 79 ? -17.422 16.938 -4.316 1 96.81 79 LEU B CA 1
ATOM 4835 C C . LEU B 1 79 ? -18.391 16.125 -5.152 1 96.81 79 LEU B C 1
ATOM 4837 O O . LEU B 1 79 ? -18.359 14.891 -5.133 1 96.81 79 LEU B O 1
ATOM 4841 N N . TYR B 1 80 ? -19.25 16.859 -5.875 1 96.31 80 TYR B N 1
ATOM 4842 C CA . TYR B 1 80 ? -20.188 16.172 -6.75 1 96.31 80 TYR B CA 1
ATOM 4843 C C . TYR B 1 80 ? -19.453 15.297 -7.762 1 96.31 80 TYR B C 1
ATOM 4845 O O . TYR B 1 80 ? -19.812 14.133 -7.961 1 96.31 80 TYR B O 1
ATOM 4853 N N . ALA B 1 81 ? -18.453 15.859 -8.352 1 95.19 81 ALA B N 1
ATOM 4854 C CA . ALA B 1 81 ? -17.656 15.109 -9.32 1 95.19 81 ALA B CA 1
ATOM 4855 C C . ALA B 1 81 ? -16.984 13.898 -8.672 1 95.19 81 ALA B C 1
ATOM 4857 O O . ALA B 1 81 ? -16.953 12.812 -9.258 1 95.19 81 ALA B O 1
ATOM 4858 N N . ALA B 1 82 ? -16.453 14.055 -7.48 1 96.5 82 ALA B N 1
ATOM 4859 C CA . ALA B 1 82 ? -15.82 12.945 -6.766 1 96.5 82 ALA B CA 1
ATOM 4860 C C . ALA B 1 82 ? -16.812 11.812 -6.523 1 96.5 82 ALA B C 1
ATOM 4862 O O . ALA B 1 82 ? -16.5 10.648 -6.793 1 96.5 82 ALA B O 1
ATOM 4863 N N . LEU B 1 83 ? -18.047 12.164 -6.039 1 97.06 83 LEU B N 1
ATOM 4864 C CA . LEU B 1 83 ? -19.062 11.164 -5.734 1 97.06 83 LEU B CA 1
ATOM 4865 C C . LEU B 1 83 ? -19.516 10.453 -7 1 97.06 83 LEU B C 1
ATOM 4867 O O . LEU B 1 83 ? -19.75 9.242 -6.984 1 97.06 83 LEU B O 1
ATOM 4871 N N . LEU B 1 84 ? -19.594 11.219 -8.062 1 95.44 84 LEU B N 1
ATOM 4872 C CA . LEU B 1 84 ? -19.969 10.625 -9.336 1 95.44 84 LEU B CA 1
ATOM 4873 C C . LEU B 1 84 ? -18.953 9.586 -9.781 1 95.44 84 LEU B C 1
ATOM 4875 O O . LEU B 1 84 ? -19.312 8.516 -10.266 1 95.44 84 LEU B O 1
ATOM 4879 N N . HIS B 1 85 ? -17.688 9.883 -9.625 1 93.31 85 HIS B N 1
ATOM 4880 C CA . HIS B 1 85 ? -16.625 8.984 -10.047 1 93.31 85 HIS B CA 1
ATOM 4881 C C . HIS B 1 85 ? -16.5 7.793 -9.102 1 93.31 85 HIS B C 1
ATOM 4883 O O . HIS B 1 85 ? -16.016 6.73 -9.5 1 93.31 85 HIS B O 1
ATOM 4889 N N . LEU B 1 86 ? -16.953 7.922 -7.84 1 94.94 86 LEU B N 1
ATOM 4890 C CA . LEU B 1 86 ? -16.812 6.867 -6.836 1 94.94 86 LEU B CA 1
ATOM 4891 C C . LEU B 1 86 ? -18.031 5.949 -6.848 1 94.94 86 LEU B C 1
ATOM 4893 O O . LEU B 1 86 ? -17.984 4.848 -6.297 1 94.94 86 LEU B O 1
ATOM 4897 N N . ARG B 1 87 ? -19.094 6.43 -7.461 1 95.44 87 ARG B N 1
ATOM 4898 C CA . ARG B 1 87 ? -20.328 5.645 -7.516 1 95.44 87 ARG B CA 1
ATOM 4899 C C . ARG B 1 87 ? -20.125 4.371 -8.328 1 95.44 87 ARG B C 1
ATOM 4901 O O . ARG B 1 87 ? -19.562 4.406 -9.422 1 95.44 87 ARG B O 1
ATOM 4908 N N . ASP B 1 88 ? -20.484 3.258 -7.742 1 94.19 88 ASP B N 1
ATOM 4909 C CA . ASP B 1 88 ? -20.484 1.979 -8.445 1 94.19 88 ASP B CA 1
ATOM 4910 C C . ASP B 1 88 ? -21.797 1.744 -9.172 1 94.19 88 ASP B C 1
ATOM 4912 O O . ASP B 1 88 ? -22.812 2.385 -8.859 1 94.19 88 ASP B O 1
ATOM 4916 N N . HIS B 1 89 ? -21.781 0.819 -10.086 1 92.38 89 HIS B N 1
ATOM 4917 C CA . HIS B 1 89 ? -22.984 0.601 -10.891 1 92.38 89 HIS B CA 1
ATOM 4918 C C . HIS B 1 89 ? -23.984 -0.293 -10.164 1 92.38 89 HIS B C 1
ATOM 4920 O O . HIS B 1 89 ? -25.172 -0.276 -10.469 1 92.38 89 HIS B O 1
ATOM 4926 N N . GLN B 1 90 ? -23.484 -1.115 -9.172 1 93.94 90 GLN B N 1
ATOM 4927 C CA . GLN B 1 90 ? -24.422 -2.064 -8.586 1 93.94 90 GLN B CA 1
ATOM 4928 C C . GLN B 1 90 ? -24.281 -2.115 -7.07 1 93.94 90 GLN B C 1
ATOM 4930 O O . GLN B 1 90 ? -25.234 -2.469 -6.363 1 93.94 90 GLN B O 1
ATOM 4935 N N . LEU B 1 91 ? -23.125 -1.776 -6.547 1 95.62 91 LEU B N 1
ATOM 4936 C CA . LEU B 1 91 ? -22.875 -1.909 -5.117 1 95.62 91 LEU B CA 1
ATOM 4937 C C . LEU B 1 91 ? -22.797 -0.541 -4.449 1 95.62 91 LEU B C 1
ATOM 4939 O O . LEU B 1 91 ? -22.219 0.393 -5.016 1 95.62 91 LEU B O 1
ATOM 4943 N N . PRO B 1 92 ? -23.438 -0.414 -3.264 1 96.5 92 PRO B N 1
ATOM 4944 C CA . PRO B 1 92 ? -23.25 0.832 -2.514 1 96.5 92 PRO B CA 1
ATOM 4945 C C . PRO B 1 92 ? -21.828 0.993 -1.973 1 96.5 92 PRO B C 1
ATOM 4947 O O . PRO B 1 92 ? -21.094 0.014 -1.88 1 96.5 92 PRO B O 1
ATOM 4950 N N . ARG B 1 93 ? -21.516 2.154 -1.709 1 96.81 93 ARG B N 1
ATOM 4951 C CA . ARG B 1 93 ? -20.203 2.473 -1.172 1 96.81 93 ARG B CA 1
ATOM 4952 C C . ARG B 1 93 ? -20.312 3.275 0.12 1 96.81 93 ARG B C 1
ATOM 4954 O O . ARG B 1 93 ? -21.141 4.184 0.222 1 96.81 93 ARG B O 1
ATOM 4961 N N . MET B 1 94 ? -19.562 2.922 1.186 1 97.69 94 MET B N 1
ATOM 4962 C CA . MET B 1 94 ? -19.547 3.633 2.461 1 97.69 94 MET B CA 1
ATOM 4963 C C . MET B 1 94 ? -18.391 4.617 2.525 1 97.69 94 MET B C 1
ATOM 4965 O O . MET B 1 94 ? -17.219 4.215 2.475 1 97.69 94 MET B O 1
ATOM 4969 N N . LEU B 1 95 ? -18.719 5.906 2.744 1 98.31 95 LEU B N 1
ATOM 4970 C CA . LEU B 1 95 ? -17.719 6.961 2.701 1 98.31 95 LEU B CA 1
ATOM 4971 C C . LEU B 1 95 ? -17.844 7.887 3.908 1 98.31 95 LEU B C 1
ATOM 4973 O O . LEU B 1 95 ? -18.938 8.07 4.441 1 98.31 95 LEU B O 1
ATOM 4977 N N . TRP B 1 96 ? -16.766 8.32 4.363 1 98.56 96 TRP B N 1
ATOM 4978 C CA . TRP B 1 96 ? -16.766 9.492 5.227 1 98.56 96 TRP B CA 1
ATOM 4979 C C . TRP B 1 96 ? -16.297 10.734 4.461 1 98.56 96 TRP B C 1
ATOM 4981 O O . TRP B 1 96 ? -15.203 10.75 3.902 1 98.56 96 TRP B O 1
ATOM 4991 N N . VAL B 1 97 ? -17.156 11.688 4.383 1 98.25 97 VAL B N 1
ATOM 4992 C CA . VAL B 1 97 ? -16.938 12.953 3.693 1 98.25 97 VAL B CA 1
ATOM 4993 C C . VAL B 1 97 ? -17.219 14.117 4.645 1 98.25 97 VAL B C 1
ATOM 4995 O O . VAL B 1 97 ? -18.359 14.32 5.07 1 98.25 97 VAL B O 1
ATOM 4998 N N . ASP B 1 98 ? -16.25 14.898 4.945 1 96.62 98 ASP B N 1
ATOM 4999 C CA . ASP B 1 98 ? -16.375 15.922 5.98 1 96.62 98 ASP B CA 1
ATOM 5000 C C . ASP B 1 98 ? -17.531 16.859 5.68 1 96.62 98 ASP B C 1
ATOM 5002 O O . ASP B 1 98 ? -18.312 17.203 6.574 1 96.62 98 ASP B O 1
ATOM 5006 N N . ALA B 1 99 ? -17.703 17.281 4.391 1 95 99 ALA B N 1
ATOM 5007 C CA . ALA B 1 99 ? -18.719 18.281 4.012 1 95 99 ALA B CA 1
ATOM 5008 C C . ALA B 1 99 ? -20.125 17.75 4.242 1 95 99 ALA B C 1
ATOM 5010 O O . ALA B 1 99 ? -21.078 18.516 4.398 1 95 99 ALA B O 1
ATOM 5011 N N . VAL B 1 100 ? -20.281 16.422 4.285 1 96.88 100 VAL B N 1
ATOM 5012 C CA . VAL B 1 100 ? -21.609 15.836 4.371 1 96.88 100 VAL B CA 1
ATOM 5013 C C . VAL B 1 100 ? -21.781 15.141 5.719 1 96.88 100 VAL B C 1
ATOM 5015 O O . VAL B 1 100 ? -22.844 15.234 6.34 1 96.88 100 VAL B O 1
ATOM 5018 N N . CYS B 1 101 ? -20.766 14.508 6.195 1 97.81 101 CYS B N 1
ATOM 5019 C CA . CYS B 1 101 ? -20.859 13.695 7.406 1 97.81 101 CYS B CA 1
ATOM 5020 C C . CYS B 1 101 ? -20.812 14.57 8.656 1 97.81 101 CYS B C 1
ATOM 5022 O O . CYS B 1 101 ? -21.156 14.117 9.742 1 97.81 101 CYS B O 1
ATOM 5024 N N . ILE B 1 102 ? -20.344 15.781 8.508 1 96.06 102 ILE B N 1
ATOM 5025 C CA . ILE B 1 102 ? -20.359 16.766 9.586 1 96.06 102 ILE B CA 1
ATOM 5026 C C . ILE B 1 102 ? -21.422 17.828 9.305 1 96.06 102 ILE B C 1
ATOM 5028 O O . ILE B 1 102 ? -21.516 18.328 8.188 1 96.06 102 ILE B O 1
ATOM 5032 N N . ASN B 1 103 ? -22.266 18.141 10.273 1 94.81 103 ASN B N 1
ATOM 5033 C CA . ASN B 1 103 ? -23.141 19.297 10.148 1 94.81 103 ASN B CA 1
ATOM 5034 C C . ASN B 1 103 ? -22.344 20.594 10.164 1 94.81 103 ASN B C 1
ATOM 5036 O O . ASN B 1 103 ? -22.047 21.141 11.227 1 94.81 103 ASN B O 1
ATOM 5040 N N . GLN B 1 104 ? -22.094 21.109 8.992 1 91.19 104 GLN B N 1
ATOM 5041 C CA . GLN B 1 104 ? -21.219 22.25 8.828 1 91.19 104 GLN B CA 1
ATOM 5042 C C . GLN B 1 104 ? -21.844 23.516 9.422 1 91.19 104 GLN B C 1
ATOM 5044 O O . GLN B 1 104 ? -21.156 24.516 9.625 1 91.19 104 GLN B O 1
ATOM 5049 N N . GLN B 1 105 ? -23.125 23.469 9.766 1 91 105 GLN B N 1
ATOM 5050 C CA . GLN B 1 105 ? -23.828 24.625 10.32 1 91 105 GLN B CA 1
ATOM 5051 C C . GLN B 1 105 ? -23.797 24.594 11.852 1 91 105 GLN B C 1
ATOM 5053 O O . GLN B 1 105 ? -24.266 25.531 12.5 1 91 105 GLN B O 1
ATOM 5058 N N . ASP B 1 106 ? -23.281 23.547 12.391 1 92.44 106 ASP B N 1
ATOM 5059 C CA . ASP B 1 106 ? -23.156 23.391 13.836 1 92.44 106 ASP B CA 1
ATOM 5060 C C . ASP B 1 106 ? -21.703 23.422 14.273 1 92.44 106 ASP B C 1
ATOM 5062 O O . ASP B 1 106 ? -21 22.406 14.211 1 92.44 106 ASP B O 1
ATOM 5066 N N . GLU B 1 107 ? -21.297 24.531 14.875 1 90.38 107 GLU B N 1
ATOM 5067 C CA . GLU B 1 107 ? -19.891 24.75 15.219 1 90.38 107 GLU B CA 1
ATOM 5068 C C . GLU B 1 107 ? -19.453 23.812 16.344 1 90.38 107 GLU B C 1
ATOM 5070 O O . GLU B 1 107 ? -18.297 23.406 16.406 1 90.38 107 GLU B O 1
ATOM 5075 N N . GLN B 1 108 ? -20.359 23.516 17.188 1 89 108 GLN B N 1
ATOM 5076 C CA . GLN B 1 108 ? -20.016 22.594 18.266 1 89 108 GLN B CA 1
ATOM 5077 C C . GLN B 1 108 ? -19.75 21.188 17.719 1 89 108 GLN B C 1
ATOM 5079 O O . GLN B 1 108 ? -18.766 20.547 18.094 1 89 108 GLN B O 1
ATOM 5084 N N . GLU B 1 109 ? -20.625 20.703 16.844 1 92.31 109 GLU B N 1
ATOM 5085 C CA . GLU B 1 109 ? -20.406 19.406 16.219 1 92.31 109 GLU B CA 1
ATOM 5086 C C . GLU B 1 109 ? -19.109 19.406 15.414 1 92.31 109 GLU B C 1
ATOM 5088 O O . GLU B 1 109 ? -18.344 18.422 15.461 1 92.31 109 GLU B O 1
ATOM 5093 N N . LYS B 1 110 ? -18.891 20.5 14.75 1 92.25 110 LYS B N 1
ATOM 5094 C CA . LYS B 1 110 ? -17.656 20.625 13.977 1 92.25 110 LYS B CA 1
ATOM 5095 C C . LYS B 1 110 ? -16.438 20.438 14.859 1 92.25 110 LYS B C 1
ATOM 5097 O O . LYS B 1 110 ? -15.516 19.703 14.516 1 92.25 110 LYS B O 1
ATOM 5102 N N . GLY B 1 111 ? -16.438 21.203 15.953 1 89.88 111 GLY B N 1
ATOM 5103 C CA . GLY B 1 111 ? -15.32 21.078 16.891 1 89.88 111 GLY B CA 1
ATOM 5104 C C . GLY B 1 111 ? -15.078 19.656 17.359 1 89.88 111 GLY B C 1
ATOM 5105 O O . GLY B 1 111 ? -13.938 19.203 17.391 1 89.88 111 GLY B O 1
ATOM 5106 N N . TYR B 1 112 ? -16.141 18.953 17.625 1 90.88 112 TYR B N 1
ATOM 5107 C CA . TYR B 1 112 ? -16.031 17.578 18.109 1 90.88 112 TYR B CA 1
ATOM 5108 C C . TYR B 1 112 ? -15.547 16.641 17 1 90.88 112 TYR B C 1
ATOM 5110 O O . TYR B 1 112 ? -14.688 15.797 17.234 1 90.88 112 TYR B O 1
ATOM 5118 N N . GLN B 1 113 ? -16.125 16.75 15.82 1 94.31 113 GLN B N 1
ATOM 5119 C CA . GLN B 1 113 ? -15.773 15.875 14.711 1 94.31 113 GLN B CA 1
ATOM 5120 C C . GLN B 1 113 ? -14.336 16.094 14.258 1 94.31 113 GLN B C 1
ATOM 5122 O O . GLN B 1 113 ? -13.648 15.148 13.875 1 94.31 113 GLN B O 1
ATOM 5127 N N . ILE B 1 114 ? -13.883 17.344 14.328 1 93.62 114 ILE B N 1
ATOM 5128 C CA . ILE B 1 114 ? -12.508 17.672 13.969 1 93.62 114 ILE B CA 1
ATOM 5129 C C . ILE B 1 114 ? -11.547 16.938 14.906 1 93.62 114 ILE B C 1
ATOM 5131 O O . ILE B 1 114 ? -10.508 16.422 14.477 1 93.62 114 ILE B O 1
ATOM 5135 N N . GLN B 1 115 ? -11.891 16.828 16.156 1 90.62 115 GLN B N 1
ATOM 5136 C CA . GLN B 1 115 ? -11.07 16.109 17.125 1 90.62 115 GLN B CA 1
ATOM 5137 C C . GLN B 1 115 ? -10.984 14.625 16.766 1 90.62 115 GLN B C 1
ATOM 5139 O O . GLN B 1 115 ? -10 13.961 17.094 1 90.62 115 GLN B O 1
ATOM 5144 N N . LEU B 1 116 ? -11.945 14.102 16.031 1 92.81 116 LEU B N 1
ATOM 5145 C CA . LEU B 1 116 ? -12.016 12.68 15.703 1 92.81 116 LEU B CA 1
ATOM 5146 C C . LEU B 1 116 ? -11.391 12.406 14.336 1 92.81 116 LEU B C 1
ATOM 5148 O O . LEU B 1 116 ? -11.195 11.25 13.961 1 92.81 116 LEU B O 1
ATOM 5152 N N . MET B 1 117 ? -11.039 13.43 13.594 1 94.31 117 MET B N 1
ATOM 5153 C CA . MET B 1 117 ? -10.625 13.273 12.203 1 94.31 117 MET B CA 1
ATOM 5154 C C . MET B 1 117 ? -9.383 12.398 12.094 1 94.31 117 MET B C 1
ATOM 5156 O O . MET B 1 117 ? -9.297 11.539 11.219 1 94.31 117 MET B O 1
ATOM 5160 N N . PRO B 1 118 ? -8.344 12.555 13.016 1 92.19 118 PRO B N 1
ATOM 5161 C CA . PRO B 1 118 ? -7.211 11.641 12.914 1 92.19 118 PRO B CA 1
ATOM 5162 C C . PRO B 1 118 ? -7.621 10.172 13.031 1 92.19 118 PRO B C 1
ATOM 5164 O O . PRO B 1 118 ? -7.109 9.328 12.297 1 92.19 118 PRO B O 1
ATOM 5167 N N . THR B 1 119 ? -8.578 9.914 13.867 1 92.19 119 THR B N 1
ATOM 5168 C CA . THR B 1 119 ? -9.078 8.555 14.039 1 92.19 119 THR B CA 1
ATOM 5169 C C . THR B 1 119 ? -9.891 8.117 12.82 1 92.19 119 THR B C 1
ATOM 5171 O O . THR B 1 119 ? -9.75 6.992 12.344 1 92.19 119 THR B O 1
ATOM 5174 N N . ILE B 1 120 ? -10.734 9 12.344 1 95.06 120 ILE B N 1
ATOM 5175 C CA . ILE B 1 120 ? -11.594 8.711 11.195 1 95.06 120 ILE B CA 1
ATOM 5176 C C . ILE B 1 120 ? -10.734 8.344 9.984 1 95.06 120 ILE B C 1
ATOM 5178 O O . ILE B 1 120 ? -10.922 7.293 9.375 1 95.06 120 ILE B O 1
ATOM 5182 N N . TYR B 1 121 ? -9.773 9.148 9.695 1 95.31 121 TYR B N 1
ATOM 5183 C CA . TYR B 1 121 ? -8.906 8.891 8.555 1 95.31 121 TYR B CA 1
ATOM 5184 C C . TYR B 1 121 ? -7.957 7.73 8.844 1 95.31 121 TYR B C 1
ATOM 5186 O O . TYR B 1 121 ? -7.652 6.938 7.945 1 95.31 121 TYR B O 1
ATOM 5194 N N . GLY B 1 122 ? -7.531 7.613 10.039 1 92.5 122 GLY B N 1
ATOM 5195 C CA . GLY B 1 122 ? -6.586 6.574 10.406 1 92.5 122 GLY B CA 1
ATOM 5196 C C . GLY B 1 122 ? -7.188 5.18 10.391 1 92.5 122 GLY B C 1
ATOM 5197 O O . GLY B 1 122 ? -6.473 4.191 10.234 1 92.5 122 GLY B O 1
ATOM 5198 N N . ARG B 1 123 ? -8.469 5.121 10.492 1 92.69 123 ARG B N 1
ATOM 5199 C CA . ARG B 1 123 ? -9.094 3.807 10.594 1 92.69 123 ARG B CA 1
ATOM 5200 C C . ARG B 1 123 ? -9.906 3.484 9.344 1 92.69 123 ARG B C 1
ATOM 5202 O O . ARG B 1 123 ? -10.539 2.43 9.266 1 92.69 123 ARG B O 1
ATOM 5209 N N . ALA B 1 124 ? -9.922 4.383 8.375 1 94.69 124 ALA B N 1
ATOM 5210 C CA . ALA B 1 124 ? -10.602 4.141 7.109 1 94.69 124 ALA B CA 1
ATOM 5211 C C . ALA B 1 124 ? -9.93 3.014 6.332 1 94.69 124 ALA B C 1
ATOM 5213 O O . ALA B 1 124 ? -8.711 2.852 6.395 1 94.69 124 ALA B O 1
ATOM 5214 N N . SER B 1 125 ? -10.727 2.26 5.59 1 93.69 125 SER B N 1
ATOM 5215 C CA . SER B 1 125 ? -10.18 1.209 4.742 1 93.69 125 SER B CA 1
ATOM 5216 C C . SER B 1 125 ? -9.219 1.784 3.705 1 93.69 125 SER B C 1
ATOM 5218 O O . SER B 1 125 ? -8.141 1.232 3.479 1 93.69 125 SER B O 1
ATOM 5220 N N . HIS B 1 126 ? -9.656 2.82 3.062 1 95.12 126 HIS B N 1
ATOM 5221 C CA . HIS B 1 126 ? -8.844 3.643 2.18 1 95.12 126 HIS B CA 1
ATOM 5222 C C . HIS B 1 126 ? -9.078 5.129 2.43 1 95.12 126 HIS B C 1
ATOM 5224 O O . HIS B 1 126 ? -10.211 5.539 2.719 1 95.12 126 HIS B O 1
ATOM 5230 N N . VAL B 1 127 ? -8.008 5.812 2.467 1 97 127 VAL B N 1
ATOM 5231 C CA . VAL B 1 127 ? -8.156 7.25 2.24 1 97 127 VAL B CA 1
ATOM 5232 C C . VAL B 1 127 ? -8.023 7.551 0.749 1 97 127 VAL B C 1
ATOM 5234 O O . VAL B 1 127 ? -6.965 7.328 0.154 1 97 127 VAL B O 1
ATOM 5237 N N . ILE B 1 128 ? -9.117 8 0.161 1 97.75 128 ILE B N 1
ATOM 5238 C CA . ILE B 1 128 ? -9.156 8.297 -1.267 1 97.75 128 ILE B CA 1
ATOM 5239 C C . ILE B 1 128 ? -8.805 9.766 -1.501 1 97.75 128 ILE B C 1
ATOM 5241 O O . ILE B 1 128 ? -9.562 10.656 -1.113 1 97.75 128 ILE B O 1
ATOM 5245 N N . VAL B 1 129 ? -7.664 10 -2.092 1 98.31 129 VAL B N 1
ATOM 5246 C CA . VAL B 1 129 ? -7.246 11.344 -2.49 1 98.31 129 VAL B CA 1
ATOM 5247 C C . VAL B 1 129 ? -7.844 11.688 -3.852 1 98.31 129 VAL B C 1
ATOM 5249 O O . VAL B 1 129 ? -7.523 11.047 -4.855 1 98.31 129 VAL B O 1
ATOM 5252 N N . TRP B 1 130 ? -8.742 12.633 -3.852 1 98.25 130 TRP B N 1
ATOM 5253 C CA . TRP B 1 130 ? -9.367 13.102 -5.086 1 98.25 130 TRP B CA 1
ATOM 5254 C C . TRP B 1 130 ? -8.703 14.383 -5.578 1 98.25 130 TRP B C 1
ATOM 5256 O O . TRP B 1 130 ? -8.828 15.438 -4.949 1 98.25 130 TRP B O 1
ATOM 5266 N N . LEU B 1 131 ? -8.023 14.312 -6.75 1 97.75 131 LEU B N 1
ATOM 5267 C CA . LEU B 1 131 ? -7.258 15.445 -7.258 1 97.75 131 LEU B CA 1
ATOM 5268 C C . LEU B 1 131 ? -8.062 16.219 -8.289 1 97.75 131 LEU B C 1
ATOM 5270 O O . LEU B 1 131 ? -7.547 17.172 -8.906 1 97.75 131 LEU B O 1
ATOM 5274 N N . GLY B 1 132 ? -9.305 15.812 -8.531 1 96.56 132 GLY B N 1
ATOM 5275 C CA . GLY B 1 132 ? -10.156 16.5 -9.492 1 96.56 132 GLY B CA 1
ATOM 5276 C C . GLY B 1 132 ? -10.406 15.688 -10.75 1 96.56 132 GLY B C 1
ATOM 5277 O O . GLY B 1 132 ? -9.984 14.539 -10.844 1 96.56 132 GLY B O 1
ATOM 5278 N N . GLU B 1 133 ? -11.141 16.234 -11.641 1 95.62 133 GLU B N 1
ATOM 5279 C CA . GLU B 1 133 ? -11.43 15.602 -12.922 1 95.62 133 GLU B CA 1
ATOM 5280 C C . GLU B 1 133 ? -10.188 15.578 -13.812 1 95.62 133 GLU B C 1
ATOM 5282 O O . GLU B 1 133 ? -9.242 16.328 -13.594 1 95.62 133 GLU B O 1
ATOM 5287 N N . ALA B 1 134 ? -10.242 14.703 -14.789 1 95.06 134 ALA B N 1
ATOM 5288 C CA . ALA B 1 134 ? -9.117 14.602 -15.727 1 95.06 134 ALA B CA 1
ATOM 5289 C C . ALA B 1 134 ? -8.93 15.914 -16.484 1 95.06 134 ALA B C 1
ATOM 5291 O O . ALA B 1 134 ? -9.891 16.484 -17 1 95.06 134 ALA B O 1
ATOM 5292 N N . ALA B 1 135 ? -7.781 16.453 -16.391 1 95.81 135 ALA B N 1
ATOM 5293 C CA . ALA B 1 135 ? -7.383 17.672 -17.109 1 95.81 135 ALA B CA 1
ATOM 5294 C C . ALA B 1 135 ? -5.867 17.75 -17.25 1 95.81 135 ALA B C 1
ATOM 5296 O O . ALA B 1 135 ? -5.133 17.094 -16.5 1 95.81 135 ALA B O 1
ATOM 5297 N N . ASP B 1 136 ? -5.355 18.391 -18.266 1 94.88 136 ASP B N 1
ATOM 5298 C CA . ASP B 1 136 ? -3.938 18.688 -18.453 1 94.88 136 ASP B CA 1
ATOM 5299 C C . ASP B 1 136 ? -3.119 17.406 -18.547 1 94.88 136 ASP B C 1
ATOM 5301 O O . ASP B 1 136 ? -2.029 17.312 -17.984 1 94.88 136 ASP B O 1
ATOM 5305 N N . HIS B 1 137 ? -3.688 16.375 -19.141 1 94.12 137 HIS B N 1
ATOM 5306 C CA . HIS B 1 137 ? -3.045 15.078 -19.328 1 94.12 137 HIS B CA 1
ATOM 5307 C C . HIS B 1 137 ? -2.715 14.422 -18 1 94.12 137 HIS B C 1
ATOM 5309 O O . HIS B 1 137 ? -1.63 13.859 -17.828 1 94.12 137 HIS B O 1
ATOM 5315 N N . SER B 1 138 ? -3.666 14.594 -17.062 1 94.88 138 SER B N 1
ATOM 5316 C CA . SER B 1 138 ? -3.457 14.047 -15.727 1 94.88 138 SER B CA 1
ATOM 5317 C C . SER B 1 138 ? -3.35 12.531 -15.758 1 94.88 138 SER B C 1
ATOM 5319 O O . SER B 1 138 ? -2.637 11.938 -14.945 1 94.88 138 SER B O 1
ATOM 5321 N N . ASP B 1 139 ? -4.012 11.859 -16.703 1 90.69 139 ASP B N 1
ATOM 5322 C CA . ASP B 1 139 ? -3.922 10.406 -16.828 1 90.69 139 ASP B CA 1
ATOM 5323 C C . ASP B 1 139 ? -2.502 9.969 -17.188 1 90.69 139 ASP B C 1
ATOM 5325 O O . ASP B 1 139 ? -1.963 9.039 -16.578 1 90.69 139 ASP B O 1
ATOM 5329 N N . ARG B 1 140 ? -1.96 10.633 -18.094 1 91.25 140 ARG B N 1
ATOM 5330 C CA . ARG B 1 140 ? -0.585 10.344 -18.5 1 91.25 140 ARG B CA 1
ATOM 5331 C C . ARG B 1 140 ? 0.384 10.633 -17.344 1 91.25 140 ARG B C 1
ATOM 5333 O O . ARG B 1 140 ? 1.34 9.883 -17.141 1 91.25 140 ARG B O 1
ATOM 5340 N N . ALA B 1 141 ? 0.129 11.727 -16.656 1 93.44 141 ALA B N 1
ATOM 5341 C CA . ALA B 1 141 ? 0.978 12.094 -15.523 1 93.44 141 ALA B CA 1
ATOM 5342 C C . ALA B 1 141 ? 0.99 10.984 -14.477 1 93.44 141 ALA B C 1
ATOM 5344 O O . ALA B 1 141 ? 2.055 10.562 -14.023 1 93.44 141 ALA B O 1
ATOM 5345 N N . LEU B 1 142 ? -0.186 10.492 -14.133 1 93.19 142 LEU B N 1
ATOM 5346 C CA . LEU B 1 142 ? -0.297 9.453 -13.125 1 93.19 142 LEU B CA 1
ATOM 5347 C C . LEU B 1 142 ? 0.349 8.156 -13.609 1 93.19 142 LEU B C 1
ATOM 5349 O O . LEU B 1 142 ? 0.991 7.449 -12.828 1 93.19 142 LEU B O 1
ATOM 5353 N N . GLU B 1 143 ? 0.187 7.875 -14.859 1 89.94 143 GLU B N 1
ATOM 5354 C CA . GLU B 1 143 ? 0.812 6.68 -15.414 1 89.94 143 GLU B CA 1
ATOM 5355 C C . GLU B 1 143 ? 2.334 6.781 -15.375 1 89.94 143 GLU B C 1
ATOM 5357 O O . GLU B 1 143 ? 3.018 5.812 -15.039 1 89.94 143 GLU B O 1
ATOM 5362 N N . ASP B 1 144 ? 2.83 7.922 -15.719 1 88.94 144 ASP B N 1
ATOM 5363 C CA . ASP B 1 144 ? 4.273 8.141 -15.672 1 88.94 144 ASP B CA 1
ATOM 5364 C C . ASP B 1 144 ? 4.809 7.992 -14.25 1 88.94 144 ASP B C 1
ATOM 5366 O O . ASP B 1 144 ? 5.891 7.434 -14.047 1 88.94 144 ASP B O 1
ATOM 5370 N N . ILE B 1 145 ? 4.102 8.492 -13.297 1 91.25 145 ILE B N 1
ATOM 5371 C CA . ILE B 1 145 ? 4.496 8.375 -11.898 1 91.25 145 ILE B CA 1
ATOM 5372 C C . ILE B 1 145 ? 4.492 6.902 -11.484 1 91.25 145 ILE B C 1
ATOM 5374 O O . ILE B 1 145 ? 5.418 6.438 -10.82 1 91.25 145 ILE B O 1
ATOM 5378 N N . ARG B 1 146 ? 3.473 6.18 -11.875 1 89.69 146 ARG B N 1
ATOM 5379 C CA . ARG B 1 146 ? 3.377 4.758 -11.562 1 89.69 146 ARG B CA 1
ATOM 5380 C C . ARG B 1 146 ? 4.551 3.984 -12.148 1 89.69 146 ARG B C 1
ATOM 5382 O O . ARG B 1 146 ? 5.156 3.152 -11.461 1 89.69 146 ARG B O 1
ATOM 5389 N N . LEU B 1 147 ? 4.887 4.223 -13.398 1 85.12 147 LEU B N 1
ATOM 5390 C CA . LEU B 1 147 ? 5.977 3.545 -14.086 1 85.12 147 LEU B CA 1
ATOM 5391 C C . LEU B 1 147 ? 7.312 3.84 -13.406 1 85.12 147 LEU B C 1
ATOM 5393 O O . LEU B 1 147 ? 8.172 2.963 -13.312 1 85.12 147 LEU B O 1
ATOM 5397 N N . ALA B 1 148 ? 7.449 5.078 -12.945 1 85.44 148 ALA B N 1
ATOM 5398 C CA . ALA B 1 148 ? 8.672 5.449 -12.242 1 85.44 148 ALA B CA 1
ATOM 5399 C C . ALA B 1 148 ? 8.828 4.641 -10.953 1 85.44 148 ALA B C 1
ATOM 5401 O O . ALA B 1 148 ? 9.953 4.336 -10.547 1 85.44 148 ALA B O 1
ATOM 5402 N N . ALA B 1 149 ? 7.762 4.316 -10.32 1 85.44 149 ALA B N 1
ATOM 5403 C CA . ALA B 1 149 ? 7.793 3.547 -9.078 1 85.44 149 ALA B CA 1
ATOM 5404 C C . ALA B 1 149 ? 8.203 2.102 -9.336 1 85.44 149 ALA B C 1
ATOM 5406 O O . ALA B 1 149 ? 8.812 1.457 -8.477 1 85.44 149 ALA B O 1
ATOM 5407 N N . GLU B 1 150 ? 7.742 1.528 -10.43 1 73.62 150 GLU B N 1
ATOM 5408 C CA . GLU B 1 150 ? 8.008 0.141 -10.797 1 73.62 150 GLU B CA 1
ATOM 5409 C C . GLU B 1 150 ? 9.5 -0.082 -11.047 1 73.62 150 GLU B C 1
ATOM 5411 O O . GLU B 1 150 ? 10.031 -1.159 -10.766 1 73.62 150 GLU B O 1
ATOM 5416 N N . ASP B 1 151 ? 10.273 0.86 -11.805 1 56.66 151 ASP B N 1
ATOM 5417 C CA . ASP B 1 151 ? 11.664 0.748 -12.242 1 56.66 151 ASP B CA 1
ATOM 5418 C C . ASP B 1 151 ? 12.594 0.468 -11.07 1 56.66 151 ASP B C 1
ATOM 5420 O O . ASP B 1 151 ? 13.773 0.175 -11.258 1 56.66 151 ASP B O 1
ATOM 5424 N N . GLU B 1 152 ? 12.289 0.711 -9.891 1 51.12 152 GLU B N 1
ATOM 5425 C CA . GLU B 1 152 ? 13.25 0.369 -8.852 1 51.12 152 GLU B CA 1
ATOM 5426 C C . GLU B 1 152 ? 13.727 -1.074 -8.984 1 51.12 152 GLU B C 1
ATOM 5428 O O . GLU B 1 152 ? 14.859 -1.396 -8.633 1 51.12 152 GLU B O 1
ATOM 5433 N N . SER B 1 153 ? 12.852 -2.121 -9.273 1 43.06 153 SER B N 1
ATOM 5434 C CA . SER B 1 153 ? 13.32 -3.504 -9.336 1 43.06 153 SER B CA 1
ATOM 5435 C C . SER B 1 153 ? 14.141 -3.754 -10.594 1 43.06 153 SER B C 1
ATOM 5437 O O . SER B 1 153 ? 14.914 -4.711 -10.656 1 43.06 153 SER B O 1
ATOM 5439 N N . PHE B 1 154 ? 13.641 -3.41 -11.805 1 37.84 154 PHE B N 1
ATOM 5440 C CA . PHE B 1 154 ? 14.273 -3.848 -13.047 1 37.84 154 PHE B CA 1
ATOM 5441 C C . PHE B 1 154 ? 15.367 -2.877 -13.469 1 37.84 154 PHE B C 1
ATOM 5443 O O . PHE B 1 154 ? 16.406 -3.293 -13.977 1 37.84 154 PHE B O 1
ATOM 5450 N N . ARG B 1 155 ? 14.93 -1.658 -14.102 1 38.12 155 ARG B N 1
ATOM 5451 C CA . ARG B 1 155 ? 15.719 -0.955 -15.109 1 38.12 155 ARG B CA 1
ATOM 5452 C C . ARG B 1 155 ? 16.828 -0.145 -14.461 1 38.12 155 ARG B C 1
ATOM 5454 O O . ARG B 1 155 ? 16.703 0.291 -13.312 1 38.12 155 ARG B O 1
ATOM 5461 N N . TYR B 1 156 ? 17.938 -0.034 -15.156 1 36.91 156 TYR B N 1
ATOM 5462 C CA . TYR B 1 156 ? 19.141 0.806 -15.203 1 36.91 156 TYR B CA 1
ATOM 5463 C C . TYR B 1 156 ? 18.797 2.248 -14.844 1 36.91 156 TYR B C 1
ATOM 5465 O O . TYR B 1 156 ? 17.656 2.562 -14.508 1 36.91 156 TYR B O 1
ATOM 5473 N N . GLU B 1 157 ? 19.109 3.131 -15.781 1 40.41 157 GLU B N 1
ATOM 5474 C CA . GLU B 1 157 ? 19.234 4.586 -15.789 1 40.41 157 GLU B CA 1
ATOM 5475 C C . GLU B 1 157 ? 17.875 5.258 -15.594 1 40.41 157 GLU B C 1
ATOM 5477 O O . GLU B 1 157 ? 16.906 4.918 -16.266 1 40.41 157 GLU B O 1
ATOM 5482 N N . PRO B 1 158 ? 17.688 5.82 -14.43 1 44.16 158 PRO B N 1
ATOM 5483 C CA . PRO B 1 158 ? 16.516 6.691 -14.352 1 44.16 158 PRO B CA 1
ATOM 5484 C C . PRO B 1 158 ? 16.094 7.238 -15.711 1 44.16 158 PRO B C 1
ATOM 5486 O O . PRO B 1 158 ? 16.891 7.898 -16.391 1 44.16 158 PRO B O 1
ATOM 5489 N N . THR B 1 159 ? 15.422 6.523 -16.531 1 44.41 159 THR B N 1
ATOM 5490 C CA . THR B 1 159 ? 14.938 7.215 -17.719 1 44.41 159 THR B CA 1
ATOM 5491 C C . THR B 1 159 ? 14.297 8.547 -17.344 1 44.41 159 THR B C 1
ATOM 5493 O O . THR B 1 159 ? 13.289 8.578 -16.641 1 44.41 159 THR B O 1
ATOM 5496 N N . ARG B 1 160 ? 15.039 9.555 -17.406 1 50.19 160 ARG B N 1
ATOM 5497 C CA . ARG B 1 160 ? 14.531 10.914 -17.266 1 50.19 160 ARG B CA 1
ATOM 5498 C C . ARG B 1 160 ? 13.281 11.117 -18.125 1 50.19 160 ARG B C 1
ATOM 5500 O O . ARG B 1 160 ? 13.281 10.805 -19.312 1 50.19 160 ARG B O 1
ATOM 5507 N N . PRO B 1 161 ? 12.188 11.312 -17.375 1 54.16 161 PRO B N 1
ATOM 5508 C CA . PRO B 1 161 ? 11.039 11.641 -18.234 1 54.16 161 PRO B CA 1
ATOM 5509 C C . PRO B 1 161 ? 11.406 12.578 -19.375 1 54.16 161 PRO B C 1
ATOM 5511 O O . PRO B 1 161 ? 12.219 13.492 -19.188 1 54.16 161 PRO B O 1
ATOM 5514 N N . ARG B 1 162 ? 11.102 12.242 -20.625 1 51.91 162 ARG B N 1
ATOM 5515 C CA . ARG B 1 162 ? 11.25 13.156 -21.75 1 51.91 162 ARG B CA 1
ATOM 5516 C C . ARG B 1 162 ? 10.531 14.477 -21.469 1 51.91 162 ARG B C 1
ATOM 5518 O O . ARG B 1 162 ? 9.602 14.523 -20.672 1 51.91 162 ARG B O 1
ATOM 5525 N N . GLY B 1 163 ? 10.977 15.648 -21.844 1 53.75 163 GLY B N 1
ATOM 5526 C CA . GLY B 1 163 ? 10.57 17.031 -21.656 1 53.75 163 GLY B CA 1
ATOM 5527 C C . GLY B 1 163 ? 9.07 17.188 -21.453 1 53.75 163 GLY B C 1
ATOM 5528 O O . GLY B 1 163 ? 8.633 17.828 -20.5 1 53.75 163 GLY B O 1
ATOM 5529 N N . ASN B 1 164 ? 8.211 16.641 -22.266 1 55.59 164 ASN B N 1
ATOM 5530 C CA . ASN B 1 164 ? 6.762 16.797 -22.219 1 55.59 164 ASN B CA 1
ATOM 5531 C C . ASN B 1 164 ? 6.145 16.078 -21.031 1 55.59 164 ASN B C 1
ATOM 5533 O O . ASN B 1 164 ? 5.145 16.531 -20.469 1 55.59 164 ASN B O 1
ATOM 5537 N N . GLU B 1 165 ? 6.777 15.039 -20.594 1 60.84 165 GLU B N 1
ATOM 5538 C CA . GLU B 1 165 ? 6.262 14.234 -19.484 1 60.84 165 GLU B CA 1
ATOM 5539 C C . GLU B 1 165 ? 6.414 14.969 -18.156 1 60.84 165 GLU B C 1
ATOM 5541 O O . GLU B 1 165 ? 5.52 14.914 -17.297 1 60.84 165 GLU B O 1
ATOM 5546 N N . CYS B 1 166 ? 7.238 15.898 -18.203 1 71.94 166 CYS B N 1
ATOM 5547 C CA . CYS B 1 166 ? 7.512 16.641 -16.984 1 71.94 166 CYS B CA 1
ATOM 5548 C C . CYS B 1 166 ? 6.5 17.766 -16.797 1 71.94 166 CYS B C 1
ATOM 5550 O O . CYS B 1 166 ? 6.094 18.062 -15.672 1 71.94 166 CYS B O 1
ATOM 5552 N N . THR B 1 167 ? 5.898 18.094 -17.938 1 83.69 167 THR B N 1
ATOM 5553 C CA . THR B 1 167 ? 4.961 19.203 -17.844 1 83.69 167 THR B CA 1
ATOM 5554 C C . THR B 1 167 ? 3.627 18.75 -17.266 1 83.69 167 THR B C 1
ATOM 5556 O O . THR B 1 167 ? 3.031 19.438 -16.438 1 83.69 167 THR B O 1
ATOM 5559 N N . ALA B 1 168 ? 3.207 17.531 -17.656 1 91.69 168 ALA B N 1
ATOM 5560 C CA . ALA B 1 168 ? 1.938 17 -17.172 1 91.69 168 ALA B CA 1
ATOM 5561 C C . ALA B 1 168 ? 2.004 16.734 -15.664 1 91.69 168 ALA B C 1
ATOM 5563 O O . ALA B 1 168 ? 1.055 17.016 -14.93 1 91.69 168 ALA B O 1
ATOM 5564 N N . ILE B 1 169 ? 3.096 16.25 -15.281 1 92.25 169 ILE B N 1
ATOM 5565 C CA . ILE B 1 169 ? 3.277 15.945 -13.867 1 92.25 169 ILE B CA 1
ATOM 5566 C C . ILE B 1 169 ? 3.297 17.25 -13.062 1 92.25 169 ILE B C 1
ATOM 5568 O O . ILE B 1 169 ? 2.672 17.328 -12 1 92.25 169 ILE B O 1
ATOM 5572 N N . LEU B 1 170 ? 3.939 18.234 -13.602 1 88.81 170 LEU B N 1
ATOM 5573 C CA . LEU B 1 170 ? 4.004 19.531 -12.914 1 88.81 170 LEU B CA 1
ATOM 5574 C C . LEU B 1 170 ? 2.615 20.141 -12.781 1 88.81 170 LEU B C 1
ATOM 5576 O O . LEU B 1 170 ? 2.26 20.656 -11.719 1 88.81 170 LEU B O 1
ATOM 5580 N N . LYS B 1 171 ? 1.896 20.047 -13.797 1 93 171 LYS B N 1
ATOM 5581 C CA . LYS B 1 171 ? 0.542 20.594 -13.758 1 93 171 LYS B CA 1
ATOM 5582 C C . LYS B 1 171 ? -0.323 19.859 -12.742 1 93 171 LYS B C 1
ATOM 5584 O O . LYS B 1 171 ? -1.131 20.484 -12.047 1 93 171 LYS B O 1
ATOM 5589 N N . LEU B 1 172 ? -0.164 18.547 -12.672 1 95 172 LEU B N 1
ATOM 5590 C CA . LEU B 1 172 ? -0.889 17.75 -11.688 1 95 172 LEU B CA 1
ATOM 5591 C C . LEU B 1 172 ? -0.548 18.188 -10.273 1 95 172 LEU B C 1
ATOM 5593 O O . LEU B 1 172 ? -1.441 18.359 -9.438 1 95 172 LEU B O 1
ATOM 5597 N N . LEU B 1 173 ? 0.739 18.484 -10.047 1 93.31 173 LEU B N 1
ATOM 5598 C CA . LEU B 1 173 ? 1.224 18.781 -8.703 1 93.31 173 LEU B CA 1
ATOM 5599 C C . LEU B 1 173 ? 0.914 20.219 -8.32 1 93.31 173 LEU B C 1
ATOM 5601 O O . LEU B 1 173 ? 1.088 20.609 -7.16 1 93.31 173 LEU B O 1
ATOM 5605 N N . GLN B 1 174 ? 0.436 21 -9.227 1 92.56 174 GLN B N 1
ATOM 5606 C CA . GLN B 1 174 ? 0.061 22.375 -8.961 1 92.56 174 GLN B CA 1
ATOM 5607 C C . GLN B 1 174 ? -1.406 22.484 -8.555 1 92.56 174 GLN B C 1
ATOM 5609 O O . GLN B 1 174 ? -1.882 23.562 -8.195 1 92.56 174 GLN B O 1
ATOM 5614 N N . ARG B 1 175 ? -2.072 21.406 -8.516 1 94.75 175 ARG B N 1
ATOM 5615 C CA . ARG B 1 175 ? -3.473 21.406 -8.109 1 94.75 175 ARG B CA 1
ATOM 5616 C C . ARG B 1 175 ? -3.607 21.781 -6.633 1 94.75 175 ARG B C 1
ATOM 5618 O O . ARG B 1 175 ? -2.691 21.547 -5.844 1 94.75 175 ARG B O 1
ATOM 5625 N N . PRO B 1 176 ? -4.711 22.312 -6.27 1 93.81 176 PRO B N 1
ATOM 5626 C CA . PRO B 1 176 ? -4.867 22.906 -4.941 1 93.81 176 PRO B CA 1
ATOM 5627 C C . PRO B 1 176 ? -4.703 21.891 -3.814 1 93.81 176 PRO B C 1
ATOM 5629 O O . PRO B 1 176 ? -4.293 22.25 -2.707 1 93.81 176 PRO B O 1
ATOM 5632 N N . TRP B 1 177 ? -5.043 20.641 -4.055 1 96.38 177 TRP B N 1
ATOM 5633 C CA . TRP B 1 177 ? -4.965 19.625 -3.018 1 96.38 177 TRP B CA 1
ATOM 5634 C C . TRP B 1 177 ? -3.586 19.609 -2.363 1 96.38 177 TRP B C 1
ATOM 5636 O O . TRP B 1 177 ? -3.473 19.516 -1.14 1 96.38 177 TRP B O 1
ATOM 5646 N N . PHE B 1 178 ? -2.572 19.906 -3.1 1 94.75 178 PHE B N 1
ATOM 5647 C CA . PHE B 1 178 ? -1.198 19.766 -2.629 1 94.75 178 PHE B CA 1
ATOM 5648 C C . PHE B 1 178 ? -0.827 20.922 -1.707 1 94.75 178 PHE B C 1
ATOM 5650 O O . PHE B 1 178 ? 0.165 20.859 -0.979 1 94.75 178 PHE B O 1
ATOM 5657 N N . ARG B 1 179 ? -1.639 21.922 -1.637 1 92.56 179 ARG B N 1
ATOM 5658 C CA . ARG B 1 179 ? -1.244 23.125 -0.914 1 92.56 179 ARG B CA 1
ATOM 5659 C C . ARG B 1 179 ? -2.078 23.312 0.351 1 92.56 179 ARG B C 1
ATOM 5661 O O . ARG B 1 179 ? -1.788 24.172 1.175 1 92.56 179 ARG B O 1
ATOM 5668 N N . ARG B 1 180 ? -3.066 22.453 0.553 1 94.31 180 ARG B N 1
ATOM 5669 C CA . ARG B 1 180 ? -3.988 22.656 1.667 1 94.31 180 ARG B CA 1
ATOM 5670 C C . ARG B 1 180 ? -3.451 22 2.939 1 94.31 180 ARG B C 1
ATOM 5672 O O . ARG B 1 180 ? -2.873 20.922 2.895 1 94.31 180 ARG B O 1
ATOM 5679 N N . ILE B 1 181 ? -3.711 22.609 4.07 1 95.56 181 ILE B N 1
ATOM 5680 C CA . ILE B 1 181 ? -3.115 22.188 5.336 1 95.56 181 ILE B CA 1
ATOM 5681 C C . ILE B 1 181 ? -3.803 20.922 5.84 1 95.56 181 ILE B C 1
ATOM 5683 O O . ILE B 1 181 ? -3.154 20.047 6.41 1 95.56 181 ILE B O 1
ATOM 5687 N N . TRP B 1 182 ? -5.148 20.75 5.621 1 96.25 182 TRP B N 1
ATOM 5688 C CA . TRP B 1 182 ? -5.891 19.609 6.145 1 96.25 182 TRP B CA 1
ATOM 5689 C C . TRP B 1 182 ? -5.395 18.297 5.531 1 96.25 182 TRP B C 1
ATOM 5691 O O . TRP B 1 182 ? -5.426 17.25 6.18 1 96.25 182 TRP B O 1
ATOM 5701 N N . VAL B 1 183 ? -4.938 18.406 4.316 1 95.88 183 VAL B N 1
ATOM 5702 C CA . VAL B 1 183 ? -4.508 17.203 3.602 1 95.88 183 VAL B CA 1
ATOM 5703 C C . VAL B 1 183 ? -3.342 16.562 4.344 1 95.88 183 VAL B C 1
ATOM 5705 O O . VAL B 1 183 ? -3.203 15.328 4.34 1 95.88 183 VAL B O 1
ATOM 5708 N N . LEU B 1 184 ? -2.547 17.359 5.023 1 94.12 184 LEU B N 1
ATOM 5709 C CA . LEU B 1 184 ? -1.404 16.828 5.766 1 94.12 184 LEU B CA 1
ATOM 5710 C C . LEU B 1 184 ? -1.862 15.898 6.883 1 94.12 184 LEU B C 1
ATOM 5712 O O . LEU B 1 184 ? -1.321 14.805 7.039 1 94.12 184 LEU B O 1
ATOM 5716 N N . GLN B 1 185 ? -2.857 16.281 7.586 1 94.56 185 GLN B N 1
ATOM 5717 C CA . GLN B 1 185 ? -3.398 15.453 8.656 1 94.56 185 GLN B CA 1
ATOM 5718 C C . GLN B 1 185 ? -4.035 14.188 8.094 1 94.56 185 GLN B C 1
ATOM 5720 O O . GLN B 1 185 ? -3.846 13.094 8.633 1 94.56 185 GLN B O 1
ATOM 5725 N N . GLU B 1 186 ? -4.773 14.352 7.027 1 96.38 186 GLU B N 1
ATOM 5726 C CA . GLU B 1 186 ? -5.516 13.25 6.418 1 96.38 186 GLU B CA 1
ATOM 5727 C C . GLU B 1 186 ? -4.574 12.141 5.949 1 96.38 186 GLU B C 1
ATOM 5729 O O . GLU B 1 186 ? -4.762 10.977 6.297 1 96.38 186 GLU B O 1
ATOM 5734 N N . ILE B 1 187 ? -3.545 12.539 5.262 1 94.25 187 ILE B N 1
ATOM 5735 C CA . ILE B 1 187 ? -2.648 11.531 4.695 1 94.25 187 ILE B CA 1
ATOM 5736 C C . ILE B 1 187 ? -1.694 11.023 5.773 1 94.25 187 ILE B C 1
ATOM 5738 O O . ILE B 1 187 ? -1.254 9.875 5.727 1 94.25 187 ILE B O 1
ATOM 5742 N N . SER B 1 188 ? -1.365 11.867 6.77 1 92 188 SER B N 1
ATOM 5743 C CA . SER B 1 188 ? -0.5 11.43 7.855 1 92 188 SER B CA 1
ATOM 5744 C C . SER B 1 188 ? -1.167 10.336 8.688 1 92 188 SER B C 1
ATOM 5746 O O . SER B 1 188 ? -0.488 9.477 9.258 1 92 188 SER B O 1
ATOM 5748 N N . ALA B 1 189 ? -2.457 10.344 8.719 1 92.5 189 ALA B N 1
ATOM 5749 C CA . ALA B 1 189 ? -3.203 9.383 9.531 1 92.5 189 ALA B CA 1
ATOM 5750 C C . ALA B 1 189 ? -3.518 8.125 8.727 1 92.5 189 ALA B C 1
ATOM 5752 O O . ALA B 1 189 ? -3.705 7.051 9.297 1 92.5 189 ALA B O 1
ATOM 5753 N N . ALA B 1 190 ? -3.57 8.219 7.457 1 93.81 190 ALA B N 1
ATOM 5754 C CA . ALA B 1 190 ? -4.059 7.16 6.578 1 93.81 190 ALA B CA 1
ATOM 5755 C C . ALA B 1 190 ? -3.16 5.93 6.648 1 93.81 190 ALA B C 1
ATOM 5757 O O . ALA B 1 190 ? -1.936 6.051 6.742 1 93.81 190 ALA B O 1
ATOM 5758 N N . ARG B 1 191 ? -3.76 4.762 6.555 1 90.88 191 ARG B N 1
ATOM 5759 C CA . ARG B 1 191 ? -3.016 3.508 6.508 1 90.88 191 ARG B CA 1
ATOM 5760 C C . ARG B 1 191 ? -2.967 2.949 5.094 1 90.88 191 ARG B C 1
ATOM 5762 O O . ARG B 1 191 ? -2.105 2.129 4.77 1 90.88 191 ARG B O 1
ATOM 5769 N N . SER B 1 192 ? -3.887 3.299 4.352 1 92.44 192 SER B N 1
ATOM 5770 C CA . SER B 1 192 ? -4.004 2.951 2.939 1 92.44 192 SER B CA 1
ATOM 5771 C C . SER B 1 192 ? -4.512 4.133 2.121 1 92.44 192 SER B C 1
ATOM 5773 O O . SER B 1 192 ? -5.527 4.742 2.463 1 92.44 192 SER B O 1
ATOM 5775 N N . ILE B 1 193 ? -3.76 4.473 1.104 1 95.31 193 ILE B N 1
ATOM 5776 C CA . ILE B 1 193 ? -4.094 5.664 0.332 1 95.31 193 ILE B CA 1
ATOM 5777 C C . ILE B 1 193 ? -4.297 5.293 -1.134 1 95.31 193 ILE B C 1
ATOM 5779 O O . ILE B 1 193 ? -3.523 4.512 -1.695 1 95.31 193 ILE B O 1
ATOM 5783 N N . LEU B 1 194 ? -5.328 5.742 -1.712 1 95.19 194 LEU B N 1
ATOM 5784 C CA . LEU B 1 194 ? -5.59 5.672 -3.145 1 95.19 194 LEU B CA 1
ATOM 5785 C C . LEU B 1 194 ? -5.672 7.07 -3.752 1 95.19 194 LEU B C 1
ATOM 5787 O O . LEU B 1 194 ? -6.461 7.902 -3.295 1 95.19 194 LEU B O 1
ATOM 5791 N N . VAL B 1 195 ? -4.832 7.352 -4.727 1 96.25 195 VAL B N 1
ATOM 5792 C CA . VAL B 1 195 ? -4.848 8.648 -5.398 1 96.25 195 VAL B CA 1
ATOM 5793 C C . VAL B 1 195 ? -5.664 8.555 -6.684 1 96.25 195 VAL B C 1
ATOM 5795 O O . VAL B 1 195 ? -5.418 7.684 -7.523 1 96.25 195 VAL B O 1
ATOM 5798 N N . MET B 1 196 ? -6.562 9.445 -6.762 1 95.69 196 MET B N 1
ATOM 5799 C CA . MET B 1 196 ? -7.492 9.406 -7.887 1 95.69 196 MET B CA 1
ATOM 5800 C C . MET B 1 196 ? -7.535 10.758 -8.602 1 95.69 196 MET B C 1
ATOM 5802 O O . MET B 1 196 ? -7.543 11.805 -7.961 1 95.69 196 MET B O 1
ATOM 5806 N N . CYS B 1 197 ? -7.516 10.766 -9.891 1 95.88 197 CYS B N 1
ATOM 5807 C CA . CYS B 1 197 ? -7.77 11.891 -10.781 1 95.88 197 CYS B CA 1
ATOM 5808 C C . CYS B 1 197 ? -8.617 11.469 -11.977 1 95.88 197 CYS B C 1
ATOM 5810 O O . CYS B 1 197 ? -8.156 10.703 -12.82 1 95.88 197 CYS B O 1
ATOM 5812 N N . GLY B 1 198 ? -9.852 11.977 -12.016 1 92.56 198 GLY B N 1
ATOM 5813 C CA . GLY B 1 198 ? -10.781 11.383 -12.961 1 92.56 198 GLY B CA 1
ATOM 5814 C C . GLY B 1 198 ? -11.023 9.906 -12.719 1 92.56 198 GLY B C 1
ATOM 5815 O O . GLY B 1 198 ? -11.344 9.5 -11.594 1 92.56 198 GLY B O 1
ATOM 5816 N N . HIS B 1 199 ? -10.859 9.133 -13.719 1 88.38 199 HIS B N 1
ATOM 5817 C CA . HIS B 1 199 ? -11.117 7.699 -13.594 1 88.38 199 HIS B CA 1
ATOM 5818 C C . HIS B 1 199 ? -9.828 6.938 -13.281 1 88.38 199 HIS B C 1
ATOM 5820 O O . HIS B 1 199 ? -9.867 5.742 -12.984 1 88.38 199 HIS B O 1
ATOM 5826 N N . PHE B 1 200 ? -8.75 7.66 -13.266 1 89.69 200 PHE B N 1
ATOM 5827 C CA . PHE B 1 200 ? -7.461 7 -13.062 1 89.69 200 PHE B CA 1
ATOM 5828 C C . PHE B 1 200 ? -7.113 6.945 -11.578 1 89.69 200 PHE B C 1
ATOM 5830 O O . PHE B 1 200 ? -7.262 7.938 -10.859 1 89.69 200 PHE B O 1
ATOM 5837 N N . LYS B 1 201 ? -6.734 5.754 -11.156 1 91.25 201 LYS B N 1
ATOM 5838 C CA . LYS B 1 201 ? -6.367 5.539 -9.758 1 91.25 201 LYS B CA 1
ATOM 5839 C C . LYS B 1 201 ? -4.98 4.91 -9.648 1 91.25 201 LYS B C 1
ATOM 5841 O O . LYS B 1 201 ? -4.605 4.07 -10.469 1 91.25 201 LYS B O 1
ATOM 5846 N N . ILE B 1 202 ? -4.215 5.344 -8.688 1 91.25 202 ILE B N 1
ATOM 5847 C CA . ILE B 1 202 ? -2.947 4.688 -8.391 1 91.25 202 ILE B CA 1
ATOM 5848 C C . ILE B 1 202 ? -2.777 4.555 -6.879 1 91.25 202 ILE B C 1
ATOM 5850 O O . ILE B 1 202 ? -3.33 5.352 -6.113 1 91.25 202 ILE B O 1
ATOM 5854 N N . ASN B 1 203 ? -2.057 3.545 -6.504 1 91.19 203 ASN B N 1
ATOM 5855 C CA . ASN B 1 203 ? -1.717 3.344 -5.102 1 91.19 203 ASN B CA 1
ATOM 5856 C C . ASN B 1 203 ? -0.91 4.516 -4.547 1 91.19 203 ASN B C 1
ATOM 5858 O O . ASN B 1 203 ? -0.016 5.031 -5.219 1 91.19 203 ASN B O 1
ATOM 5862 N N . GLY B 1 204 ? -1.229 4.914 -3.35 1 93.62 204 GLY B N 1
ATOM 5863 C CA . GLY B 1 204 ? -0.563 6.055 -2.74 1 93.62 204 GLY B CA 1
ATOM 5864 C C . GLY B 1 204 ? 0.931 5.855 -2.574 1 93.62 204 GLY B C 1
ATOM 5865 O O . GLY B 1 204 ? 1.711 6.793 -2.738 1 93.62 204 GLY B O 1
ATOM 5866 N N . ILE B 1 205 ? 1.351 4.664 -2.283 1 90.56 205 ILE B N 1
ATOM 5867 C CA . ILE B 1 205 ? 2.768 4.379 -2.092 1 90.56 205 ILE B CA 1
ATOM 5868 C C . ILE B 1 205 ? 3.494 4.453 -3.432 1 90.56 205 ILE B C 1
ATOM 5870 O O . ILE B 1 205 ? 4.598 4.996 -3.518 1 90.56 205 ILE B O 1
ATOM 5874 N N . ALA B 1 206 ? 2.859 3.887 -4.438 1 90.56 206 ALA B N 1
ATOM 5875 C CA . ALA B 1 206 ? 3.42 4.008 -5.781 1 90.56 206 ALA B CA 1
ATOM 5876 C C . ALA B 1 206 ? 3.535 5.469 -6.195 1 90.56 206 ALA B C 1
ATOM 5878 O O . ALA B 1 206 ? 4.535 5.875 -6.797 1 90.56 206 ALA B O 1
ATOM 5879 N N . PHE B 1 207 ? 2.508 6.199 -5.852 1 93.75 207 PHE B N 1
ATOM 5880 C CA . PHE B 1 207 ? 2.492 7.629 -6.148 1 93.75 207 PHE B CA 1
ATOM 5881 C C . PHE B 1 207 ? 3.668 8.336 -5.484 1 93.75 207 PHE B C 1
ATOM 5883 O O . PHE B 1 207 ? 4.414 9.062 -6.137 1 93.75 207 PHE B O 1
ATOM 5890 N N . ALA B 1 208 ? 3.891 8.109 -4.215 1 91.12 208 ALA B N 1
ATOM 5891 C CA . ALA B 1 208 ? 4.961 8.742 -3.447 1 91.12 208 ALA B CA 1
ATOM 5892 C C . ALA B 1 208 ? 6.332 8.289 -3.936 1 91.12 208 ALA B C 1
ATOM 5894 O O . ALA B 1 208 ? 7.223 9.109 -4.168 1 91.12 208 ALA B O 1
ATOM 5895 N N . SER B 1 209 ? 6.496 6.992 -4.152 1 87.81 209 SER B N 1
ATOM 5896 C CA . SER B 1 209 ? 7.766 6.434 -4.605 1 87.81 209 SER B CA 1
ATOM 5897 C C . SER B 1 209 ? 8.117 6.918 -6.008 1 87.81 209 SER B C 1
ATOM 5899 O O . SER B 1 209 ? 9.273 7.215 -6.301 1 87.81 209 SER B O 1
ATOM 5901 N N . GLY B 1 210 ? 7.109 6.949 -6.832 1 88.56 210 GLY B N 1
ATOM 5902 C CA . GLY B 1 210 ? 7.332 7.445 -8.18 1 88.56 210 GLY B CA 1
ATOM 5903 C C . GLY B 1 210 ? 7.809 8.883 -8.219 1 88.56 210 GLY B C 1
ATOM 5904 O O . GLY B 1 210 ? 8.734 9.219 -8.961 1 88.56 210 GLY B O 1
ATOM 5905 N N . LEU B 1 211 ? 7.184 9.688 -7.43 1 88.5 211 LEU B N 1
ATOM 5906 C CA . LEU B 1 211 ? 7.574 11.086 -7.371 1 88.5 211 LEU B CA 1
ATOM 5907 C C . LEU B 1 211 ? 8.992 11.234 -6.84 1 88.5 211 LEU B C 1
ATOM 5909 O O . LEU B 1 211 ? 9.75 12.094 -7.305 1 88.5 211 LEU B O 1
ATOM 5913 N N . ASN B 1 212 ? 9.328 10.445 -5.863 1 82.94 212 ASN B N 1
ATOM 5914 C CA . ASN B 1 212 ? 10.672 10.484 -5.309 1 82.94 212 ASN B CA 1
ATOM 5915 C C . ASN B 1 212 ? 11.719 10.094 -6.352 1 82.94 212 ASN B C 1
ATOM 5917 O O . ASN B 1 212 ? 12.797 10.695 -6.414 1 82.94 212 ASN B O 1
ATOM 5921 N N . LYS B 1 213 ? 11.43 9.188 -7.121 1 81.62 213 LYS B N 1
ATOM 5922 C CA . LYS B 1 213 ? 12.359 8.703 -8.141 1 81.62 213 LYS B CA 1
ATOM 5923 C C . LYS B 1 213 ? 12.5 9.703 -9.281 1 81.62 213 LYS B C 1
ATOM 5925 O O . LYS B 1 213 ? 13.57 9.82 -9.891 1 81.62 213 LYS B O 1
ATOM 5930 N N . LEU B 1 214 ? 11.438 10.281 -9.602 1 80.12 214 LEU B N 1
ATOM 5931 C CA . LEU B 1 214 ? 11.461 11.258 -10.688 1 80.12 214 LEU B CA 1
ATOM 5932 C C . LEU B 1 214 ? 12.273 12.484 -10.289 1 80.12 214 LEU B C 1
ATOM 5934 O O . LEU B 1 214 ? 12.656 13.281 -11.148 1 80.12 214 LEU B O 1
ATOM 5938 N N . ASN B 1 215 ? 12.977 12.477 -9.141 1 68.75 215 ASN B N 1
ATOM 5939 C CA . ASN B 1 215 ? 13.828 13.555 -8.633 1 68.75 215 ASN B CA 1
ATOM 5940 C C . ASN B 1 215 ? 13.367 14.914 -9.148 1 68.75 215 ASN B C 1
ATOM 5942 O O . ASN B 1 215 ? 14.133 15.633 -9.797 1 68.75 215 ASN B O 1
ATOM 5946 N N . LEU B 1 216 ? 12.211 15.133 -9.047 1 61.34 216 LEU B N 1
ATOM 5947 C CA . LEU B 1 216 ? 11.641 16.375 -9.562 1 61.34 216 LEU B CA 1
ATOM 5948 C C . LEU B 1 216 ? 12.438 17.578 -9.062 1 61.34 216 LEU B C 1
ATOM 5950 O O . LEU B 1 216 ? 12.039 18.719 -9.281 1 61.34 216 LEU B O 1
ATOM 5954 N N . THR B 1 217 ? 13.586 17.469 -8.219 1 54.44 217 THR B N 1
ATOM 5955 C CA . THR B 1 217 ? 14.406 18.562 -7.699 1 54.44 217 THR B CA 1
ATOM 5956 C C . THR B 1 217 ? 15.219 19.219 -8.82 1 54.44 217 THR B C 1
ATOM 5958 O O . THR B 1 217 ? 15.68 20.344 -8.672 1 54.44 217 THR B O 1
ATOM 5961 N N . ASN B 1 218 ? 15.594 18.297 -9.75 1 49.44 218 ASN B N 1
ATOM 5962 C CA . ASN B 1 218 ? 16.625 18.922 -10.57 1 49.44 218 ASN B CA 1
ATOM 5963 C C . ASN B 1 218 ? 16.156 20.25 -11.156 1 49.44 218 ASN B C 1
ATOM 5965 O O . ASN B 1 218 ? 16.844 21.25 -11.039 1 49.44 218 ASN B O 1
ATOM 5969 N N . THR B 1 219 ? 15.711 20.406 -12.344 1 51.84 219 THR B N 1
ATOM 5970 C CA . THR B 1 219 ? 15.844 21.672 -13.07 1 51.84 219 THR B CA 1
ATOM 5971 C C . THR B 1 219 ? 14.664 22.594 -12.758 1 51.84 219 THR B C 1
ATOM 5973 O O . THR B 1 219 ? 14.859 23.719 -12.312 1 51.84 219 THR B O 1
ATOM 5976 N N . ASP B 1 220 ? 13.641 22.422 -13.398 1 50.66 220 ASP B N 1
ATOM 5977 C CA . ASP B 1 220 ? 12.547 23.375 -13.547 1 50.66 220 ASP B CA 1
ATOM 5978 C C . ASP B 1 220 ? 11.625 23.344 -12.328 1 50.66 220 ASP B C 1
ATOM 5980 O O . ASP B 1 220 ? 10.977 24.344 -12.008 1 50.66 220 ASP B O 1
ATOM 5984 N N . TYR B 1 221 ? 11.711 22.406 -11.406 1 55.5 221 TYR B N 1
ATOM 5985 C CA . TYR B 1 221 ? 10.75 22.281 -10.312 1 55.5 221 TYR B CA 1
ATOM 5986 C C . TYR B 1 221 ? 11.211 23.062 -9.094 1 55.5 221 TYR B C 1
ATOM 5988 O O . TYR B 1 221 ? 10.391 23.578 -8.336 1 55.5 221 TYR B O 1
ATOM 5996 N N . ALA B 1 222 ? 12.578 23.062 -8.945 1 52.88 222 ALA B N 1
ATOM 5997 C CA . ALA B 1 222 ? 13.172 23.812 -7.836 1 52.88 222 ALA B CA 1
ATOM 5998 C C . ALA B 1 222 ? 12.68 25.25 -7.828 1 52.88 222 ALA B C 1
ATOM 6000 O O . ALA B 1 222 ? 12.445 25.828 -6.766 1 52.88 222 ALA B O 1
ATOM 6001 N N . SER B 1 223 ? 12.391 25.672 -9.078 1 50.41 223 SER B N 1
ATOM 6002 C CA . SER B 1 223 ? 12 27.078 -9.172 1 50.41 223 SER B CA 1
ATOM 6003 C C . SER B 1 223 ? 10.547 27.281 -8.766 1 50.41 223 SER B C 1
ATOM 6005 O O . SER B 1 223 ? 10.133 28.406 -8.469 1 50.41 223 SER B O 1
ATOM 6007 N N . SER B 1 224 ? 9.789 26.203 -8.703 1 53.38 224 SER B N 1
ATOM 6008 C CA . SER B 1 224 ? 8.344 26.359 -8.531 1 53.38 224 SER B CA 1
ATOM 6009 C C . SER B 1 224 ? 7.961 26.359 -7.059 1 53.38 224 SER B C 1
ATOM 6011 O O . SER B 1 224 ? 6.824 26.672 -6.711 1 53.38 224 SER B O 1
ATOM 6013 N N . GLY B 1 225 ? 8.891 26.297 -6.148 1 62.69 225 GLY B N 1
ATOM 6014 C CA . GLY B 1 225 ? 8.555 26.25 -4.734 1 62.69 225 GLY B CA 1
ATOM 6015 C C . GLY B 1 225 ? 7.789 25 -4.34 1 62.69 225 GLY B C 1
ATOM 6016 O O . GLY B 1 225 ? 7.379 24.859 -3.186 1 62.69 225 GLY B O 1
ATOM 6017 N N . LEU B 1 226 ? 7.551 24.156 -5.352 1 73.44 226 LEU B N 1
ATOM 6018 C CA . LEU B 1 226 ? 6.707 22.984 -5.133 1 73.44 226 LEU B CA 1
ATOM 6019 C C . LEU B 1 226 ? 7.492 21.875 -4.449 1 73.44 226 LEU B C 1
ATOM 6021 O O . LEU B 1 226 ? 6.902 20.953 -3.881 1 73.44 226 LEU B O 1
ATOM 6025 N N . GLU B 1 227 ? 8.719 21.969 -4.449 1 74 227 GLU B N 1
ATOM 6026 C CA . GLU B 1 227 ? 9.57 20.875 -3.982 1 74 227 GLU B CA 1
ATOM 6027 C C . GLU B 1 227 ? 9.289 20.547 -2.52 1 74 227 GLU B C 1
ATOM 6029 O O . GLU B 1 227 ? 9.086 19.375 -2.168 1 74 227 GLU B O 1
ATOM 6034 N N . ASN B 1 228 ? 9.195 21.641 -1.735 1 74 228 ASN B N 1
ATOM 6035 C CA . ASN B 1 228 ? 8.984 21.406 -0.311 1 74 228 ASN B CA 1
ATOM 6036 C C . ASN B 1 228 ? 7.594 20.828 -0.039 1 74 228 ASN B C 1
ATOM 6038 O O . ASN B 1 228 ? 7.438 19.953 0.818 1 74 228 ASN B O 1
ATOM 6042 N N . THR B 1 229 ? 6.703 21.312 -0.823 1 82.75 229 THR B N 1
ATOM 6043 C CA . THR B 1 229 ? 5.328 20.844 -0.66 1 82.75 229 THR B CA 1
ATOM 6044 C C . THR B 1 229 ? 5.207 19.375 -1.021 1 82.75 229 THR B C 1
ATOM 6046 O O . THR B 1 229 ? 4.613 18.594 -0.274 1 82.75 229 THR B O 1
ATOM 6049 N N . ILE B 1 230 ? 5.797 19.016 -2.068 1 85.25 230 ILE B N 1
ATOM 6050 C CA . ILE B 1 230 ? 5.691 17.656 -2.564 1 85.25 230 ILE B CA 1
ATOM 6051 C C . ILE B 1 230 ? 6.48 16.703 -1.658 1 85.25 230 ILE B C 1
ATOM 6053 O O . ILE B 1 230 ? 6.023 15.602 -1.352 1 85.25 230 ILE B O 1
ATOM 6057 N N . ARG B 1 231 ? 7.512 17.172 -1.223 1 82.12 231 ARG B N 1
ATOM 6058 C CA . ARG B 1 231 ? 8.352 16.344 -0.36 1 82.12 231 ARG B CA 1
ATOM 6059 C C . ARG B 1 231 ? 7.629 15.992 0.937 1 82.12 231 ARG B C 1
ATOM 6061 O O . ARG B 1 231 ? 7.703 14.859 1.408 1 82.12 231 ARG B O 1
ATOM 6068 N N . SER B 1 232 ? 7.02 16.969 1.511 1 85.25 232 SER B N 1
ATOM 6069 C CA . SER B 1 232 ? 6.273 16.734 2.742 1 85.25 232 SER B CA 1
ATOM 6070 C C . SER B 1 232 ? 5.152 15.719 2.525 1 85.25 232 SER B C 1
ATOM 6072 O O . SER B 1 232 ? 4.961 14.82 3.342 1 85.25 232 SER B O 1
ATOM 6074 N N . ILE B 1 233 ? 4.535 15.883 1.439 1 90.62 233 ILE B N 1
ATOM 6075 C CA . ILE B 1 233 ? 3.398 15.023 1.126 1 90.62 233 ILE B CA 1
ATOM 6076 C C . ILE B 1 233 ? 3.881 13.594 0.901 1 90.62 233 ILE B C 1
ATOM 6078 O O . ILE B 1 233 ? 3.311 12.648 1.446 1 90.62 233 ILE B O 1
ATOM 6082 N N . THR B 1 234 ? 4.938 13.414 0.105 1 89.25 234 THR B N 1
ATOM 6083 C CA . THR B 1 234 ? 5.441 12.078 -0.188 1 89.25 234 THR B CA 1
ATOM 6084 C C . THR B 1 234 ? 5.973 11.414 1.078 1 89.25 234 THR B C 1
ATOM 6086 O O . THR B 1 234 ? 5.82 10.203 1.26 1 89.25 234 THR B O 1
ATOM 6089 N N . TYR B 1 235 ? 6.559 12.203 1.947 1 85.38 235 TYR B N 1
ATOM 6090 C CA . TYR B 1 235 ? 7.051 11.688 3.219 1 85.38 235 TYR B CA 1
ATOM 6091 C C . TYR B 1 235 ? 5.902 11.141 4.066 1 85.38 235 TYR B C 1
ATOM 6093 O O . TYR B 1 235 ? 5.98 10.031 4.586 1 85.38 235 TYR B O 1
ATOM 6101 N N . LEU B 1 236 ? 4.906 11.914 4.184 1 88.81 236 LEU B N 1
ATOM 6102 C CA . LEU B 1 236 ? 3.764 11.516 5 1 88.81 236 LEU B CA 1
ATOM 6103 C C . LEU B 1 236 ? 3.051 10.312 4.395 1 88.81 236 LEU B C 1
ATOM 6105 O O . LEU B 1 236 ? 2.646 9.398 5.117 1 88.81 236 LEU B O 1
ATOM 6109 N N . MET B 1 237 ? 2.91 10.242 3.092 1 91 237 MET B N 1
ATOM 6110 C CA . MET B 1 237 ? 2.238 9.141 2.408 1 91 237 MET B CA 1
ATOM 6111 C C . MET B 1 237 ? 3 7.832 2.602 1 91 237 MET B C 1
ATOM 6113 O O . MET B 1 237 ? 2.395 6.777 2.791 1 91 237 MET B O 1
ATOM 6117 N N . ARG B 1 238 ? 4.254 7.863 2.555 1 85.75 238 ARG B N 1
ATOM 6118 C CA . ARG B 1 238 ? 5.086 6.668 2.662 1 85.75 238 ARG B CA 1
ATOM 6119 C C . ARG B 1 238 ? 4.945 6.027 4.039 1 85.75 238 ARG B C 1
ATOM 6121 O O . ARG B 1 238 ? 5.094 4.812 4.18 1 85.75 238 ARG B O 1
ATOM 6128 N N . GLY B 1 239 ? 4.637 6.836 4.996 1 84.44 239 GLY B N 1
ATOM 6129 C CA . GLY B 1 239 ? 4.477 6.312 6.344 1 84.44 239 GLY B CA 1
ATOM 6130 C C . GLY B 1 239 ? 3.225 5.473 6.516 1 84.44 239 GLY B C 1
ATOM 6131 O O . GLY B 1 239 ? 3.084 4.754 7.508 1 84.44 239 GLY B O 1
ATOM 6132 N N . ALA B 1 240 ? 2.398 5.48 5.555 1 83.25 240 ALA B N 1
ATOM 6133 C CA . ALA B 1 240 ? 1.097 4.824 5.66 1 83.25 240 ALA B CA 1
ATOM 6134 C C . ALA B 1 240 ? 1.254 3.324 5.879 1 83.25 240 ALA B C 1
ATOM 6136 O O . ALA B 1 240 ? 0.523 2.725 6.672 1 83.25 240 ALA B O 1
ATOM 6137 N N . ILE B 1 241 ? 2.205 2.717 5.258 1 79.19 241 ILE B N 1
ATOM 6138 C CA . ILE B 1 241 ? 2.312 1.263 5.25 1 79.19 241 ILE B CA 1
ATOM 6139 C C . ILE B 1 241 ? 2.859 0.78 6.594 1 79.19 241 ILE B C 1
ATOM 6141 O O . ILE B 1 241 ? 2.688 -0.386 6.957 1 79.19 241 ILE B O 1
ATOM 6145 N N . SER B 1 242 ? 3.461 1.621 7.324 1 78.94 242 SER B N 1
ATOM 6146 C CA . SER B 1 242 ? 4.145 1.178 8.539 1 78.94 242 SER B CA 1
ATOM 6147 C C . SER B 1 242 ? 3.338 1.523 9.781 1 78.94 242 SER B C 1
ATOM 6149 O O . SER B 1 242 ? 3.73 1.175 10.898 1 78.94 242 SER B O 1
ATOM 6151 N N . ARG B 1 243 ? 2.281 2.062 9.602 1 79.88 243 ARG B N 1
ATOM 6152 C CA . ARG B 1 243 ? 1.488 2.453 10.766 1 79.88 243 ARG B CA 1
ATOM 6153 C C . ARG B 1 243 ? 0.834 1.237 11.414 1 79.88 243 ARG B C 1
ATOM 6155 O O . ARG B 1 243 ? 0.218 0.418 10.727 1 79.88 243 ARG B O 1
ATOM 6162 N N . PRO B 1 244 ? 1.01 1.222 12.742 1 71.62 244 PRO B N 1
ATOM 6163 C CA . PRO B 1 244 ? 0.493 0.033 13.422 1 71.62 244 PRO B CA 1
ATOM 6164 C C . PRO B 1 244 ? -1.032 -0.002 13.477 1 71.62 244 PRO B C 1
ATOM 6166 O O . PRO B 1 244 ? -1.676 1.049 13.547 1 71.62 244 PRO B O 1
ATOM 6169 N N . ASP B 1 245 ? -1.558 -1.182 13.523 1 69.81 245 ASP B N 1
ATOM 6170 C CA . ASP B 1 245 ? -2.994 -1.437 13.508 1 69.81 245 ASP B CA 1
ATOM 6171 C C . ASP B 1 245 ? -3.629 -1.094 14.852 1 69.81 245 ASP B C 1
ATOM 6173 O O . ASP B 1 245 ? -4.805 -0.732 14.914 1 69.81 245 ASP B O 1
ATOM 6177 N N . TYR B 1 246 ? -2.871 -1.171 15.852 1 64.31 246 TYR B N 1
ATOM 6178 C CA . TYR B 1 246 ? -3.471 -1.066 17.188 1 64.31 246 TYR B CA 1
ATOM 6179 C C . TYR B 1 246 ? -3.578 0.389 17.625 1 64.31 246 TYR B C 1
ATOM 6181 O O . TYR B 1 246 ? -4.242 0.699 18.609 1 64.31 246 TYR B O 1
ATOM 6189 N N . VAL B 1 247 ? -2.85 1.168 16.859 1 61 247 VAL B N 1
ATOM 6190 C CA . VAL B 1 247 ? -2.928 2.58 17.219 1 61 247 VAL B CA 1
ATOM 6191 C C . VAL B 1 247 ? -4.219 3.184 16.672 1 61 247 VAL B C 1
ATOM 6193 O O . VAL B 1 247 ? -4.402 3.277 15.461 1 61 247 VAL B O 1
ATOM 6196 N N . THR B 1 248 ? -5.176 3.322 17.625 1 55.16 248 THR B N 1
ATOM 6197 C CA . THR B 1 248 ? -6.477 3.863 17.234 1 55.16 248 THR B CA 1
ATOM 6198 C C . THR B 1 248 ? -6.395 5.371 17.031 1 55.16 248 THR B C 1
ATOM 6200 O O . THR B 1 248 ? -7.199 5.945 16.297 1 55.16 248 THR B O 1
ATOM 6203 N N . ARG B 1 249 ? -5.508 5.961 17.812 1 55.19 249 ARG B N 1
ATOM 6204 C CA . ARG B 1 249 ? -5.301 7.395 17.641 1 55.19 249 ARG B CA 1
ATOM 6205 C C . ARG B 1 249 ? -3.857 7.695 17.266 1 55.19 249 ARG B C 1
ATOM 6207 O O . ARG B 1 249 ? -2.975 7.73 18.125 1 55.19 249 ARG B O 1
ATOM 6214 N N . PRO B 1 250 ? -3.664 7.715 15.914 1 55.75 250 PRO B N 1
ATOM 6215 C CA . PRO B 1 250 ? -2.275 7.949 15.516 1 55.75 250 PRO B CA 1
ATOM 6216 C C . PRO B 1 250 ? -1.75 9.305 15.977 1 55.75 250 PRO B C 1
ATOM 6218 O O . PRO B 1 250 ? -2.398 10.336 15.758 1 55.75 250 PRO B O 1
ATOM 6221 N N . TYR B 1 251 ? -1.05 9.336 17.156 1 57.06 251 TYR B N 1
ATOM 6222 C CA . TYR B 1 251 ? -0.344 10.562 17.516 1 57.06 251 TYR B CA 1
ATOM 6223 C C . TYR B 1 251 ? 1.007 10.633 16.812 1 57.06 251 TYR B C 1
ATOM 6225 O O . TYR B 1 251 ? 1.641 9.602 16.562 1 57.06 251 TYR B O 1
ATOM 6233 N N . GLY B 1 252 ? 1.077 11.805 16.172 1 64 252 GLY B N 1
ATOM 6234 C CA . GLY B 1 252 ? 2.369 12.008 15.523 1 64 252 GLY B CA 1
ATOM 6235 C C . GLY B 1 252 ? 3.525 12.008 16.516 1 64 252 GLY B C 1
ATOM 6236 O O . GLY B 1 252 ? 3.342 11.719 17.688 1 64 252 GLY B O 1
ATOM 6237 N N . MET B 1 253 ? 4.633 12.039 16.031 1 68.38 253 MET B N 1
ATOM 6238 C CA . MET B 1 253 ? 5.863 12.062 16.812 1 68.38 253 MET B CA 1
ATOM 6239 C C . MET B 1 253 ? 6.363 13.492 17 1 68.38 253 MET B C 1
ATOM 6241 O O . MET B 1 253 ? 7.199 13.75 17.875 1 68.38 253 MET B O 1
ATOM 6245 N N . LEU B 1 254 ? 5.629 14.445 16.422 1 86 254 LEU B N 1
ATOM 6246 C CA . LEU B 1 254 ? 6.129 15.812 16.422 1 86 254 LEU B CA 1
ATOM 6247 C C . LEU B 1 254 ? 5.27 16.703 17.312 1 86 254 LEU B C 1
ATOM 6249 O O . LEU B 1 254 ? 4.074 16.453 17.484 1 86 254 LEU B O 1
ATOM 6253 N N . SER B 1 255 ? 5.941 17.641 17.906 1 88.88 255 SER B N 1
ATOM 6254 C CA . SER B 1 255 ? 5.211 18.625 18.703 1 88.88 255 SER B CA 1
ATOM 6255 C C . SER B 1 255 ? 4.453 19.594 17.812 1 88.88 255 SER B C 1
ATOM 6257 O O . SER B 1 255 ? 4.742 19.719 16.609 1 88.88 255 SER B O 1
ATOM 6259 N N . LEU B 1 256 ? 3.486 20.266 18.406 1 91.81 256 LEU B N 1
ATOM 6260 C CA . LEU B 1 256 ? 2.727 21.266 17.656 1 91.81 256 LEU B CA 1
ATOM 6261 C C . LEU B 1 256 ? 3.646 22.359 17.125 1 91.81 256 LEU B C 1
ATOM 6263 O O . LEU B 1 256 ? 3.496 22.781 15.977 1 91.81 256 LEU B O 1
ATOM 6267 N N . GLY B 1 257 ? 4.637 22.75 17.938 1 92.75 257 GLY B N 1
ATOM 6268 C CA . GLY B 1 257 ? 5.594 23.75 17.5 1 92.75 257 GLY B CA 1
ATOM 6269 C C . GLY B 1 257 ? 6.395 23.312 16.297 1 92.75 257 GLY B C 1
ATOM 6270 O O . GLY B 1 257 ? 6.566 24.094 15.344 1 92.75 257 GLY B O 1
ATOM 6271 N N . GLU B 1 258 ? 6.832 22.094 16.297 1 92.19 258 GLU B N 1
ATOM 6272 C CA . GLU B 1 258 ? 7.562 21.562 15.156 1 92.19 258 GLU B CA 1
ATOM 6273 C C . GLU B 1 258 ? 6.691 21.531 13.906 1 92.19 258 GLU B C 1
ATOM 6275 O O . GLU B 1 258 ? 7.141 21.906 12.82 1 92.19 258 GLU B O 1
ATOM 6280 N N . LEU B 1 259 ? 5.512 21.125 14.086 1 93.31 259 LEU B N 1
ATOM 6281 C CA . LEU B 1 259 ? 4.59 21 12.961 1 93.31 259 LEU B CA 1
ATOM 6282 C C . LEU B 1 259 ? 4.285 22.375 12.359 1 93.31 259 LEU B C 1
ATOM 6284 O O . LEU B 1 259 ? 4.242 22.516 11.133 1 93.31 259 LEU B O 1
ATOM 6288 N N . ILE B 1 260 ? 4.09 23.328 13.211 1 94.44 260 ILE B N 1
ATOM 6289 C CA . ILE B 1 260 ? 3.834 24.672 12.727 1 94.44 260 ILE B CA 1
ATOM 6290 C C . ILE B 1 260 ? 5.055 25.188 11.961 1 94.44 260 ILE B C 1
ATOM 6292 O O . ILE B 1 260 ? 4.918 25.766 10.883 1 94.44 260 ILE B O 1
ATOM 6296 N N . ASP B 1 261 ? 6.234 24.922 12.5 1 92.75 261 ASP B N 1
ATOM 6297 C CA . ASP B 1 261 ? 7.469 25.344 11.836 1 92.75 261 ASP B CA 1
ATOM 6298 C C . ASP B 1 261 ? 7.578 24.719 10.445 1 92.75 261 ASP B C 1
ATOM 6300 O O . ASP B 1 261 ? 8.117 25.344 9.523 1 92.75 261 ASP B O 1
ATOM 6304 N N . MET B 1 262 ? 6.996 23.641 10.328 1 90.94 262 MET B N 1
ATOM 6305 C CA . MET B 1 262 ? 7.129 22.906 9.07 1 90.94 262 MET B CA 1
ATOM 6306 C C . MET B 1 262 ? 6.066 23.344 8.07 1 90.94 262 MET B C 1
ATOM 6308 O O . MET B 1 262 ? 6.34 23.438 6.871 1 90.94 262 MET B O 1
ATOM 6312 N N . TYR B 1 263 ? 4.805 23.688 8.586 1 92.38 263 TYR B N 1
ATOM 6313 C CA . TYR B 1 263 ? 3.695 23.625 7.641 1 92.38 263 TYR B CA 1
ATOM 6314 C C . TYR B 1 263 ? 2.881 24.906 7.68 1 92.38 263 TYR B C 1
ATOM 6316 O O . TYR B 1 263 ? 1.838 25.016 7.027 1 92.38 263 TYR B O 1
ATOM 6324 N N . HIS B 1 264 ? 3.254 25.922 8.352 1 91.81 264 HIS B N 1
ATOM 6325 C CA . HIS B 1 264 ? 2.436 27.125 8.516 1 91.81 264 HIS B CA 1
ATOM 6326 C C . HIS B 1 264 ? 2.207 27.828 7.184 1 91.81 264 HIS B C 1
ATOM 6328 O O . HIS B 1 264 ? 1.307 28.656 7.059 1 91.81 264 HIS B O 1
ATOM 6334 N N . THR B 1 265 ? 3.004 27.484 6.137 1 89.62 265 THR B N 1
ATOM 6335 C CA . THR B 1 265 ? 2.865 28.141 4.84 1 89.62 265 THR B CA 1
ATOM 6336 C C . THR B 1 265 ? 1.746 27.484 4.027 1 89.62 265 THR B C 1
ATOM 6338 O O . THR B 1 265 ? 1.366 28 2.971 1 89.62 265 THR B O 1
ATOM 6341 N N . ARG B 1 266 ? 1.218 26.391 4.484 1 92.75 266 ARG B N 1
ATOM 6342 C CA . ARG B 1 266 ? 0.132 25.719 3.781 1 92.75 266 ARG B CA 1
ATOM 6343 C C . ARG B 1 266 ? -1.146 26.547 3.816 1 92.75 266 ARG B C 1
ATOM 6345 O O . ARG B 1 266 ? -1.361 27.328 4.75 1 92.75 266 ARG B O 1
ATOM 6352 N N . GLU B 1 267 ? -1.952 26.344 2.82 1 93 267 GLU B N 1
ATOM 6353 C CA . GLU B 1 267 ? -3.15 27.172 2.668 1 93 267 GLU B CA 1
ATOM 6354 C C . GLU B 1 267 ? -4.297 26.641 3.525 1 93 267 GLU B C 1
ATOM 6356 O O . GLU B 1 267 ? -4.41 25.422 3.736 1 93 267 GLU B O 1
ATOM 6361 N N . ALA B 1 268 ? -5.074 27.547 4.062 1 93.56 268 ALA B N 1
ATOM 6362 C CA . ALA B 1 268 ? -6.281 27.25 4.832 1 93.56 268 ALA B CA 1
ATOM 6363 C C . ALA B 1 268 ? -7.359 28.297 4.594 1 93.56 268 ALA B C 1
ATOM 6365 O O . ALA B 1 268 ? -7.051 29.484 4.43 1 93.56 268 ALA B O 1
ATOM 6366 N N . THR B 1 269 ? -8.594 27.875 4.5 1 90.44 269 THR B N 1
ATOM 6367 C CA . THR B 1 269 ? -9.695 28.828 4.359 1 90.44 269 THR B CA 1
ATOM 6368 C C . THR B 1 269 ? -9.898 29.609 5.648 1 90.44 269 THR B C 1
ATOM 6370 O O . THR B 1 269 ? -10 30.844 5.617 1 90.44 269 THR B O 1
ATOM 6373 N N . LYS B 1 270 ? -9.984 28.969 6.762 1 92.88 270 LYS B N 1
ATOM 6374 C CA . LYS B 1 270 ? -10.008 29.609 8.078 1 92.88 270 LYS B CA 1
ATOM 6375 C C . LYS B 1 270 ? -8.633 29.547 8.734 1 92.88 270 LYS B C 1
ATOM 6377 O O . LYS B 1 270 ? -7.977 28.5 8.719 1 92.88 270 LYS B O 1
ATOM 6382 N N . LYS B 1 271 ? -8.203 30.656 9.328 1 95.38 271 LYS B N 1
ATOM 6383 C CA . LYS B 1 271 ? -6.898 30.703 9.984 1 95.38 271 LYS B CA 1
ATOM 6384 C C . LYS B 1 271 ? -6.793 29.641 11.078 1 95.38 271 LYS B C 1
ATOM 6386 O O . LYS B 1 271 ? -5.727 29.062 11.281 1 95.38 271 LYS B O 1
ATOM 6391 N N . HIS B 1 272 ? -7.934 29.344 11.727 1 96.12 272 HIS B N 1
ATOM 6392 C CA . HIS B 1 272 ? -7.988 28.359 12.797 1 96.12 272 HIS B CA 1
ATOM 6393 C C . HIS B 1 272 ? -7.484 27 12.32 1 96.12 272 HIS B C 1
ATOM 6395 O O . HIS B 1 272 ? -6.906 26.234 13.102 1 96.12 272 HIS B O 1
ATOM 6401 N N . ASP B 1 273 ? -7.66 26.734 11.023 1 95.5 273 ASP B N 1
ATOM 6402 C CA . ASP B 1 273 ? -7.316 25.438 10.453 1 95.5 273 ASP B CA 1
ATOM 6403 C C . ASP B 1 273 ? -5.809 25.188 10.5 1 95.5 273 ASP B C 1
ATOM 6405 O O . ASP B 1 273 ? -5.355 24.047 10.539 1 95.5 273 ASP B O 1
ATOM 6409 N N . LYS B 1 274 ? -5.031 26.219 10.5 1 95.38 274 LYS B N 1
ATOM 6410 C CA . LYS B 1 274 ? -3.576 26.094 10.539 1 95.38 274 LYS B CA 1
ATOM 6411 C C . LYS B 1 274 ? -3.113 25.516 11.867 1 95.38 274 LYS B C 1
ATOM 6413 O O . LYS B 1 274 ? -2.012 24.969 11.961 1 95.38 274 LYS B O 1
ATOM 6418 N N . VAL B 1 275 ? -3.947 25.672 12.82 1 95.25 275 VAL B N 1
ATOM 6419 C CA . VAL B 1 275 ? -3.633 25.109 14.141 1 95.25 275 VAL B CA 1
ATOM 6420 C C . VAL B 1 275 ? -4.344 23.781 14.32 1 95.25 275 VAL B C 1
ATOM 6422 O O . VAL B 1 275 ? -3.709 22.766 14.648 1 95.25 275 VAL B O 1
ATOM 6425 N N . TYR B 1 276 ? -5.648 23.734 14.039 1 94.81 276 TYR B N 1
ATOM 6426 C CA . TYR B 1 276 ? -6.457 22.562 14.352 1 94.81 276 TYR B CA 1
ATOM 6427 C C . TYR B 1 276 ? -6.039 21.359 13.5 1 94.81 276 TYR B C 1
ATOM 6429 O O . TYR B 1 276 ? -6.055 20.219 13.969 1 94.81 276 TYR B O 1
ATOM 6437 N N . ALA B 1 277 ? -5.715 21.562 12.266 1 95.44 277 ALA B N 1
ATOM 6438 C CA . ALA B 1 277 ? -5.23 20.484 11.414 1 95.44 277 ALA B CA 1
ATOM 6439 C C . ALA B 1 277 ? -3.965 19.859 12 1 95.44 277 ALA B C 1
ATOM 6441 O O . ALA B 1 277 ? -3.842 18.625 12.07 1 95.44 277 ALA B O 1
ATOM 6442 N N . LEU B 1 278 ? -3.084 20.734 12.422 1 94.38 278 LEU B N 1
ATOM 6443 C CA . LEU B 1 278 ? -1.792 20.281 12.922 1 94.38 278 LEU B CA 1
ATOM 6444 C C . LEU B 1 278 ? -1.93 19.672 14.312 1 94.38 278 LEU B C 1
ATOM 6446 O O . LEU B 1 278 ? -1.16 18.781 14.688 1 94.38 278 LEU B O 1
ATOM 6450 N N . LEU B 1 279 ? -2.854 20.156 15.047 1 92.12 279 LEU B N 1
ATOM 6451 C CA . LEU B 1 279 ? -3.109 19.594 16.375 1 92.12 279 LEU B CA 1
ATOM 6452 C C . LEU B 1 279 ? -3.416 18.109 16.281 1 92.12 279 LEU B C 1
ATOM 6454 O O . LEU B 1 279 ? -2.973 17.328 17.141 1 92.12 279 LEU B O 1
ATOM 6458 N N . GLY B 1 280 ? -4.141 17.719 15.281 1 90.06 280 GLY B N 1
ATOM 6459 C CA . GLY B 1 280 ? -4.484 16.312 15.086 1 90.06 280 GLY B CA 1
ATOM 6460 C C . GLY B 1 280 ? -3.285 15.445 14.742 1 90.06 280 GLY B C 1
ATOM 6461 O O . GLY B 1 280 ? -3.348 14.219 14.852 1 90.06 280 GLY B O 1
ATOM 6462 N N . MET B 1 281 ? -2.24 16.094 14.406 1 90.81 281 MET B N 1
ATOM 6463 C CA . MET B 1 281 ? -1.009 15.383 14.055 1 90.81 281 MET B CA 1
ATOM 6464 C C . MET B 1 281 ? -0.013 15.414 15.203 1 90.81 281 MET B C 1
ATOM 6466 O O . MET B 1 281 ? 1.014 14.734 15.164 1 90.81 281 MET B O 1
ATOM 6470 N N . SER B 1 282 ? -0.249 16.219 16.125 1 89.81 282 SER B N 1
ATOM 6471 C CA . SER B 1 282 ? 0.727 16.516 17.172 1 89.81 282 SER B CA 1
ATOM 6472 C C . SER B 1 282 ? 0.796 15.406 18.203 1 89.81 282 SER B C 1
ATOM 6474 O O . SER B 1 282 ? -0.214 14.766 18.5 1 89.81 282 SER B O 1
ATOM 6476 N N . ALA B 1 283 ? 1.967 15.125 18.703 1 81.44 283 ALA B N 1
ATOM 6477 C CA . ALA B 1 283 ? 2.188 14.172 19.781 1 81.44 283 ALA B CA 1
ATOM 6478 C C . ALA B 1 283 ? 1.818 14.773 21.141 1 81.44 283 ALA B C 1
ATOM 6480 O O . ALA B 1 283 ? 1.668 14.055 22.125 1 81.44 283 ALA B O 1
ATOM 6481 N N . ASP B 1 284 ? 1.746 16.016 21.078 1 75.38 284 ASP B N 1
ATOM 6482 C CA . ASP B 1 284 ? 1.525 16.719 22.344 1 75.38 284 ASP B CA 1
ATOM 6483 C C . ASP B 1 284 ? 0.21 16.281 22.984 1 75.38 284 ASP B C 1
ATOM 6485 O O . ASP B 1 284 ? -0.804 16.141 22.312 1 75.38 284 ASP B O 1
ATOM 6489 N N . ARG B 1 285 ? 0.323 15.484 24.109 1 63 285 ARG B N 1
ATOM 6490 C CA . ARG B 1 285 ? -0.882 15.125 24.859 1 63 285 ARG B CA 1
ATOM 6491 C C . ARG B 1 285 ? -1.531 16.359 25.469 1 63 285 ARG B C 1
ATOM 6493 O O . ARG B 1 285 ? -1.056 16.859 26.484 1 63 285 ARG B O 1
ATOM 6500 N N . PHE B 1 286 ? -1.806 17.156 24.734 1 52.84 286 PHE B N 1
ATOM 6501 C CA . PHE B 1 286 ? -2.322 18.375 25.359 1 52.84 286 PHE B CA 1
ATOM 6502 C C . PHE B 1 286 ? -3.496 18.047 26.281 1 52.84 286 PHE B C 1
ATOM 6504 O O . PHE B 1 286 ? -4.457 17.406 25.859 1 52.84 286 PHE B O 1
ATOM 6511 N N . ASN B 1 287 ? -3.238 17.609 27.391 1 51.03 287 ASN B N 1
ATOM 6512 C CA . ASN B 1 287 ? -4.32 17.797 28.359 1 51.03 287 ASN B CA 1
ATOM 6513 C C . ASN B 1 287 ? -5.082 19.094 28.125 1 51.03 287 ASN B C 1
ATOM 6515 O O . ASN B 1 287 ? -5.879 19.516 28.953 1 51.03 287 ASN B O 1
ATOM 6519 N N . LYS B 1 288 ? -4.738 19.859 27.078 1 57.09 288 LYS B N 1
ATOM 6520 C CA . LYS B 1 288 ? -5 21.281 27.203 1 57.09 288 LYS B CA 1
ATOM 6521 C C . LYS B 1 288 ? -6.324 21.656 26.547 1 57.09 288 LYS B C 1
ATOM 6523 O O . LYS B 1 288 ? -6.391 21.812 25.328 1 57.09 288 LYS B O 1
ATOM 6528 N N . ALA B 1 289 ? -7.285 21.484 27.156 1 62.78 289 ALA B N 1
ATOM 6529 C CA . ALA B 1 289 ? -8.648 21.938 26.922 1 62.78 289 ALA B CA 1
ATOM 6530 C C . ALA B 1 289 ? -8.664 23.266 26.172 1 62.78 289 ALA B C 1
ATOM 6532 O O . ALA B 1 289 ? -9.57 23.516 25.359 1 62.78 289 ALA B O 1
ATOM 6533 N N . ASP B 1 290 ? -7.434 23.922 26.172 1 79.94 290 ASP B N 1
ATOM 6534 C CA . ASP B 1 290 ? -7.488 25.297 25.656 1 79.94 290 ASP B CA 1
ATOM 6535 C C . ASP B 1 290 ? -7.238 25.328 24.156 1 79.94 290 ASP B C 1
ATOM 6537 O O . ASP B 1 290 ? -7.543 26.312 23.484 1 79.94 290 ASP B O 1
ATOM 6541 N N . LEU B 1 291 ? -6.723 24.219 23.578 1 89.44 291 LEU B N 1
ATOM 6542 C CA . LEU B 1 291 ? -6.414 24.297 22.156 1 89.44 291 LEU B CA 1
ATOM 6543 C C . LEU B 1 291 ? -7.355 23.406 21.344 1 89.44 291 LEU B C 1
ATOM 6545 O O . LEU B 1 291 ? -7.188 23.25 20.141 1 89.44 291 LEU B O 1
ATOM 6549 N N . LEU B 1 292 ? -8.367 22.922 22.047 1 89.56 292 LEU B N 1
ATOM 6550 C CA . LEU B 1 292 ? -9.312 22.078 21.328 1 89.56 292 LEU B CA 1
ATOM 6551 C C . LEU B 1 292 ? -10.047 22.859 20.25 1 89.56 292 LEU B C 1
ATOM 6553 O O . LEU B 1 292 ? -10.305 24.062 20.422 1 89.56 292 LEU B O 1
ATOM 6557 N N . PRO B 1 293 ? -10.414 22.234 19.234 1 92 293 PRO B N 1
ATOM 6558 C CA . PRO B 1 293 ? -11.047 22.938 18.125 1 92 293 PRO B CA 1
ATOM 6559 C C . PRO B 1 293 ? -12.32 23.672 18.531 1 92 293 PRO B C 1
ATOM 6561 O O . PRO B 1 293 ? -13.234 23.047 19.094 1 92 293 PRO B O 1
ATOM 6564 N N . ASN B 1 294 ? -12.336 24.922 18.422 1 92.69 294 ASN B N 1
ATOM 6565 C CA . ASN B 1 294 ? -13.422 25.859 18.703 1 92.69 294 ASN B CA 1
ATOM 6566 C C . ASN B 1 294 ? -13.383 27.078 17.781 1 92.69 294 ASN B C 1
ATOM 6568 O O . ASN B 1 294 ? -12.594 28 18 1 92.69 294 ASN B O 1
ATOM 6572 N N . TYR B 1 295 ? -14.305 27.109 16.844 1 92.5 295 TYR B N 1
ATOM 6573 C CA . TYR B 1 295 ? -14.266 28.172 15.844 1 92.5 295 TYR B CA 1
ATOM 6574 C C . TYR B 1 295 ? -14.938 29.438 16.359 1 92.5 295 TYR B C 1
ATOM 6576 O O . TYR B 1 295 ? -14.891 30.484 15.711 1 92.5 295 TYR B O 1
ATOM 6584 N N . GLN B 1 296 ? -15.547 29.266 17.484 1 91.81 296 GLN B N 1
ATOM 6585 C CA . GLN B 1 296 ? -16.109 30.453 18.109 1 91.81 296 GLN B CA 1
ATOM 6586 C C . GLN B 1 296 ? -15.031 31.297 18.781 1 91.81 296 GLN B C 1
ATOM 6588 O O . GLN B 1 296 ? -15.242 32.469 19.078 1 91.81 296 GLN B O 1
ATOM 6593 N N . LEU B 1 297 ? -13.922 30.703 18.969 1 93.94 297 LEU B N 1
ATOM 6594 C CA . LEU B 1 297 ? -12.781 31.406 19.531 1 93.94 297 LEU B CA 1
ATOM 6595 C C . LEU B 1 297 ? -12.125 32.312 18.5 1 93.94 297 LEU B C 1
ATOM 6597 O O . LEU B 1 297 ? -11.797 31.844 17.391 1 93.94 297 LEU B O 1
ATOM 6601 N N . PRO B 1 298 ? -11.977 33.594 18.828 1 96.25 298 PRO B N 1
ATOM 6602 C CA . PRO B 1 298 ? -11.289 34.438 17.875 1 96.25 298 PRO B CA 1
ATOM 6603 C C . PRO B 1 298 ? -9.859 34 17.578 1 96.25 298 PRO B C 1
ATOM 6605 O O . PRO B 1 298 ? -9.18 33.5 18.469 1 96.25 298 PRO B O 1
ATOM 6608 N N . TRP B 1 299 ? -9.422 34.219 16.406 1 96.25 299 TRP B N 1
ATOM 6609 C CA . TRP B 1 299 ? -8.125 33.75 15.938 1 96.25 299 TRP B CA 1
ATOM 6610 C C . TRP B 1 299 ? -6.996 34.281 16.812 1 96.25 299 TRP B C 1
ATOM 6612 O O . TRP B 1 299 ? -6.07 33.531 17.172 1 96.25 299 TRP B O 1
ATOM 6622 N N . ASP B 1 300 ? -6.992 35.625 17.125 1 96.25 300 ASP B N 1
ATOM 6623 C CA . ASP B 1 300 ? -5.914 36.219 17.891 1 96.25 300 ASP B CA 1
ATOM 6624 C C . ASP B 1 300 ? -5.773 35.562 19.266 1 96.25 300 ASP B C 1
ATOM 6626 O O . ASP B 1 300 ? -4.66 35.375 19.766 1 96.25 300 ASP B O 1
ATOM 6630 N N . ILE B 1 301 ? -6.887 35.188 19.797 1 96.12 301 ILE B N 1
ATOM 6631 C CA . ILE B 1 301 ? -6.863 34.5 21.094 1 96.12 301 ILE B CA 1
ATOM 6632 C C . ILE B 1 301 ? -6.289 33.094 20.938 1 96.12 301 ILE B C 1
ATOM 6634 O O . ILE B 1 301 ? -5.492 32.656 21.766 1 96.12 301 ILE B O 1
ATOM 6638 N N . LEU B 1 302 ? -6.742 32.375 19.891 1 95.88 302 LEU B N 1
ATOM 6639 C CA . LEU B 1 302 ? -6.207 31.047 19.641 1 95.88 302 LEU B CA 1
ATOM 6640 C C . LEU B 1 302 ? -4.691 31.109 19.453 1 95.88 302 LEU B C 1
ATOM 6642 O O . LEU B 1 302 ? -3.965 30.297 20.047 1 95.88 302 LEU B O 1
ATOM 6646 N N . LEU B 1 303 ? -4.23 32.062 18.641 1 96.44 303 LEU B N 1
ATOM 6647 C CA . LEU B 1 303 ? -2.801 32.188 18.391 1 96.44 303 LEU B CA 1
ATOM 6648 C C . LEU B 1 303 ? -2.041 32.469 19.672 1 96.44 303 LEU B C 1
ATOM 6650 O O . LEU B 1 303 ? -0.957 31.922 19.891 1 96.44 303 LEU B O 1
ATOM 6654 N N . GLN B 1 304 ? -2.549 33.281 20.5 1 95.5 304 GLN B N 1
ATOM 6655 C CA . GLN B 1 304 ? -1.948 33.562 21.797 1 95.5 304 GLN B CA 1
ATOM 6656 C C . GLN B 1 304 ? -1.841 32.281 22.641 1 95.5 304 GLN B C 1
ATOM 6658 O O . GLN B 1 304 ? -0.808 32.031 23.266 1 95.5 304 GLN B O 1
ATOM 6663 N N . ARG B 1 305 ? -2.912 31.531 22.641 1 93.44 305 ARG B N 1
ATOM 6664 C CA . ARG B 1 305 ? -2.926 30.297 23.406 1 93.44 305 ARG B CA 1
ATOM 6665 C C . ARG B 1 305 ? -1.885 29.312 22.891 1 93.44 305 ARG B C 1
ATOM 6667 O O . ARG B 1 305 ? -1.249 28.609 23.672 1 93.44 305 ARG B O 1
ATOM 6674 N N . VAL B 1 306 ? -1.793 29.25 21.562 1 94.44 306 VAL B N 1
ATOM 6675 C CA . VAL B 1 306 ? -0.793 28.375 20.953 1 94.44 306 VAL B CA 1
ATOM 6676 C C . VAL B 1 306 ? 0.602 28.781 21.422 1 94.44 306 VAL B C 1
ATOM 6678 O O . VAL B 1 306 ? 1.391 27.938 21.859 1 94.44 306 VAL B O 1
ATOM 6681 N N . ILE B 1 307 ? 0.919 30.031 21.391 1 94.5 307 ILE B N 1
ATOM 6682 C CA . ILE B 1 307 ? 2.232 30.547 21.766 1 94.5 307 ILE B CA 1
ATOM 6683 C C . ILE B 1 307 ? 2.504 30.25 23.234 1 94.5 307 ILE B C 1
ATOM 6685 O O . ILE B 1 307 ? 3.584 29.781 23.594 1 94.5 307 ILE B O 1
ATOM 6689 N N . MET B 1 308 ? 1.553 30.469 24.031 1 91.75 308 MET B N 1
ATOM 6690 C CA . MET B 1 308 ? 1.711 30.234 25.469 1 91.75 308 MET B CA 1
ATOM 6691 C C . MET B 1 308 ? 1.91 28.766 25.781 1 91.75 308 MET B C 1
ATOM 6693 O O . MET B 1 308 ? 2.594 28.406 26.734 1 91.75 308 MET B O 1
ATOM 6697 N N . SER B 1 309 ? 1.285 27.969 24.953 1 90.69 309 SER B N 1
ATOM 6698 C CA . SER B 1 309 ? 1.464 26.531 25.125 1 90.69 309 SER B CA 1
ATOM 6699 C C . SER B 1 309 ? 2.879 26.094 24.766 1 90.69 309 SER B C 1
ATOM 6701 O O . SER B 1 309 ? 3.418 25.156 25.344 1 90.69 309 SER B O 1
ATOM 6703 N N . ILE B 1 310 ? 3.465 26.734 23.844 1 91.12 310 ILE B N 1
ATOM 6704 C CA . ILE B 1 310 ? 4.805 26.391 23.375 1 91.12 310 ILE B CA 1
ATOM 6705 C C . ILE B 1 310 ? 5.852 27.047 24.266 1 91.12 310 ILE B C 1
ATOM 6707 O O . ILE B 1 310 ? 6.848 26.422 24.625 1 91.12 310 ILE B O 1
ATOM 6711 N N . LEU B 1 311 ? 5.633 28.359 24.562 1 92.44 311 LEU B N 1
ATOM 6712 C CA . LEU B 1 311 ? 6.484 29.156 25.438 1 92.44 311 LEU B CA 1
ATOM 6713 C C . LEU B 1 311 ? 5.711 29.656 26.656 1 92.44 311 LEU B C 1
ATOM 6715 O O . LEU B 1 311 ? 5.301 30.812 26.703 1 92.44 311 LEU B O 1
ATOM 6719 N N . PRO B 1 312 ? 5.711 28.875 27.703 1 88.62 312 PRO B N 1
ATOM 6720 C CA . PRO B 1 312 ? 4.797 29.156 28.812 1 88.62 312 PRO B CA 1
ATOM 6721 C C . PRO B 1 312 ? 5.199 30.406 29.594 1 88.62 312 PRO B C 1
ATOM 6723 O O . PRO B 1 312 ? 4.344 31.062 30.188 1 88.62 312 PRO B O 1
ATOM 6726 N N . GLU B 1 313 ? 6.434 30.828 29.578 1 89.62 313 GLU B N 1
ATOM 6727 C CA . GLU B 1 313 ? 6.855 31.938 30.422 1 89.62 313 GLU B CA 1
ATOM 6728 C C . GLU B 1 313 ? 7.168 33.188 29.578 1 89.62 313 GLU B C 1
ATOM 6730 O O . GLU B 1 313 ? 7.922 34.062 30.016 1 89.62 313 GLU B O 1
ATOM 6735 N N . ILE B 1 314 ? 6.605 33.156 28.469 1 90.19 314 ILE B N 1
ATOM 6736 C CA . ILE B 1 314 ? 6.773 34.375 27.641 1 90.19 314 ILE B CA 1
ATOM 6737 C C . ILE B 1 314 ? 6.051 35.531 28.297 1 90.19 314 ILE B C 1
ATOM 6739 O O . ILE B 1 314 ? 4.977 35.375 28.875 1 90.19 314 ILE B O 1
ATOM 6743 N N . HIS B 1 315 ? 6.668 36.719 28.297 1 87.56 315 HIS B N 1
ATOM 6744 C CA . HIS B 1 315 ? 6.203 37.875 29.047 1 87.56 315 HIS B CA 1
ATOM 6745 C C . HIS B 1 315 ? 5.031 38.562 28.344 1 87.56 315 HIS B C 1
ATOM 6747 O O . HIS B 1 315 ? 4.074 39 29 1 87.56 315 HIS B O 1
ATOM 6753 N N . SER B 1 316 ? 5.191 38.781 27.125 1 91.38 316 SER B N 1
ATOM 6754 C CA . SER B 1 316 ? 4.176 39.5 26.359 1 91.38 316 SER B CA 1
ATOM 6755 C C . SER B 1 316 ? 3.977 38.875 24.984 1 91.38 316 SER B C 1
ATOM 6757 O O . SER B 1 316 ? 4.941 38.438 24.344 1 91.38 316 SER B O 1
ATOM 6759 N N . VAL B 1 317 ? 2.703 38.812 24.641 1 94.38 317 VAL B N 1
ATOM 6760 C CA . VAL B 1 317 ? 2.328 38.281 23.328 1 94.38 317 VAL B CA 1
ATOM 6761 C C . VAL B 1 317 ? 1.305 39.219 22.688 1 94.38 317 VAL B C 1
ATOM 6763 O O . VAL B 1 317 ? 0.273 39.531 23.281 1 94.38 317 VAL B O 1
ATOM 6766 N N . GLU B 1 318 ? 1.625 39.781 21.531 1 94.44 318 GLU B N 1
ATOM 6767 C CA . GLU B 1 318 ? 0.696 40.594 20.766 1 94.44 318 GLU B CA 1
ATOM 6768 C C . GLU B 1 318 ? 0.287 39.875 19.469 1 94.44 318 GLU B C 1
ATOM 6770 O O . GLU B 1 318 ? 1.142 39.469 18.688 1 94.44 318 GLU B O 1
ATOM 6775 N N . THR B 1 319 ? -0.986 39.719 19.328 1 95.12 319 THR B N 1
ATOM 6776 C CA . THR B 1 319 ? -1.561 39.125 18.125 1 95.12 319 THR B CA 1
ATOM 6777 C C . THR B 1 319 ? -2.721 39.969 17.594 1 95.12 319 THR B C 1
ATOM 6779 O O . THR B 1 319 ? -3.18 40.875 18.266 1 95.12 319 THR B O 1
ATOM 6782 N N . TRP B 1 320 ? -3.178 39.75 16.375 1 94.94 320 TRP B N 1
ATOM 6783 C CA . TRP B 1 320 ? -4.258 40.469 15.711 1 94.94 320 TRP B CA 1
ATOM 6784 C C . TRP B 1 320 ? -5.254 39.5 15.07 1 94.94 320 TRP B C 1
ATOM 6786 O O . TRP B 1 320 ? -4.871 38.438 14.586 1 94.94 320 TRP B O 1
ATOM 6796 N N . PRO B 1 321 ? -6.52 39.844 15.008 1 94 321 PRO B N 1
ATOM 6797 C CA . PRO B 1 321 ? -7.57 38.938 14.523 1 94 321 PRO B CA 1
ATOM 6798 C C . PRO B 1 321 ? -7.41 38.594 13.047 1 94 321 PRO B C 1
ATOM 6800 O O . PRO B 1 321 ? -7.852 37.531 12.609 1 94 321 PRO B O 1
ATOM 6803 N N . ASP B 1 322 ? -6.781 39.406 12.25 1 92.38 322 ASP B N 1
ATOM 6804 C CA . ASP B 1 322 ? -6.77 39.188 10.812 1 92.38 322 ASP B CA 1
ATOM 6805 C C . ASP B 1 322 ? -5.352 38.906 10.312 1 92.38 322 ASP B C 1
ATOM 6807 O O . ASP B 1 322 ? -5.109 38.844 9.109 1 92.38 322 ASP B O 1
ATOM 6811 N N . LYS B 1 323 ? -4.43 38.656 11.266 1 93.19 323 LYS B N 1
ATOM 6812 C CA . LYS B 1 323 ? -3.039 38.469 10.875 1 93.19 323 LYS B CA 1
ATOM 6813 C C . LYS B 1 323 ? -2.498 37.156 11.43 1 93.19 323 LYS B C 1
ATOM 6815 O O . LYS B 1 323 ? -2.891 36.719 12.516 1 93.19 323 LYS B O 1
ATOM 6820 N N . GLU B 1 324 ? -1.688 36.562 10.656 1 94.75 324 GLU B N 1
ATOM 6821 C CA . GLU B 1 324 ? -0.996 35.375 11.109 1 94.75 324 GLU B CA 1
ATOM 6822 C C . GLU B 1 324 ? 0.429 35.688 11.547 1 94.75 324 GLU B C 1
ATOM 6824 O O . GLU B 1 324 ? 1.383 35.062 11.094 1 94.75 324 GLU B O 1
ATOM 6829 N N . ILE B 1 325 ? 0.582 36.688 12.305 1 93.88 325 ILE B N 1
ATOM 6830 C CA . ILE B 1 325 ? 1.851 37.156 12.844 1 93.88 325 ILE B CA 1
ATOM 6831 C C . ILE B 1 325 ? 1.705 37.438 14.336 1 93.88 325 ILE B C 1
ATOM 6833 O O . ILE B 1 325 ? 0.617 37.781 14.812 1 93.88 325 ILE B O 1
ATOM 6837 N N . ALA B 1 326 ? 2.748 37.188 15.102 1 95.62 326 ALA B N 1
ATOM 6838 C CA . ALA B 1 326 ? 2.766 37.5 16.531 1 95.62 326 ALA B CA 1
ATOM 6839 C C . ALA B 1 326 ? 4.066 38.156 16.938 1 95.62 326 ALA B C 1
ATOM 6841 O O . ALA B 1 326 ? 5.125 37.906 16.375 1 95.62 326 ALA B O 1
ATOM 6842 N N . VAL B 1 327 ? 4.008 39.062 17.797 1 94.62 327 VAL B N 1
ATOM 6843 C CA . VAL B 1 327 ? 5.16 39.688 18.438 1 94.62 327 VAL B CA 1
ATOM 6844 C C . VAL B 1 327 ? 5.27 39.25 19.891 1 94.62 327 VAL B C 1
ATOM 6846 O O . VAL B 1 327 ? 4.301 39.344 20.641 1 94.62 327 VAL B O 1
ATOM 6849 N N . LEU B 1 328 ? 6.418 38.688 20.188 1 94.69 328 LEU B N 1
ATOM 6850 C CA . LEU B 1 328 ? 6.645 38.125 21.5 1 94.69 328 LEU B CA 1
ATOM 6851 C C . LEU B 1 328 ? 7.801 38.844 22.203 1 94.69 328 LEU B C 1
ATOM 6853 O O . LEU B 1 328 ? 8.789 39.188 21.562 1 94.69 328 LEU B O 1
ATOM 6857 N N . GLN B 1 329 ? 7.676 39.031 23.469 1 91.81 329 GLN B N 1
ATOM 6858 C CA . GLN B 1 329 ? 8.766 39.5 24.312 1 91.81 329 GLN B CA 1
ATOM 6859 C C . GLN B 1 329 ? 9.07 38.469 25.406 1 91.81 329 GLN B C 1
ATOM 6861 O O . GLN B 1 329 ? 8.18 38.062 26.156 1 91.81 329 GLN B O 1
ATOM 6866 N N . GLY B 1 330 ? 10.258 38 25.391 1 89.88 330 GLY B N 1
ATOM 6867 C CA . GLY B 1 330 ? 10.617 37.031 26.391 1 89.88 330 GLY B CA 1
ATOM 6868 C C . GLY B 1 330 ? 12.102 37 26.719 1 89.88 330 GLY B C 1
ATOM 6869 O O . GLY B 1 330 ? 12.891 37.719 26.062 1 89.88 330 GLY B O 1
ATOM 6870 N N . ARG B 1 331 ? 12.406 36.312 27.828 1 90.44 331 ARG B N 1
ATOM 6871 C CA . ARG B 1 331 ? 13.789 36.156 28.266 1 90.44 331 ARG B CA 1
ATOM 6872 C C . ARG B 1 331 ? 14.297 34.75 27.938 1 90.44 331 ARG B C 1
ATOM 6874 O O . ARG B 1 331 ? 13.547 33.781 28.062 1 90.44 331 ARG B O 1
ATOM 6881 N N . GLY B 1 332 ? 15.523 34.719 27.391 1 90.62 332 GLY B N 1
ATOM 6882 C CA . GLY B 1 332 ? 16.078 33.438 27.062 1 90.62 332 GLY B CA 1
ATOM 6883 C C . GLY B 1 332 ? 17.594 33.406 27.078 1 90.62 332 GLY B C 1
ATOM 6884 O O . GLY B 1 332 ? 18.234 34.438 27.219 1 90.62 332 GLY B O 1
ATOM 6885 N N . TYR B 1 333 ? 18.125 32.188 27.078 1 90.81 333 TYR B N 1
ATOM 6886 C CA . TYR B 1 333 ? 19.562 31.938 27 1 90.81 333 TYR B CA 1
ATOM 6887 C C . TYR B 1 333 ? 20.016 31.797 25.547 1 90.81 333 TYR B C 1
ATOM 6889 O O . TYR B 1 333 ? 19.344 31.172 24.734 1 90.81 333 TYR B O 1
ATOM 6897 N N . ILE B 1 334 ? 21.078 32.531 25.25 1 92.69 334 ILE B N 1
ATOM 6898 C CA . ILE B 1 334 ? 21.734 32.25 23.969 1 92.69 334 ILE B CA 1
ATOM 6899 C C . ILE B 1 334 ? 22.609 31 24.094 1 92.69 334 ILE B C 1
ATOM 6901 O O . ILE B 1 334 ? 23.625 31.016 24.781 1 92.69 334 ILE B O 1
ATOM 6905 N N . LEU B 1 335 ? 22.234 30 23.422 1 93.12 335 LEU B N 1
ATOM 6906 C CA . LEU B 1 335 ? 22.953 28.734 23.531 1 93.12 335 LEU B CA 1
ATOM 6907 C C . LEU B 1 335 ? 24.125 28.688 22.547 1 93.12 335 LEU B C 1
ATOM 6909 O O . LEU B 1 335 ? 25.172 28.141 22.859 1 93.12 335 LEU B O 1
ATOM 6913 N N . GLY B 1 336 ? 23.844 29.156 21.391 1 94.94 336 GLY B N 1
ATOM 6914 C CA . GLY B 1 336 ? 24.875 29.094 20.359 1 94.94 336 GLY B CA 1
ATOM 6915 C C . GLY B 1 336 ? 24.422 29.703 19.047 1 94.94 336 GLY B C 1
ATOM 6916 O O . GLY B 1 336 ? 23.469 30.469 19 1 94.94 336 GLY B O 1
ATOM 6917 N N . ARG B 1 337 ? 25.266 29.469 18.031 1 96 337 ARG B N 1
ATOM 6918 C CA . ARG B 1 337 ? 25.062 30 16.688 1 96 337 ARG B CA 1
ATOM 6919 C C . ARG B 1 337 ? 25.203 28.891 15.641 1 96 337 ARG B C 1
ATOM 6921 O O . ARG B 1 337 ? 26.031 28 15.789 1 96 337 ARG B O 1
ATOM 6928 N N . ILE B 1 338 ? 24.344 29.016 14.609 1 96.31 338 ILE B N 1
ATOM 6929 C CA . ILE B 1 338 ? 24.391 28.031 13.523 1 96.31 338 ILE B CA 1
ATOM 6930 C C . ILE B 1 338 ? 25.609 28.297 12.648 1 96.31 338 ILE B C 1
ATOM 6932 O O . ILE B 1 338 ? 25.781 29.391 12.102 1 96.31 338 ILE B O 1
ATOM 6936 N N . ASP B 1 339 ? 26.391 27.266 12.461 1 94.56 339 ASP B N 1
ATOM 6937 C CA . ASP B 1 339 ? 27.609 27.391 11.656 1 94.56 339 ASP B CA 1
ATOM 6938 C C . ASP B 1 339 ? 27.359 26.938 10.219 1 94.56 339 ASP B C 1
ATOM 6940 O O . ASP B 1 339 ? 27.922 27.484 9.281 1 94.56 339 ASP B O 1
ATOM 6944 N N . ALA B 1 340 ? 26.641 25.891 10.203 1 94.25 340 ALA B N 1
ATOM 6945 C CA . ALA B 1 340 ? 26.391 25.312 8.883 1 94.25 340 ALA B CA 1
ATOM 6946 C C . ALA B 1 340 ? 25.047 24.578 8.859 1 94.25 340 ALA B C 1
ATOM 6948 O O . ALA B 1 340 ? 24.594 24.062 9.883 1 94.25 340 ALA B O 1
ATOM 6949 N N . VAL B 1 341 ? 24.469 24.672 7.727 1 92.75 341 VAL B N 1
ATOM 6950 C CA . VAL B 1 341 ? 23.219 23.953 7.488 1 92.75 341 VAL B CA 1
ATOM 6951 C C . VAL B 1 341 ? 23.391 23.031 6.281 1 92.75 341 VAL B C 1
ATOM 6953 O O . VAL B 1 341 ? 23.812 23.469 5.211 1 92.75 341 VAL B O 1
ATOM 6956 N N . ASN B 1 342 ? 23.188 21.719 6.512 1 86.88 342 ASN B N 1
ATOM 6957 C CA . ASN B 1 342 ? 23.234 20.75 5.43 1 86.88 342 ASN B CA 1
ATOM 6958 C C . ASN B 1 342 ? 21.891 20.062 5.234 1 86.88 342 ASN B C 1
ATOM 6960 O O . ASN B 1 342 ? 21.297 19.547 6.191 1 86.88 342 ASN B O 1
ATOM 6964 N N . ARG B 1 343 ? 21.469 20.203 4.086 1 76.06 343 ARG B N 1
ATOM 6965 C CA . ARG B 1 343 ? 20.219 19.531 3.783 1 76.06 343 ARG B CA 1
ATOM 6966 C C . ARG B 1 343 ? 20.453 18.062 3.395 1 76.06 343 ARG B C 1
ATOM 6968 O O . ARG B 1 343 ? 21.438 17.75 2.729 1 76.06 343 ARG B O 1
ATOM 6975 N N . ASP B 1 344 ? 19.781 17.172 4.16 1 61.44 344 ASP B N 1
ATOM 6976 C CA . ASP B 1 344 ? 19.891 15.758 3.818 1 61.44 344 ASP B CA 1
ATOM 6977 C C . ASP B 1 344 ? 19.234 15.461 2.469 1 61.44 344 ASP B C 1
ATOM 6979 O O . ASP B 1 344 ? 18.031 15.672 2.295 1 61.44 344 ASP B O 1
ATOM 6983 N N . SER B 1 345 ? 20.047 15.312 1.433 1 55.09 345 SER B N 1
ATOM 6984 C CA . SER B 1 345 ? 19.578 15.078 0.07 1 55.09 345 SER B CA 1
ATOM 6985 C C . SER B 1 345 ? 18.75 13.797 -0.023 1 55.09 345 SER B C 1
ATOM 6987 O O . SER B 1 345 ? 17.938 13.641 -0.938 1 55.09 345 SER B O 1
ATOM 6989 N N . PHE B 1 346 ? 19 12.914 0.982 1 50.47 346 PHE B N 1
ATOM 6990 C CA . PHE B 1 346 ? 18.375 11.609 0.836 1 50.47 346 PHE B CA 1
ATOM 6991 C C . PHE B 1 346 ? 17.016 11.578 1.523 1 50.47 346 PHE B C 1
ATOM 6993 O O . PHE B 1 346 ? 16.094 10.914 1.052 1 50.47 346 PHE B O 1
ATOM 7000 N N . ARG B 1 347 ? 17.109 12.188 2.73 1 55.75 347 ARG B N 1
ATOM 7001 C CA . ARG B 1 347 ? 15.859 12.25 3.482 1 55.75 347 ARG B CA 1
ATOM 7002 C C . ARG B 1 347 ? 15.305 13.672 3.51 1 55.75 347 ARG B C 1
ATOM 7004 O O . ARG B 1 347 ? 15.602 14.445 4.422 1 55.75 347 ARG B O 1
ATOM 7011 N N . TYR B 1 348 ? 14.719 14.031 2.531 1 56.59 348 TYR B N 1
ATOM 7012 C CA . TYR B 1 348 ? 14.367 15.398 2.178 1 56.59 348 TYR B CA 1
ATOM 7013 C C . TYR B 1 348 ? 13.516 16.047 3.264 1 56.59 348 TYR B C 1
ATOM 7015 O O . TYR B 1 348 ? 13.234 17.25 3.215 1 56.59 348 TYR B O 1
ATOM 7023 N N . ASP B 1 349 ? 13.219 15.281 4.336 1 70.5 349 ASP B N 1
ATOM 7024 C CA . ASP B 1 349 ? 12.352 15.875 5.355 1 70.5 349 ASP B CA 1
ATOM 7025 C C . ASP B 1 349 ? 13.156 16.25 6.598 1 70.5 349 ASP B C 1
ATOM 7027 O O . ASP B 1 349 ? 12.586 16.688 7.598 1 70.5 349 ASP B O 1
ATOM 7031 N N . ARG B 1 350 ? 14.531 16.094 6.391 1 80.44 350 ARG B N 1
ATOM 7032 C CA . ARG B 1 350 ? 15.383 16.422 7.531 1 80.44 350 ARG B CA 1
ATOM 7033 C C . ARG B 1 350 ? 16.516 17.344 7.117 1 80.44 350 ARG B C 1
ATOM 7035 O O . ARG B 1 350 ? 16.781 17.531 5.926 1 80.44 350 ARG B O 1
ATOM 7042 N N . GLN B 1 351 ? 17.062 18 8.039 1 86.94 351 GLN B N 1
ATOM 7043 C CA . GLN B 1 351 ? 18.234 18.859 7.855 1 86.94 351 GLN B CA 1
ATOM 7044 C C . GLN B 1 351 ? 19.203 18.75 9.031 1 86.94 351 GLN B C 1
ATOM 7046 O O . GLN B 1 351 ? 18.766 18.5 10.164 1 86.94 351 GLN B O 1
ATOM 7051 N N . ARG B 1 352 ? 20.438 18.812 8.656 1 90.44 352 ARG B N 1
ATOM 7052 C CA . ARG B 1 352 ? 21.469 18.797 9.688 1 90.44 352 ARG B CA 1
ATOM 7053 C C . ARG B 1 352 ? 22.062 20.188 9.898 1 90.44 352 ARG B C 1
ATOM 7055 O O . ARG B 1 352 ? 22.406 20.875 8.938 1 90.44 352 ARG B O 1
ATOM 7062 N N . VAL B 1 353 ? 22.094 20.531 11.164 1 94.06 353 VAL B N 1
ATOM 7063 C CA . VAL B 1 353 ? 22.625 21.844 11.5 1 94.06 353 VAL B CA 1
ATOM 7064 C C . VAL B 1 353 ? 23.812 21.688 12.445 1 94.06 353 VAL B C 1
ATOM 7066 O O . VAL B 1 353 ? 23.766 20.906 13.391 1 94.06 353 VAL B O 1
ATOM 7069 N N . LYS B 1 354 ? 24.844 22.328 12.094 1 95.31 354 LYS B N 1
ATOM 7070 C CA . LYS B 1 354 ? 26.016 22.391 12.977 1 95.31 354 LYS B CA 1
ATOM 7071 C C . LYS B 1 354 ? 25.969 23.625 13.867 1 95.31 354 LYS B C 1
ATOM 7073 O O . LYS B 1 354 ? 25.75 24.75 13.383 1 95.31 354 LYS B O 1
ATOM 7078 N N . ILE B 1 355 ? 26.203 23.422 15.141 1 95.88 355 ILE B N 1
ATOM 7079 C CA . ILE B 1 355 ? 26.047 24.516 16.109 1 95.88 355 ILE B CA 1
ATOM 7080 C C . ILE B 1 355 ? 27.359 24.75 16.844 1 95.88 355 ILE B C 1
ATOM 7082 O O . ILE B 1 355 ? 28.016 23.797 17.266 1 95.88 355 ILE B O 1
ATOM 7086 N N . SER B 1 356 ? 27.781 25.984 16.922 1 94.5 356 SER B N 1
ATOM 7087 C CA . SER B 1 356 ? 28.812 26.422 17.844 1 94.5 356 SER B CA 1
ATOM 7088 C C . SER B 1 356 ? 28.219 26.953 19.141 1 94.5 356 SER B C 1
ATOM 7090 O O . SER B 1 356 ? 27.547 28 19.141 1 94.5 356 SER B O 1
ATOM 7092 N N . PHE B 1 357 ? 28.5 26.297 20.188 1 93.81 357 PHE B N 1
ATOM 7093 C CA . PHE B 1 357 ? 27.844 26.625 21.469 1 93.81 357 PHE B CA 1
ATOM 7094 C C . PHE B 1 357 ? 28.656 27.672 22.234 1 93.81 357 PHE B C 1
ATOM 7096 O O . PHE B 1 357 ? 29.875 27.734 22.109 1 93.81 357 PHE B O 1
ATOM 7103 N N . LYS B 1 358 ? 27.844 28.406 22.938 1 90.31 358 LYS B N 1
ATOM 7104 C CA . LYS B 1 358 ? 28.438 29.312 23.906 1 90.31 358 LYS B CA 1
ATOM 7105 C C . LYS B 1 358 ? 29.016 28.562 25.109 1 90.31 358 LYS B C 1
ATOM 7107 O O . LYS B 1 358 ? 28.547 27.469 25.438 1 90.31 358 LYS B O 1
ATOM 7112 N N . GLU B 1 359 ? 30.016 29.188 25.766 1 85.69 359 GLU B N 1
ATOM 7113 C CA . GLU B 1 359 ? 30.578 28.578 26.953 1 85.69 359 GLU B CA 1
ATOM 7114 C C . GLU B 1 359 ? 29.719 28.891 28.188 1 85.69 359 GLU B C 1
ATOM 7116 O O . GLU B 1 359 ? 30.094 29.75 29 1 85.69 359 GLU B O 1
ATOM 7121 N N . SER B 1 360 ? 28.656 28.406 28.266 1 84.88 360 SER B N 1
ATOM 7122 C CA . SER B 1 360 ? 27.766 28.5 29.406 1 84.88 360 SER B CA 1
ATOM 7123 C C . SER B 1 360 ? 27.312 27.125 29.875 1 84.88 360 SER B C 1
ATOM 7125 O O . SER B 1 360 ? 27.438 26.141 29.141 1 84.88 360 SER B O 1
ATOM 7127 N N . LEU B 1 361 ? 26.859 27.094 31.062 1 83.06 361 LEU B N 1
ATOM 7128 C CA . LEU B 1 361 ? 26.438 25.828 31.625 1 83.06 361 LEU B CA 1
ATOM 7129 C C . LEU B 1 361 ? 25.281 25.219 30.828 1 83.06 361 LEU B C 1
ATOM 7131 O O . LEU B 1 361 ? 25.281 24.016 30.547 1 83.06 361 LEU B O 1
ATOM 7135 N N . VAL B 1 362 ? 24.312 26.078 30.516 1 84.62 362 VAL B N 1
ATOM 7136 C CA . VAL B 1 362 ? 23.141 25.594 29.797 1 84.62 362 VAL B CA 1
ATOM 7137 C C . VAL B 1 362 ? 23.562 25.078 28.422 1 84.62 362 VAL B C 1
ATOM 7139 O O . VAL B 1 362 ? 23.094 24.031 27.969 1 84.62 362 VAL B O 1
ATOM 7142 N N . SER B 1 363 ? 24.438 25.797 27.781 1 89.44 363 SER B N 1
ATOM 7143 C CA . SER B 1 363 ? 24.938 25.391 26.469 1 89.44 363 SER B CA 1
ATOM 7144 C C . SER B 1 363 ? 25.656 24.047 26.562 1 89.44 363 SER B C 1
ATOM 7146 O O . SER B 1 363 ? 25.5 23.188 25.672 1 89.44 363 SER B O 1
ATOM 7148 N N . LYS B 1 364 ? 26.406 23.828 27.562 1 86.44 364 LYS B N 1
ATOM 7149 C CA . LYS B 1 364 ? 27.156 22.578 27.75 1 86.44 364 LYS B CA 1
ATOM 7150 C C . LYS B 1 364 ? 26.219 21.391 27.938 1 86.44 364 LYS B C 1
ATOM 7152 O O . LYS B 1 364 ? 26.531 20.281 27.516 1 86.44 364 LYS B O 1
ATOM 7157 N N . ILE B 1 365 ? 25.219 21.688 28.562 1 83.75 365 ILE B N 1
ATOM 7158 C CA . ILE B 1 365 ? 24.25 20.625 28.797 1 83.75 365 ILE B CA 1
ATOM 7159 C C . ILE B 1 365 ? 23.672 20.156 27.469 1 83.75 365 ILE B C 1
ATOM 7161 O O . ILE B 1 365 ? 23.641 18.953 27.188 1 83.75 365 ILE B O 1
ATOM 7165 N N . TYR B 1 366 ? 23.219 21.078 26.703 1 88.12 366 TYR B N 1
ATOM 7166 C CA . TYR B 1 366 ? 22.641 20.719 25.406 1 88.12 366 TYR B CA 1
ATOM 7167 C C . TYR B 1 366 ? 23.688 20.109 24.5 1 88.12 366 TYR B C 1
ATOM 7169 O O . TYR B 1 366 ? 23.406 19.188 23.734 1 88.12 366 TYR B O 1
ATOM 7177 N N . MET B 1 367 ? 24.844 20.609 24.594 1 88.75 367 MET B N 1
ATOM 7178 C CA . MET B 1 367 ? 25.938 20.031 23.828 1 88.75 367 MET B CA 1
ATOM 7179 C C . MET B 1 367 ? 26.188 18.578 24.234 1 88.75 367 MET B C 1
ATOM 7181 O O . MET B 1 367 ? 26.438 17.719 23.375 1 88.75 367 MET B O 1
ATOM 7185 N N . ALA B 1 368 ? 26.062 18.328 25.438 1 84.88 368 ALA B N 1
ATOM 7186 C CA . ALA B 1 368 ? 26.312 16.984 25.953 1 84.88 368 ALA B CA 1
ATOM 7187 C C . ALA B 1 368 ? 25.188 16.031 25.547 1 84.88 368 ALA B C 1
ATOM 7189 O O . ALA B 1 368 ? 25.453 14.867 25.234 1 84.88 368 ALA B O 1
ATOM 7190 N N . ILE B 1 369 ? 24.016 16.562 25.578 1 82 369 ILE B N 1
ATOM 7191 C CA . ILE B 1 369 ? 22.875 15.703 25.328 1 82 369 ILE B CA 1
ATOM 7192 C C . ILE B 1 369 ? 22.641 15.547 23.828 1 82 369 ILE B C 1
ATOM 7194 O O . ILE B 1 369 ? 22.438 14.43 23.344 1 82 369 ILE B O 1
ATOM 7198 N N . TRP B 1 370 ? 22.703 16.656 23.094 1 88.31 370 TRP B N 1
ATOM 7199 C CA . TRP B 1 370 ? 22.297 16.625 21.688 1 88.31 370 TRP B CA 1
ATOM 7200 C C . TRP B 1 370 ? 23.5 16.688 20.766 1 88.31 370 TRP B C 1
ATOM 7202 O O . TRP B 1 370 ? 23.391 16.406 19.578 1 88.31 370 TRP B O 1
ATOM 7212 N N . GLY B 1 371 ? 24.594 16.953 21.312 1 89.12 371 GLY B N 1
ATOM 7213 C CA . GLY B 1 371 ? 25.781 17.109 20.469 1 89.12 371 GLY B CA 1
ATOM 7214 C C . GLY B 1 371 ? 25.812 18.422 19.719 1 89.12 371 GLY B C 1
ATOM 7215 O O . GLY B 1 371 ? 25 19.312 19.984 1 89.12 371 GLY B O 1
ATOM 7216 N N . THR B 1 372 ? 26.781 18.578 18.797 1 93.25 372 THR B N 1
ATOM 7217 C CA . THR B 1 372 ? 26.984 19.828 18.062 1 93.25 372 THR B CA 1
ATOM 7218 C C . THR B 1 372 ? 26.297 19.766 16.688 1 93.25 372 THR B C 1
ATOM 7220 O O . THR B 1 372 ? 26.172 20.797 16.016 1 93.25 372 THR B O 1
ATOM 7223 N N . ILE B 1 373 ? 25.953 18.609 16.344 1 93.06 373 ILE B N 1
ATOM 7224 C CA . ILE B 1 373 ? 25.234 18.422 15.086 1 93.06 373 ILE B CA 1
ATOM 7225 C C . ILE B 1 373 ? 23.812 17.922 15.375 1 93.06 373 ILE B C 1
ATOM 7227 O O . ILE B 1 373 ? 23.641 16.812 15.883 1 93.06 373 ILE B O 1
ATOM 7231 N N . TRP B 1 374 ? 22.906 18.844 15.07 1 92.25 374 TRP B N 1
ATOM 7232 C CA . TRP B 1 374 ? 21.5 18.484 15.297 1 92.25 374 TRP B CA 1
ATOM 7233 C C . TRP B 1 374 ? 20.828 18.047 14 1 92.25 374 TRP B C 1
ATOM 7235 O O . TRP B 1 374 ? 21.078 18.641 12.938 1 92.25 374 TRP B O 1
ATOM 7245 N N . THR B 1 375 ? 20.031 16.984 14.039 1 89.31 375 THR B N 1
ATOM 7246 C CA . THR B 1 375 ? 19.141 16.594 12.945 1 89.31 375 THR B CA 1
ATOM 7247 C C . THR B 1 375 ? 17.719 17.078 13.211 1 89.31 375 THR B C 1
ATOM 7249 O O . THR B 1 375 ? 17.047 16.578 14.109 1 89.31 375 THR B O 1
ATOM 7252 N N . LEU B 1 376 ? 17.312 18.078 12.438 1 89.88 376 LEU B N 1
ATOM 7253 C CA . LEU B 1 376 ? 16 18.688 12.609 1 89.88 376 LEU B CA 1
ATOM 7254 C C . LEU B 1 376 ? 15.102 18.391 11.414 1 89.88 376 LEU B C 1
ATOM 7256 O O . LEU B 1 376 ? 15.586 18.062 10.336 1 89.88 376 LEU B O 1
ATOM 7260 N N . GLN B 1 377 ? 13.812 18.469 11.688 1 86.12 377 GLN B N 1
ATOM 7261 C CA . GLN B 1 377 ? 12.891 18.438 10.555 1 86.12 377 GLN B CA 1
ATOM 7262 C C . GLN B 1 377 ? 13.086 19.656 9.656 1 86.12 377 GLN B C 1
ATOM 7264 O O . GLN B 1 377 ? 13.438 20.734 10.141 1 86.12 377 GLN B O 1
ATOM 7269 N N . ALA B 1 378 ? 12.883 19.391 8.391 1 84.44 378 ALA B N 1
ATOM 7270 C CA . ALA B 1 378 ? 12.961 20.547 7.492 1 84.44 378 ALA B CA 1
ATOM 7271 C C . ALA B 1 378 ? 11.852 21.547 7.801 1 84.44 378 ALA B C 1
ATOM 7273 O O . ALA B 1 378 ? 10.703 21.172 8.023 1 84.44 378 ALA B O 1
ATOM 7274 N N . THR B 1 379 ? 12.25 22.828 7.898 1 88.25 379 THR B N 1
ATOM 7275 C CA . THR B 1 379 ? 11.312 23.875 8.273 1 88.25 379 THR B CA 1
ATOM 7276 C C . THR B 1 379 ? 10.914 24.703 7.059 1 88.25 379 THR B C 1
ATOM 7278 O O . THR B 1 379 ? 11.609 24.703 6.043 1 88.25 379 THR B O 1
ATOM 7281 N N . ALA B 1 380 ? 9.719 25.312 7.145 1 86.06 380 ALA B N 1
ATOM 7282 C CA . ALA B 1 380 ? 9.258 26.188 6.07 1 86.06 380 ALA B CA 1
ATOM 7283 C C . ALA B 1 380 ? 10.18 27.391 5.895 1 86.06 380 ALA B C 1
ATOM 7285 O O . ALA B 1 380 ? 10.5 27.781 4.77 1 86.06 380 ALA B O 1
ATOM 7286 N N . SER B 1 381 ? 10.562 27.984 7.016 1 86.38 381 SER B N 1
ATOM 7287 C CA . SER B 1 381 ? 11.57 29.031 6.984 1 86.38 381 SER B CA 1
ATOM 7288 C C . SER B 1 381 ? 12.984 28.453 7.016 1 86.38 381 SER B C 1
ATOM 7290 O O . SER B 1 381 ? 13.312 27.656 7.898 1 86.38 381 SER B O 1
ATOM 7292 N N . SER B 1 382 ? 13.773 28.875 6.164 1 87 382 SER B N 1
ATOM 7293 C CA . SER B 1 382 ? 15.102 28.312 6.043 1 87 382 SER B CA 1
ATOM 7294 C C . SER B 1 382 ? 16.016 28.766 7.176 1 87 382 SER B C 1
ATOM 7296 O O . SER B 1 382 ? 16.109 29.969 7.449 1 87 382 SER B O 1
ATOM 7298 N N . ILE B 1 383 ? 16.609 27.828 7.805 1 92.56 383 ILE B N 1
ATOM 7299 C CA . ILE B 1 383 ? 17.672 28.141 8.766 1 92.56 383 ILE B CA 1
ATOM 7300 C C . ILE B 1 383 ? 18.938 28.547 8.023 1 92.56 383 ILE B C 1
ATOM 7302 O O . ILE B 1 383 ? 19.281 27.953 7 1 92.56 383 ILE B O 1
ATOM 7306 N N . LYS B 1 384 ? 19.578 29.547 8.438 1 93.25 384 LYS B N 1
ATOM 7307 C CA . LYS B 1 384 ? 20.781 30.047 7.777 1 93.25 384 LYS B CA 1
ATOM 7308 C C . LYS B 1 384 ? 21.969 30.094 8.742 1 93.25 384 LYS B C 1
ATOM 7310 O O . LYS B 1 384 ? 21.781 30.109 9.961 1 93.25 384 LYS B O 1
ATOM 7315 N N . GLU B 1 385 ? 23.094 30.156 8.023 1 93.94 385 GLU B N 1
ATOM 7316 C CA . GLU B 1 385 ? 24.297 30.406 8.812 1 93.94 385 GLU B CA 1
ATOM 7317 C C . GLU B 1 385 ? 24.219 31.75 9.531 1 93.94 385 GLU B C 1
ATOM 7319 O O . GLU B 1 385 ? 23.797 32.75 8.953 1 93.94 385 GLU B O 1
ATOM 7324 N N . GLY B 1 386 ? 24.547 31.688 10.789 1 93.88 386 GLY B N 1
ATOM 7325 C CA . GLY B 1 386 ? 24.5 32.938 11.555 1 93.88 386 GLY B CA 1
ATOM 7326 C C . GLY B 1 386 ? 23.266 33.031 12.445 1 93.88 386 GLY B C 1
ATOM 7327 O O . GLY B 1 386 ? 23.219 33.844 13.367 1 93.88 386 GLY B O 1
ATOM 7328 N N . ASP B 1 387 ? 22.328 32.188 12.203 1 96.44 387 ASP B N 1
ATOM 7329 C CA . ASP B 1 387 ? 21.156 32.156 13.07 1 96.44 387 ASP B CA 1
ATOM 7330 C C . ASP B 1 387 ? 21.531 31.781 14.5 1 96.44 387 ASP B C 1
ATOM 7332 O O . ASP B 1 387 ? 22.531 31.109 14.719 1 96.44 387 ASP B O 1
ATOM 7336 N N . LEU B 1 388 ? 20.719 32.219 15.414 1 96.38 388 LEU B N 1
ATOM 7337 C CA . LEU B 1 388 ? 21.016 31.984 16.828 1 96.38 388 LEU B CA 1
ATOM 7338 C C . LEU B 1 388 ? 20.125 30.875 17.391 1 96.38 388 LEU B C 1
ATOM 7340 O O . LEU B 1 388 ? 18.953 30.781 17.047 1 96.38 388 LEU B O 1
ATOM 7344 N N . VAL B 1 389 ? 20.719 30.047 18.234 1 96.69 389 VAL B N 1
ATOM 7345 C CA . VAL B 1 389 ? 19.984 29.062 19 1 96.69 389 VAL B CA 1
ATOM 7346 C C . VAL B 1 389 ? 19.734 29.594 20.422 1 96.69 389 VAL B C 1
ATOM 7348 O O . VAL B 1 389 ? 20.672 29.938 21.141 1 96.69 389 VAL B O 1
ATOM 7351 N N . CYS B 1 390 ? 18.484 29.656 20.781 1 94.94 390 CYS B N 1
ATOM 7352 C CA . CYS B 1 390 ? 18.125 30.219 22.078 1 94.94 390 CYS B CA 1
ATOM 7353 C C . CYS B 1 390 ? 17.203 29.281 22.844 1 94.94 390 CYS B C 1
ATOM 7355 O O . CYS B 1 390 ? 16.516 28.453 22.25 1 94.94 390 CYS B O 1
ATOM 7357 N N . LEU B 1 391 ? 17.297 29.391 24.109 1 93.5 391 LEU B N 1
ATOM 7358 C CA . LEU B 1 391 ? 16.375 28.688 25 1 93.5 391 LEU B CA 1
ATOM 7359 C C . LEU B 1 391 ? 15.609 29.688 25.859 1 93.5 391 LEU B C 1
ATOM 7361 O O . LEU B 1 391 ? 16.172 30.312 26.766 1 93.5 391 LEU B O 1
ATOM 7365 N N . PHE B 1 392 ? 14.391 29.781 25.578 1 92.19 392 PHE B N 1
ATOM 7366 C CA . PHE B 1 392 ? 13.578 30.734 26.328 1 92.19 392 PHE B CA 1
ATOM 7367 C C . PHE B 1 392 ? 13.195 30.172 27.688 1 92.19 392 PHE B C 1
ATOM 7369 O O . PHE B 1 392 ? 13.062 28.953 27.844 1 92.19 392 PHE B O 1
ATOM 7376 N N . SER B 1 393 ? 12.977 31.047 28.578 1 87.38 393 SER B N 1
ATOM 7377 C CA . SER B 1 393 ? 12.656 30.656 29.953 1 87.38 393 SER B CA 1
ATOM 7378 C C . SER B 1 393 ? 11.383 29.812 29.984 1 87.38 393 SER B C 1
ATOM 7380 O O . SER B 1 393 ? 10.383 30.156 29.344 1 87.38 393 SER B O 1
ATOM 7382 N N . GLY B 1 394 ? 11.414 28.719 30.672 1 82.94 394 GLY B N 1
ATOM 7383 C CA . GLY B 1 394 ? 10.258 27.859 30.844 1 82.94 394 GLY B CA 1
ATOM 7384 C C . GLY B 1 394 ? 10.117 26.828 29.734 1 82.94 394 GLY B C 1
ATOM 7385 O O . GLY B 1 394 ? 9.344 25.875 29.859 1 82.94 394 GLY B O 1
ATOM 7386 N N . ALA B 1 395 ? 10.844 27.062 28.672 1 86.81 395 ALA B N 1
ATOM 7387 C CA . ALA B 1 395 ? 10.789 26.125 27.547 1 86.81 395 ALA B CA 1
ATOM 7388 C C . ALA B 1 395 ? 11.891 25.062 27.672 1 86.81 395 ALA B C 1
ATOM 7390 O O . ALA B 1 395 ? 12.914 25.297 28.328 1 86.81 395 ALA B O 1
ATOM 7391 N N . TRP B 1 396 ? 11.664 23.906 27.109 1 82.12 396 TRP B N 1
ATOM 7392 C CA . TRP B 1 396 ? 12.656 22.844 27.125 1 82.12 396 TRP B CA 1
ATOM 7393 C C . TRP B 1 396 ? 13.266 22.641 25.75 1 82.12 396 TRP B C 1
ATOM 7395 O O . TRP B 1 396 ? 14.344 22.062 25.625 1 82.12 396 TRP B O 1
ATOM 7405 N N . LYS B 1 397 ? 12.547 23.094 24.797 1 89.69 397 LYS B N 1
ATOM 7406 C CA . LYS B 1 397 ? 13.039 22.984 23.422 1 89.69 397 LYS B CA 1
ATOM 7407 C C . LYS B 1 397 ? 13.578 24.328 22.938 1 89.69 397 LYS B C 1
ATOM 7409 O O . LYS B 1 397 ? 12.898 25.344 23.031 1 89.69 397 LYS B O 1
ATOM 7414 N N . PRO B 1 398 ? 14.758 24.25 22.406 1 94.62 398 PRO B N 1
ATOM 7415 C CA . PRO B 1 398 ? 15.344 25.5 21.922 1 94.62 398 PRO B CA 1
ATOM 7416 C C . PRO B 1 398 ? 14.625 26.047 20.703 1 94.62 398 PRO B C 1
ATOM 7418 O O . PRO B 1 398 ? 13.867 25.328 20.047 1 94.62 398 PRO B O 1
ATOM 7421 N N . SER B 1 399 ? 14.828 27.328 20.484 1 96.69 399 SER B N 1
ATOM 7422 C CA . SER B 1 399 ? 14.352 28.031 19.297 1 96.69 399 SER B CA 1
ATOM 7423 C C . SER B 1 399 ? 15.508 28.516 18.438 1 96.69 399 SER B C 1
ATOM 7425 O O . SER B 1 399 ? 16.625 28.688 18.938 1 96.69 399 SER B O 1
ATOM 7427 N N . ILE B 1 400 ? 15.289 28.641 17.188 1 97.5 400 ILE B N 1
ATOM 7428 C CA . ILE B 1 400 ? 16.25 29.219 16.266 1 97.5 400 ILE B CA 1
ATOM 7429 C C . ILE B 1 400 ? 15.703 30.516 15.695 1 97.5 400 ILE B C 1
ATOM 7431 O O . ILE B 1 400 ? 14.602 30.547 15.141 1 97.5 400 ILE B O 1
ATOM 7435 N N . VAL B 1 401 ? 16.531 31.625 15.859 1 96.31 401 VAL B N 1
ATOM 7436 C CA . VAL B 1 401 ? 16.047 32.938 15.453 1 96.31 401 VAL B CA 1
ATOM 7437 C C . VAL B 1 401 ? 17.109 33.656 14.609 1 96.31 401 VAL B C 1
ATOM 7439 O O . VAL B 1 401 ? 18.297 33.312 14.703 1 96.31 401 VAL B O 1
ATOM 7442 N N . THR B 1 402 ? 16.656 34.5 13.75 1 95.25 402 THR B N 1
ATOM 7443 C CA . THR B 1 402 ? 17.531 35.344 12.969 1 95.25 402 THR B CA 1
ATOM 7444 C C . THR B 1 402 ? 17.547 36.781 13.539 1 95.25 402 THR B C 1
ATOM 7446 O O . THR B 1 402 ? 16.5 37.344 13.828 1 95.25 402 THR B O 1
ATOM 7449 N N . MET B 1 403 ? 18.75 37.25 13.742 1 92.88 403 MET B N 1
ATOM 7450 C CA . MET B 1 403 ? 18.891 38.625 14.25 1 92.88 403 MET B CA 1
ATOM 7451 C C . MET B 1 403 ? 18.641 39.656 13.141 1 92.88 403 MET B C 1
ATOM 7453 O O . MET B 1 403 ? 19.297 39.625 12.094 1 92.88 403 MET B O 1
ATOM 7457 N N . CYS B 1 404 ? 17.688 40.469 13.352 1 91.31 404 CYS B N 1
ATOM 7458 C CA . CYS B 1 404 ? 17.406 41.594 12.469 1 91.31 404 CYS B CA 1
ATOM 7459 C C . CYS B 1 404 ? 17.875 42.906 13.078 1 91.31 404 CYS B C 1
ATOM 7461 O O . CYS B 1 404 ? 18.766 42.906 13.945 1 91.31 404 CYS B O 1
ATOM 7463 N N . GLU B 1 405 ? 17.391 44.031 12.586 1 85.31 405 GLU B N 1
ATOM 7464 C CA . GLU B 1 405 ? 17.891 45.344 13.062 1 85.31 405 GLU B CA 1
ATOM 7465 C C . GLU B 1 405 ? 17.453 45.594 14.5 1 85.31 405 GLU B C 1
ATOM 7467 O O . GLU B 1 405 ? 18.266 46 15.336 1 85.31 405 GLU B O 1
ATOM 7472 N N . ASP B 1 406 ? 16.203 45.375 14.812 1 86.44 406 ASP B N 1
ATOM 7473 C CA . ASP B 1 406 ? 15.719 45.75 16.141 1 86.44 406 ASP B CA 1
ATOM 7474 C C . ASP B 1 406 ? 14.828 44.625 16.734 1 86.44 406 ASP B C 1
ATOM 7476 O O . ASP B 1 406 ? 14.102 44.875 17.703 1 86.44 406 ASP B O 1
ATOM 7480 N N . TYR B 1 407 ? 14.852 43.5 16.125 1 91.06 407 TYR B N 1
ATOM 7481 C CA . TYR B 1 407 ? 14.078 42.375 16.641 1 91.06 407 TYR B CA 1
ATOM 7482 C C . TYR B 1 407 ? 14.672 41.062 16.172 1 91.06 407 TYR B C 1
ATOM 7484 O O . TYR B 1 407 ? 15.672 41.031 15.445 1 91.06 407 TYR B O 1
ATOM 7492 N N . PHE B 1 408 ? 14.156 39.969 16.594 1 93.81 408 PHE B N 1
ATOM 7493 C CA . PHE B 1 408 ? 14.57 38.625 16.172 1 93.81 408 PHE B CA 1
ATOM 7494 C C . PHE B 1 408 ? 13.422 37.906 15.477 1 93.81 408 PHE B C 1
ATOM 7496 O O . PHE B 1 408 ? 12.32 37.812 16.016 1 93.81 408 PHE B O 1
ATOM 7503 N N . ALA B 1 409 ? 13.656 37.438 14.297 1 94.62 409 ALA B N 1
ATOM 7504 C CA . ALA B 1 409 ? 12.656 36.656 13.562 1 94.62 409 ALA B CA 1
ATOM 7505 C C . ALA B 1 409 ? 12.734 35.188 13.914 1 94.62 409 ALA B C 1
ATOM 7507 O O . ALA B 1 409 ? 13.805 34.562 13.828 1 94.62 409 ALA B O 1
ATOM 7508 N N . VAL B 1 410 ? 11.641 34.625 14.312 1 95.69 410 VAL B N 1
ATOM 7509 C CA . VAL B 1 410 ? 11.609 33.219 14.68 1 95.69 410 VAL B CA 1
ATOM 7510 C C . VAL B 1 410 ? 11.625 32.344 13.422 1 95.69 410 VAL B C 1
ATOM 7512 O O . VAL B 1 410 ? 10.758 32.5 12.555 1 95.69 410 VAL B O 1
ATOM 7515 N N . LYS B 1 411 ? 12.586 31.453 13.281 1 94.56 411 LYS B N 1
ATOM 7516 C CA . LYS B 1 411 ? 12.648 30.469 12.203 1 94.56 411 LYS B CA 1
ATOM 7517 C C . LYS B 1 411 ? 12.109 29.125 12.656 1 94.56 411 LYS B C 1
ATOM 7519 O O . LYS B 1 411 ? 11.438 28.422 11.891 1 94.56 411 LYS B O 1
ATOM 7524 N N . VAL B 1 412 ? 12.555 28.75 13.805 1 96.19 412 VAL B N 1
ATOM 7525 C CA . VAL B 1 412 ? 12.117 27.516 14.461 1 96.19 412 VAL B CA 1
ATOM 7526 C C . VAL B 1 412 ? 11.695 27.828 15.898 1 96.19 412 VAL B C 1
ATOM 7528 O O . VAL B 1 412 ? 12.492 28.328 16.688 1 96.19 412 VAL B O 1
ATOM 7531 N N . ILE B 1 413 ? 10.516 27.547 16.203 1 95.56 413 ILE B N 1
ATOM 7532 C CA . ILE B 1 413 ? 10.023 27.875 17.531 1 95.56 413 ILE B CA 1
ATOM 7533 C C . ILE B 1 413 ? 10.367 26.734 18.5 1 95.56 413 ILE B C 1
ATOM 7535 O O . ILE B 1 413 ? 10.617 26.969 19.688 1 95.56 413 ILE B O 1
ATOM 7539 N N . ASN B 1 414 ? 10.32 25.516 17.969 1 92.44 414 ASN B N 1
ATOM 7540 C CA . ASN B 1 414 ? 10.664 24.328 18.734 1 92.44 414 ASN B CA 1
ATOM 7541 C C . ASN B 1 414 ? 11.609 23.406 17.969 1 92.44 414 ASN B C 1
ATOM 7543 O O . ASN B 1 414 ? 11.164 22.625 17.125 1 92.44 414 ASN B O 1
ATOM 7547 N N . ALA B 1 415 ? 12.852 23.422 18.328 1 92.69 415 ALA B N 1
ATOM 7548 C CA . ALA B 1 415 ? 13.82 22.516 17.703 1 92.69 415 ALA B CA 1
ATOM 7549 C C . ALA B 1 415 ? 13.977 21.234 18.5 1 92.69 415 ALA B C 1
ATOM 7551 O O . ALA B 1 415 ? 14.117 21.266 19.734 1 92.69 415 ALA B O 1
ATOM 7552 N N . VAL B 1 416 ? 13.852 20.172 17.828 1 87.81 416 VAL B N 1
ATOM 7553 C CA . VAL B 1 416 ? 14.039 18.875 18.469 1 87.81 416 VAL B CA 1
ATOM 7554 C C . VAL B 1 416 ? 15.016 18.031 17.641 1 87.81 416 VAL B C 1
ATOM 7556 O O . VAL B 1 416 ? 14.812 17.828 16.438 1 87.81 416 VAL B O 1
ATOM 7559 N N . ASP B 1 417 ? 16.078 17.594 18.266 1 87.75 417 ASP B N 1
ATOM 7560 C CA . ASP B 1 417 ? 17.047 16.734 17.594 1 87.75 417 ASP B CA 1
ATOM 7561 C C . ASP B 1 417 ? 16.484 15.328 17.391 1 87.75 417 ASP B C 1
ATOM 7563 O O . ASP B 1 417 ? 16.156 14.641 18.359 1 87.75 417 ASP B O 1
ATOM 7567 N N . ARG B 1 418 ? 16.344 14.977 16.188 1 77.44 418 ARG B N 1
ATOM 7568 C CA . ARG B 1 418 ? 15.758 13.68 15.836 1 77.44 418 ARG B CA 1
ATOM 7569 C C . ARG B 1 418 ? 16.844 12.617 15.664 1 77.44 418 ARG B C 1
ATOM 7571 O O . ARG B 1 418 ? 16.609 11.586 15.031 1 77.44 418 ARG B O 1
ATOM 7578 N N . LYS B 1 419 ? 18.078 12.742 16.047 1 66.62 419 LYS B N 1
ATOM 7579 C CA . LYS B 1 419 ? 19.062 11.664 15.984 1 66.62 419 LYS B CA 1
ATOM 7580 C C . LYS B 1 419 ? 18.562 10.43 16.734 1 66.62 419 LYS B C 1
ATOM 7582 O O . LYS B 1 419 ? 17.703 10.531 17.609 1 66.62 419 LYS B O 1
ATOM 7587 N N . GLU B 1 420 ? 18.781 9.109 16.219 1 52.03 420 GLU B N 1
ATOM 7588 C CA . GLU B 1 420 ? 18.484 7.809 16.812 1 52.03 420 GLU B CA 1
ATOM 7589 C C . GLU B 1 420 ? 18.719 7.816 18.312 1 52.03 420 GLU B C 1
ATOM 7591 O O . GLU B 1 420 ? 19.719 7.266 18.797 1 52.03 420 GLU B O 1
ATOM 7596 N N . TRP B 1 421 ? 18.891 8.797 18.891 1 41.94 421 TRP B N 1
ATOM 7597 C CA . TRP B 1 421 ? 19.406 8.695 20.25 1 41.94 421 TRP B CA 1
ATOM 7598 C C . TRP B 1 421 ? 18.516 7.816 21.109 1 41.94 421 TRP B C 1
ATOM 7600 O O . TRP B 1 421 ? 17.312 7.699 20.859 1 41.94 421 TRP B O 1
ATOM 7610 N N . LYS B 1 422 ? 19.109 6.852 21.828 1 39 422 LYS B N 1
ATOM 7611 C CA . LYS B 1 422 ? 18.719 6.406 23.156 1 39 422 LYS B CA 1
ATOM 7612 C C . LYS B 1 422 ? 18.172 7.562 24 1 39 422 LYS B C 1
ATOM 7614 O O . LYS B 1 422 ? 18.938 8.336 24.562 1 39 422 LYS B O 1
ATOM 7619 N N . VAL B 1 423 ? 17.375 8.258 23.516 1 38.28 423 VAL B N 1
ATOM 7620 C CA . VAL B 1 423 ? 16.891 9.312 24.391 1 38.28 423 VAL B CA 1
ATOM 7621 C C . VAL B 1 423 ? 16.812 8.797 25.828 1 38.28 423 VAL B C 1
ATOM 7623 O O . VAL B 1 423 ? 15.945 7.977 26.156 1 38.28 423 VAL B O 1
ATOM 7626 N N . GLY B 1 424 ? 17.766 8.273 26.234 1 37.47 424 GLY B N 1
ATOM 7627 C CA . GLY B 1 424 ? 17.656 8.219 27.688 1 37.47 424 GLY B CA 1
ATOM 7628 C C . GLY B 1 424 ? 16.953 9.438 28.281 1 37.47 424 GLY B C 1
ATOM 7629 O O . GLY B 1 424 ? 16.984 10.516 27.688 1 37.47 424 GLY B O 1
ATOM 7630 N N . MET B 1 425 ? 15.812 9.219 28.906 1 41.94 425 MET B N 1
ATOM 7631 C CA . MET B 1 425 ? 15.062 10.102 29.781 1 41.94 425 MET B CA 1
ATOM 7632 C C . MET B 1 425 ? 15.977 11.148 30.422 1 41.94 425 MET B C 1
ATOM 7634 O O . MET B 1 425 ? 16.547 10.914 31.484 1 41.94 425 MET B O 1
ATOM 7638 N N . PHE B 1 426 ? 16.922 11.602 29.922 1 43.47 426 PHE B N 1
ATOM 7639 C CA . PHE B 1 426 ? 17.391 12.703 30.766 1 43.47 426 PHE B CA 1
ATOM 7640 C C . PHE B 1 426 ? 16.234 13.609 31.156 1 43.47 426 PHE B C 1
ATOM 7642 O O . PHE B 1 426 ? 15.516 14.117 30.281 1 43.47 426 PHE B O 1
ATOM 7649 N N . SER B 1 427 ? 15.562 13.289 32.156 1 46 427 SER B N 1
ATOM 7650 C CA . SER B 1 427 ? 14.375 13.812 32.812 1 46 427 SER B CA 1
ATOM 7651 C C . SER B 1 427 ? 14.344 15.336 32.781 1 46 427 SER B C 1
ATOM 7653 O O . SER B 1 427 ? 15.367 15.992 32.969 1 46 427 SER B O 1
ATOM 7655 N N . ASP B 1 428 ? 13.359 15.961 32.031 1 51.47 428 ASP B N 1
ATOM 7656 C CA . ASP B 1 428 ? 12.852 17.328 32.156 1 51.47 428 ASP B CA 1
ATOM 7657 C C . ASP B 1 428 ? 13.266 17.953 33.5 1 51.47 428 ASP B C 1
ATOM 7659 O O . ASP B 1 428 ? 13.586 19.141 33.562 1 51.47 428 ASP B O 1
ATOM 7663 N N . MET B 1 429 ? 13.406 17.078 34.406 1 51.66 429 MET B N 1
ATOM 7664 C CA . MET B 1 429 ? 13.625 17.578 35.781 1 51.66 429 MET B CA 1
ATOM 7665 C C . MET B 1 429 ? 15.055 18.094 35.938 1 51.66 429 MET B C 1
ATOM 7667 O O . MET B 1 429 ? 15.273 19.141 36.562 1 51.66 429 MET B O 1
ATOM 7671 N N . ILE B 1 430 ? 15.992 17.422 35.406 1 53.19 430 ILE B N 1
ATOM 7672 C CA . ILE B 1 430 ? 17.375 17.812 35.625 1 53.19 430 ILE B CA 1
ATOM 7673 C C . ILE B 1 430 ? 17.672 19.109 34.906 1 53.19 430 ILE B C 1
ATOM 7675 O O . ILE B 1 430 ? 18.375 19.984 35.406 1 53.19 430 ILE B O 1
ATOM 7679 N N . LEU B 1 431 ? 17.062 19.234 33.781 1 57.44 431 LEU B N 1
ATOM 7680 C CA . LEU B 1 431 ? 17.297 20.453 33.031 1 57.44 431 LEU B CA 1
ATOM 7681 C C . LEU B 1 431 ? 16.688 21.656 33.75 1 57.44 431 LEU B C 1
ATOM 7683 O O . LEU B 1 431 ? 17.266 22.734 33.75 1 57.44 431 LEU B O 1
ATOM 7687 N N . GLN B 1 432 ? 15.531 21.391 34.375 1 57.72 432 GLN B N 1
ATOM 7688 C CA . GLN B 1 432 ? 14.859 22.484 35.094 1 57.72 432 GLN B CA 1
ATOM 7689 C C . GLN B 1 432 ? 15.711 23 36.25 1 57.72 432 GLN B C 1
ATOM 7691 O O . GLN B 1 432 ? 15.812 24.219 36.438 1 57.72 432 GLN B O 1
ATOM 7696 N N . ASP B 1 433 ? 16.188 22.094 36.969 1 58.09 433 ASP B N 1
ATOM 7697 C CA . ASP B 1 433 ? 16.953 22.5 38.156 1 58.09 433 ASP B CA 1
ATOM 7698 C C . ASP B 1 433 ? 18.234 23.234 37.75 1 58.09 433 ASP B C 1
ATOM 7700 O O . ASP B 1 433 ? 18.625 24.219 38.406 1 58.09 433 ASP B O 1
ATOM 7704 N N . LEU B 1 434 ? 18.812 22.781 36.688 1 56.25 434 LEU B N 1
ATOM 7705 C CA . LEU B 1 434 ? 20.094 23.344 36.281 1 56.25 434 LEU B CA 1
ATOM 7706 C C . LEU B 1 434 ? 19.906 24.719 35.656 1 56.25 434 LEU B C 1
ATOM 7708 O O . LEU B 1 434 ? 20.734 25.609 35.844 1 56.25 434 LEU B O 1
ATOM 7712 N N . LEU B 1 435 ? 18.766 24.906 35.062 1 60.62 435 LEU B N 1
ATOM 7713 C CA . LEU B 1 435 ? 18.484 26.188 34.438 1 60.62 435 LEU B CA 1
ATOM 7714 C C . LEU B 1 435 ? 18.156 27.25 35.469 1 60.62 435 LEU B C 1
ATOM 7716 O O . LEU B 1 435 ? 18.406 28.438 35.25 1 60.62 435 LEU B O 1
ATOM 7720 N N . GLN B 1 436 ? 17.625 26.891 36.594 1 58.81 436 GLN B N 1
ATOM 7721 C CA . GLN B 1 436 ? 17.281 27.859 37.625 1 58.81 436 GLN B CA 1
ATOM 7722 C C . GLN B 1 436 ? 18.531 28.5 38.25 1 58.81 436 GLN B C 1
ATOM 7724 O O . GLN B 1 436 ? 18.484 29.625 38.719 1 58.81 436 GLN B O 1
ATOM 7729 N N . SER B 1 437 ? 19.609 27.828 38.125 1 54.81 437 SER B N 1
ATOM 7730 C CA . SER B 1 437 ? 20.781 28.328 38.844 1 54.81 437 SER B CA 1
ATOM 7731 C C . SER B 1 437 ? 21.516 29.391 38.031 1 54.81 437 SER B C 1
ATOM 7733 O O . SER B 1 437 ? 22.281 30.188 38.562 1 54.81 437 SER B O 1
ATOM 7735 N N . GLU B 1 438 ? 21.406 29.484 36.688 1 58.56 438 GLU B N 1
ATOM 7736 C CA . GLU B 1 438 ? 22.172 30.453 35.938 1 58.56 438 GLU B CA 1
ATOM 7737 C C . GLU B 1 438 ? 21.281 31.594 35.438 1 58.56 438 GLU B C 1
ATOM 7739 O O . GLU B 1 438 ? 21.156 31.812 34.219 1 58.56 438 GLU B O 1
ATOM 7744 N N . LYS B 1 439 ? 20.641 32.344 36.375 1 60.91 439 LYS B N 1
ATOM 7745 C CA . LYS B 1 439 ? 19.75 33.469 36.031 1 60.91 439 LYS B CA 1
ATOM 7746 C C . LYS B 1 439 ? 20.516 34.625 35.406 1 60.91 439 LYS B C 1
ATOM 7748 O O . LYS B 1 439 ? 19.953 35.375 34.594 1 60.91 439 LYS B O 1
ATOM 7753 N N . THR B 1 440 ? 21.797 34.781 35.625 1 60.72 440 THR B N 1
ATOM 7754 C CA . THR B 1 440 ? 22.531 35.969 35.219 1 60.72 440 THR B CA 1
ATOM 7755 C C . THR B 1 440 ? 22.766 35.969 33.688 1 60.72 440 THR B C 1
ATOM 7757 O O . THR B 1 440 ? 23.078 37 33.125 1 60.72 440 THR B O 1
ATOM 7760 N N . SER B 1 441 ? 22.359 34.938 33 1 78.94 441 SER B N 1
ATOM 7761 C CA . SER B 1 441 ? 22.719 34.906 31.578 1 78.94 441 SER B CA 1
ATOM 7762 C C . SER B 1 441 ? 21.484 34.969 30.688 1 78.94 441 SER B C 1
ATOM 7764 O O . SER B 1 441 ? 21.578 34.781 29.469 1 78.94 441 SER B O 1
ATOM 7766 N N . LEU B 1 442 ? 20.438 35.531 31.344 1 87.06 442 LEU B N 1
ATOM 7767 C CA . LEU B 1 442 ? 19.219 35.656 30.547 1 87.06 442 LEU B CA 1
ATOM 7768 C C . LEU B 1 442 ? 19.188 36.969 29.797 1 87.06 442 LEU B C 1
ATOM 7770 O O . LEU B 1 442 ? 19.578 38.031 30.344 1 87.06 442 LEU B O 1
ATOM 7774 N N . ARG B 1 443 ? 18.812 36.906 28.547 1 89.06 443 ARG B N 1
ATOM 7775 C CA . ARG B 1 443 ? 18.672 38.094 27.703 1 89.06 443 ARG B CA 1
ATOM 7776 C C . ARG B 1 443 ? 17.203 38.312 27.328 1 89.06 443 ARG B C 1
ATOM 7778 O O . ARG B 1 443 ? 16.469 37.344 27.078 1 89.06 443 ARG B O 1
ATOM 7785 N N . GLU B 1 444 ? 16.812 39.562 27.406 1 90.19 444 GLU B N 1
ATOM 7786 C CA . GLU B 1 444 ? 15.477 39.906 26.906 1 90.19 444 GLU B CA 1
ATOM 7787 C C . GLU B 1 444 ? 15.469 40.062 25.391 1 90.19 444 GLU B C 1
ATOM 7789 O O . GLU B 1 444 ? 16.328 40.719 24.812 1 90.19 444 GLU B O 1
ATOM 7794 N N . MET B 1 445 ? 14.562 39.406 24.734 1 91.44 445 MET B N 1
ATOM 7795 C CA . MET B 1 445 ? 14.5 39.406 23.266 1 91.44 445 MET B CA 1
ATOM 7796 C C . MET B 1 445 ? 13.094 39.75 22.781 1 91.44 445 MET B C 1
ATOM 7798 O O . MET B 1 445 ? 12.109 39.344 23.391 1 91.44 445 MET B O 1
ATOM 7802 N N . LEU B 1 446 ? 13.055 40.594 21.781 1 92.56 446 LEU B N 1
ATOM 7803 C CA . LEU B 1 446 ? 11.828 40.844 21.031 1 92.56 446 LEU B CA 1
ATOM 7804 C C . LEU B 1 446 ? 11.758 39.969 19.781 1 92.56 446 LEU B C 1
ATOM 7806 O O . LEU B 1 446 ? 12.609 40.062 18.906 1 92.56 446 LEU B O 1
ATOM 7810 N N . LEU B 1 447 ? 10.727 39.156 19.766 1 94 447 LEU B N 1
ATOM 7811 C CA . LEU B 1 447 ? 10.625 38.156 18.703 1 94 447 LEU B CA 1
ATOM 7812 C C . LEU B 1 447 ? 9.422 38.438 17.812 1 94 447 LEU B C 1
ATOM 7814 O O . LEU B 1 447 ? 8.406 38.938 18.281 1 94 447 LEU B O 1
ATOM 7818 N N . VAL B 1 448 ? 9.562 38.188 16.531 1 94.62 448 VAL B N 1
ATOM 7819 C CA . VAL B 1 448 ? 8.453 38.219 15.578 1 94.62 448 VAL B CA 1
ATOM 7820 C C . VAL B 1 448 ? 8.297 36.812 14.945 1 94.62 448 VAL B C 1
ATOM 7822 O O . VAL B 1 448 ? 9.25 36.281 14.375 1 94.62 448 VAL B O 1
ATOM 7825 N N . TRP B 1 449 ? 7.188 36.219 15.18 1 95.19 449 TRP B N 1
ATOM 7826 C CA . TRP B 1 449 ? 6.828 34.969 14.562 1 95.19 449 TRP B CA 1
ATOM 7827 C C . TRP B 1 449 ? 5.801 35.156 13.453 1 95.19 449 TRP B C 1
ATOM 7829 O O . TRP B 1 449 ? 4.602 35.281 13.727 1 95.19 449 TRP B O 1
ATOM 7839 N N . ASN B 1 450 ? 6.254 35.188 12.164 1 93.19 450 ASN B N 1
ATOM 7840 C CA . ASN B 1 450 ? 5.445 35.531 11 1 93.19 450 ASN B CA 1
ATOM 7841 C C . ASN B 1 450 ? 5.121 34.312 10.156 1 93.19 450 ASN B C 1
ATOM 7843 O O . ASN B 1 450 ? 6.016 33.719 9.562 1 93.19 450 ASN B O 1
ATOM 7847 N N . TRP B 1 451 ? 3.795 33.969 10.148 1 92.19 451 TRP B N 1
ATOM 7848 C CA . TRP B 1 451 ? 3.346 32.812 9.359 1 92.19 451 TRP B CA 1
ATOM 7849 C C . TRP B 1 451 ? 2.971 33.25 7.941 1 92.19 451 TRP B C 1
ATOM 7851 O O . TRP B 1 451 ? 2.701 32.406 7.082 1 92.19 451 TRP B O 1
ATOM 7861 N N . GLU B 1 452 ? 2.822 34.562 7.719 1 82.5 452 GLU B N 1
ATOM 7862 C CA . GLU B 1 452 ? 2.342 35.062 6.445 1 82.5 452 GLU B CA 1
ATOM 7863 C C . GLU B 1 452 ? 3.449 35.062 5.395 1 82.5 452 GLU B C 1
ATOM 7865 O O . GLU B 1 452 ? 3.205 35.375 4.227 1 82.5 452 GLU B O 1
ATOM 7870 N N . VAL B 1 453 ? 4.477 34.625 5.715 1 60.09 453 VAL B N 1
ATOM 7871 C CA . VAL B 1 453 ? 5.625 34.844 4.84 1 60.09 453 VAL B CA 1
ATOM 7872 C C . VAL B 1 453 ? 5.25 34.531 3.396 1 60.09 453 VAL B C 1
ATOM 7874 O O . VAL B 1 453 ? 4.734 33.438 3.109 1 60.09 453 VAL B O 1
ATOM 7877 N N . SER B 1 454 ? 4.863 35.531 2.709 1 51.22 454 SER B N 1
ATOM 7878 C CA . SER B 1 454 ? 4.527 35.75 1.304 1 51.22 454 SER B CA 1
ATOM 7879 C C . SER B 1 454 ? 5.336 34.812 0.402 1 51.22 454 SER B C 1
ATOM 7881 O O . SER B 1 454 ? 6.559 34.719 0.534 1 51.22 454 SER B O 1
ATOM 7883 N N . ARG B 1 455 ? 4.832 33.719 -0.075 1 45.16 455 ARG B N 1
ATOM 7884 C CA . ARG B 1 455 ? 5.395 33.125 -1.294 1 45.16 455 ARG B CA 1
ATOM 7885 C C . ARG B 1 455 ? 5.746 34.219 -2.299 1 45.16 455 ARG B C 1
ATOM 7887 O O . ARG B 1 455 ? 4.961 34.531 -3.199 1 45.16 455 ARG B O 1
ATOM 7894 N N . ALA B 1 456 ? 5.918 35.375 -2.076 1 37.47 456 ALA B N 1
ATOM 7895 C CA . ALA B 1 456 ? 6.266 36.156 -3.244 1 37.47 456 ALA B CA 1
ATOM 7896 C C . ALA B 1 456 ? 7.195 35.406 -4.18 1 37.47 456 ALA B C 1
ATOM 7898 O O . ALA B 1 456 ? 8.117 34.719 -3.725 1 37.47 456 ALA B O 1
ATOM 7899 N N . ASN B 1 457 ? 6.668 35.062 -5.301 1 36.72 457 ASN B N 1
ATOM 7900 C CA . ASN B 1 457 ? 7.273 34.656 -6.562 1 36.72 457 ASN B CA 1
ATOM 7901 C C . ASN B 1 457 ? 8.719 35.125 -6.676 1 36.72 457 ASN B C 1
ATOM 7903 O O . ASN B 1 457 ? 9.18 35.469 -7.762 1 36.72 457 ASN B O 1
ATOM 7907 N N . SER B 1 458 ? 9.297 35.844 -5.875 1 35.94 458 SER B N 1
ATOM 7908 C CA . SER B 1 458 ? 10.539 36.406 -6.391 1 35.94 458 SER B CA 1
ATOM 7909 C C . SER B 1 458 ? 11.438 35.344 -7.004 1 35.94 458 SER B C 1
ATOM 7911 O O . SER B 1 458 ? 11.633 34.281 -6.406 1 35.94 458 SER B O 1
ATOM 7913 N N . VAL B 1 459 ? 11.508 35.188 -8.234 1 36.56 459 VAL B N 1
ATOM 7914 C CA . VAL B 1 459 ? 12.508 34.594 -9.125 1 36.56 459 VAL B CA 1
ATOM 7915 C C . VAL B 1 459 ? 13.797 34.344 -8.352 1 36.56 459 VAL B C 1
ATOM 7917 O O . VAL B 1 459 ? 14.609 33.5 -8.742 1 36.56 459 VAL B O 1
ATOM 7920 N N . GLU B 1 460 ? 14.375 35.406 -7.711 1 36.69 460 GLU B N 1
ATOM 7921 C CA . GLU B 1 460 ? 15.703 35.125 -7.168 1 36.69 460 GLU B CA 1
ATOM 7922 C C . GLU B 1 460 ? 15.656 34.094 -6.062 1 36.69 460 GLU B C 1
ATOM 7924 O O . GLU B 1 460 ? 14.578 33.781 -5.551 1 36.69 460 GLU B O 1
ATOM 7929 N N . GLU B 1 461 ? 16.656 33.906 -5.188 1 37.34 461 GLU B N 1
ATOM 7930 C CA . GLU B 1 461 ? 16.938 32.875 -4.195 1 37.34 461 GLU B CA 1
ATOM 7931 C C . GLU B 1 461 ? 15.773 32.688 -3.227 1 37.34 461 GLU B C 1
ATOM 7933 O O . GLU B 1 461 ? 15.219 33.688 -2.738 1 37.34 461 GLU B O 1
ATOM 7938 N N . GLY B 1 462 ? 14.875 31.641 -3.143 1 40.69 462 GLY B N 1
ATOM 7939 C CA . GLY B 1 462 ? 13.992 30.844 -2.295 1 40.69 462 GLY B CA 1
ATOM 7940 C C . GLY B 1 462 ? 13.805 31.453 -0.912 1 40.69 462 GLY B C 1
ATOM 7941 O O . GLY B 1 462 ? 13.344 30.766 0.006 1 40.69 462 GLY B O 1
ATOM 7942 N N . GLN B 1 463 ? 14.531 32.438 -0.445 1 47.44 463 GLN B N 1
ATOM 7943 C CA . GLN B 1 463 ? 14.633 32.781 0.973 1 47.44 463 GLN B CA 1
ATOM 7944 C C . GLN B 1 463 ? 13.508 33.719 1.405 1 47.44 463 GLN B C 1
ATOM 7946 O O . GLN B 1 463 ? 13.289 34.75 0.783 1 47.44 463 GLN B O 1
ATOM 7951 N N . LEU B 1 464 ? 12.383 33.25 2.012 1 54.12 464 LEU B N 1
ATOM 7952 C CA . LEU B 1 464 ? 11.484 34.125 2.779 1 54.12 464 LEU B CA 1
ATOM 7953 C C . LEU B 1 464 ? 12.227 35.312 3.348 1 54.12 464 LEU B C 1
ATOM 7955 O O . LEU B 1 464 ? 13.188 35.156 4.113 1 54.12 464 LEU B O 1
ATOM 7959 N N . GLN B 1 465 ? 12.148 36.531 2.652 1 61.97 465 GLN B N 1
ATOM 7960 C CA . GLN B 1 465 ? 12.898 37.688 3.053 1 61.97 465 GLN B CA 1
ATOM 7961 C C . GLN B 1 465 ? 12.391 38.25 4.379 1 61.97 465 GLN B C 1
ATOM 7963 O O . GLN B 1 465 ? 11.211 38.594 4.508 1 61.97 465 GLN B O 1
ATOM 7968 N N . VAL B 1 466 ? 13.078 38 5.449 1 70.94 466 VAL B N 1
ATOM 7969 C CA . VAL B 1 466 ? 12.852 38.594 6.762 1 70.94 466 VAL B CA 1
ATOM 7970 C C . VAL B 1 466 ? 13.047 40.125 6.68 1 70.94 466 VAL B C 1
ATOM 7972 O O . VAL B 1 466 ? 14.008 40.594 6.066 1 70.94 466 VAL B O 1
ATOM 7975 N N . SER B 1 467 ? 11.969 40.844 7.086 1 77.75 467 SER B N 1
ATOM 7976 C CA . SER B 1 467 ? 12.062 42.312 7.125 1 77.75 467 SER B CA 1
ATOM 7977 C C . SER B 1 467 ? 13.219 42.781 8.008 1 77.75 467 SER B C 1
ATOM 7979 O O . SER B 1 467 ? 13.523 42.125 9.016 1 77.75 467 SER B O 1
ATOM 7981 N N . LYS B 1 468 ? 13.766 43.812 7.641 1 79.5 468 LYS B N 1
ATOM 7982 C CA . LYS B 1 468 ? 14.945 44.312 8.359 1 79.5 468 LYS B CA 1
ATOM 7983 C C . LYS B 1 468 ? 14.555 44.938 9.688 1 79.5 468 LYS B C 1
ATOM 7985 O O . LYS B 1 468 ? 15.203 44.688 10.711 1 79.5 468 LYS B O 1
ATOM 7990 N N . SER B 1 469 ? 13.445 45.688 9.664 1 85.12 469 SER B N 1
ATOM 7991 C CA . SER B 1 469 ? 13.039 46.375 10.891 1 85.12 469 SER B CA 1
ATOM 7992 C C . SER B 1 469 ? 11.688 45.875 11.383 1 85.12 469 SER B C 1
ATOM 7994 O O . SER B 1 469 ? 10.898 45.344 10.609 1 85.12 469 SER B O 1
ATOM 7996 N N . LEU B 1 470 ? 11.523 46.094 12.672 1 86.94 470 LEU B N 1
ATOM 7997 C CA . LEU B 1 470 ? 10.266 45.688 13.289 1 86.94 470 LEU B CA 1
ATOM 7998 C C . LEU B 1 470 ? 9.094 46.438 12.656 1 86.94 470 LEU B C 1
ATOM 8000 O O . LEU B 1 470 ? 8.023 45.875 12.453 1 86.94 470 LEU B O 1
ATOM 8004 N N . ARG B 1 471 ? 9.297 47.75 12.352 1 83.69 471 ARG B N 1
ATOM 8005 C CA . ARG B 1 471 ? 8.258 48.562 11.75 1 83.69 471 ARG B CA 1
ATOM 8006 C C . ARG B 1 471 ? 7.855 48.031 10.383 1 83.69 471 ARG B C 1
ATOM 8008 O O . ARG B 1 471 ? 6.684 48.094 10 1 83.69 471 ARG B O 1
ATOM 8015 N N . ASP B 1 472 ? 8.805 47.531 9.766 1 85 472 ASP B N 1
ATOM 8016 C CA . ASP B 1 472 ? 8.531 46.938 8.453 1 85 472 ASP B CA 1
ATOM 8017 C C . ASP B 1 472 ? 7.844 45.594 8.578 1 85 472 ASP B C 1
ATOM 8019 O O . ASP B 1 472 ? 7 45.25 7.754 1 85 472 ASP B O 1
ATOM 8023 N N . ALA B 1 473 ? 8.258 44.906 9.617 1 85.25 473 ALA B N 1
ATOM 8024 C CA . ALA B 1 473 ? 7.719 43.562 9.812 1 85.25 473 ALA B CA 1
ATOM 8025 C C . ALA B 1 473 ? 6.285 43.625 10.328 1 85.25 473 ALA B C 1
ATOM 8027 O O . ALA B 1 473 ? 5.434 42.844 9.898 1 85.25 473 ALA B O 1
ATOM 8028 N N . VAL B 1 474 ? 6.051 44.594 11.281 1 90.06 474 VAL B N 1
ATOM 8029 C CA . VAL B 1 474 ? 4.734 44.719 11.891 1 90.06 474 VAL B CA 1
ATOM 8030 C C . VAL B 1 474 ? 4.336 46.188 11.922 1 90.06 474 VAL B C 1
ATOM 8032 O O . VAL B 1 474 ? 4.293 46.812 12.992 1 90.06 474 VAL B O 1
ATOM 8035 N N . PRO B 1 475 ? 3.869 46.719 10.836 1 81.94 475 PRO B N 1
ATOM 8036 C CA . PRO B 1 475 ? 3.574 48.156 10.75 1 81.94 475 PRO B CA 1
ATOM 8037 C C . PRO B 1 475 ? 2.418 48.562 11.656 1 81.94 475 PRO B C 1
ATOM 8039 O O . PRO B 1 475 ? 2.303 49.75 12.016 1 81.94 475 PRO B O 1
ATOM 8042 N N . TYR B 1 476 ? 1.654 47.75 12.078 1 80.69 476 TYR B N 1
ATOM 8043 C CA . TYR B 1 476 ? 0.462 48.062 12.852 1 80.69 476 TYR B CA 1
ATOM 8044 C C . TYR B 1 476 ? 0.722 47.906 14.344 1 80.69 476 TYR B C 1
ATOM 8046 O O . TYR B 1 476 ? -0.19 48.062 15.156 1 80.69 476 TYR B O 1
ATOM 8054 N N . LEU B 1 477 ? 2.02 47.625 14.641 1 83.44 477 LEU B N 1
ATOM 8055 C CA . LEU B 1 477 ? 2.369 47.469 16.047 1 83.44 477 LEU B CA 1
ATOM 8056 C C . LEU B 1 477 ? 2.355 48.844 16.734 1 83.44 477 LEU B C 1
ATOM 8058 O O . LEU B 1 477 ? 3 49.781 16.281 1 83.44 477 LEU B O 1
ATOM 8062 N N . GLU B 1 478 ? 1.636 49.094 17.766 1 71.19 478 GLU B N 1
ATOM 8063 C CA . GLU B 1 478 ? 1.491 50.375 18.469 1 71.19 478 GLU B CA 1
ATOM 8064 C C . GLU B 1 478 ? 2.439 50.469 19.656 1 71.19 478 GLU B C 1
ATOM 8066 O O . GLU B 1 478 ? 2.771 51.562 20.109 1 71.19 478 GLU B O 1
ATOM 8071 N N . ILE B 1 479 ? 3 49.375 20.094 1 65.06 479 ILE B N 1
ATOM 8072 C CA . ILE B 1 479 ? 3.766 49.375 21.328 1 65.06 479 ILE B CA 1
ATOM 8073 C C . ILE B 1 479 ? 5.215 49.781 21.047 1 65.06 479 ILE B C 1
ATOM 8075 O O . ILE B 1 479 ? 5.828 49.25 20.109 1 65.06 479 ILE B O 1
ATOM 8079 N N . ASP B 1 480 ? 5.668 50.938 21.547 1 60.62 480 ASP B N 1
ATOM 8080 C CA . ASP B 1 480 ? 7.059 51.375 21.453 1 60.62 480 ASP B CA 1
ATOM 8081 C C . ASP B 1 480 ? 7.949 50.562 22.406 1 60.62 480 ASP B C 1
ATOM 8083 O O . ASP B 1 480 ? 7.82 50.656 23.625 1 60.62 480 ASP B O 1
ATOM 8087 N N . PHE B 1 481 ? 8.578 49.531 21.906 1 60.38 481 PHE B N 1
ATOM 8088 C CA . PHE B 1 481 ? 9.453 48.688 22.719 1 60.38 481 PHE B CA 1
ATOM 8089 C C . PHE B 1 481 ? 10.852 49.281 22.812 1 60.38 481 PHE B C 1
ATOM 8091 O O . PHE B 1 481 ? 11.797 48.625 23.234 1 60.38 481 PHE B O 1
ATOM 8098 N N . GLU B 1 482 ? 11.211 50.594 22.422 1 56.53 482 GLU B N 1
ATOM 8099 C CA . GLU B 1 482 ? 12.492 51.156 22.016 1 56.53 482 GLU B CA 1
ATOM 8100 C C . GLU B 1 482 ? 13.484 51.188 23.172 1 56.53 482 GLU B C 1
ATOM 8102 O O . GLU B 1 482 ? 14.648 50.812 23 1 56.53 482 GLU B O 1
ATOM 8107 N N . ARG B 1 483 ? 13.281 51.812 24.266 1 51.84 483 ARG B N 1
ATOM 8108 C CA . ARG B 1 483 ? 14.414 52.312 25.031 1 51.84 483 ARG B CA 1
ATOM 8109 C C . ARG B 1 483 ? 15.258 51.188 25.578 1 51.84 483 ARG B C 1
ATOM 8111 O O . ARG B 1 483 ? 16.484 51.188 25.469 1 51.84 483 ARG B O 1
ATOM 8118 N N . LYS B 1 484 ? 14.867 50.25 26.391 1 57.88 484 LYS B N 1
ATOM 8119 C CA . LYS B 1 484 ? 15.586 49.219 27.141 1 57.88 484 LYS B CA 1
ATOM 8120 C C . LYS B 1 484 ? 16.125 48.125 26.203 1 57.88 484 LYS B C 1
ATOM 8122 O O . LYS B 1 484 ? 17.109 47.469 26.516 1 57.88 484 LYS B O 1
ATOM 8127 N N . ARG B 1 485 ? 15.953 48.375 24.906 1 68.25 485 ARG B N 1
ATOM 8128 C CA . ARG B 1 485 ? 16.219 47.281 23.969 1 68.25 485 ARG B CA 1
ATOM 8129 C C . ARG B 1 485 ? 17.641 47.375 23.422 1 68.25 485 ARG B C 1
ATOM 8131 O O . ARG B 1 485 ? 18.297 46.344 23.219 1 68.25 485 ARG B O 1
ATOM 8138 N N . GLN B 1 486 ? 18.125 48.594 23.406 1 72.69 486 GLN B N 1
ATOM 8139 C CA . GLN B 1 486 ? 19.453 48.75 22.812 1 72.69 486 GLN B CA 1
ATOM 8140 C C . GLN B 1 486 ? 20.531 48.062 23.688 1 72.69 486 GLN B C 1
ATOM 8142 O O . GLN B 1 486 ? 21.438 47.438 23.172 1 72.69 486 GLN B O 1
ATOM 8147 N N . HIS B 1 487 ? 20.281 48.188 24.953 1 77.81 487 HIS B N 1
ATOM 8148 C CA . HIS B 1 487 ? 21.25 47.594 25.859 1 77.81 487 HIS B CA 1
ATOM 8149 C C . HIS B 1 487 ? 21.25 46.094 25.766 1 77.81 487 HIS B C 1
ATOM 8151 O O . HIS B 1 487 ? 22.312 45.469 25.734 1 77.81 487 HIS B O 1
ATOM 8157 N N . GLU B 1 488 ? 20.109 45.562 25.688 1 82.56 488 GLU B N 1
ATOM 8158 C CA . GLU B 1 488 ? 20 44.125 25.625 1 82.56 488 GLU B CA 1
ATOM 8159 C C . GLU B 1 488 ? 20.594 43.562 24.312 1 82.56 488 GLU B C 1
ATOM 8161 O O . GLU B 1 488 ? 21.219 42.5 24.312 1 82.56 488 GLU B O 1
ATOM 8166 N N . VAL B 1 489 ? 20.422 44.281 23.297 1 82.94 489 VAL B N 1
ATOM 8167 C CA . VAL B 1 489 ? 20.938 43.875 22 1 82.94 489 VAL B CA 1
ATOM 8168 C C . VAL B 1 489 ? 22.469 43.875 22.016 1 82.94 489 VAL B C 1
ATOM 8170 O O . VAL B 1 489 ? 23.109 43 21.453 1 82.94 489 VAL B O 1
ATOM 8173 N N . GLU B 1 490 ? 22.984 44.844 22.688 1 82.62 490 GLU B N 1
ATOM 8174 C CA . GLU B 1 490 ? 24.438 44.938 22.812 1 82.62 490 GLU B CA 1
ATOM 8175 C C . GLU B 1 490 ? 24.984 43.719 23.578 1 82.62 490 GLU B C 1
ATOM 8177 O O . GLU B 1 490 ? 26.047 43.188 23.234 1 82.62 490 GLU B O 1
ATOM 8182 N N . LEU B 1 491 ? 24.25 43.375 24.547 1 85.44 491 LEU B N 1
ATOM 8183 C CA . LEU B 1 491 ? 24.672 42.188 25.328 1 85.44 491 LEU B CA 1
ATOM 8184 C C . LEU B 1 491 ? 24.609 40.938 24.469 1 85.44 491 LEU B C 1
ATOM 8186 O O . LEU B 1 491 ? 25.469 40.062 24.594 1 85.44 491 LEU B O 1
ATOM 8190 N N . ILE B 1 492 ? 23.656 40.844 23.672 1 88.62 492 ILE B N 1
ATOM 8191 C CA . ILE B 1 492 ? 23.484 39.688 22.812 1 88.62 492 ILE B CA 1
ATOM 8192 C C . ILE B 1 492 ? 24.609 39.625 21.781 1 88.62 492 ILE B C 1
ATOM 8194 O O . ILE B 1 492 ? 25.172 38.562 21.484 1 88.62 492 ILE B O 1
ATOM 8198 N N . ILE B 1 493 ? 24.953 40.781 21.266 1 86.5 493 ILE B N 1
ATOM 8199 C CA . ILE B 1 493 ? 26.047 40.875 20.297 1 86.5 493 ILE B CA 1
ATOM 8200 C C . ILE B 1 493 ? 27.359 40.406 20.953 1 86.5 493 ILE B C 1
ATOM 8202 O O . ILE B 1 493 ? 28.172 39.75 20.312 1 86.5 493 ILE B O 1
ATOM 8206 N N . LYS B 1 494 ? 27.469 40.781 22.188 1 86.25 494 LYS B N 1
ATOM 8207 C CA . LYS B 1 494 ? 28.641 40.312 22.938 1 86.25 494 LYS B CA 1
ATOM 8208 C C . LYS B 1 494 ? 28.656 38.812 23.062 1 86.25 494 LYS B C 1
ATOM 8210 O O . LYS B 1 494 ? 29.719 38.156 22.938 1 86.25 494 LYS B O 1
ATOM 8215 N N . ASP B 1 495 ? 27.562 38.312 23.391 1 87.56 495 ASP B N 1
ATOM 8216 C CA . ASP B 1 495 ? 27.453 36.844 23.469 1 87.56 495 ASP B CA 1
ATOM 8217 C C . ASP B 1 495 ? 27.844 36.188 22.156 1 87.56 495 ASP B C 1
ATOM 8219 O O . ASP B 1 495 ? 28.547 35.188 22.141 1 87.56 495 ASP B O 1
ATOM 8223 N N . ILE B 1 496 ? 27.391 36.75 21.031 1 88 496 ILE B N 1
ATOM 8224 C CA . ILE B 1 496 ? 27.656 36.219 19.703 1 88 496 ILE B CA 1
ATOM 8225 C C . ILE B 1 496 ? 29.156 36.281 19.422 1 88 496 ILE B C 1
ATOM 8227 O O . ILE B 1 496 ? 29.734 35.312 18.891 1 88 496 ILE B O 1
ATOM 8231 N N . ALA B 1 497 ? 29.688 37.375 19.797 1 86.56 497 ALA B N 1
ATOM 8232 C CA . ALA B 1 497 ? 31.125 37.531 19.609 1 86.56 497 ALA B CA 1
ATOM 8233 C C . ALA B 1 497 ? 31.906 36.5 20.422 1 86.56 497 ALA B C 1
ATOM 8235 O O . ALA B 1 497 ? 32.938 36 19.953 1 86.56 497 ALA B O 1
ATOM 8236 N N . MET B 1 498 ? 31.484 36.25 21.562 1 86.06 498 MET B N 1
ATOM 8237 C CA . MET B 1 498 ? 32.125 35.281 22.422 1 86.06 498 MET B CA 1
ATOM 8238 C C . MET B 1 498 ? 32.062 33.875 21.797 1 86.06 498 MET B C 1
ATOM 8240 O O . MET B 1 498 ? 33.031 33.125 21.844 1 86.06 498 MET B O 1
ATOM 8244 N N . ILE B 1 499 ? 30.953 33.562 21.266 1 89 499 ILE B N 1
ATOM 8245 C CA . ILE B 1 499 ? 30.781 32.25 20.609 1 89 499 ILE B CA 1
ATOM 8246 C C . ILE B 1 499 ? 31.75 32.125 19.438 1 89 499 ILE B C 1
ATOM 8248 O O . ILE B 1 499 ? 32.375 31.094 19.266 1 89 499 ILE B O 1
ATOM 8252 N N . ALA B 1 500 ? 31.812 33.188 18.625 1 84.88 500 ALA B N 1
ATOM 8253 C CA . ALA B 1 500 ? 32.719 33.188 17.469 1 84.88 500 ALA B CA 1
ATOM 8254 C C . ALA B 1 500 ? 34.156 33.031 17.891 1 84.88 500 ALA B C 1
ATOM 8256 O O . ALA B 1 500 ? 34.938 32.312 17.25 1 84.88 500 ALA B O 1
ATOM 8257 N N . ARG B 1 501 ? 34.562 33.656 18.938 1 81.56 501 ARG B N 1
ATOM 8258 C CA . ARG B 1 501 ? 35.906 33.562 19.453 1 81.56 501 ARG B CA 1
ATOM 8259 C C . ARG B 1 501 ? 36.219 32.156 19.969 1 81.56 501 ARG B C 1
ATOM 8261 O O . ARG B 1 501 ? 37.281 31.594 19.703 1 81.56 501 ARG B O 1
ATOM 8268 N N . GLU B 1 502 ? 35.312 31.688 20.672 1 80.81 502 GLU B N 1
ATOM 8269 C CA . GLU B 1 502 ? 35.5 30.344 21.234 1 80.81 502 GLU B CA 1
ATOM 8270 C C . GLU B 1 502 ? 35.562 29.297 20.141 1 80.81 502 GLU B C 1
ATOM 8272 O O . GLU B 1 502 ? 36.312 28.328 20.234 1 80.81 502 GLU B O 1
ATOM 8277 N N . ALA B 1 503 ? 34.75 29.469 19.125 1 77.19 503 ALA B N 1
ATOM 8278 C CA . ALA B 1 503 ? 34.75 28.547 18 1 77.19 503 ALA B CA 1
ATOM 8279 C C . ALA B 1 503 ? 36.094 28.578 17.281 1 77.19 503 ALA B C 1
ATOM 8281 O O . ALA B 1 503 ? 36.594 27.547 16.844 1 77.19 503 ALA B O 1
ATOM 8282 N N . ARG B 1 504 ? 36.719 29.75 17.188 1 71.38 504 ARG B N 1
ATOM 8283 C CA . ARG B 1 504 ? 38.031 29.906 16.578 1 71.38 504 ARG B CA 1
ATOM 8284 C C . ARG B 1 504 ? 39.094 29.219 17.422 1 71.38 504 ARG B C 1
ATOM 8286 O O . ARG B 1 504 ? 40 28.562 16.875 1 71.38 504 ARG B O 1
ATOM 8293 N N . TRP B 1 505 ? 38.969 29.344 18.672 1 69.06 505 TRP B N 1
ATOM 8294 C CA . TRP B 1 505 ? 39.938 28.734 19.578 1 69.06 505 TRP B CA 1
ATOM 8295 C C . TRP B 1 505 ? 39.844 27.219 19.516 1 69.06 505 TRP B C 1
ATOM 8297 O O . TRP B 1 505 ? 40.906 26.547 19.5 1 69.06 505 TRP B O 1
ATOM 8307 N N . ALA B 1 506 ? 38.656 26.719 19.469 1 69.88 506 ALA B N 1
ATOM 8308 C CA . ALA B 1 506 ? 38.469 25.266 19.375 1 69.88 506 ALA B CA 1
ATOM 8309 C C . ALA B 1 506 ? 39.031 24.719 18.078 1 69.88 506 ALA B C 1
ATOM 8311 O O . ALA B 1 506 ? 39.625 23.641 18.078 1 69.88 506 ALA B O 1
ATOM 8312 N N . ARG B 1 507 ? 39 25.438 17 1 67.12 507 ARG B N 1
ATOM 8313 C CA . ARG B 1 507 ? 39.562 25.031 15.727 1 67.12 507 ARG B CA 1
ATOM 8314 C C . ARG B 1 507 ? 41.094 25.094 15.781 1 67.12 507 ARG B C 1
ATOM 8316 O O . ARG B 1 507 ? 41.781 24.203 15.25 1 67.12 507 ARG B O 1
ATOM 8323 N N . GLU B 1 508 ? 41.688 26.094 16.375 1 64.44 508 GLU B N 1
ATOM 8324 C CA . GLU B 1 508 ? 43.125 26.266 16.5 1 64.44 508 GLU B CA 1
ATOM 8325 C C . GLU B 1 508 ? 43.719 25.219 17.438 1 64.44 508 GLU B C 1
ATOM 8327 O O . GLU B 1 508 ? 44.812 24.703 17.203 1 64.44 508 GLU B O 1
ATOM 8332 N N . ALA B 1 509 ? 43 24.906 18.438 1 60.5 509 ALA B N 1
ATOM 8333 C CA . ALA B 1 509 ? 43.469 23.875 19.375 1 60.5 509 ALA B CA 1
ATOM 8334 C C . ALA B 1 509 ? 43.469 22.5 18.734 1 60.5 509 ALA B C 1
ATOM 8336 O O . ALA B 1 509 ? 44.344 21.672 19.016 1 60.5 509 ALA B O 1
ATOM 8337 N N . ASN B 1 510 ? 42.562 22.219 17.938 1 57.72 510 ASN B N 1
ATOM 8338 C CA . ASN B 1 510 ? 42.531 20.938 17.25 1 57.72 510 ASN B CA 1
ATOM 8339 C C . ASN B 1 510 ? 43.562 20.859 16.141 1 57.72 510 ASN B C 1
ATOM 8341 O O . ASN B 1 510 ? 44.031 19.766 15.805 1 57.72 510 ASN B O 1
ATOM 8345 N N . HIS B 1 511 ? 44.156 21.844 15.562 1 54.84 511 HIS B N 1
ATOM 8346 C CA . HIS B 1 511 ? 45.25 21.859 14.594 1 54.84 511 HIS B CA 1
ATOM 8347 C C . HIS B 1 511 ? 46.594 21.781 15.289 1 54.84 511 HIS B C 1
ATOM 8349 O O . HIS B 1 511 ? 47.594 21.516 14.648 1 54.84 511 HIS B O 1
ATOM 8355 N N . GLY B 1 512 ? 46.906 22.062 16.5 1 45.53 512 GLY B N 1
ATOM 8356 C CA . GLY B 1 512 ? 48.188 22.016 17.156 1 45.53 512 GLY B CA 1
ATOM 8357 C C . GLY B 1 512 ? 48.594 20.609 17.594 1 45.53 512 GLY B C 1
ATOM 8358 O O . GLY B 1 512 ? 49.688 20.406 18.141 1 45.53 512 GLY B O 1
ATOM 8359 N N . THR B 1 513 ? 47.812 19.734 18.062 1 41.41 513 THR B N 1
ATOM 8360 C CA . THR B 1 513 ? 48.375 18.453 18.484 1 41.41 513 THR B CA 1
ATOM 8361 C C . THR B 1 513 ? 48.781 17.609 17.281 1 41.41 513 THR B C 1
ATOM 8363 O O . THR B 1 513 ? 47.938 17.172 16.5 1 41.41 513 THR B O 1
ATOM 8366 N N . PRO B 1 514 ? 50.094 17.734 16.828 1 38.69 514 PRO B N 1
ATOM 8367 C CA . PRO B 1 514 ? 50.656 16.797 15.867 1 38.69 514 PRO B CA 1
ATOM 8368 C C . PRO B 1 514 ? 50.656 15.352 16.359 1 38.69 514 PRO B C 1
ATOM 8370 O O . PRO B 1 514 ? 51.281 15.031 17.359 1 38.69 514 PRO B O 1
ATOM 8373 N N . MET B 1 515 ? 49.656 14.602 16.641 1 31.22 515 MET B N 1
ATOM 8374 C CA . MET B 1 515 ? 49.844 13.172 16.875 1 31.22 515 MET B CA 1
ATOM 8375 C C . MET B 1 515 ? 50.656 12.531 15.766 1 31.22 515 MET B C 1
ATOM 8377 O O . MET B 1 515 ? 50.281 12.617 14.594 1 31.22 515 MET B O 1
ATOM 8381 N N . SER B 1 516 ? 51.969 12.281 16.031 1 29.14 516 SER B N 1
ATOM 8382 C CA . SER B 1 516 ? 52.906 11.344 15.422 1 29.14 516 SER B CA 1
ATOM 8383 C C . SER B 1 516 ? 52.344 9.922 15.422 1 29.14 516 SER B C 1
ATOM 8385 O O . SER B 1 516 ? 52.188 9.312 16.484 1 29.14 516 SER B O 1
ATOM 8387 N N . ARG B 1 517 ? 51.344 9.516 14.688 1 27.2 517 ARG B N 1
ATOM 8388 C CA . ARG B 1 517 ? 51 8.133 14.406 1 27.2 517 ARG B CA 1
ATOM 8389 C C . ARG B 1 517 ? 52.219 7.355 13.883 1 27.2 517 ARG B C 1
ATOM 8391 O O . ARG B 1 517 ? 52.594 7.508 12.719 1 27.2 517 ARG B O 1
ATOM 8398 N N . ASN B 1 518 ? 53.188 7.184 14.695 1 26.3 518 ASN B N 1
ATOM 8399 C CA . ASN B 1 518 ? 54.156 6.098 14.453 1 26.3 518 ASN B CA 1
ATOM 8400 C C . ASN B 1 518 ? 53.438 4.742 14.398 1 26.3 518 ASN B C 1
ATOM 8402 O O . ASN B 1 518 ? 52.969 4.242 15.43 1 26.3 518 ASN B O 1
ATOM 8406 N N . TRP B 1 519 ? 52.625 4.492 13.43 1 22.75 519 TRP B N 1
ATOM 8407 C CA . TRP B 1 519 ? 52.188 3.143 13.062 1 22.75 519 TRP B CA 1
ATOM 8408 C C . TRP B 1 519 ? 53.406 2.238 12.836 1 22.75 519 TRP B C 1
ATOM 8410 O O . TRP B 1 519 ? 54.188 2.457 11.906 1 22.75 519 TRP B O 1
ATOM 8420 N N . THR B 1 520 ? 54.125 1.876 13.883 1 22.92 520 THR B N 1
ATOM 8421 C CA . THR B 1 520 ? 55.062 0.773 13.852 1 22.92 520 THR B CA 1
ATOM 8422 C C . THR B 1 520 ? 54.406 -0.502 13.336 1 22.92 520 THR B C 1
ATOM 8424 O O . THR B 1 520 ? 53.344 -0.893 13.82 1 22.92 520 THR B O 1
ATOM 8427 N N . LYS B 1 521 ? 54.812 -0.979 12.086 1 26.11 521 LYS B N 1
ATOM 8428 C CA . LYS B 1 521 ? 54.719 -2.266 11.398 1 26.11 521 LYS B CA 1
ATOM 8429 C C . LYS B 1 521 ? 55.188 -3.4 12.297 1 26.11 521 LYS B C 1
ATOM 8431 O O . LYS B 1 521 ? 56.344 -3.389 12.773 1 26.11 521 LYS B O 1
ATOM 8436 N N . SER B 1 522 ? 54.406 -3.811 13.312 1 23.14 522 SER B N 1
ATOM 8437 C CA . SER B 1 522 ? 54.844 -5.094 13.859 1 23.14 522 SER B CA 1
ATOM 8438 C C . SER B 1 522 ? 55.219 -6.07 12.75 1 23.14 522 SER B C 1
ATOM 8440 O O . SER B 1 522 ? 54.562 -6.109 11.703 1 23.14 522 SER B O 1
ATOM 8442 N N . PRO B 1 523 ? 56.5 -6.543 12.766 1 26.62 523 PRO B N 1
ATOM 8443 C CA . PRO B 1 523 ? 57.156 -7.562 11.938 1 26.62 523 PRO B CA 1
ATOM 8444 C C . PRO B 1 523 ? 56.312 -8.828 11.797 1 26.62 523 PRO B C 1
ATOM 8446 O O . PRO B 1 523 ? 55.438 -9.078 12.625 1 26.62 523 PRO B O 1
ATOM 8449 N N . ASN B 1 524 ? 56.312 -9.391 10.477 1 24.61 524 ASN B N 1
ATOM 8450 C CA . ASN B 1 524 ? 55.906 -10.672 9.922 1 24.61 524 ASN B CA 1
ATOM 8451 C C . ASN B 1 524 ? 56.344 -11.836 10.797 1 24.61 524 ASN B C 1
ATOM 8453 O O . ASN B 1 524 ? 56.156 -13 10.445 1 24.61 524 ASN B O 1
ATOM 8457 N N . TYR B 1 525 ? 56.469 -11.695 12.242 1 22.86 525 TYR B N 1
ATOM 8458 C CA . TYR B 1 525 ? 56.594 -13.094 12.641 1 22.86 525 TYR B CA 1
ATOM 8459 C C . TYR B 1 525 ? 55.25 -13.805 12.547 1 22.86 525 TYR B C 1
ATOM 8461 O O . TYR B 1 525 ? 54.188 -13.203 12.781 1 22.86 525 TYR B O 1
#

pLDDT: mean 81.94, std 18.08, range [21.58, 98.62]

Foldseek 3Di:
DDADDDDDDDPPFQKWKKKKWAAAQDLPDATEIEIDIDGDDPFDWQADQAEEEQEDQDDLPDWDWHHYPNHIHTGGPQVRLVSSLVHHHHDIHIYDYCVPGFPPVDQVSVLVVLLCLLLVLLHYNEYEYELGADDLPLQLLQVQLLVLLVPVVDDDDLPQPDPSSLRSVVVSLPGQSLQALLNLSNLLNHLWYWYDYHNDIDTLLSNLSSVVRSCNVPDPVVLVLSVLSSLSNSVSNNCNNVDDTRCSQDAAPAALLQQCQARLLGDDPDNLCSRSSSVSHHNPPPCPPPQRDGPVDQPQVNLVSVLCVQVVPWDDWDGDRVFPKIKTKFKKFFFWFWADKAQDPVNNQKIKTFTQGFPDPLNVVCCVQQNRIAIWTDGLADDDGGWIWIGTPPHDFIWTWPDADQATETSGSGTDGPPPDPSPCPDPVVSNVVVVVPPVRMFIGIYMYHSPLDPPSPSPDSHSDDDRDPCVVCVPDPDDPPDVRVVRVVVVVVSRVNSVVVVVVVVVVVVPPPPPPPPDDPDPD/DDADDDDDDDPPFQKWKKKKWAAAQDLPDATEIEIDIDGDDPFDWFADQAEEEQEDQPDLPDWDWHHYPNHIHTGGPQVRLVSSLVHHHHDIHIYDYCVPGFPPVDQVSVLVVLLCLLLVLLHYNEYEYELGADDLPLVLLQVQLLVLLVCVVPDDDLPQPDPSSLRSVVVSLPGLSLQALLNLSNLLNHLWYWYDYHNDIDTLLSNLSSVVRSCNCPDDVVLVLSVLSSLSNSVSNNCNNVDDTRCSQDAAPAALLQQCQARLLGDDPDNLCSRSSSVSHHNPPPPPPLQRDGPVDQPQVNLVVVLCVQVVPWDDWDGDRVFPKIKTKFKKFFFWFWADKAQDPVNNQKIKTFTQGFPDPLNVVCCVQQNRIAIWTDGLADDDGGWIWIGTPPHDFIWTWPDADQATETSGSGTDGPPPDPPPCPDPVVSVVSVVVPPVRMFIGIYMYHSPLDPPSPSPDSHSDDDRDPCVVCVPDPDDPPDVRVVRVVVVVVSRVNSVVVVVVVVVVVVPPPPPPPVPPPDPD

Solvent-accessible surface area (backbone atoms only — not comparable to full-atom values): 57276 Å² total; per-residue (Å²): 126,79,66,63,80,82,77,86,70,70,81,96,51,62,56,45,39,34,34,36,39,47,41,45,80,50,88,82,54,80,53,42,35,36,78,39,83,40,71,58,71,90,67,68,62,28,67,39,84,36,28,23,59,48,65,54,61,70,60,72,84,57,59,39,74,34,33,46,74,89,31,44,37,80,42,26,45,52,51,51,52,51,50,62,66,66,47,33,54,79,49,62,42,48,30,33,39,67,86,71,43,37,60,84,89,35,63,68,58,42,24,54,52,58,72,40,41,32,33,52,26,31,24,15,51,30,28,36,35,47,71,46,69,70,51,74,54,34,60,58,24,53,50,51,26,33,53,46,36,50,38,76,80,74,60,75,70,79,73,66,70,58,77,70,54,50,51,22,39,49,56,54,63,64,38,66,60,64,43,36,42,56,49,54,33,44,40,55,29,15,46,30,47,36,35,30,37,45,74,44,50,44,36,30,54,20,46,28,46,4,50,61,62,61,45,58,66,46,77,73,35,56,73,63,64,47,52,64,47,49,48,54,51,33,54,34,39,56,49,14,42,49,55,63,28,71,53,62,63,57,57,34,90,40,43,51,50,39,46,44,29,38,48,50,77,40,44,59,95,49,77,62,44,65,49,48,30,43,52,48,35,17,41,62,75,60,92,42,72,84,70,50,58,53,84,85,53,56,50,28,58,51,52,51,51,53,48,39,69,66,36,64,54,51,74,43,78,48,60,40,73,91,52,61,42,35,42,36,34,34,43,24,34,73,28,28,33,32,68,39,71,43,72,37,84,83,48,74,60,32,25,37,34,33,47,41,57,28,98,42,71,71,24,47,49,48,38,69,73,56,44,48,59,36,35,29,68,47,47,65,45,78,79,50,66,67,21,34,33,30,36,40,48,80,38,90,44,33,24,33,28,37,81,45,75,75,35,27,39,53,41,29,68,37,51,56,69,64,62,86,63,78,71,62,75,73,49,72,60,59,56,51,60,56,54,67,70,57,62,89,60,55,39,68,45,47,35,35,45,64,45,60,66,62,79,65,76,63,84,62,85,90,62,75,80,75,56,56,38,53,61,71,63,43,69,83,63,82,78,84,74,62,79,76,41,58,60,39,50,51,53,50,51,48,52,51,50,49,24,55,51,50,52,50,48,55,54,54,57,66,69,63,67,79,78,81,78,78,81,74,79,76,76,88,118,125,81,67,64,80,82,75,86,71,68,81,96,50,64,57,44,38,35,34,36,38,46,41,44,80,50,88,84,54,82,54,42,33,38,79,40,84,39,72,58,73,89,69,67,61,29,67,40,86,35,28,23,60,45,67,54,61,71,60,73,86,58,60,39,74,34,34,45,73,89,32,44,37,81,39,27,45,52,50,51,51,50,51,61,66,67,47,32,56,79,49,61,43,48,31,34,39,66,86,72,43,35,59,84,88,36,62,67,57,42,25,54,50,59,72,40,42,32,34,52,27,30,22,17,50,29,28,37,34,48,72,46,70,68,54,74,55,34,58,58,24,53,49,52,26,33,54,44,35,49,36,76,79,74,58,75,69,82,73,66,71,56,77,70,54,52,50,21,40,49,57,56,64,65,37,67,58,63,43,35,42,56,50,55,34,45,40,57,28,15,45,31,45,36,37,29,37,44,74,43,50,44,37,31,54,19,47,29,46,4,50,61,64,62,46,60,60,66,74,76,36,56,75,64,65,47,52,65,48,49,48,54,50,32,54,33,38,55,48,14,43,51,55,63,27,72,53,64,63,56,56,36,90,40,43,51,49,40,47,43,29,38,46,48,76,39,43,60,93,48,78,62,45,67,48,47,29,43,51,48,36,16,41,59,77,64,84,48,79,82,70,54,58,51,82,84,53,55,50,28,58,52,53,49,50,53,47,38,70,66,36,63,54,52,72,43,78,49,62,40,73,89,51,60,43,36,41,35,33,34,43,24,32,74,28,31,33,30,66,40,69,43,71,38,84,84,49,74,61,32,26,37,34,33,46,42,57,27,99,42,72,70,26,48,49,47,38,69,74,57,44,49,59,36,35,29,67,48,47,65,46,78,81,50,68,68,23,34,32,29,36,40,48,79,37,89,44,35,24,34,29,38,81,45,74,74,34,28,39,53,42,30,69,35,51,56,69,63,60,86,59,78,68,62,77,73,48,75,59,59,56,52,61,57,54,64,70,57,64,88,59,57,40,68,45,47,33,37,45,64,46,61,67,63,78,66,76,63,86,60,83,91,61,75,79,75,57,57,36,51,60,72,64,43,69,82,63,81,76,83,74,63,79,76,43,60,61,39,49,52,51,49,50,49,52,51,50,50,25,56,50,50,52,51,48,55,53,54,57,66,69,64,67,78,77,80,78,76,77,73,78,76,73,88,120

Organism: NCBI:txid656916